Protein AF-0000000067177046 (afdb_homodimer)

Secondary structure (DSSP, 8-state):
----TT-EEEEE--SHHHHHHHHHHHHTT-EEEEE-SSSS-------EEE--HHHHHHHHHT-SS-GGGG-EEEEEEEEE-TTS-EEEEEEEEEEEEEHHHHHHHHHHHH-STTEETT--EEEEEE-SS-EEEEETTS-EEEESEEEE---TT-SSHHHH-TT---EEEEEEEEEEEEEGGGS-HHHHHHHTTEEEEEEETTEEEEEEEE--SS-SSGGG-EEEEEEEEE--TTHHHHHHTB-TTSPBPSSEE-TTTS-HHHHHHHHHHHHHHS-HHHHHHHHH-SS-EEEEEEEEE-S--EETTEEE-GGGTEE--GGGS-HHHHHHHHHHHHHHHHHTSSS-HHHHHHHHHHHHHHHHHHHHHHHHHHHHHHHTS----TT-GGGS--SSSTT-/----TT-EEEEE--SHHHHHHHHHHHHTT-EEEEE-SSSS-------EEE--HHHHHHHHHT-SS-GGGG-EEEEEEEEE-TTS-EEEEEEEEEEEEEHHHHHHHHHHHH-STTEETT--EEEEEE-SS-EEEEETTS-EEEESEEEE---TT-SSHHHH-TT---EEEEEEEEEEEEEGGGS-HHHHHHHTTEEEEEEETTEEEEEEEE--SS-SSGGG-EEEEEEEEE--TTHHHHHHTB-TTSPBPSSEE-TTTS-HHHHHHHHHHHHHHS-HHHHHHHHH-SS-EEEEEEEEE-S--EETTEEE-GGGTEE--GGGS-HHHHHHHHHHHHHHHHHTTTS-HHHHHHHHHHHHHHHHHHHHHHHHHHHHIIIII----TT-GGGS--SSSTT-

Sequence (792 aa):
MTDYSQARAVVVGGSIGGLTTALLLRDSGFHVDVFERTPTALDGRGSGIVLQPDTVRWFQERSSQDLGDLQTATRFVQYLDRSGDVVHREPATWTYTSWGTFYRALLADFGTEHYHYGEYACGFDQDEAEAVVRFVSGRTAAADLVVFADGITSAARERFDPDATLRYAGYIGWRGTVALSALSEPTRNTLRDAITYDVVPHSHITMYPIPGEDGLGESQRLMNYVWYRNVPAGPELTEMLIDKRGFGGSVSVHPGQVQDRYVDAIRADAAELFAPAVAETVVRTEQPYLQVLSDVRSTRMAMGRVALIGDAACASRPHAAAGTAKAAADAWTLAGALAASDGDIAAALRKWEPAQLQLSDSLLRRVVDMGDRSQFHNTWWPGDPDLRFGLYGPGHMTDYSQARAVVVGGSIGGLTTALLLRDSGFHVDVFERTPTALDGRGSGIVLQPDTVRWFQERSSQDLGDLQTATRFVQYLDRSGDVVHREPATWTYTSWGTFYRALLADFGTEHYHYGEYACGFDQDEAEAVVRFVSGRTAAADLVVFADGITSAARERFDPDATLRYAGYIGWRGTVALSALSEPTRNTLRDAITYDVVPHSHITMYPIPGEDGLGESQRLMNYVWYRNVPAGPELTEMLIDKRGFGGSVSVHPGQVQDRYVDAIRADAAELFAPAVAETVVRTEQPYLQVLSDVRSTRMAMGRVALIGDAACASRPHAAAGTAKAAADAWTLAGALAASDGDIAAALRKWEPAQLQLSDSLLRRVVDMGDRSQFHNTWWPGDPDLRFGLYGPGH

Nearest PDB structures (foldseek):
  8rqh-assembly1_A  TM=8.908E-01  e=2.199E-27  Streptomyces cyaneofuscatus
  8rqh-assembly2_B  TM=8.883E-01  e=6.568E-27  Streptomyces cyaneofuscatus
  3v3n-assembly3_C  TM=7.974E-01  e=2.157E-21  Bacteroides thetaiotaomicron
  3v3n-assembly1_A  TM=7.939E-01  e=4.209E-21  Bacteroides thetaiotaomicron
  3v3n-assembly4_D  TM=8.001E-01  e=1.810E-20  Bacteroides thetaiotaomicron

Organism: Mycolicibacterium smegmatis (strain ATCC 700084 / mc(2)155) (NCBI:txid246196)

InterPro domains:
  IPR002938 FAD-binding domain [PF01494] (8-163)
  IPR036188 FAD/NAD(P)-binding domain superfamily [G3DSA:3.50.50.60] (3-181)
  IPR036188 FAD/NAD(P)-binding domain superfamily [G3DSA:3.50.50.60] (270-391)
  IPR036188 FAD/NAD(P)-binding domain superfamily [SSF51905] (8-383)
  IPR053212 2,6-Dihydroxypyridine 3-monooxygenase [PTHR47469] (5-376)
  IPR054707 2,6-dihydroxypyridine 3-monooxygenase, substrate binding domain-like [PF22607] (168-295)

Radius of gyration: 29.75 Å; Cα contacts (8 Å, |Δi|>4): 1885; chains: 2; bounding box: 66×80×56 Å

pLDDT: mean 94.64, std 6.33, range [52.0, 98.94]

Foldseek 3Di:
DQACQVFEEEEEALFQLRLLLQLLVVVSNHNYAYEYQAQDPDDDLFAKFWDDCLSCVCVVPPDPDDVVFFKDKFQKAFEAEAQGDTPDMDGDITIMATRRSSSVRSCVSVDCPRYHGNWAFQDWDDDQAWIWTATPVRDIDITLAYEYPRAQPTNCLCVQAVVFDWAFLQKKKKKFKDQLQLADPVLNVSAARYFYKYADAQWIKTWYKYAAPVGNDSRRIIIIMIIMAGDGDDDVVQVQQQWQVRDGDDFWQGFPTGDVVVLVVVLVVLNVTHHPSRSRRSVRGPTIMMGGAIWGAGLWQADNRYGYFFSRHIDADCQQSCRSVRSSVLSVLLSVLCVVDNNRRRVSRVVSIPVSSVLRVVQRVLRSVLSCCRRPVVVDDPPPQQRYHDSVTRPD/DQACQVFEEEEEALFQLRLLLQLLVVVSNHNYAYEYQAQDPDDDPFAKFWDDCLSCVCVVPPDPDDVVFFKDKFQKAFEAEAQGDTPDMDGDITIMATRRSSSVRSCVSVDCPRYHGNWAFQDWDDDLAWIWTATPVRDIDITLAYEYPHAQPTNYLCVQAVVFDWAFLQKKKKKFKDQLQLADPVLNVSAARYFYKYADALWIKTWYKYAAPVGNDSRRIIIIMIIMAGDGDDDVVQVQQQFQVRDGDDFWQGWPTGDVVVLVVVLVVLNVGHHPSRSRRSVRGPTIMMGGFIWGAGLGQADNRYGYFFSRHIDADCQQSCRSVRSSVLSVLLSVLCVVDNNRRRVSRVVSIPVSSVLRVVQRVLRSVLSCCRRPVVVDDPPPQQRYHDSNTRPD

Solvent-accessible surface area (backbone atoms only — not comparable to full-atom values): 39583 Å² total; per-residue (Å²): 120,46,76,30,67,85,36,35,30,37,26,36,18,63,46,64,40,18,41,50,32,44,48,49,39,38,73,51,33,28,48,55,38,32,28,16,53,53,68,54,80,87,66,79,73,70,40,68,37,59,60,38,71,53,50,46,40,55,41,74,72,68,46,91,59,63,60,76,80,57,44,33,66,26,51,22,38,35,26,35,38,59,88,51,48,74,77,36,73,47,87,42,78,48,41,18,18,21,47,43,59,52,41,53,52,49,42,62,75,66,44,62,89,48,46,40,58,47,38,32,64,42,43,70,52,72,61,97,80,36,27,37,38,34,28,36,83,68,51,70,49,75,18,51,30,36,37,39,28,50,28,76,75,31,60,56,36,42,74,58,22,74,82,44,52,79,41,77,69,41,33,33,32,41,32,40,52,28,54,44,70,76,47,54,68,71,33,39,72,69,44,61,52,19,41,40,33,41,74,47,91,36,22,41,34,42,34,38,51,18,35,28,96,87,36,68,48,74,79,39,17,22,38,26,40,43,35,43,43,69,44,61,84,51,54,67,42,53,37,65,26,28,19,48,86,59,49,73,39,83,57,41,27,54,64,77,26,47,33,64,69,58,55,54,48,50,35,53,47,30,61,73,64,35,18,61,52,59,16,49,50,57,57,64,24,86,47,49,24,42,34,50,37,40,39,32,56,40,91,40,38,51,55,64,42,34,37,41,30,28,33,27,23,40,28,55,55,68,68,23,52,22,62,62,26,46,10,26,41,45,31,54,50,44,47,50,29,45,48,73,17,89,72,45,56,42,60,17,35,64,68,38,33,60,61,53,50,49,51,47,50,52,40,40,54,49,26,51,49,52,48,40,25,31,48,70,66,57,66,64,53,85,81,49,62,85,64,37,49,29,62,86,34,52,82,90,120,46,75,31,66,85,36,34,31,36,28,35,19,62,47,64,40,16,40,50,31,44,47,47,40,37,73,50,33,28,47,55,40,32,28,17,53,55,67,55,80,89,66,78,71,69,40,69,38,58,61,38,71,54,49,46,40,55,42,74,73,69,45,91,57,64,58,77,80,56,43,33,66,27,52,22,40,34,26,36,38,58,87,51,48,75,78,33,75,45,87,40,76,48,41,18,17,21,48,42,60,52,41,51,52,49,41,62,73,65,44,62,89,48,45,40,59,48,39,32,63,41,45,71,50,72,60,98,78,37,28,36,39,33,28,36,82,68,50,69,48,76,19,54,32,35,36,37,28,49,28,76,78,31,62,56,35,41,71,60,22,76,81,43,52,80,39,74,68,43,32,33,31,41,30,40,49,27,53,44,72,77,46,53,68,72,35,39,72,70,43,63,53,20,39,39,33,41,74,46,94,36,21,39,34,42,35,38,52,19,36,28,96,87,37,70,48,73,79,39,18,22,39,25,38,43,36,42,42,73,44,59,85,52,55,68,42,54,37,64,26,27,19,50,86,59,49,74,38,84,56,40,27,54,64,77,25,48,34,64,71,60,56,52,47,51,34,54,47,30,60,71,64,36,17,60,52,58,16,49,51,58,56,64,25,83,47,48,24,41,34,49,37,39,39,31,56,39,92,42,39,52,55,66,42,34,36,41,30,28,35,27,23,40,27,56,55,67,68,23,51,21,63,64,26,46,10,26,42,46,31,54,50,45,47,52,29,46,48,71,18,90,73,46,56,42,59,16,34,65,66,40,33,63,62,53,52,50,50,46,52,53,40,40,54,49,27,50,51,53,47,41,26,32,48,69,65,56,68,65,53,85,80,48,62,85,63,37,49,30,61,85,36,54,82,90

Structure (mmCIF, N/CA/C/O backbone):
data_AF-0000000067177046-model_v1
#
loop_
_entity.id
_entity.type
_entity.pdbx_description
1 polymer '2,6-dihydroxypyridine hydroxylase'
#
loop_
_atom_site.group_PDB
_atom_site.id
_atom_site.type_symbol
_atom_site.label_atom_id
_atom_site.label_alt_id
_atom_site.label_comp_id
_atom_site.label_asym_id
_atom_site.label_entity_id
_atom_site.label_seq_id
_atom_site.pdbx_PDB_ins_code
_atom_site.Cartn_x
_atom_site.Cartn_y
_atom_site.Cartn_z
_atom_site.occupancy
_atom_site.B_iso_or_equiv
_atom_site.auth_seq_id
_atom_site.auth_comp_id
_atom_site.auth_asym_id
_atom_site.auth_atom_id
_atom_site.pdbx_PDB_model_num
ATOM 1 N N . MET A 1 1 ? -31.141 30.391 15.617 1 52 1 MET A N 1
ATOM 2 C CA . MET A 1 1 ? -30.031 29.453 15.492 1 52 1 MET A CA 1
ATOM 3 C C . MET A 1 1 ? -30.547 28.016 15.398 1 52 1 MET A C 1
ATOM 5 O O . MET A 1 1 ? -31.359 27.594 16.203 1 52 1 MET A O 1
ATOM 9 N N . THR A 1 2 ? -30.422 27.469 14.148 1 61.88 2 THR A N 1
ATOM 10 C CA . THR A 1 2 ? -30.953 26.141 13.922 1 61.88 2 THR A CA 1
ATOM 11 C C . THR A 1 2 ? -30.5 25.172 15.016 1 61.88 2 THR A C 1
ATOM 13 O O . THR A 1 2 ? -29.328 25.188 15.406 1 61.88 2 THR A O 1
ATOM 16 N N . ASP A 1 3 ? -31.422 24.688 15.703 1 72.44 3 ASP A N 1
ATOM 17 C CA . ASP A 1 3 ? -31.172 23.75 16.812 1 72.44 3 ASP A CA 1
ATOM 18 C C . ASP A 1 3 ? -31 22.328 16.297 1 72.44 3 ASP A C 1
ATOM 20 O O . ASP A 1 3 ? -31.906 21.781 15.656 1 72.44 3 ASP A O 1
ATOM 24 N N . TYR A 1 4 ? -29.781 21.812 16.297 1 85.44 4 TYR A N 1
ATOM 25 C CA . TYR A 1 4 ? -29.484 20.453 15.867 1 85.44 4 TYR A CA 1
ATOM 26 C C . TYR A 1 4 ? -29.5 19.5 17.047 1 85.44 4 TYR A C 1
ATOM 28 O O . TYR A 1 4 ? -28.812 18.469 17.031 1 85.44 4 TYR A O 1
ATOM 36 N N . SER A 1 5 ? -30.234 19.797 18.062 1 85.12 5 SER A N 1
ATOM 37 C CA . SER A 1 5 ? -30.203 19.062 19.328 1 85.12 5 SER A CA 1
ATOM 38 C C . SER A 1 5 ? -30.672 17.625 19.156 1 85.12 5 SER A C 1
ATOM 40 O O . SER A 1 5 ? -30.344 16.75 19.969 1 85.12 5 SER A O 1
ATOM 42 N N . GLN A 1 6 ? -31.328 17.328 18.125 1 88.12 6 GLN A N 1
ATOM 43 C CA . GLN A 1 6 ? -31.797 15.961 17.906 1 88.12 6 GLN A CA 1
ATOM 44 C C . GLN A 1 6 ? -31.047 15.297 16.75 1 88.12 6 GLN A C 1
ATOM 46 O O . GLN A 1 6 ? -31.344 14.156 16.391 1 88.12 6 GLN A O 1
ATOM 51 N N . ALA A 1 7 ? -30.125 16.031 16.203 1 95.56 7 ALA A N 1
ATOM 52 C CA . ALA A 1 7 ? -29.406 15.508 15.047 1 95.56 7 ALA A CA 1
ATOM 53 C C . ALA A 1 7 ? -28.125 14.789 15.461 1 95.56 7 ALA A C 1
ATOM 55 O O . ALA A 1 7 ? -27.5 15.164 16.453 1 95.56 7 ALA A O 1
ATOM 56 N N . ARG A 1 8 ? -27.797 13.734 14.812 1 97.75 8 ARG A N 1
ATOM 57 C CA . ARG A 1 8 ? -26.578 12.953 15.039 1 97.75 8 ARG A CA 1
ATOM 58 C C . ARG A 1 8 ? -25.531 13.242 13.969 1 97.75 8 ARG A C 1
ATOM 60 O O . ARG A 1 8 ? -25.859 13.383 12.789 1 97.75 8 ARG A O 1
ATOM 67 N N . ALA A 1 9 ? -24.297 13.367 14.359 1 98.75 9 ALA A N 1
ATOM 68 C CA . ALA A 1 9 ? -23.172 13.516 13.43 1 98.75 9 ALA A CA 1
ATOM 69 C C . ALA A 1 9 ? -22.094 12.469 13.695 1 98.75 9 ALA A C 1
ATOM 71 O O . ALA A 1 9 ? -21.812 12.141 14.852 1 98.75 9 ALA A O 1
ATOM 72 N N . VAL A 1 10 ? -21.562 11.93 12.664 1 98.88 10 VAL A N 1
ATOM 73 C CA . VAL A 1 10 ? -20.422 11.039 12.719 1 98.88 10 VAL A CA 1
ATOM 74 C C . VAL A 1 10 ? -19.203 11.719 12.086 1 98.88 10 VAL A C 1
ATOM 76 O O . VAL A 1 10 ? -19.297 12.266 10.984 1 98.88 10 VAL A O 1
ATOM 79 N N . VAL A 1 11 ? -18.125 11.773 12.805 1 98.94 11 VAL A N 1
ATOM 80 C CA . VAL A 1 11 ? -16.859 12.258 12.281 1 98.94 11 VAL A CA 1
ATOM 81 C C . VAL A 1 11 ? -15.867 11.094 12.164 1 98.94 11 VAL A C 1
ATOM 83 O O . VAL A 1 11 ? -15.594 10.414 13.148 1 98.94 11 VAL A O 1
ATOM 86 N N . VAL A 1 12 ? -15.406 10.859 10.945 1 98.88 12 VAL A N 1
ATOM 87 C CA . VAL A 1 12 ? -14.422 9.812 10.695 1 98.88 12 VAL A CA 1
ATOM 88 C C . VAL A 1 12 ? -13.023 10.422 10.633 1 98.88 12 VAL A C 1
ATOM 90 O O . VAL A 1 12 ? -12.734 11.234 9.758 1 98.88 12 VAL A O 1
ATOM 93 N N . GLY A 1 13 ? -12.094 9.953 11.445 1 98.12 13 GLY A N 1
ATOM 94 C CA . GLY A 1 13 ? -10.797 10.57 11.68 1 98.12 13 GLY A CA 1
ATOM 95 C C . GLY A 1 13 ? -10.758 11.406 12.945 1 98.12 13 GLY A C 1
ATOM 96 O O . GLY A 1 13 ? -11.438 12.43 13.047 1 98.12 13 GLY A O 1
ATOM 97 N N . GLY A 1 14 ? -9.969 10.945 13.867 1 97.19 14 GLY A N 1
ATOM 98 C CA . GLY A 1 14 ? -9.984 11.578 15.18 1 97.19 14 GLY A CA 1
ATOM 99 C C . GLY A 1 14 ? -8.742 12.398 15.453 1 97.19 14 GLY A C 1
ATOM 100 O O . GLY A 1 14 ? -8.281 12.477 16.594 1 97.19 14 GLY A O 1
ATOM 101 N N . SER A 1 15 ? -8.164 12.938 14.383 1 95.44 15 SER A N 1
ATOM 102 C CA . SER A 1 15 ? -7.02 13.828 14.547 1 95.44 15 SER A CA 1
ATOM 103 C C . SER A 1 15 ? -7.469 15.289 14.641 1 95.44 15 SER A C 1
ATOM 105 O O . SER A 1 15 ? -8.617 15.57 14.992 1 95.44 15 SER A O 1
ATOM 107 N N . ILE A 1 16 ? -6.57 16.203 14.352 1 95 16 ILE A N 1
ATOM 108 C CA . ILE A 1 16 ? -6.762 17.625 14.633 1 95 16 ILE A CA 1
ATOM 109 C C . ILE A 1 16 ? -7.988 18.125 13.875 1 95 16 ILE A C 1
ATOM 111 O O . ILE A 1 16 ? -8.875 18.75 14.469 1 95 16 ILE A O 1
ATOM 115 N N . GLY A 1 17 ? -8.086 17.828 12.57 1 97.06 17 GLY A N 1
ATOM 116 C CA . GLY A 1 17 ? -9.234 18.266 11.781 1 97.06 17 GLY A CA 1
ATOM 117 C C . GLY A 1 17 ? -10.539 17.656 12.25 1 97.06 17 GLY A C 1
ATOM 118 O O . GLY A 1 17 ? -11.547 18.359 12.367 1 97.06 17 GLY A O 1
ATOM 119 N N . GLY A 1 18 ? -10.508 16.375 12.531 1 98.56 18 GLY A N 1
ATOM 120 C CA . GLY A 1 18 ? -11.695 15.672 12.984 1 98.56 18 GLY A CA 1
ATOM 121 C C . GLY A 1 18 ? -12.18 16.125 14.352 1 98.56 18 GLY A C 1
ATOM 122 O O . GLY A 1 18 ? -13.375 16.375 14.539 1 98.56 18 GLY A O 1
ATOM 123 N N . LEU A 1 19 ? -11.266 16.281 15.281 1 98.5 19 LEU A N 1
ATOM 124 C CA . LEU A 1 19 ? -11.641 16.703 16.625 1 98.5 19 LEU A CA 1
ATOM 125 C C . LEU A 1 19 ? -12.148 18.141 16.609 1 98.5 19 LEU A C 1
ATOM 127 O O . LEU A 1 19 ? -13.094 18.469 17.328 1 98.5 19 LEU A O 1
ATOM 131 N N . THR A 1 20 ? -11.5 19.016 15.812 1 98.69 20 THR A N 1
ATOM 132 C CA . THR A 1 20 ? -12 20.375 15.672 1 98.69 20 THR A CA 1
ATOM 133 C C . THR A 1 20 ? -13.43 20.375 15.148 1 98.69 20 THR A C 1
ATOM 135 O O . THR A 1 20 ? -14.305 21.047 15.688 1 98.69 20 THR A O 1
ATOM 138 N N . THR A 1 21 ? -13.672 19.562 14.148 1 98.81 21 THR A N 1
ATOM 139 C CA . THR A 1 21 ? -15.008 19.453 13.57 1 98.81 21 THR A CA 1
ATOM 140 C C . THR A 1 21 ? -16 18.922 14.602 1 98.81 21 THR A C 1
ATOM 142 O O . THR A 1 21 ? -17.094 19.484 14.758 1 98.81 21 THR A O 1
ATOM 145 N N . ALA A 1 22 ? -15.586 17.891 15.289 1 98.88 22 ALA A N 1
ATOM 146 C CA . ALA A 1 22 ? -16.453 17.266 16.281 1 98.88 22 ALA A CA 1
ATOM 147 C C . ALA A 1 22 ? -16.859 18.266 17.375 1 98.88 22 ALA A C 1
ATOM 149 O O . ALA A 1 22 ? -18.016 18.344 17.75 1 98.88 22 ALA A O 1
ATOM 150 N N . LEU A 1 23 ? -15.922 19.016 17.875 1 98.75 23 LEU A N 1
ATOM 151 C CA . LEU A 1 23 ? -16.156 20 18.922 1 98.75 23 LEU A CA 1
ATOM 152 C C . LEU A 1 23 ? -17.125 21.078 18.438 1 98.75 23 LEU A C 1
ATOM 154 O O . LEU A 1 23 ? -18.047 21.453 19.141 1 98.75 23 LEU A O 1
ATOM 158 N N . LEU A 1 24 ? -16.922 21.562 17.234 1 98.38 24 LEU A N 1
ATOM 159 C CA . LEU A 1 24 ? -17.766 22.609 16.672 1 98.38 24 LEU A CA 1
ATOM 160 C C . LEU A 1 24 ? -19.188 22.109 16.453 1 98.38 24 LEU A C 1
ATOM 162 O O . LEU A 1 24 ? -20.156 22.828 16.703 1 98.38 24 LEU A O 1
ATOM 166 N N . LEU A 1 25 ? -19.297 20.875 15.938 1 98.12 25 LEU A N 1
ATOM 167 C CA . LEU A 1 25 ? -20.609 20.281 15.734 1 98.12 25 LEU A CA 1
ATOM 168 C C . LEU A 1 25 ? -21.328 20.094 17.062 1 98.12 25 LEU A C 1
ATOM 170 O O . LEU A 1 25 ? -22.531 20.344 17.172 1 98.12 25 LEU A O 1
ATOM 174 N N . ARG A 1 26 ? -20.578 19.625 18.047 1 97.38 26 ARG A N 1
ATOM 175 C CA . ARG A 1 26 ? -21.172 19.484 19.375 1 97.38 26 ARG A CA 1
ATOM 176 C C . ARG A 1 26 ? -21.656 20.844 19.891 1 97.38 26 ARG A C 1
ATOM 178 O O . ARG A 1 26 ? -22.75 20.938 20.453 1 97.38 26 ARG A O 1
ATOM 185 N N . ASP A 1 27 ? -20.859 21.812 19.719 1 95.06 27 ASP A N 1
ATOM 186 C CA . ASP A 1 27 ? -21.234 23.172 20.094 1 95.06 27 ASP A CA 1
ATOM 187 C C . ASP A 1 27 ? -22.531 23.594 19.391 1 95.06 27 ASP A C 1
ATOM 189 O O . ASP A 1 27 ? -23.297 24.391 19.938 1 95.06 27 ASP A O 1
ATOM 193 N N . SER A 1 28 ? -22.766 23.141 18.188 1 93.31 28 SER A N 1
ATOM 194 C CA . SER A 1 28 ? -23.953 23.469 17.406 1 93.31 28 SER A CA 1
ATOM 195 C C . SER A 1 28 ? -25.156 22.656 17.875 1 93.31 28 SER A C 1
ATOM 197 O O . SER A 1 28 ? -26.266 22.844 17.359 1 93.31 28 SER A O 1
ATOM 199 N N . GLY A 1 29 ? -24.922 21.656 18.75 1 94.88 29 GLY A N 1
ATOM 200 C CA . GLY A 1 29 ? -26.016 20.922 19.344 1 94.88 29 GLY A CA 1
ATOM 201 C C . GLY A 1 29 ? -26.078 19.469 18.906 1 94.88 29 GLY A C 1
ATOM 202 O O . GLY A 1 29 ? -26.875 18.688 19.438 1 94.88 29 GLY A O 1
ATOM 203 N N . PHE A 1 30 ? -25.219 19.016 17.984 1 97.5 30 PHE A N 1
ATOM 204 C CA . PHE A 1 30 ? -25.234 17.656 17.469 1 97.5 30 PHE A CA 1
ATOM 205 C C . PHE A 1 30 ? -24.828 16.656 18.547 1 97.5 30 PHE A C 1
ATOM 207 O O . PHE A 1 30 ? -23.984 16.969 19.391 1 97.5 30 PHE A O 1
ATOM 214 N N . HIS A 1 31 ? -25.453 15.5 18.562 1 98.12 31 HIS A N 1
ATOM 215 C CA . HIS A 1 31 ? -24.828 14.336 19.172 1 98.12 31 HIS A CA 1
ATOM 216 C C . HIS A 1 31 ? -23.703 13.789 18.281 1 98.12 31 HIS A C 1
ATOM 218 O O . HIS A 1 31 ? -23.969 13.266 17.188 1 98.12 31 HIS A O 1
ATOM 224 N N . VAL A 1 32 ? -22.469 13.867 18.75 1 98.69 32 VAL A N 1
ATOM 225 C CA . VAL A 1 32 ? -21.344 13.617 17.844 1 98.69 32 VAL A CA 1
ATOM 226 C C . VAL A 1 32 ? -20.578 12.375 18.297 1 98.69 32 VAL A C 1
ATOM 228 O O . VAL A 1 32 ? -20.234 12.242 19.469 1 98.69 32 VAL A O 1
ATOM 231 N N . ASP A 1 33 ? -20.328 11.43 17.422 1 98.88 33 ASP A N 1
ATOM 232 C CA . ASP A 1 33 ? -19.391 10.328 17.594 1 98.88 33 ASP A CA 1
ATOM 233 C C . ASP A 1 33 ? -18.188 10.477 16.656 1 98.88 33 ASP A C 1
ATOM 235 O O . ASP A 1 33 ? -18.359 10.781 15.469 1 98.88 33 ASP A O 1
ATOM 239 N N . VAL A 1 34 ? -16.969 10.305 17.219 1 98.88 34 VAL A N 1
ATOM 240 C CA . VAL A 1 34 ? -15.742 10.312 16.438 1 98.88 34 VAL A CA 1
ATOM 241 C C . VAL A 1 34 ? -15.195 8.891 16.328 1 98.88 34 VAL A C 1
ATOM 243 O O . VAL A 1 34 ? -15.141 8.156 17.312 1 98.88 34 VAL A O 1
ATOM 246 N N . PHE A 1 35 ? -14.883 8.516 15.148 1 98.69 35 PHE A N 1
ATOM 247 C CA . PHE A 1 35 ? -14.281 7.207 14.922 1 98.69 35 PHE A CA 1
ATOM 248 C C . PHE A 1 35 ? -12.859 7.348 14.391 1 98.69 35 PHE A C 1
ATOM 250 O O . PHE A 1 35 ? -12.625 8.078 13.422 1 98.69 35 PHE A O 1
ATOM 257 N N . GLU A 1 36 ? -11.914 6.738 15.008 1 98 36 GLU A N 1
ATOM 258 C CA . GLU A 1 36 ? -10.5 6.75 14.656 1 98 36 GLU A CA 1
ATOM 259 C C . GLU A 1 36 ? -9.992 5.34 14.367 1 98 36 GLU A C 1
ATOM 261 O O . GLU A 1 36 ? -10.242 4.414 15.133 1 98 36 GLU A O 1
ATOM 266 N N . ARG A 1 37 ? -9.273 5.215 13.266 1 96.56 37 ARG A N 1
ATOM 267 C CA . ARG A 1 37 ? -8.828 3.896 12.828 1 96.56 37 ARG A CA 1
ATOM 268 C C . ARG A 1 37 ? -7.777 3.328 13.773 1 96.56 37 ARG A C 1
ATOM 270 O O . ARG A 1 37 ? -7.68 2.109 13.945 1 96.56 37 ARG A O 1
ATOM 277 N N . THR A 1 38 ? -6.965 4.137 14.383 1 93.81 38 THR A N 1
ATOM 278 C CA . THR A 1 38 ? -5.926 3.684 15.305 1 93.81 38 THR A CA 1
ATOM 279 C C . THR A 1 38 ? -6.535 3.234 16.625 1 93.81 38 THR A C 1
ATOM 281 O O . THR A 1 38 ? -7.359 3.939 17.203 1 93.81 38 THR A O 1
ATOM 284 N N . PRO A 1 39 ? -6.164 2.113 17.141 1 93 39 PRO A N 1
ATOM 285 C CA . PRO A 1 39 ? -6.84 1.54 18.297 1 93 39 PRO A CA 1
ATOM 286 C C . PRO A 1 39 ? -6.395 2.18 19.609 1 93 39 PRO A C 1
ATOM 288 O O . PRO A 1 39 ? -7.016 1.953 20.656 1 93 39 PRO A O 1
ATOM 291 N N . THR A 1 40 ? -5.344 2.941 19.547 1 88.44 40 THR A N 1
ATOM 292 C CA . THR A 1 40 ? -4.848 3.607 20.75 1 88.44 40 THR A CA 1
ATOM 293 C C . THR A 1 40 ? -4.738 5.113 20.531 1 88.44 40 THR A C 1
ATOM 295 O O . THR A 1 40 ? -4.887 5.59 19.406 1 88.44 40 THR A O 1
ATOM 298 N N . ALA A 1 41 ? -4.566 5.766 21.594 1 83.62 41 ALA A N 1
ATOM 299 C CA . ALA A 1 41 ? -4.398 7.215 21.469 1 83.62 41 ALA A CA 1
ATOM 300 C C . ALA A 1 41 ? -3.287 7.555 20.484 1 83.62 41 ALA A C 1
ATOM 302 O O . ALA A 1 41 ? -2.244 6.898 20.453 1 83.62 41 ALA A O 1
ATOM 303 N N . LEU A 1 42 ? -3.707 8.5 19.641 1 79.5 42 LEU A N 1
ATOM 304 C CA . LEU A 1 42 ? -2.723 8.922 18.656 1 79.5 42 LEU A CA 1
ATOM 305 C C . LEU A 1 42 ? -1.529 9.594 19.328 1 79.5 42 LEU A C 1
ATOM 307 O O . LEU A 1 42 ? -1.703 10.438 20.203 1 79.5 42 LEU A O 1
ATOM 311 N N . ASP A 1 43 ? -0.448 8.859 19.5 1 66.31 43 ASP A N 1
ATOM 312 C CA . ASP A 1 43 ? 0.739 9.398 20.172 1 66.31 43 ASP A CA 1
ATOM 313 C C . ASP A 1 43 ? 1.961 9.312 19.25 1 66.31 43 ASP A C 1
ATOM 315 O O . ASP A 1 43 ? 1.972 8.539 18.297 1 66.31 43 ASP A O 1
ATOM 319 N N . GLY A 1 44 ? 2.887 10.25 19.469 1 58.56 44 GLY A N 1
ATOM 320 C CA . GLY A 1 44 ? 4.246 9.984 19.031 1 58.56 44 GLY A CA 1
ATOM 321 C C . GLY A 1 44 ? 4.5 10.422 17.594 1 58.56 44 GLY A C 1
ATOM 322 O O . GLY A 1 44 ? 5.348 9.852 16.906 1 58.56 44 GLY A O 1
ATOM 323 N N . ARG A 1 45 ? 3.658 11.242 17.031 1 60.97 45 ARG A N 1
ATOM 324 C CA . ARG A 1 45 ? 4.02 11.602 15.672 1 60.97 45 ARG A CA 1
ATOM 325 C C . ARG A 1 45 ? 5.051 12.727 15.664 1 60.97 45 ARG A C 1
ATOM 327 O O . ARG A 1 45 ? 5.762 12.914 14.672 1 60.97 45 ARG A O 1
ATOM 334 N N . GLY A 1 46 ? 5.367 13.289 16.859 1 64.56 46 GLY A N 1
ATOM 335 C CA . GLY A 1 46 ? 6.426 14.211 17.25 1 64.56 46 GLY A CA 1
ATOM 336 C C . GLY A 1 46 ? 6.664 15.305 16.219 1 64.56 46 GLY A C 1
ATOM 337 O O . GLY A 1 46 ? 7.695 15.984 16.266 1 64.56 46 GLY A O 1
ATOM 338 N N . SER A 1 47 ? 5.742 15.57 15.297 1 83.81 47 SER A N 1
ATOM 339 C CA . SER A 1 47 ? 6 16.578 14.281 1 83.81 47 SER A CA 1
ATOM 340 C C . SER A 1 47 ? 5.508 17.953 14.727 1 83.81 47 SER A C 1
ATOM 342 O O . SER A 1 47 ? 4.582 18.047 15.539 1 83.81 47 SER A O 1
ATOM 344 N N . GLY A 1 48 ? 6.203 19 14.289 1 91.44 48 GLY A N 1
ATOM 345 C CA . GLY A 1 48 ? 5.84 20.375 14.625 1 91.44 48 GLY A CA 1
ATOM 346 C C . GLY A 1 48 ? 4.695 20.906 13.781 1 91.44 48 GLY A C 1
ATOM 347 O O . GLY A 1 48 ? 4.547 20.531 12.617 1 91.44 48 GLY A O 1
ATOM 348 N N . ILE A 1 49 ? 3.898 21.672 14.422 1 91.56 49 ILE A N 1
ATOM 349 C CA . ILE A 1 49 ? 2.793 22.359 13.781 1 91.56 49 ILE A CA 1
ATOM 350 C C . ILE A 1 49 ? 2.928 23.875 14.008 1 91.56 49 ILE A C 1
ATOM 352 O O . ILE A 1 49 ? 3.141 24.312 15.133 1 91.56 49 ILE A O 1
ATOM 356 N N . VAL A 1 50 ? 2.869 24.578 12.938 1 92.94 50 VAL A N 1
ATOM 357 C CA . VAL A 1 50 ? 2.771 26.031 13.078 1 92.94 50 VAL A CA 1
ATOM 358 C C . VAL A 1 50 ? 1.329 26.422 13.391 1 92.94 50 VAL A C 1
ATOM 360 O O . VAL A 1 50 ? 0.4 26 12.695 1 92.94 50 VAL A O 1
ATOM 363 N N . LEU A 1 51 ? 1.199 27.188 14.383 1 93.62 51 LEU A N 1
ATOM 364 C CA . LEU A 1 51 ? -0.139 27.547 14.836 1 93.62 51 LEU A CA 1
ATOM 365 C C . LEU A 1 51 ? -0.65 28.766 14.07 1 93.62 51 LEU A C 1
ATOM 367 O O . LEU A 1 51 ? -0.362 29.906 14.445 1 93.62 51 LEU A O 1
ATOM 371 N N . GLN A 1 52 ? -1.442 28.453 13.086 1 92.75 52 GLN A N 1
ATOM 372 C CA . GLN A 1 52 ? -2.119 29.5 12.32 1 92.75 52 GLN A CA 1
ATOM 373 C C . GLN A 1 52 ? -3.426 29.906 12.984 1 92.75 52 GLN A C 1
ATOM 375 O O . GLN A 1 52 ? -3.969 29.172 13.812 1 92.75 52 GLN A O 1
ATOM 380 N N . PRO A 1 53 ? -3.979 31.016 12.609 1 92.38 53 PRO A N 1
ATOM 381 C CA . PRO A 1 53 ? -5.156 31.562 13.297 1 92.38 53 PRO A CA 1
ATOM 382 C C . PRO A 1 53 ? -6.324 30.578 13.328 1 92.38 53 PRO A C 1
ATOM 384 O O . PRO A 1 53 ? -6.926 30.359 14.383 1 92.38 53 PRO A O 1
ATOM 387 N N . ASP A 1 54 ? -6.621 29.938 12.18 1 94.19 54 ASP A N 1
ATOM 388 C CA . ASP A 1 54 ? -7.738 28.984 12.148 1 94.19 54 ASP A CA 1
ATOM 389 C C . ASP A 1 54 ? -7.473 27.797 13.062 1 94.19 54 ASP A C 1
ATOM 391 O O . ASP A 1 54 ? -8.398 27.25 13.672 1 94.19 54 ASP A O 1
ATOM 395 N N . THR A 1 55 ? -6.242 27.391 13.148 1 94.31 55 THR A N 1
ATOM 396 C CA . THR A 1 55 ? -5.844 26.219 13.922 1 94.31 55 THR A CA 1
ATOM 397 C C . THR A 1 55 ? -6.082 26.453 15.406 1 94.31 55 THR A C 1
ATOM 399 O O . THR A 1 55 ? -6.59 25.562 16.109 1 94.31 55 THR A O 1
ATOM 402 N N . VAL A 1 56 ? -5.824 27.641 15.891 1 95.69 56 VAL A N 1
ATOM 403 C CA . VAL A 1 56 ? -5.848 27.875 17.328 1 95.69 56 VAL A CA 1
ATOM 404 C C . VAL A 1 56 ? -7.199 28.453 17.734 1 95.69 56 VAL A C 1
ATOM 406 O O . VAL A 1 56 ? -7.465 28.656 18.922 1 95.69 56 VAL A O 1
ATOM 409 N N . ARG A 1 57 ? -8.023 28.734 16.797 1 97 57 ARG A N 1
ATOM 410 C CA . ARG A 1 57 ? -9.25 29.5 17.031 1 97 57 ARG A CA 1
ATOM 411 C C . ARG A 1 57 ? -10.117 28.828 18.094 1 97 57 ARG A C 1
ATOM 413 O O . ARG A 1 57 ? -10.727 29.5 18.922 1 97 57 ARG A O 1
ATOM 420 N N . TRP A 1 58 ? -10.195 27.516 18.109 1 97.94 58 TRP A N 1
ATOM 421 C CA . TRP A 1 58 ? -10.977 26.797 19.109 1 97.94 58 TRP A CA 1
ATOM 422 C C . TRP A 1 58 ? -10.5 27.141 20.531 1 97.94 58 TRP A C 1
ATOM 424 O O . TRP A 1 58 ? -11.312 27.469 21.391 1 97.94 58 TRP A O 1
ATOM 434 N N . PHE A 1 59 ? -9.281 27.156 20.75 1 97.25 59 PHE A N 1
ATOM 435 C CA . PHE A 1 59 ? -8.711 27.406 22.062 1 97.25 59 PHE A CA 1
ATOM 436 C C . PHE A 1 59 ? -8.844 28.891 22.438 1 97.25 59 PHE A C 1
ATOM 438 O O . PHE A 1 59 ? -8.953 29.219 23.625 1 97.25 59 PHE A O 1
ATOM 445 N N . GLN A 1 60 ? -8.875 29.719 21.453 1 96.56 60 GLN A N 1
ATOM 446 C CA . GLN A 1 60 ? -9.008 31.141 21.688 1 96.56 60 GLN A CA 1
ATOM 447 C C . GLN A 1 60 ? -10.453 31.516 22.031 1 96.56 60 GLN A C 1
ATOM 449 O O . GLN A 1 60 ? -10.688 32.375 22.875 1 96.56 60 GLN A O 1
ATOM 454 N N . GLU A 1 61 ? -11.328 30.812 21.422 1 97.12 61 GLU A N 1
ATOM 455 C CA . GLU A 1 61 ? -12.703 31.297 21.469 1 97.12 61 GLU A CA 1
ATOM 456 C C . GLU A 1 61 ? -13.586 30.406 22.328 1 97.12 61 GLU A C 1
ATOM 458 O O . GLU A 1 61 ? -14.633 30.844 22.812 1 97.12 61 GLU A O 1
ATOM 463 N N . ARG A 1 62 ? -13.242 29.172 22.391 1 97 62 ARG A N 1
ATOM 464 C CA . ARG A 1 62 ? -14.227 28.25 22.938 1 97 62 ARG A CA 1
ATOM 465 C C . ARG A 1 62 ? -13.672 27.484 24.141 1 97 62 ARG A C 1
ATOM 467 O O . ARG A 1 62 ? -14.375 27.281 25.125 1 97 62 ARG A O 1
ATOM 474 N N . SER A 1 63 ? -12.422 27.094 24.141 1 97.75 63 SER A N 1
ATOM 475 C CA . SER A 1 63 ? -11.828 26.203 25.125 1 97.75 63 SER A CA 1
ATOM 476 C C . SER A 1 63 ? -11.539 26.922 26.422 1 97.75 63 SER A C 1
ATOM 478 O O . SER A 1 63 ? -11.234 28.109 26.422 1 97.75 63 SER A O 1
ATOM 480 N N . SER A 1 64 ? -11.602 26.172 27.5 1 96.69 64 SER A N 1
ATOM 481 C CA . SER A 1 64 ? -11.18 26.703 28.797 1 96.69 64 SER A CA 1
ATOM 482 C C . SER A 1 64 ? -9.688 26.516 29.016 1 96.69 64 SER A C 1
ATOM 484 O O . SER A 1 64 ? -9.125 27.047 29.969 1 96.69 64 SER A O 1
ATOM 486 N N . GLN A 1 65 ? -9.062 25.828 28.141 1 96.38 65 GLN A N 1
ATOM 487 C CA . GLN A 1 65 ? -7.625 25.625 28.25 1 96.38 65 GLN A CA 1
ATOM 488 C C . GLN A 1 65 ? -6.859 26.891 27.859 1 96.38 65 GLN A C 1
ATOM 490 O O . GLN A 1 65 ? -7.273 27.625 26.953 1 96.38 65 GLN A O 1
ATOM 495 N N . ASP A 1 66 ? -5.723 27.094 28.516 1 94.44 66 ASP A N 1
ATOM 496 C CA . ASP A 1 66 ? -4.855 28.219 28.188 1 94.44 66 ASP A CA 1
ATOM 497 C C . ASP A 1 66 ? -3.957 27.891 27 1 94.44 66 ASP A C 1
ATOM 499 O O . ASP A 1 66 ? -3.09 27.031 27.094 1 94.44 66 ASP A O 1
ATOM 503 N N . LEU A 1 67 ? -4.176 28.578 25.922 1 92.38 67 LEU A N 1
ATOM 504 C CA . LEU A 1 67 ? -3.393 28.375 24.703 1 92.38 67 LEU A CA 1
ATOM 505 C C . LEU A 1 67 ? -1.901 28.531 24.984 1 92.38 67 LEU A C 1
ATOM 507 O O . LEU A 1 67 ? -1.075 27.875 24.359 1 92.38 67 LEU A O 1
ATOM 511 N N . GLY A 1 68 ? -1.507 29.375 25.922 1 91.06 68 GLY A N 1
ATOM 512 C CA . GLY A 1 68 ? -0.118 29.578 26.297 1 91.06 68 GLY A CA 1
ATOM 513 C C . GLY A 1 68 ? 0.556 28.312 26.797 1 91.06 68 GLY A C 1
ATOM 514 O O . GLY A 1 68 ? 1.777 28.172 26.703 1 91.06 68 GLY A O 1
ATOM 515 N N . ASP A 1 69 ? -0.208 27.391 27.25 1 90.12 69 ASP A N 1
ATOM 516 C CA . ASP A 1 69 ? 0.307 26.125 27.781 1 90.12 69 ASP A CA 1
ATOM 517 C C . ASP A 1 69 ? 0.482 25.094 26.688 1 90.12 69 ASP A C 1
ATOM 519 O O . ASP A 1 69 ? 0.922 23.969 26.953 1 90.12 69 ASP A O 1
ATOM 523 N N . LEU A 1 70 ? 0.219 25.516 25.484 1 90.88 70 LEU A N 1
ATOM 524 C CA . LEU A 1 70 ? 0.224 24.531 24.391 1 90.88 70 LEU A CA 1
ATOM 525 C C . LEU A 1 70 ? 1.229 24.922 23.312 1 90.88 70 LEU A C 1
ATOM 527 O O . LEU A 1 70 ? 1.359 24.234 22.297 1 90.88 70 LEU A O 1
ATOM 531 N N . GLN A 1 71 ? 1.95 26 23.531 1 92.5 71 GLN A N 1
ATOM 532 C CA . GLN A 1 71 ? 2.713 26.5 22.391 1 92.5 71 GLN A CA 1
ATOM 533 C C . GLN A 1 71 ? 4.074 27.031 22.828 1 92.5 71 GLN A C 1
ATOM 535 O O . GLN A 1 71 ? 4.281 27.328 24 1 92.5 71 GLN A O 1
ATOM 540 N N . THR A 1 72 ? 5.012 27.062 21.969 1 91.44 72 THR A N 1
ATOM 541 C CA . THR A 1 72 ? 6.238 27.859 22 1 91.44 72 THR A CA 1
ATOM 542 C C . THR A 1 72 ? 6.188 28.969 20.953 1 91.44 72 THR A C 1
ATOM 544 O O . THR A 1 72 ? 5.27 29.016 20.125 1 91.44 72 THR A O 1
ATOM 547 N N . ALA A 1 73 ? 7.145 29.891 21.078 1 94.12 73 ALA A N 1
ATOM 548 C CA . ALA A 1 73 ? 7.18 31 20.141 1 94.12 73 ALA A CA 1
ATOM 549 C C . ALA A 1 73 ? 8.617 31.391 19.797 1 94.12 73 ALA A C 1
ATOM 551 O O . ALA A 1 73 ? 9.531 31.125 20.578 1 94.12 73 ALA A O 1
ATOM 552 N N . THR A 1 74 ? 8.789 31.922 18.688 1 95.38 74 THR A N 1
ATOM 553 C CA . THR A 1 74 ? 10.039 32.562 18.297 1 95.38 74 THR A CA 1
ATOM 554 C C . THR A 1 74 ? 9.773 33.969 17.797 1 95.38 74 THR A C 1
ATOM 556 O O . THR A 1 74 ? 8.648 34.312 17.422 1 95.38 74 THR A O 1
ATOM 559 N N . ARG A 1 75 ? 10.836 34.781 17.781 1 97 75 ARG A N 1
ATOM 560 C CA . ARG A 1 75 ? 10.672 36.188 17.5 1 97 75 ARG A CA 1
ATOM 561 C C . ARG A 1 75 ? 11.156 36.531 16.094 1 97 75 ARG A C 1
ATOM 563 O O . ARG A 1 75 ? 10.867 37.594 15.562 1 97 75 ARG A O 1
ATOM 570 N N . PHE A 1 76 ? 11.852 35.531 15.484 1 96.88 76 PHE A N 1
ATOM 571 C CA . PHE A 1 76 ? 12.484 35.906 14.227 1 96.88 76 PHE A CA 1
ATOM 572 C C . PHE A 1 76 ? 12.297 34.812 13.188 1 96.88 76 PHE A C 1
ATOM 574 O O . PHE A 1 76 ? 11.977 33.656 13.531 1 96.88 76 PHE A O 1
ATOM 581 N N . VAL A 1 77 ? 12.414 35.219 11.93 1 96 77 VAL A N 1
ATOM 582 C CA . VAL A 1 77 ? 12.727 34.344 10.812 1 96 77 VAL A CA 1
ATOM 583 C C . VAL A 1 77 ? 14.133 34.625 10.297 1 96 77 VAL A C 1
ATOM 585 O O . VAL A 1 77 ? 14.508 35.812 10.141 1 96 77 VAL A O 1
ATOM 588 N N . GLN A 1 78 ? 14.93 33.594 10.117 1 97.75 78 GLN A N 1
ATOM 589 C CA . GLN A 1 78 ? 16.297 33.844 9.656 1 97.75 78 GLN A CA 1
ATOM 590 C C . GLN A 1 78 ? 16.719 32.844 8.617 1 97.75 78 GLN A C 1
ATOM 592 O O . GLN A 1 78 ? 16.141 31.75 8.523 1 97.75 78 GLN A O 1
ATOM 597 N N . TYR A 1 79 ? 17.719 33.188 7.82 1 97.81 79 TYR A N 1
ATOM 598 C CA . TYR A 1 79 ? 18.375 32.344 6.82 1 97.81 79 TYR A CA 1
ATOM 599 C C . TYR A 1 79 ? 19.875 32.281 7.062 1 97.81 79 TYR A C 1
ATOM 601 O O . TYR A 1 79 ? 20.516 33.312 7.277 1 97.81 79 TYR A O 1
ATOM 609 N N . LEU A 1 80 ? 20.344 31.078 7.074 1 97.94 80 LEU A N 1
ATOM 610 C CA . LEU A 1 80 ? 21.766 30.875 7.25 1 97.94 80 LEU A CA 1
ATOM 611 C C . LEU A 1 80 ? 22.422 30.484 5.93 1 97.94 80 LEU A C 1
ATOM 613 O O . LEU A 1 80 ? 21.766 29.922 5.047 1 97.94 80 LEU A O 1
ATOM 617 N N . ASP A 1 81 ? 23.703 30.844 5.852 1 95.69 81 ASP A N 1
ATOM 618 C CA . ASP A 1 81 ? 24.5 30.297 4.758 1 95.69 81 ASP A CA 1
ATOM 619 C C . ASP A 1 81 ? 25.375 29.141 5.238 1 95.69 81 ASP A C 1
ATOM 621 O O . ASP A 1 81 ? 25.312 28.75 6.406 1 95.69 81 ASP A O 1
ATOM 625 N N . ARG A 1 82 ? 26.156 28.625 4.383 1 95.25 82 ARG A N 1
ATOM 626 C CA . ARG A 1 82 ? 26.938 27.422 4.641 1 95.25 82 ARG A CA 1
ATOM 627 C C . ARG A 1 82 ? 27.922 27.641 5.785 1 95.25 82 ARG A C 1
ATOM 629 O O . ARG A 1 82 ? 28.219 26.703 6.543 1 95.25 82 ARG A O 1
ATOM 636 N N . SER A 1 83 ? 28.422 28.828 5.91 1 95.56 83 SER A N 1
ATOM 637 C CA . SER A 1 83 ? 29.406 29.125 6.941 1 95.56 83 SER A CA 1
ATOM 638 C C . SER A 1 83 ? 28.75 29.312 8.305 1 95.56 83 SER A C 1
ATOM 640 O O . SER A 1 83 ? 29.422 29.328 9.328 1 95.56 83 SER A O 1
ATOM 642 N N .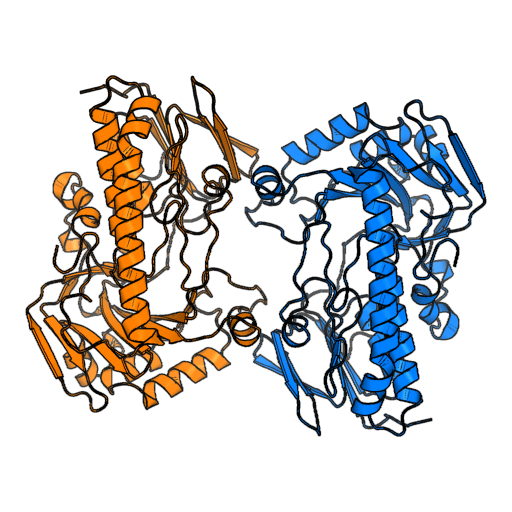 GLY A 1 84 ? 27.406 29.453 8.312 1 96.38 84 GLY A N 1
ATOM 643 C CA . GLY A 1 84 ? 26.688 29.656 9.562 1 96.38 84 GLY A CA 1
ATOM 644 C C . GLY A 1 84 ? 26.297 31.109 9.797 1 96.38 84 GLY A C 1
ATOM 645 O O . GLY A 1 84 ? 25.656 31.422 10.797 1 96.38 84 GLY A O 1
ATOM 646 N N . ASP A 1 85 ? 26.641 31.922 8.844 1 96.5 85 ASP A N 1
ATOM 647 C CA . ASP A 1 85 ? 26.281 33.344 8.977 1 96.5 85 ASP A CA 1
ATOM 648 C C . ASP A 1 85 ? 24.812 33.562 8.648 1 96.5 85 ASP A C 1
ATOM 650 O O . ASP A 1 85 ? 24.266 32.938 7.75 1 96.5 85 ASP A O 1
ATOM 654 N N . VAL A 1 86 ? 24.219 34.531 9.375 1 97.5 86 VAL A N 1
ATOM 655 C CA . VAL A 1 86 ? 22.859 34.938 9.078 1 97.5 86 VAL A CA 1
ATOM 656 C C . VAL A 1 86 ? 22.844 35.875 7.859 1 97.5 86 VAL A C 1
ATOM 658 O O . VAL A 1 86 ? 23.391 36.969 7.898 1 97.5 86 VAL A O 1
ATOM 661 N N . VAL A 1 87 ? 22.219 35.469 6.785 1 96.69 87 VAL A N 1
ATOM 662 C CA . VAL A 1 87 ? 22.234 36.25 5.555 1 96.69 87 VAL A CA 1
ATOM 663 C C . VAL A 1 87 ? 20.953 37.062 5.445 1 96.69 87 VAL A C 1
ATOM 665 O O . VAL A 1 87 ? 20.859 38 4.641 1 96.69 87 VAL A O 1
ATOM 668 N N . HIS A 1 88 ? 20 36.719 6.148 1 97.06 88 HIS A N 1
ATOM 669 C CA . HIS A 1 88 ? 18.734 37.438 6.285 1 97.06 88 HIS A CA 1
ATOM 670 C C . HIS A 1 88 ? 18.078 37.156 7.633 1 97.06 88 HIS A C 1
ATOM 672 O O . HIS A 1 88 ? 18.078 36.031 8.102 1 97.06 88 HIS A O 1
ATOM 678 N N . ARG A 1 89 ? 17.609 38.156 8.234 1 97.06 89 ARG A N 1
ATOM 679 C CA . ARG A 1 89 ? 16.875 38.062 9.492 1 97.06 89 ARG A CA 1
ATOM 680 C C . ARG A 1 89 ? 15.82 39.156 9.602 1 97.06 89 ARG A C 1
ATOM 682 O O . ARG A 1 89 ? 16.109 40.312 9.305 1 97.06 89 ARG A O 1
ATOM 689 N N . GLU A 1 90 ? 14.578 38.812 9.961 1 95 90 GLU A N 1
ATOM 690 C CA . GLU A 1 90 ? 13.508 39.781 10.164 1 95 90 GLU A CA 1
ATOM 691 C C . GLU A 1 90 ? 12.664 39.438 11.391 1 95 90 GLU A C 1
ATOM 693 O O . GLU A 1 90 ? 12.484 38.25 11.703 1 95 90 GLU A O 1
ATOM 698 N N . PRO A 1 91 ? 12.203 40.469 12.016 1 94.94 91 PRO A N 1
ATOM 699 C CA . PRO A 1 91 ? 11.281 40.188 13.117 1 94.94 91 PRO A CA 1
ATOM 700 C C . PRO A 1 91 ? 9.953 39.625 12.648 1 94.94 91 PRO A C 1
ATOM 702 O O . PRO A 1 91 ? 9.305 40.188 11.766 1 94.94 91 PRO A O 1
ATOM 705 N N . ALA A 1 92 ? 9.594 38.469 13.102 1 91.94 92 ALA A N 1
ATOM 706 C CA . ALA A 1 92 ? 8.32 37.812 12.844 1 91.94 92 ALA A CA 1
ATOM 707 C C . ALA A 1 92 ? 7.996 36.812 13.961 1 91.94 92 ALA A C 1
ATOM 709 O O . ALA A 1 92 ? 8.703 35.812 14.148 1 91.94 92 ALA A O 1
ATOM 710 N N . THR A 1 93 ? 6.914 37.094 14.617 1 92.44 93 THR A N 1
ATOM 711 C CA . THR A 1 93 ? 6.531 36.188 15.703 1 92.44 93 THR A CA 1
ATOM 712 C C . THR A 1 93 ? 5.699 35.031 15.172 1 92.44 93 THR A C 1
ATOM 714 O O . THR A 1 93 ? 4.691 35.25 14.484 1 92.44 93 THR A O 1
ATOM 717 N N . TRP A 1 94 ? 6.156 33.875 15.461 1 92.81 94 TRP A N 1
ATOM 718 C CA . TRP A 1 94 ? 5.441 32.625 15.133 1 92.81 94 TRP A CA 1
ATOM 719 C C . TRP A 1 94 ? 5.27 31.766 16.359 1 92.81 94 TRP A C 1
ATOM 721 O O . TRP A 1 94 ? 6.125 31.766 17.25 1 92.81 94 TRP A O 1
ATOM 731 N N . THR A 1 95 ? 4.168 31.094 16.422 1 94 95 THR A N 1
ATOM 732 C CA . THR A 1 95 ? 3.904 30.141 17.5 1 94 95 THR A CA 1
ATOM 733 C C . THR A 1 95 ? 3.787 28.734 16.938 1 94 95 THR A C 1
ATOM 735 O O . THR A 1 95 ? 3.35 28.531 15.812 1 94 95 THR A O 1
ATOM 738 N N . TYR A 1 96 ? 4.258 27.781 17.781 1 93.44 96 TYR A N 1
ATOM 739 C CA . TYR A 1 96 ? 4.352 26.375 17.375 1 93.44 96 TYR A CA 1
ATOM 740 C C . TYR A 1 96 ? 3.879 25.469 18.5 1 93.44 96 TYR A C 1
ATOM 742 O O . TYR A 1 96 ? 3.904 25.844 19.672 1 93.44 96 TYR A O 1
ATOM 750 N N . THR A 1 97 ? 3.457 24.359 18.109 1 92.75 97 THR A N 1
ATOM 751 C CA . THR A 1 97 ? 3.199 23.266 19.031 1 92.75 97 THR A CA 1
ATOM 752 C C . THR A 1 97 ? 3.623 21.938 18.438 1 92.75 97 THR A C 1
ATOM 754 O O . THR A 1 97 ? 4.168 21.891 17.328 1 92.75 97 THR A O 1
ATOM 757 N N . SER A 1 98 ? 3.537 20.922 19.234 1 91.38 98 SER A N 1
ATOM 758 C CA . SER A 1 98 ? 3.691 19.578 18.688 1 91.38 98 SER A CA 1
ATOM 759 C C . SER A 1 98 ? 2.336 18.938 18.391 1 91.38 98 SER A C 1
ATOM 761 O O . SER A 1 98 ? 1.347 19.234 19.062 1 91.38 98 SER A O 1
ATOM 763 N N . TRP A 1 99 ? 2.332 18.125 17.406 1 90.56 99 TRP A N 1
ATOM 764 C CA . TRP A 1 99 ? 1.104 17.438 17.031 1 90.56 99 TRP A CA 1
ATOM 765 C C . TRP A 1 99 ? 0.475 16.734 18.219 1 90.56 99 TRP A C 1
ATOM 767 O O . TRP A 1 99 ? -0.726 16.875 18.469 1 90.56 99 TRP A O 1
ATOM 777 N N . GLY A 1 100 ? 1.328 16.047 18.984 1 90 100 GLY A N 1
ATOM 778 C CA . GLY A 1 100 ? 0.836 15.312 20.141 1 90 100 GLY A CA 1
ATOM 779 C C . GLY A 1 100 ? 0.19 16.203 21.172 1 90 100 GLY A C 1
ATOM 780 O O . GLY A 1 100 ? -0.887 15.891 21.688 1 90 100 GLY A O 1
ATOM 781 N N . THR A 1 101 ? 0.823 17.297 21.453 1 90 101 THR A N 1
ATOM 782 C CA . THR A 1 101 ? 0.305 18.25 22.438 1 90 101 THR A CA 1
ATOM 783 C C . THR A 1 101 ? -1.035 18.828 21.969 1 90 101 THR A C 1
ATOM 785 O O . THR A 1 101 ? -1.988 18.891 22.75 1 90 101 THR A O 1
ATOM 788 N N . PHE A 1 102 ? -1.09 19.141 20.781 1 92.31 102 PHE A N 1
ATOM 789 C CA . PHE A 1 102 ? -2.295 19.75 20.25 1 92.31 102 PHE A CA 1
ATOM 790 C C . PHE A 1 102 ? -3.441 18.75 20.203 1 92.31 102 PHE A C 1
ATOM 792 O O . PHE A 1 102 ? -4.566 19.062 20.594 1 92.31 102 PHE A O 1
ATOM 799 N N . TYR A 1 103 ? -3.168 17.562 19.766 1 94 103 TYR A N 1
ATOM 800 C CA . TYR A 1 103 ? -4.141 16.469 19.703 1 94 103 TYR A CA 1
ATOM 801 C C . TYR A 1 103 ? -4.707 16.188 21.094 1 94 103 TYR A C 1
ATOM 803 O O . TYR A 1 103 ? -5.926 16.125 21.266 1 94 103 TYR A O 1
ATOM 811 N N . ARG A 1 104 ? -3.852 16.078 22.031 1 93.44 104 ARG A N 1
ATOM 812 C CA . ARG A 1 104 ? -4.281 15.75 23.391 1 93.44 104 ARG A CA 1
ATOM 813 C C . ARG A 1 104 ? -5.172 16.844 23.953 1 93.44 104 ARG A C 1
ATOM 815 O O . ARG A 1 104 ? -6.137 16.562 24.672 1 93.44 104 ARG A O 1
ATOM 822 N N . ALA A 1 105 ? -4.812 18.062 23.625 1 94.5 105 ALA A N 1
ATOM 823 C CA . ALA A 1 105 ? -5.609 19.188 24.109 1 94.5 105 ALA A CA 1
ATOM 824 C C . ALA A 1 105 ? -7.016 19.156 23.516 1 94.5 105 ALA A C 1
ATOM 826 O O . ALA A 1 105 ? -8 19.344 24.234 1 94.5 105 ALA A O 1
ATOM 827 N N . LEU A 1 106 ? -7.094 18.922 22.203 1 96.88 106 LEU A N 1
ATOM 828 C CA . LEU A 1 106 ? -8.398 18.828 21.562 1 96.88 106 LEU A CA 1
ATOM 829 C C . LEU A 1 106 ? -9.203 17.656 22.125 1 96.88 106 LEU A C 1
ATOM 831 O O . LEU A 1 106 ? -10.398 17.781 22.375 1 96.88 106 LEU A O 1
ATOM 835 N N . LEU A 1 107 ? -8.555 16.547 22.297 1 97.06 107 LEU A N 1
ATOM 836 C CA . LEU A 1 107 ? -9.211 15.352 22.812 1 97.06 107 LEU A CA 1
ATOM 837 C C . LEU A 1 107 ? -9.734 15.594 24.234 1 97.06 107 LEU A C 1
ATOM 839 O O . LEU A 1 107 ? -10.828 15.141 24.578 1 97.06 107 LEU A O 1
ATOM 843 N N . ALA A 1 108 ? -8.945 16.297 25 1 96.69 108 ALA A N 1
ATOM 844 C CA . ALA A 1 108 ? -9.367 16.609 26.375 1 96.69 108 ALA A CA 1
ATOM 845 C C . ALA A 1 108 ? -10.656 17.422 26.375 1 96.69 108 ALA A C 1
ATOM 847 O O . ALA A 1 108 ? -11.531 17.203 27.219 1 96.69 108 ALA A O 1
ATOM 848 N N . ASP A 1 109 ? -10.75 18.328 25.469 1 98.19 109 ASP A N 1
ATOM 849 C CA . ASP A 1 109 ? -11.969 19.125 25.359 1 98.19 109 ASP A CA 1
ATOM 850 C C . ASP A 1 109 ? -13.141 18.266 24.875 1 98.19 109 ASP A C 1
ATOM 852 O O . ASP A 1 109 ? -14.266 18.438 25.344 1 98.19 109 ASP A O 1
ATOM 856 N N . PHE A 1 110 ? -12.922 17.328 23.984 1 98.19 110 PHE A N 1
ATOM 857 C CA . PHE A 1 110 ? -13.984 16.516 23.422 1 98.19 110 PHE A CA 1
ATOM 858 C C . PHE A 1 110 ? -14.391 15.406 24.375 1 98.19 110 PHE A C 1
ATOM 860 O O . PHE A 1 110 ? -15.578 15.078 24.484 1 98.19 110 PHE A O 1
ATOM 867 N N . GLY A 1 111 ? -13.367 14.859 25.047 1 97.38 111 GLY A N 1
ATOM 868 C CA . GLY A 1 111 ? -13.594 13.711 25.891 1 97.38 111 GLY A CA 1
ATOM 869 C C . GLY A 1 111 ? -13.492 12.391 25.156 1 97.38 111 GLY A C 1
ATOM 870 O O . GLY A 1 111 ? -13.422 12.367 23.922 1 97.38 111 GLY A O 1
ATOM 871 N N . THR A 1 112 ? -13.477 11.281 25.844 1 96.62 112 THR A N 1
ATOM 872 C CA . THR A 1 112 ? -13.227 9.984 25.234 1 96.62 112 THR A CA 1
ATOM 873 C C . THR A 1 112 ? -14.508 9.156 25.172 1 96.62 112 THR A C 1
ATOM 875 O O . THR A 1 112 ? -14.539 8.117 24.516 1 96.62 112 THR A O 1
ATOM 878 N N . GLU A 1 113 ? -15.594 9.609 25.734 1 97.5 113 GLU A N 1
ATOM 879 C CA . GLU A 1 113 ? -16.828 8.844 25.797 1 97.5 113 GLU A CA 1
ATOM 880 C C . GLU A 1 113 ? -17.375 8.562 24.406 1 97.5 113 GLU A C 1
ATOM 882 O O . GLU A 1 113 ? -17.875 7.465 24.125 1 97.5 113 GLU A O 1
ATOM 887 N N . HIS A 1 114 ? -17.344 9.5 23.516 1 98.25 114 HIS A N 1
ATOM 888 C CA . HIS A 1 114 ? -17.891 9.375 22.156 1 98.25 114 HIS A CA 1
ATOM 889 C C . HIS A 1 114 ? -16.766 9.359 21.125 1 98.25 114 HIS A C 1
ATOM 891 O O . HIS A 1 114 ? -16.969 9.734 19.969 1 98.25 114 HIS A O 1
ATOM 897 N N . TYR A 1 115 ? -15.555 9.055 21.625 1 98.31 115 TYR A N 1
ATOM 898 C CA . TYR A 1 115 ? -14.383 8.828 20.781 1 98.31 115 TYR A CA 1
ATOM 899 C C . TYR A 1 115 ? -14.07 7.336 20.672 1 98.31 115 TYR A C 1
ATOM 901 O O . TYR A 1 115 ? -13.625 6.719 21.641 1 98.31 115 TYR A O 1
ATOM 909 N N . HIS A 1 116 ? -14.312 6.773 19.5 1 98.25 116 HIS A N 1
ATOM 910 C CA . HIS A 1 116 ? -14.195 5.332 19.312 1 98.25 116 HIS A CA 1
ATOM 911 C C . HIS A 1 116 ? -12.891 4.973 18.609 1 98.25 116 HIS A C 1
ATOM 913 O O . HIS A 1 116 ? -12.727 5.234 17.422 1 98.25 116 HIS A O 1
ATOM 919 N N . TYR A 1 117 ? -11.984 4.332 19.359 1 96.81 117 TYR A N 1
ATOM 920 C CA . TYR A 1 117 ? -10.695 3.891 18.859 1 96.81 117 TYR A CA 1
ATOM 921 C C . TYR A 1 117 ? -10.836 2.607 18.047 1 96.81 117 TYR A C 1
ATOM 923 O O . TYR A 1 117 ? -11.75 1.813 18.281 1 96.81 117 TYR A O 1
ATOM 931 N N . GLY A 1 118 ? -9.945 2.455 17.078 1 96.31 118 GLY A N 1
ATOM 932 C CA . GLY A 1 118 ? -9.789 1.176 16.406 1 96.31 118 GLY A CA 1
ATOM 933 C C . GLY A 1 118 ? -10.891 0.886 15.406 1 96.31 118 GLY A C 1
ATOM 934 O O . GLY A 1 118 ? -11.203 -0.276 15.141 1 96.31 118 GLY A O 1
ATOM 935 N N . GLU A 1 119 ? -11.586 1.93 14.938 1 97.12 119 GLU A N 1
ATOM 936 C CA . GLU A 1 119 ? -12.664 1.764 13.961 1 97.12 119 GLU A CA 1
ATOM 937 C C . GLU A 1 119 ? -12.273 2.344 12.609 1 97.12 119 GLU A C 1
ATOM 939 O O . GLU A 1 119 ? -12.289 3.562 12.422 1 97.12 119 GLU A O 1
ATOM 944 N N . TYR A 1 120 ? -11.953 1.456 11.695 1 97.38 120 TYR A N 1
ATOM 945 C CA . TYR A 1 120 ? -11.578 1.864 10.352 1 97.38 120 TYR A CA 1
ATOM 946 C C . TYR A 1 120 ? -12.805 1.962 9.445 1 97.38 120 TYR A C 1
ATOM 948 O O . TYR A 1 120 ? -13.414 0.945 9.102 1 97.38 120 TYR A O 1
ATOM 956 N N . ALA A 1 121 ? -13.164 3.178 9.086 1 98.19 121 ALA A N 1
ATOM 957 C CA . ALA A 1 121 ? -14.258 3.391 8.141 1 98.19 121 ALA A CA 1
ATOM 958 C C . ALA A 1 121 ? -13.844 2.973 6.727 1 98.19 121 ALA A C 1
ATOM 960 O O . ALA A 1 121 ? -12.797 3.395 6.23 1 98.19 121 ALA A O 1
ATOM 961 N N . CYS A 1 122 ? -14.672 2.156 6.082 1 97.31 122 CYS A N 1
ATOM 962 C CA . CYS A 1 122 ? -14.266 1.616 4.789 1 97.31 122 CYS A CA 1
ATOM 963 C C . CYS A 1 122 ? -15.219 2.051 3.686 1 97.31 122 CYS A C 1
ATOM 965 O O . CYS A 1 122 ? -14.922 1.88 2.502 1 97.31 122 CYS A O 1
ATOM 967 N N . GLY A 1 123 ? -16.391 2.629 4.059 1 96.81 123 GLY A N 1
ATOM 968 C CA . GLY A 1 123 ? -17.375 3.055 3.078 1 96.81 123 GLY A CA 1
ATOM 969 C C . GLY A 1 123 ? -18.594 3.715 3.701 1 96.81 123 GLY A C 1
ATOM 970 O O . GLY A 1 123 ? -18.703 3.793 4.926 1 96.81 123 GLY A O 1
ATOM 971 N N . PHE A 1 124 ? -19.438 4.246 2.82 1 98 124 PHE A N 1
ATOM 972 C CA . PHE A 1 124 ? -20.672 4.832 3.307 1 98 124 PHE A CA 1
ATOM 973 C C . PHE A 1 124 ? -21.766 4.758 2.242 1 98 124 PHE A C 1
ATOM 975 O O . PHE A 1 124 ? -21.469 4.598 1.056 1 98 124 PHE A O 1
ATOM 982 N N . ASP A 1 125 ? -22.953 4.719 2.707 1 97.38 125 ASP A N 1
ATOM 983 C CA . ASP A 1 125 ? -24.156 4.918 1.906 1 97.38 125 ASP A CA 1
ATOM 984 C C . ASP A 1 125 ? -25.016 6.051 2.475 1 97.38 125 ASP A C 1
ATOM 986 O O . ASP A 1 125 ? -24.797 6.496 3.602 1 97.38 125 ASP A O 1
ATOM 990 N N . GLN A 1 126 ? -25.891 6.621 1.591 1 97.94 126 GLN A N 1
ATOM 991 C CA . GLN A 1 126 ? -26.766 7.668 2.107 1 97.94 126 GLN A CA 1
ATOM 992 C C . GLN A 1 126 ? -28.062 7.754 1.3 1 97.94 126 GLN A C 1
ATOM 994 O O . GLN A 1 126 ? -28.109 7.332 0.142 1 97.94 126 GLN A O 1
ATOM 999 N N . ASP A 1 127 ? -29.078 8.125 1.939 1 97 127 ASP A N 1
ATOM 1000 C CA . ASP A 1 127 ? -30.312 8.547 1.3 1 97 127 ASP A CA 1
ATOM 1001 C C . ASP A 1 127 ? -30.75 9.93 1.791 1 97 127 ASP A C 1
ATOM 1003 O O . ASP A 1 127 ? -29.938 10.68 2.324 1 97 127 ASP A O 1
ATOM 1007 N N . GLU A 1 128 ? -31.969 10.312 1.562 1 95.06 128 GLU A N 1
ATOM 1008 C CA . GLU A 1 128 ? -32.438 11.648 1.909 1 95.06 128 GLU A CA 1
ATOM 1009 C C . GLU A 1 128 ? -32.531 11.82 3.422 1 95.06 128 GLU A C 1
ATOM 1011 O O . GLU A 1 128 ? -32.5 12.938 3.932 1 95.06 128 GLU A O 1
ATOM 1016 N N . ALA A 1 129 ? -32.625 10.68 4.148 1 94.75 129 ALA A N 1
ATOM 1017 C CA . ALA A 1 129 ? -32.938 10.742 5.574 1 94.75 129 ALA A CA 1
ATOM 1018 C C . ALA A 1 129 ? -31.672 10.602 6.418 1 94.75 129 ALA A C 1
ATOM 1020 O O . ALA A 1 129 ? -31.562 11.188 7.5 1 94.75 129 ALA A O 1
ATOM 1021 N N . GLU A 1 130 ? -30.688 9.805 5.926 1 97.38 130 GLU A N 1
ATOM 1022 C CA . GLU A 1 130 ? -29.531 9.539 6.766 1 97.38 130 GLU A CA 1
ATOM 1023 C C . GLU A 1 130 ? -28.359 9.047 5.934 1 97.38 130 GLU A C 1
ATOM 1025 O O . GLU A 1 130 ? -28.516 8.648 4.781 1 97.38 130 GLU A O 1
ATOM 1030 N N . ALA A 1 131 ? -27.172 9.211 6.473 1 98.56 131 ALA A N 1
ATOM 1031 C CA . ALA A 1 131 ? -25.938 8.594 5.973 1 98.56 131 ALA A CA 1
ATOM 1032 C C . ALA A 1 131 ? -25.453 7.504 6.926 1 98.56 131 ALA A C 1
ATOM 1034 O O . ALA A 1 131 ? -25.516 7.66 8.148 1 98.56 131 ALA A O 1
ATOM 1035 N N . VAL A 1 132 ? -25.031 6.402 6.379 1 98.75 132 VAL A N 1
ATOM 1036 C CA . VAL A 1 132 ? -24.562 5.27 7.172 1 98.75 132 VAL A CA 1
ATOM 1037 C C . VAL A 1 132 ? -23.109 4.949 6.816 1 98.75 132 VAL A C 1
ATOM 1039 O O . VAL A 1 132 ? -22.797 4.664 5.656 1 98.75 132 VAL A O 1
ATOM 1042 N N . VAL A 1 133 ? -22.188 5.031 7.809 1 98.75 133 VAL A N 1
ATOM 1043 C CA . VAL A 1 133 ? -20.781 4.68 7.637 1 98.75 133 VAL A CA 1
ATOM 1044 C C . VAL A 1 133 ? -20.562 3.207 7.977 1 98.75 133 VAL A C 1
ATOM 1046 O O . VAL A 1 133 ? -21.109 2.707 8.961 1 98.75 133 VAL A O 1
ATOM 1049 N N . ARG A 1 134 ? -19.828 2.508 7.148 1 98.44 134 ARG A N 1
ATOM 1050 C CA . ARG A 1 134 ? -19.453 1.119 7.395 1 98.44 134 ARG A CA 1
ATOM 1051 C C . ARG A 1 134 ? -18 1.02 7.863 1 98.44 134 ARG A C 1
ATOM 1053 O O . ARG A 1 134 ? -17.125 1.725 7.355 1 98.44 134 ARG A O 1
ATOM 1060 N N . PHE A 1 135 ? -17.797 0.182 8.812 1 98.19 135 PHE A N 1
ATOM 1061 C CA . PHE A 1 135 ? -16.469 -0.082 9.344 1 98.19 135 PHE A CA 1
ATOM 1062 C C . PHE A 1 135 ? -16.031 -1.512 9.031 1 98.19 135 PHE A C 1
ATOM 1064 O O . PHE A 1 135 ? -16.875 -2.4 8.891 1 98.19 135 PHE A O 1
ATOM 1071 N N . VAL A 1 136 ? -14.727 -1.777 8.93 1 96.31 136 VAL A N 1
ATOM 1072 C CA . VAL A 1 136 ? -14.211 -3.092 8.562 1 96.31 136 VAL A CA 1
ATOM 1073 C C . VAL A 1 136 ? -14.547 -4.102 9.656 1 96.31 136 VAL A C 1
ATOM 1075 O O . VAL A 1 136 ? -14.594 -5.309 9.406 1 96.31 136 VAL A O 1
ATOM 1078 N N . SER A 1 137 ? -14.852 -3.656 10.844 1 95.06 137 SER A N 1
ATOM 1079 C CA . SER A 1 137 ? -15.219 -4.516 11.961 1 95.06 137 SER A CA 1
ATOM 1080 C C . SER A 1 137 ? -16.609 -5.102 11.773 1 95.06 137 SER A C 1
ATOM 1082 O O . SER A 1 137 ? -17 -6.031 12.484 1 95.06 137 SER A O 1
ATOM 1084 N N . GLY A 1 138 ? -17.328 -4.508 10.883 1 96.5 138 GLY A N 1
ATOM 1085 C CA . GLY A 1 138 ? -18.719 -4.871 10.719 1 96.5 138 GLY A CA 1
ATOM 1086 C C . GLY A 1 138 ? -19.672 -3.883 11.359 1 96.5 138 GLY A C 1
ATOM 1087 O O . GLY A 1 138 ? -20.875 -3.906 11.086 1 96.5 138 GLY A O 1
ATOM 1088 N N . ARG A 1 139 ? -19.109 -2.996 12.125 1 96.94 139 ARG A N 1
ATOM 1089 C CA . ARG A 1 139 ? -19.906 -1.922 12.727 1 96.94 139 ARG A CA 1
ATOM 1090 C C . ARG A 1 139 ? -20.453 -0.979 11.656 1 96.94 139 ARG A C 1
ATOM 1092 O O . ARG A 1 139 ? -19.828 -0.79 10.609 1 96.94 139 ARG A O 1
ATOM 1099 N N . THR A 1 140 ? -21.641 -0.462 11.914 1 98.31 140 THR A N 1
ATOM 1100 C CA . THR A 1 140 ? -22.188 0.639 11.133 1 98.31 140 THR A CA 1
ATOM 1101 C C . THR A 1 140 ? -22.578 1.802 12.039 1 98.31 140 THR A C 1
ATOM 1103 O O . THR A 1 140 ? -22.828 1.609 13.227 1 98.31 140 THR A O 1
ATOM 1106 N N . ALA A 1 141 ? -22.484 2.963 11.586 1 98.69 141 ALA A N 1
ATOM 1107 C CA . ALA A 1 141 ? -22.922 4.16 12.289 1 98.69 141 ALA A CA 1
ATOM 1108 C C . ALA A 1 141 ? -23.781 5.043 11.391 1 98.69 141 ALA A C 1
ATOM 1110 O O . ALA A 1 141 ? -23.344 5.484 10.336 1 98.69 141 ALA A O 1
ATOM 1111 N N . ALA A 1 142 ? -25.062 5.27 11.781 1 98.44 142 ALA A N 1
ATOM 1112 C CA . ALA A 1 142 ? -25.984 6.125 11.055 1 98.44 142 ALA A CA 1
ATOM 1113 C C . ALA A 1 142 ? -26.016 7.531 11.641 1 98.44 142 ALA A C 1
ATOM 1115 O O . ALA A 1 142 ? -25.922 7.703 12.859 1 98.44 142 ALA A O 1
ATOM 1116 N N . ALA A 1 143 ? -26.125 8.531 10.812 1 98.62 143 ALA A N 1
ATOM 1117 C CA . ALA A 1 143 ? -26.172 9.914 11.289 1 98.62 143 ALA A CA 1
ATOM 1118 C C . ALA A 1 143 ? -26.875 10.82 10.281 1 98.62 143 ALA A C 1
ATOM 1120 O O . ALA A 1 143 ? -27.109 10.422 9.141 1 98.62 143 ALA A O 1
ATOM 1121 N N . ASP A 1 144 ? -27.297 11.969 10.75 1 98.31 144 ASP A N 1
ATOM 1122 C CA . ASP A 1 144 ? -27.844 13 9.891 1 98.31 144 ASP A CA 1
ATOM 1123 C C . ASP A 1 144 ? -26.766 13.672 9.055 1 98.31 144 ASP A C 1
ATOM 1125 O O . ASP A 1 144 ? -27.016 14.156 7.953 1 98.31 144 ASP A O 1
ATOM 1129 N N . LEU A 1 145 ? -25.547 13.703 9.57 1 98.62 145 LEU A N 1
ATOM 1130 C CA . LEU A 1 145 ? -24.359 14.281 8.945 1 98.62 145 LEU A CA 1
ATOM 1131 C C . LEU A 1 145 ? -23.141 13.406 9.18 1 98.62 145 LEU A C 1
ATOM 1133 O O . LEU A 1 145 ? -22.875 12.984 10.305 1 98.62 145 LEU A O 1
ATOM 1137 N N . VAL A 1 146 ? -22.453 13.086 8.125 1 98.94 146 VAL A N 1
ATOM 1138 C CA . VAL A 1 146 ? -21.172 12.398 8.227 1 98.94 146 VAL A CA 1
ATOM 1139 C C . VAL A 1 146 ? -20.062 13.297 7.684 1 98.94 146 VAL A C 1
ATOM 1141 O O . VAL A 1 146 ? -20.188 13.883 6.609 1 98.94 146 VAL A O 1
ATOM 1144 N N . VAL A 1 147 ? -19 13.469 8.445 1 98.94 147 VAL A N 1
ATOM 1145 C CA . VAL A 1 147 ? -17.828 14.234 8.008 1 98.94 147 VAL A CA 1
ATOM 1146 C C . VAL A 1 147 ? -16.609 13.328 7.977 1 98.94 147 VAL A C 1
ATOM 1148 O O . VAL A 1 147 ? -16.203 12.789 9.008 1 98.94 147 VAL A O 1
ATOM 1151 N N . PHE A 1 148 ? -16.062 13.164 6.828 1 98.88 148 PHE A N 1
ATOM 1152 C CA . PHE A 1 148 ? -14.812 12.438 6.695 1 98.88 148 PHE A CA 1
ATOM 1153 C C . PHE A 1 148 ? -13.625 13.383 6.84 1 98.88 148 PHE A C 1
ATOM 1155 O O . PHE A 1 148 ? -13.414 14.258 5.992 1 98.88 148 PHE A O 1
ATOM 1162 N N . ALA A 1 149 ? -12.859 13.203 7.844 1 98.62 149 ALA A N 1
ATOM 1163 C CA . ALA A 1 149 ? -11.609 13.883 8.156 1 98.62 149 ALA A CA 1
ATOM 1164 C C . ALA A 1 149 ? -10.477 12.883 8.352 1 98.62 149 ALA A C 1
ATOM 1166 O O . ALA A 1 149 ? -9.664 13.031 9.266 1 98.62 149 ALA A O 1
ATOM 1167 N N . ASP A 1 150 ? -10.422 11.891 7.504 1 97.69 150 ASP A N 1
ATOM 1168 C CA . ASP A 1 150 ? -9.594 10.711 7.758 1 97.69 150 ASP A CA 1
ATOM 1169 C C . ASP A 1 150 ? -8.25 10.828 7.035 1 97.69 150 ASP A C 1
ATOM 1171 O O . ASP A 1 150 ? -7.555 9.828 6.852 1 97.69 150 ASP A O 1
ATOM 1175 N N . GLY A 1 151 ? -7.926 11.992 6.59 1 96.25 151 GLY A N 1
ATOM 1176 C CA . GLY A 1 151 ? -6.555 12.273 6.203 1 96.25 151 GLY A CA 1
ATOM 1177 C C . GLY A 1 151 ? -6.258 11.938 4.754 1 96.25 151 GLY A C 1
ATOM 1178 O O . GLY A 1 151 ? -7.18 11.711 3.967 1 96.25 151 GLY A O 1
ATOM 1179 N N . ILE A 1 152 ? -4.965 11.953 4.379 1 95.94 152 ILE A N 1
ATOM 1180 C CA . ILE A 1 152 ? -4.461 11.945 3.012 1 95.94 152 ILE A CA 1
ATOM 1181 C C . ILE A 1 152 ? -4.777 10.609 2.354 1 95.94 152 ILE A C 1
ATOM 1183 O O . ILE A 1 152 ? -4.832 10.508 1.125 1 95.94 152 ILE A O 1
ATOM 1187 N N . THR A 1 153 ? -5.012 9.531 3.105 1 94.12 153 THR A N 1
ATOM 1188 C CA . THR A 1 153 ? -5.355 8.219 2.566 1 94.12 153 THR A CA 1
ATOM 1189 C C . THR A 1 153 ? -6.836 7.922 2.779 1 94.12 153 THR A C 1
ATOM 1191 O O . THR A 1 153 ? -7.211 6.777 3.051 1 94.12 153 THR A O 1
ATOM 1194 N N . SER A 1 154 ? -7.586 8.891 2.719 1 96.62 154 SER A N 1
ATOM 1195 C CA . SER A 1 154 ? -9.016 8.812 2.996 1 96.62 154 SER A CA 1
ATOM 1196 C C . SER A 1 154 ? -9.672 7.68 2.213 1 96.62 154 SER A C 1
ATOM 1198 O O . SER A 1 154 ? -9.484 7.566 0.999 1 96.62 154 SER A O 1
ATOM 1200 N N . ALA A 1 155 ? -10.438 6.887 2.904 1 91.38 155 ALA A N 1
ATOM 1201 C CA . ALA A 1 155 ? -11.195 5.793 2.303 1 91.38 155 ALA A CA 1
ATOM 1202 C C . ALA A 1 155 ? -12.414 6.32 1.545 1 91.38 155 ALA A C 1
ATOM 1204 O O . ALA A 1 155 ? -13.008 5.605 0.732 1 91.38 155 ALA A O 1
ATOM 1205 N N . ALA A 1 156 ? -12.82 7.555 1.808 1 96.56 156 ALA A N 1
ATOM 1206 C CA . ALA A 1 156 ? -14.062 8.094 1.257 1 96.56 156 ALA A CA 1
ATOM 1207 C C . ALA A 1 156 ? -13.797 8.914 -0.001 1 96.56 156 ALA A C 1
ATOM 1209 O O . ALA A 1 156 ? -14.703 9.141 -0.809 1 96.56 156 ALA A O 1
ATOM 1210 N N . ARG A 1 157 ? -12.586 9.414 -0.131 1 97.81 157 ARG A N 1
ATOM 1211 C CA . ARG A 1 157 ? -12.273 10.391 -1.175 1 97.81 157 ARG A CA 1
ATOM 1212 C C . ARG A 1 157 ? -12.672 9.859 -2.549 1 97.81 157 ARG A C 1
ATOM 1214 O O . ARG A 1 157 ? -13.227 10.602 -3.367 1 97.81 157 ARG A O 1
ATOM 1221 N N . GLU A 1 158 ? -12.398 8.578 -2.789 1 96.88 158 GLU A N 1
ATOM 1222 C CA . GLU A 1 158 ? -12.656 7.988 -4.098 1 96.88 158 GLU A CA 1
ATOM 1223 C C . GLU A 1 158 ? -14.141 8.055 -4.449 1 96.88 158 GLU A C 1
ATOM 1225 O O . GLU A 1 158 ? -14.5 8.156 -5.621 1 96.88 158 GLU A O 1
ATOM 1230 N N . ARG A 1 159 ? -15.023 7.996 -3.463 1 97.06 159 ARG A N 1
ATOM 1231 C CA . ARG A 1 159 ? -16.453 8.094 -3.707 1 97.06 159 ARG A CA 1
ATOM 1232 C C . ARG A 1 159 ? -16.844 9.516 -4.098 1 97.06 159 ARG A C 1
ATOM 1234 O O . ARG A 1 159 ? -17.797 9.711 -4.871 1 97.06 159 ARG A O 1
ATOM 1241 N N . PHE A 1 160 ? -16.141 10.484 -3.557 1 97.94 160 PHE A N 1
ATOM 1242 C CA . PHE A 1 160 ? -16.391 11.875 -3.9 1 97.94 160 PHE A CA 1
ATOM 1243 C C . PHE A 1 160 ? -15.859 12.195 -5.293 1 97.94 160 PHE A C 1
ATOM 1245 O O . PHE A 1 160 ? -16.516 12.883 -6.074 1 97.94 160 PHE A O 1
ATOM 1252 N N . ASP A 1 161 ? -14.672 11.75 -5.52 1 97.69 161 ASP A N 1
ATOM 1253 C CA . ASP A 1 161 ? -13.938 12.062 -6.738 1 97.69 161 ASP A CA 1
ATOM 1254 C C . ASP A 1 161 ? -12.984 10.922 -7.109 1 97.69 161 ASP A C 1
ATOM 1256 O O . ASP A 1 161 ? -11.836 10.891 -6.656 1 97.69 161 ASP A O 1
ATOM 1260 N N . PRO A 1 162 ? -13.406 9.977 -7.984 1 94.38 162 PRO A N 1
ATOM 1261 C CA . PRO A 1 162 ? -12.578 8.82 -8.352 1 94.38 162 PRO A CA 1
ATOM 1262 C C . PRO A 1 162 ? -11.258 9.219 -9.008 1 94.38 162 PRO A C 1
ATOM 1264 O O . PRO A 1 162 ? -10.32 8.422 -9.047 1 94.38 162 PRO A O 1
ATOM 1267 N N . ASP A 1 163 ? -11.156 10.414 -9.5 1 94.75 163 ASP A N 1
ATOM 1268 C CA . ASP A 1 163 ? -9.961 10.852 -10.219 1 94.75 163 ASP A CA 1
ATOM 1269 C C . ASP A 1 163 ? -8.977 11.523 -9.273 1 94.75 163 ASP A C 1
ATOM 1271 O O . ASP A 1 163 ? -7.844 11.828 -9.656 1 94.75 163 ASP A O 1
ATOM 1275 N N . ALA A 1 164 ? -9.406 11.766 -8.031 1 96.06 164 ALA A N 1
ATOM 1276 C CA . ALA A 1 164 ? -8.531 12.406 -7.059 1 96.06 164 ALA A CA 1
ATOM 1277 C C . ALA A 1 164 ? -7.555 11.406 -6.453 1 96.06 164 ALA A C 1
ATOM 1279 O O . ALA A 1 164 ? -7.832 10.82 -5.402 1 96.06 164 ALA A O 1
ATOM 1280 N N . THR A 1 165 ? -6.434 11.242 -7.098 1 94.12 165 THR A N 1
ATOM 1281 C CA . THR A 1 165 ? -5.41 10.312 -6.641 1 94.12 165 THR A CA 1
ATOM 1282 C C . THR A 1 165 ? -4.137 11.062 -6.246 1 94.12 165 THR A C 1
ATOM 1284 O O . THR A 1 165 ? -3.908 12.188 -6.695 1 94.12 165 THR A O 1
ATOM 1287 N N . LEU A 1 166 ? -3.357 10.453 -5.398 1 95.75 166 LEU A N 1
ATOM 1288 C CA . LEU A 1 166 ? -2.09 11.047 -4.988 1 95.75 166 LEU A CA 1
ATOM 1289 C C . LEU A 1 166 ? -1.144 11.18 -6.176 1 95.75 166 LEU A C 1
ATOM 1291 O O . LEU A 1 166 ? -0.976 10.242 -6.953 1 95.75 166 LEU A O 1
ATOM 1295 N N . ARG A 1 167 ? -0.604 12.344 -6.367 1 95.69 167 ARG A N 1
ATOM 1296 C CA . ARG A 1 167 ? 0.422 12.609 -7.371 1 95.69 167 ARG A CA 1
ATOM 1297 C C . ARG A 1 167 ? 1.745 12.984 -6.715 1 95.69 167 ARG A C 1
ATOM 1299 O O . ARG A 1 167 ? 1.832 14 -6.02 1 95.69 167 ARG A O 1
ATOM 1306 N N . TYR A 1 168 ? 2.771 12.156 -6.914 1 97.5 168 TYR A N 1
ATOM 1307 C CA . TYR A 1 168 ? 4.09 12.398 -6.336 1 97.5 168 TYR A CA 1
ATOM 1308 C C . TYR A 1 168 ? 4.684 13.703 -6.848 1 97.5 168 TYR A C 1
ATOM 1310 O O . TYR A 1 168 ? 4.691 13.953 -8.055 1 97.5 168 TYR A O 1
ATOM 1318 N N . ALA A 1 169 ? 5.258 14.461 -6 1 97.75 169 ALA A N 1
ATOM 1319 C CA . ALA A 1 169 ? 5.707 15.812 -6.344 1 97.75 169 ALA A CA 1
ATOM 1320 C C . ALA A 1 169 ? 7.133 15.797 -6.883 1 97.75 169 ALA A C 1
ATOM 1322 O O . ALA A 1 169 ? 7.605 16.797 -7.43 1 97.75 169 ALA A O 1
ATOM 1323 N N . GLY A 1 170 ? 7.867 14.68 -6.719 1 97.94 170 GLY A N 1
ATOM 1324 C CA . GLY A 1 170 ? 9.234 14.594 -7.199 1 97.94 170 GLY A CA 1
ATOM 1325 C C . GLY A 1 170 ? 10.266 14.719 -6.09 1 97.94 170 GLY A C 1
ATOM 1326 O O . GLY A 1 170 ? 11.469 14.664 -6.344 1 97.94 170 GLY A O 1
ATOM 1327 N N . TYR A 1 171 ? 9.758 14.891 -4.855 1 98.25 171 TYR A N 1
ATOM 1328 C CA . TYR A 1 171 ? 10.703 15.016 -3.748 1 98.25 171 TYR A CA 1
ATOM 1329 C C . TYR A 1 171 ? 10.078 14.531 -2.443 1 98.25 171 TYR A C 1
ATOM 1331 O O . TYR A 1 171 ? 8.867 14.305 -2.369 1 98.25 171 TYR A O 1
ATOM 1339 N N . ILE A 1 172 ? 10.953 14.258 -1.45 1 98.38 172 ILE A N 1
ATOM 1340 C CA . ILE A 1 172 ? 10.562 13.789 -0.124 1 98.38 172 ILE A CA 1
ATOM 1341 C C . ILE A 1 172 ? 10.969 14.82 0.928 1 98.38 172 ILE A C 1
ATOM 1343 O O . ILE A 1 172 ? 11.719 15.758 0.633 1 98.38 172 ILE A O 1
ATOM 1347 N N . GLY A 1 173 ? 10.406 14.719 2.08 1 97.94 173 GLY A N 1
ATOM 1348 C CA . GLY A 1 173 ? 10.812 15.484 3.25 1 97.94 173 GLY A CA 1
ATOM 1349 C C . GLY A 1 173 ? 11.398 14.625 4.352 1 97.94 173 GLY A C 1
ATOM 1350 O O . GLY A 1 173 ? 10.711 13.758 4.898 1 97.94 173 GLY A O 1
ATOM 1351 N N . TRP A 1 174 ? 12.695 14.82 4.609 1 98.25 174 TRP A N 1
ATOM 1352 C CA . TRP A 1 174 ? 13.273 14.258 5.828 1 98.25 174 TRP A CA 1
ATOM 1353 C C . TRP A 1 174 ? 12.82 15.047 7.055 1 98.25 174 TRP A C 1
ATOM 1355 O O . TRP A 1 174 ? 12.891 16.281 7.078 1 98.25 174 TRP A O 1
ATOM 1365 N N . ARG A 1 175 ? 12.359 14.32 8.031 1 97.38 175 ARG A N 1
ATOM 1366 C CA . ARG A 1 175 ? 11.859 14.961 9.242 1 97.38 175 ARG A CA 1
ATOM 1367 C C . ARG A 1 175 ? 12.516 14.383 10.492 1 97.38 175 ARG A C 1
ATOM 1369 O O . ARG A 1 175 ? 12.977 13.242 10.477 1 97.38 175 ARG A O 1
ATOM 1376 N N . GLY A 1 176 ? 12.531 15.172 11.492 1 96.12 176 GLY A N 1
ATOM 1377 C CA . GLY A 1 176 ? 13.062 14.742 12.781 1 96.12 176 GLY A CA 1
ATOM 1378 C C . GLY A 1 176 ? 12.93 15.789 13.867 1 96.12 176 GLY A C 1
ATOM 1379 O O . GLY A 1 176 ? 12.562 16.938 13.586 1 96.12 176 GLY A O 1
ATOM 1380 N N . THR A 1 177 ? 13.125 15.328 15.047 1 95.12 177 THR A N 1
ATOM 1381 C CA . THR A 1 177 ? 13.211 16.203 16.219 1 95.12 177 THR A CA 1
ATOM 1382 C C . THR A 1 177 ? 14.422 15.844 17.062 1 95.12 177 THR A C 1
ATOM 1384 O O . THR A 1 177 ? 14.844 14.68 17.109 1 95.12 177 THR A O 1
ATOM 1387 N N . VAL A 1 178 ? 14.938 16.875 17.656 1 94.75 178 VAL A N 1
ATOM 1388 C CA . VAL A 1 178 ? 16.062 16.719 18.578 1 94.75 178 VAL A CA 1
ATOM 1389 C C . VAL A 1 178 ? 15.836 17.578 19.812 1 94.75 178 VAL A C 1
ATOM 1391 O O . VAL A 1 178 ? 15.367 18.719 19.719 1 94.75 178 VAL A O 1
ATOM 1394 N N . ALA A 1 179 ? 16.156 16.969 20.953 1 94.25 179 ALA A N 1
ATOM 1395 C CA . ALA A 1 179 ? 16.109 17.797 22.172 1 94.25 179 ALA A CA 1
ATOM 1396 C C . ALA A 1 179 ? 17.047 18.984 22.062 1 94.25 179 ALA A C 1
ATOM 1398 O O . ALA A 1 179 ? 18.234 18.828 21.719 1 94.25 179 ALA A O 1
ATOM 1399 N N . LEU A 1 180 ? 16.5 20.156 22.375 1 93.62 180 LEU A N 1
ATOM 1400 C CA . LEU A 1 180 ? 17.344 21.344 22.344 1 93.62 180 LEU A CA 1
ATOM 1401 C C . LEU A 1 180 ? 18.547 21.172 23.266 1 93.62 180 LEU A C 1
ATOM 1403 O O . LEU A 1 180 ? 19.656 21.641 22.938 1 93.62 180 LEU A O 1
ATOM 1407 N N . SER A 1 181 ? 18.344 20.469 24.344 1 93 181 SER A N 1
ATOM 1408 C CA . SER A 1 181 ? 19.391 20.281 25.344 1 93 181 SER A CA 1
ATOM 1409 C C . SER A 1 181 ? 20.5 19.375 24.812 1 93 181 SER A C 1
ATOM 1411 O O . SER A 1 181 ? 21.594 19.328 25.375 1 93 181 SER A O 1
ATOM 1413 N N . ALA A 1 182 ? 20.219 18.641 23.812 1 95.19 182 ALA A N 1
ATOM 1414 C CA . ALA A 1 182 ? 21.188 17.734 23.234 1 95.19 182 ALA A CA 1
ATOM 1415 C C . ALA A 1 182 ? 22.094 18.438 22.234 1 95.19 182 ALA A C 1
ATOM 1417 O O . ALA A 1 182 ? 23.109 17.891 21.797 1 95.19 182 ALA A O 1
ATOM 1418 N N . LEU A 1 183 ? 21.797 19.656 21.891 1 97.12 183 LEU A N 1
ATOM 1419 C CA . LEU A 1 183 ? 22.594 20.438 20.938 1 97.12 183 LEU A CA 1
ATOM 1420 C C . LEU A 1 183 ? 23.656 21.25 21.656 1 97.12 183 LEU A C 1
ATOM 1422 O O . LEU A 1 183 ? 23.516 21.578 22.844 1 97.12 183 LEU A O 1
ATOM 1426 N N . SER A 1 184 ? 24.75 21.578 20.969 1 97.81 184 SER A N 1
ATOM 1427 C CA . SER A 1 184 ? 25.812 22.406 21.531 1 97.81 184 SER A CA 1
ATOM 1428 C C . SER A 1 184 ? 25.312 23.812 21.844 1 97.81 184 SER A C 1
ATOM 1430 O O . SER A 1 184 ? 24.297 24.25 21.297 1 97.81 184 SER A O 1
ATOM 1432 N N . GLU A 1 185 ? 25.969 24.5 22.719 1 96.94 185 GLU A N 1
ATOM 1433 C CA . GLU A 1 185 ? 25.562 25.844 23.125 1 96.94 185 GLU A CA 1
ATOM 1434 C C . GLU A 1 185 ? 25.547 26.781 21.922 1 96.94 185 GLU A C 1
ATOM 1436 O O . GLU A 1 185 ? 24.578 27.516 21.734 1 96.94 185 GLU A O 1
ATOM 1441 N N . PRO A 1 186 ? 26.562 26.75 21.047 1 97 186 PRO A N 1
ATOM 1442 C CA . PRO A 1 186 ? 26.484 27.625 19.875 1 97 186 PRO A CA 1
ATOM 1443 C C . PRO A 1 186 ? 25.281 27.312 18.984 1 97 186 PRO A C 1
ATOM 1445 O O . PRO A 1 186 ? 24.641 28.234 18.469 1 97 186 PRO A O 1
ATOM 1448 N N . THR A 1 187 ? 24.969 26.062 18.828 1 97.56 187 THR A N 1
ATOM 1449 C CA . THR A 1 187 ? 23.812 25.656 18.016 1 97.56 187 THR A CA 1
ATOM 1450 C C . THR A 1 187 ? 22.516 26.125 18.656 1 97.56 187 THR A C 1
ATOM 1452 O O . THR A 1 187 ? 21.656 26.703 17.969 1 97.56 187 THR A O 1
ATOM 1455 N N . ARG A 1 188 ? 22.375 25.969 19.938 1 96.75 188 ARG A N 1
ATOM 1456 C CA . ARG A 1 188 ? 21.172 26.422 20.641 1 96.75 188 ARG A CA 1
ATOM 1457 C C . ARG A 1 188 ? 21 27.938 20.484 1 96.75 188 ARG A C 1
ATOM 1459 O O . ARG A 1 188 ? 19.891 28.406 20.203 1 96.75 188 ARG A O 1
ATOM 1466 N N . ASN A 1 189 ? 22.062 28.625 20.641 1 95.88 189 ASN A N 1
ATOM 1467 C CA . ASN A 1 189 ? 22 30.078 20.547 1 95.88 189 ASN A CA 1
ATOM 1468 C C . ASN A 1 189 ? 21.594 30.547 19.156 1 95.88 189 ASN A C 1
ATOM 1470 O O . ASN A 1 189 ? 20.906 31.562 19 1 95.88 189 ASN A O 1
ATOM 1474 N N . THR A 1 190 ? 21.969 29.781 18.203 1 97.19 190 THR A N 1
ATOM 1475 C CA . THR A 1 190 ? 21.672 30.125 16.828 1 97.19 190 THR A CA 1
ATOM 1476 C C . THR A 1 190 ? 20.203 29.844 16.5 1 97.19 190 THR A C 1
ATOM 1478 O O . THR A 1 190 ? 19.562 30.609 15.781 1 97.19 190 THR A O 1
ATOM 1481 N N . LEU A 1 191 ? 19.656 28.781 17.094 1 96.69 191 LEU A N 1
ATOM 1482 C CA . LEU A 1 191 ? 18.422 28.234 16.531 1 96.69 191 LEU A CA 1
ATOM 1483 C C . LEU A 1 191 ? 17.25 28.484 17.453 1 96.69 191 LEU A C 1
ATOM 1485 O O . LEU A 1 191 ? 16.094 28.391 17.031 1 96.69 191 LEU A O 1
ATOM 1489 N N . ARG A 1 192 ? 17.391 28.812 18.703 1 94.19 192 ARG A N 1
ATOM 1490 C CA . ARG A 1 192 ? 16.359 28.688 19.719 1 94.19 192 ARG A CA 1
ATOM 1491 C C . ARG A 1 192 ? 15.273 29.75 19.547 1 94.19 192 ARG A C 1
ATOM 1493 O O . ARG A 1 192 ? 14.141 29.547 19.984 1 94.19 192 ARG A O 1
ATOM 1500 N N . ASP A 1 193 ? 15.531 30.922 18.906 1 96.38 193 ASP A N 1
ATOM 1501 C CA . ASP A 1 193 ? 14.547 32 18.891 1 96.38 193 ASP A CA 1
ATOM 1502 C C . ASP A 1 193 ? 14.211 32.438 17.469 1 96.38 193 ASP A C 1
ATOM 1504 O O . ASP A 1 193 ? 14.078 33.625 17.188 1 96.38 193 ASP A O 1
ATOM 1508 N N . ALA A 1 194 ? 14.141 31.484 16.531 1 96.94 194 ALA A N 1
ATOM 1509 C CA . ALA A 1 194 ? 13.812 31.797 15.141 1 96.94 194 ALA A CA 1
ATOM 1510 C C . ALA A 1 194 ? 13.305 30.562 14.398 1 96.94 194 ALA A C 1
ATOM 1512 O O . ALA A 1 194 ? 13.672 29.438 14.734 1 96.94 194 ALA A O 1
ATOM 1513 N N . ILE A 1 195 ? 12.43 30.812 13.469 1 96.25 195 ILE A N 1
ATOM 1514 C CA . ILE A 1 195 ? 12.367 29.891 12.344 1 96.25 195 ILE A CA 1
ATOM 1515 C C . ILE A 1 195 ? 13.625 30.047 11.492 1 96.25 195 ILE A C 1
ATOM 1517 O O . ILE A 1 195 ? 13.953 31.141 11.047 1 96.25 195 ILE A O 1
ATOM 1521 N N . THR A 1 196 ? 14.328 28.984 11.312 1 97.75 196 THR A N 1
ATOM 1522 C CA . THR A 1 196 ? 15.602 29.062 10.602 1 97.75 196 THR A CA 1
ATOM 1523 C C . THR A 1 196 ? 15.531 28.266 9.297 1 97.75 196 THR A C 1
ATOM 1525 O O . THR A 1 196 ? 15.07 27.125 9.289 1 97.75 196 THR A O 1
ATOM 1528 N N . TYR A 1 197 ? 15.977 28.906 8.234 1 97.38 197 TYR A N 1
ATOM 1529 C CA . TYR A 1 197 ? 16.125 28.266 6.93 1 97.38 197 TYR A CA 1
ATOM 1530 C C . TYR A 1 197 ? 17.594 28.172 6.531 1 97.38 197 TYR A C 1
ATOM 1532 O O . TYR A 1 197 ? 18.391 29.078 6.836 1 97.38 197 TYR A O 1
ATOM 1540 N N . ASP A 1 198 ? 17.969 27.125 5.984 1 96.88 198 ASP A N 1
ATOM 1541 C CA . ASP A 1 198 ? 19.172 26.969 5.191 1 96.88 198 ASP A CA 1
ATOM 1542 C C . ASP A 1 198 ? 18.859 26.484 3.777 1 96.88 198 ASP A C 1
ATOM 1544 O O . ASP A 1 198 ? 18.344 25.391 3.594 1 96.88 198 ASP A O 1
ATOM 1548 N N . VAL A 1 199 ? 19.109 27.391 2.762 1 95.19 199 VAL A N 1
ATOM 1549 C CA . VAL A 1 199 ? 18.734 27.156 1.371 1 95.19 199 VAL A CA 1
ATOM 1550 C C . VAL A 1 199 ? 19.984 26.75 0.567 1 95.19 199 VAL A C 1
ATOM 1552 O O . VAL A 1 199 ? 20.984 27.453 0.591 1 95.19 199 VAL A O 1
ATOM 1555 N N . VAL A 1 200 ? 19.953 25.641 -0.053 1 95.31 200 VAL A N 1
ATOM 1556 C CA . VAL A 1 200 ? 21 25.156 -0.93 1 95.31 200 VAL A CA 1
ATOM 1557 C C . VAL A 1 200 ? 20.422 24.812 -2.305 1 95.31 200 VAL A C 1
ATOM 1559 O O . VAL A 1 200 ? 19.203 24.797 -2.484 1 95.31 200 VAL A O 1
ATOM 1562 N N . PRO A 1 201 ? 21.281 24.656 -3.334 1 95.12 201 PRO A N 1
ATOM 1563 C CA . PRO A 1 201 ? 20.734 24.344 -4.66 1 95.12 201 PRO A CA 1
ATOM 1564 C C . PRO A 1 201 ? 19.812 23.125 -4.652 1 95.12 201 PRO A C 1
ATOM 1566 O O . PRO A 1 201 ? 20.219 22.047 -4.23 1 95.12 201 PRO A O 1
ATOM 1569 N N . HIS A 1 202 ? 18.531 23.297 -5.074 1 96.88 202 HIS A N 1
ATOM 1570 C CA . HIS A 1 202 ? 17.5 22.281 -5.266 1 96.88 202 HIS A CA 1
ATOM 1571 C C . HIS A 1 202 ? 17.094 21.656 -3.938 1 96.88 202 HIS A C 1
ATOM 1573 O O . HIS A 1 202 ? 16.781 20.453 -3.877 1 96.88 202 HIS A O 1
ATOM 1579 N N . SER A 1 203 ? 17.219 22.484 -2.924 1 96.69 203 SER A N 1
ATOM 1580 C CA . SER A 1 203 ? 16.844 21.953 -1.613 1 96.69 203 SER A CA 1
ATOM 1581 C C . SER A 1 203 ? 16.797 23.078 -0.571 1 96.69 203 SER A C 1
ATOM 1583 O O . SER A 1 203 ? 17.344 24.156 -0.779 1 96.69 203 SER A O 1
ATOM 1585 N N . HIS A 1 204 ? 16.125 22.812 0.516 1 96.44 204 HIS A N 1
ATOM 1586 C CA . HIS A 1 204 ? 16.203 23.641 1.714 1 96.44 204 HIS A CA 1
ATOM 1587 C C . HIS A 1 204 ? 15.766 22.859 2.951 1 96.44 204 HIS A C 1
ATOM 1589 O O . HIS A 1 204 ? 15.133 21.812 2.836 1 96.44 204 HIS A O 1
ATOM 1595 N N . ILE A 1 205 ? 16.172 23.328 4.055 1 97.5 205 ILE A N 1
ATOM 1596 C CA . ILE A 1 205 ? 15.742 22.812 5.348 1 97.5 205 ILE A CA 1
ATOM 1597 C C . ILE A 1 205 ? 15.172 23.953 6.191 1 97.5 205 ILE A C 1
ATOM 1599 O O . ILE A 1 205 ? 15.656 25.078 6.125 1 97.5 205 ILE A O 1
ATOM 1603 N N . THR A 1 206 ? 14.055 23.672 6.859 1 96.88 206 THR A N 1
ATOM 1604 C CA . THR A 1 206 ? 13.445 24.594 7.809 1 96.88 206 THR A CA 1
ATOM 1605 C C . THR A 1 206 ? 13.352 23.953 9.195 1 96.88 206 THR A C 1
ATOM 1607 O O . THR A 1 206 ? 13.086 22.75 9.312 1 96.88 206 THR A O 1
ATOM 1610 N N . MET A 1 207 ? 13.586 24.719 10.219 1 97 207 MET A N 1
ATOM 1611 C CA . MET A 1 207 ? 13.531 24.188 11.578 1 97 207 MET A CA 1
ATOM 1612 C C . MET A 1 207 ? 12.977 25.234 12.547 1 97 207 MET A C 1
ATOM 1614 O O . MET A 1 207 ? 13.141 26.438 12.336 1 97 207 MET A O 1
ATOM 1618 N N . TYR A 1 208 ? 12.336 24.844 13.547 1 96.12 208 TYR A N 1
ATOM 1619 C CA . TYR A 1 208 ? 11.797 25.688 14.609 1 96.12 208 TYR A CA 1
ATOM 1620 C C . TYR A 1 208 ? 11.539 24.875 15.875 1 96.12 208 TYR A C 1
ATOM 1622 O O . TYR A 1 208 ? 11.281 23.672 15.805 1 96.12 208 TYR A O 1
ATOM 1630 N N . PRO A 1 209 ? 11.625 25.5 17.016 1 94.75 209 PRO A N 1
ATOM 1631 C CA . PRO A 1 209 ? 11.438 24.797 18.281 1 94.75 209 PRO A CA 1
ATOM 1632 C C . PRO A 1 209 ? 9.969 24.516 18.594 1 94.75 209 PRO A C 1
ATOM 1634 O O . PRO A 1 209 ? 9.102 25.344 18.297 1 94.75 209 PRO A O 1
ATOM 1637 N N . ILE A 1 210 ? 9.695 23.312 19.125 1 93.94 210 ILE A N 1
ATOM 1638 C CA . ILE A 1 210 ? 8.352 22.922 19.531 1 93.94 210 ILE A CA 1
ATOM 1639 C C . ILE A 1 210 ? 8.383 22.375 20.953 1 93.94 210 ILE A C 1
ATOM 1641 O O . ILE A 1 210 ? 9.453 22.062 21.484 1 93.94 210 ILE A O 1
ATOM 1645 N N . PRO A 1 211 ? 7.215 22.297 21.531 1 90.75 211 PRO A N 1
ATOM 1646 C CA . PRO A 1 211 ? 7.176 21.672 22.859 1 90.75 211 PRO A CA 1
ATOM 1647 C C . PRO A 1 211 ? 7.609 20.203 22.828 1 90.75 211 PRO A C 1
ATOM 1649 O O . PRO A 1 211 ? 7.422 19.531 21.812 1 90.75 211 PRO A O 1
ATOM 1652 N N . GLY A 1 212 ? 8.195 19.812 23.922 1 86.44 212 GLY A N 1
ATOM 1653 C CA . GLY A 1 212 ? 8.414 18.391 24.078 1 86.44 212 GLY A CA 1
ATOM 1654 C C . GLY A 1 212 ? 7.164 17.641 24.5 1 86.44 212 GLY A C 1
ATOM 1655 O O . GLY A 1 212 ? 6.105 18.25 24.688 1 86.44 212 GLY A O 1
ATOM 1656 N N . GLU A 1 213 ? 7.242 16.359 24.531 1 77.75 213 GLU A N 1
ATOM 1657 C CA . GLU A 1 213 ? 6.098 15.531 24.906 1 77.75 213 GLU A CA 1
ATOM 1658 C C . GLU A 1 213 ? 5.766 15.688 26.391 1 77.75 213 GLU A C 1
ATOM 1660 O O . GLU A 1 213 ? 4.609 15.539 26.781 1 77.75 213 GLU A O 1
ATOM 1665 N N . ASP A 1 214 ? 6.781 16.094 27.094 1 76.19 214 ASP A N 1
ATOM 1666 C CA . ASP A 1 214 ? 6.594 16.109 28.547 1 76.19 214 ASP A CA 1
ATOM 1667 C C . ASP A 1 214 ? 6.395 17.531 29.047 1 76.19 214 ASP A C 1
ATOM 1669 O O . ASP A 1 214 ? 6.199 17.75 30.25 1 76.19 214 ASP A O 1
ATOM 1673 N N . GLY A 1 215 ? 6.523 18.531 28.234 1 76.88 215 GLY A N 1
ATOM 1674 C CA . GLY A 1 215 ? 6.305 19.875 28.734 1 76.88 215 GLY A CA 1
ATOM 1675 C C . GLY A 1 215 ? 6.801 20.953 27.781 1 76.88 215 GLY A C 1
ATOM 1676 O O . GLY A 1 215 ? 7.328 20.641 26.703 1 76.88 215 GLY A O 1
ATOM 1677 N N . LEU A 1 216 ? 6.586 22.25 28.203 1 77.19 216 LEU A N 1
ATOM 1678 C CA . LEU A 1 216 ? 6.863 23.422 27.391 1 77.19 216 LEU A CA 1
ATOM 1679 C C . LEU A 1 216 ? 8.188 24.062 27.781 1 77.19 216 LEU A C 1
ATOM 1681 O O . LEU A 1 216 ? 8.68 24.953 27.094 1 77.19 216 LEU A O 1
ATOM 1685 N N . GLY A 1 217 ? 8.734 23.578 28.891 1 80.94 217 GLY A N 1
ATOM 1686 C CA . GLY A 1 217 ? 9.953 24.219 29.375 1 80.94 217 GLY A CA 1
ATOM 1687 C C . GLY A 1 217 ? 11.102 24.125 28.391 1 80.94 217 GLY A C 1
ATOM 1688 O O . GLY A 1 217 ? 11.141 23.219 27.562 1 80.94 217 GLY A O 1
ATOM 1689 N N . GLU A 1 218 ? 11.969 25.094 28.469 1 78.88 218 GLU A N 1
ATOM 1690 C CA . GLU A 1 218 ? 13.094 25.172 27.547 1 78.88 218 GLU A CA 1
ATOM 1691 C C . GLU A 1 218 ? 13.859 23.844 27.5 1 78.88 218 GLU A C 1
ATOM 1693 O O . GLU A 1 218 ? 14.305 23.422 26.438 1 78.88 218 GLU A O 1
ATOM 1698 N N . SER A 1 219 ? 14.008 23.266 28.688 1 83 219 SER A N 1
ATOM 1699 C CA . SER A 1 219 ? 14.781 22.047 28.766 1 83 219 SER A CA 1
ATOM 1700 C C . SER A 1 219 ? 14.062 20.891 28.078 1 83 219 SER A C 1
ATOM 1702 O O . SER A 1 219 ? 14.672 19.859 27.781 1 83 219 SER A O 1
ATOM 1704 N N . GLN A 1 220 ? 12.852 21.047 27.797 1 89.06 220 GLN A N 1
ATOM 1705 C CA . GLN A 1 220 ? 12.062 19.953 27.234 1 89.06 220 GLN A CA 1
ATOM 1706 C C . GLN A 1 220 ? 11.75 20.203 25.766 1 89.06 220 GLN A C 1
ATOM 1708 O O . GLN A 1 220 ? 11.203 19.344 25.078 1 89.06 220 GLN A O 1
ATOM 1713 N N . ARG A 1 221 ? 12.133 21.328 25.312 1 91.62 221 ARG A N 1
ATOM 1714 C CA . ARG A 1 221 ? 11.797 21.703 23.938 1 91.62 221 ARG A CA 1
ATOM 1715 C C . ARG A 1 221 ? 12.555 20.859 22.938 1 91.62 221 ARG A C 1
ATOM 1717 O O . ARG A 1 221 ? 13.656 20.391 23.219 1 91.62 221 ARG A O 1
ATOM 1724 N N . LEU A 1 222 ? 11.914 20.656 21.859 1 94.38 222 LEU A N 1
ATOM 1725 C CA . LEU A 1 222 ? 12.508 19.938 20.734 1 94.38 222 LEU A CA 1
ATOM 1726 C C . LEU A 1 222 ? 12.75 20.875 19.562 1 94.38 222 LEU A C 1
ATOM 1728 O O . LEU A 1 222 ? 12.016 21.844 19.375 1 94.38 222 LEU A O 1
ATOM 1732 N N . MET A 1 223 ? 13.852 20.641 18.875 1 95.81 223 MET A N 1
ATOM 1733 C CA . MET A 1 223 ? 14.039 21.266 17.578 1 95.81 223 MET A CA 1
ATOM 1734 C C . MET A 1 223 ? 13.484 20.375 16.469 1 95.81 223 MET A C 1
ATOM 1736 O O . MET A 1 223 ? 13.984 19.281 16.234 1 95.81 223 MET A O 1
ATOM 1740 N N . ASN A 1 224 ? 12.414 20.859 15.844 1 96.38 224 ASN A N 1
ATOM 1741 C CA . ASN A 1 224 ? 11.773 20.188 14.719 1 96.38 224 ASN A CA 1
ATOM 1742 C C . ASN A 1 224 ? 12.344 20.672 13.383 1 96.38 224 ASN A C 1
ATOM 1744 O O . ASN A 1 224 ? 12.695 21.828 13.234 1 96.38 224 ASN A O 1
ATOM 1748 N N . TYR A 1 225 ? 12.438 19.719 12.438 1 97.44 225 TYR A N 1
ATOM 1749 C CA . TYR A 1 225 ? 12.859 20.203 11.125 1 97.44 225 TYR A CA 1
ATOM 1750 C C . TYR A 1 225 ? 12.203 19.391 10.016 1 97.44 225 TYR A C 1
ATOM 1752 O O . TYR A 1 225 ? 11.719 18.281 10.25 1 97.44 225 TYR A O 1
ATOM 1760 N N . VAL A 1 226 ? 12.141 19.953 8.859 1 97.62 226 VAL A N 1
ATOM 1761 C CA . VAL A 1 226 ? 11.844 19.297 7.586 1 97.62 226 VAL A CA 1
ATOM 1762 C C . VAL A 1 226 ? 12.914 19.656 6.559 1 97.62 226 VAL A C 1
ATOM 1764 O O . VAL A 1 226 ? 13.211 20.844 6.355 1 97.62 226 VAL A O 1
ATOM 1767 N N . TRP A 1 227 ? 13.57 18.719 6.004 1 98.56 227 TRP A N 1
ATOM 1768 C CA . TRP A 1 227 ? 14.562 18.859 4.941 1 98.56 227 TRP A CA 1
ATOM 1769 C C . TRP A 1 227 ? 14.047 18.25 3.639 1 98.56 227 TRP A C 1
ATOM 1771 O O . TRP A 1 227 ? 13.875 17.047 3.539 1 98.56 227 TRP A O 1
ATOM 1781 N N . TYR A 1 228 ? 13.812 19.094 2.619 1 98.44 228 TYR A N 1
ATOM 1782 C CA . TYR A 1 228 ? 13.273 18.641 1.345 1 98.44 228 TYR A CA 1
ATOM 1783 C C . TYR A 1 228 ? 14.383 18.203 0.398 1 98.44 228 TYR A C 1
ATOM 1785 O O . TYR A 1 228 ? 15.359 18.922 0.207 1 98.44 228 TYR A O 1
ATOM 1793 N N . ARG A 1 229 ? 14.219 17.031 -0.171 1 98.31 229 ARG A N 1
ATOM 1794 C CA . ARG A 1 229 ? 15.219 16.484 -1.077 1 98.31 229 ARG A CA 1
ATOM 1795 C C . ARG A 1 229 ? 14.562 15.859 -2.307 1 98.31 229 ARG A C 1
ATOM 1797 O O . ARG A 1 229 ? 13.617 15.07 -2.186 1 98.31 229 ARG A O 1
ATOM 1804 N N . ASN A 1 230 ? 15.055 16.266 -3.504 1 98.31 230 ASN A N 1
ATOM 1805 C CA . ASN A 1 230 ? 14.547 15.711 -4.758 1 98.31 230 ASN A CA 1
ATOM 1806 C C . ASN A 1 230 ? 14.938 14.25 -4.93 1 98.31 230 ASN A C 1
ATOM 1808 O O . ASN A 1 230 ? 16.109 13.898 -4.82 1 98.31 230 ASN A O 1
ATOM 1812 N N . VAL A 1 231 ? 14 13.391 -5.094 1 98.12 231 VAL A N 1
ATOM 1813 C CA . VAL A 1 231 ? 14.156 11.992 -5.473 1 98.12 231 VAL A CA 1
ATOM 1814 C C . VAL A 1 231 ? 13.188 11.648 -6.605 1 98.12 231 VAL A C 1
ATOM 1816 O O . VAL A 1 231 ? 11.977 11.539 -6.383 1 98.12 231 VAL A O 1
ATOM 1819 N N . PRO A 1 232 ? 13.703 11.539 -7.84 1 96.94 232 PRO A N 1
ATOM 1820 C CA . PRO A 1 232 ? 12.797 11.219 -8.945 1 96.94 232 PRO A CA 1
ATOM 1821 C C . PRO A 1 232 ? 12.023 9.922 -8.719 1 96.94 232 PRO A C 1
ATOM 1823 O O . PRO A 1 232 ? 12.531 9 -8.07 1 96.94 232 PRO A O 1
ATOM 1826 N N . ALA A 1 233 ? 10.766 9.898 -9.242 1 96.25 233 ALA A N 1
ATOM 1827 C CA . ALA A 1 233 ? 10.023 8.641 -9.234 1 96.25 233 ALA A CA 1
ATOM 1828 C C . ALA A 1 233 ? 10.812 7.531 -9.93 1 96.25 233 ALA A C 1
ATOM 1830 O O . ALA A 1 233 ? 11.508 7.781 -10.914 1 96.25 233 ALA A O 1
ATOM 1831 N N . GLY A 1 234 ? 10.688 6.305 -9.43 1 95.06 234 GLY A N 1
ATOM 1832 C CA . GLY A 1 234 ? 11.414 5.184 -10.008 1 95.06 234 GLY A CA 1
ATOM 1833 C C . GLY A 1 234 ? 11.992 4.25 -8.953 1 95.06 234 GLY A C 1
ATOM 1834 O O . GLY A 1 234 ? 11.609 4.312 -7.785 1 95.06 234 GLY A O 1
ATOM 1835 N N . PRO A 1 235 ? 12.883 3.367 -9.352 1 94.38 235 PRO A N 1
ATOM 1836 C CA . PRO A 1 235 ? 13.375 2.293 -8.484 1 94.38 235 PRO A CA 1
ATOM 1837 C C . PRO A 1 235 ? 14.086 2.816 -7.238 1 94.38 235 PRO A C 1
ATOM 1839 O O . PRO A 1 235 ? 14.008 2.207 -6.168 1 94.38 235 PRO A O 1
ATOM 1842 N N . GLU A 1 236 ? 14.805 3.914 -7.395 1 95.25 236 GLU A N 1
ATOM 1843 C CA . GLU A 1 236 ? 15.523 4.453 -6.246 1 95.25 236 GLU A CA 1
ATOM 1844 C C . GLU A 1 236 ? 14.562 4.918 -5.16 1 95.25 236 GLU A C 1
ATOM 1846 O O . GLU A 1 236 ? 14.773 4.648 -3.977 1 95.25 236 GLU A O 1
ATOM 1851 N N . LEU A 1 237 ? 13.562 5.648 -5.582 1 97.06 237 LEU A N 1
ATOM 1852 C CA . LEU A 1 237 ? 12.547 6.07 -4.625 1 97.06 237 LEU A CA 1
ATOM 1853 C C . LEU A 1 237 ? 11.844 4.867 -4.012 1 97.06 237 LEU A C 1
ATOM 1855 O O . LEU A 1 237 ? 11.625 4.816 -2.799 1 97.06 237 LEU A O 1
ATOM 1859 N N . THR A 1 238 ? 11.477 3.92 -4.871 1 96.31 238 THR A N 1
ATOM 1860 C CA . THR A 1 238 ? 10.789 2.723 -4.402 1 96.31 238 THR A CA 1
ATOM 1861 C C . THR A 1 238 ? 11.609 2.014 -3.328 1 96.31 238 THR A C 1
ATOM 1863 O O . THR A 1 238 ? 11.078 1.645 -2.277 1 96.31 238 THR A O 1
ATOM 1866 N N . GLU A 1 239 ? 12.883 1.835 -3.568 1 96.94 239 GLU A N 1
ATOM 1867 C CA . GLU A 1 239 ? 13.766 1.188 -2.605 1 96.94 239 GLU A CA 1
ATOM 1868 C C . GLU A 1 239 ? 13.844 1.98 -1.304 1 96.94 239 GLU A C 1
ATOM 1870 O O . GLU A 1 239 ? 13.781 1.405 -0.215 1 96.94 239 GLU A O 1
ATOM 1875 N N . MET A 1 240 ? 13.906 3.266 -1.442 1 97.38 240 MET A N 1
ATOM 1876 C CA . MET A 1 240 ? 14.031 4.164 -0.299 1 97.38 240 MET A CA 1
ATOM 1877 C C . MET A 1 240 ? 12.805 4.086 0.596 1 97.38 240 MET A C 1
ATOM 1879 O O . MET A 1 240 ? 12.898 4.27 1.811 1 97.38 240 MET A O 1
ATOM 1883 N N . LEU A 1 241 ? 11.695 3.768 0.017 1 97.81 241 LEU A N 1
ATOM 1884 C CA . LEU A 1 241 ? 10.43 3.828 0.737 1 97.81 241 LEU A CA 1
ATOM 1885 C C . LEU A 1 241 ? 10.07 2.469 1.331 1 97.81 241 LEU A C 1
ATOM 1887 O O . LEU A 1 241 ? 9.055 2.33 2.01 1 97.81 241 LEU A O 1
ATOM 1891 N N . ILE A 1 242 ? 10.867 1.461 1.136 1 97.5 242 ILE A N 1
ATOM 1892 C CA . ILE A 1 242 ? 10.688 0.18 1.81 1 97.5 242 ILE A CA 1
ATOM 1893 C C . ILE A 1 242 ? 11.258 0.254 3.223 1 97.5 242 ILE A C 1
ATOM 1895 O O . ILE A 1 242 ? 12.445 0.536 3.406 1 97.5 242 ILE A O 1
ATOM 1899 N N . ASP A 1 243 ? 10.43 0.039 4.207 1 97.25 243 ASP A N 1
ATOM 1900 C CA . ASP A 1 243 ? 10.898 0.163 5.582 1 97.25 243 ASP A CA 1
ATOM 1901 C C . ASP A 1 243 ? 11.672 -1.085 6.012 1 97.25 243 ASP A C 1
ATOM 1903 O O . ASP A 1 243 ? 11.82 -2.029 5.234 1 97.25 243 ASP A O 1
ATOM 1907 N N . LYS A 1 244 ? 12.188 -1.101 7.211 1 96.62 244 LYS A N 1
ATOM 1908 C CA . LYS A 1 244 ? 13.07 -2.154 7.699 1 96.62 244 LYS A CA 1
ATOM 1909 C C . LYS A 1 244 ? 12.312 -3.461 7.898 1 96.62 244 LYS A C 1
ATOM 1911 O O . LYS A 1 244 ? 12.922 -4.508 8.141 1 96.62 244 LYS A O 1
ATOM 1916 N N . ARG A 1 245 ? 11.039 -3.486 7.754 1 94.12 245 ARG A N 1
ATOM 1917 C CA . ARG A 1 245 ? 10.211 -4.684 7.859 1 94.12 245 ARG A CA 1
ATOM 1918 C C . ARG A 1 245 ? 9.844 -5.219 6.477 1 94.12 245 ARG A C 1
ATOM 1920 O O . ARG A 1 245 ? 9.203 -6.266 6.363 1 94.12 245 ARG A O 1
ATOM 1927 N N . GLY A 1 246 ? 10.148 -4.41 5.41 1 94.88 246 GLY A N 1
ATOM 1928 C CA . GLY A 1 246 ? 9.875 -4.836 4.047 1 94.88 246 GLY A CA 1
ATOM 1929 C C . GLY A 1 246 ? 8.57 -4.285 3.496 1 94.88 246 GLY A C 1
ATOM 1930 O O . GLY A 1 246 ? 8.086 -4.742 2.461 1 94.88 246 GLY A O 1
ATOM 1931 N N . PHE A 1 247 ? 8.016 -3.35 4.176 1 92.19 247 PHE A N 1
ATOM 1932 C CA . PHE A 1 247 ? 6.766 -2.752 3.721 1 92.19 247 PHE A CA 1
ATOM 1933 C C . PHE A 1 247 ? 7.027 -1.457 2.963 1 92.19 247 PHE A C 1
ATOM 1935 O O . PHE A 1 247 ? 7.801 -0.609 3.418 1 92.19 247 PHE A O 1
ATOM 1942 N N . GLY A 1 248 ? 6.449 -1.34 1.815 1 91.44 248 GLY A N 1
ATOM 1943 C CA . GLY A 1 248 ? 6.543 -0.11 1.045 1 91.44 248 GLY A CA 1
ATOM 1944 C C . GLY A 1 248 ? 5.688 1.011 1.605 1 91.44 248 GLY A C 1
ATOM 1945 O O . GLY A 1 248 ? 4.488 0.833 1.826 1 91.44 248 GLY A O 1
ATOM 1946 N N . GLY A 1 249 ? 6.277 2.141 1.876 1 90.25 249 GLY A N 1
ATOM 1947 C CA . GLY A 1 249 ? 5.527 3.299 2.336 1 90.25 249 GLY A CA 1
ATOM 1948 C C . GLY A 1 249 ? 5.07 4.203 1.205 1 90.25 249 GLY A C 1
ATOM 1949 O O . GLY A 1 249 ? 5.844 4.504 0.293 1 90.25 249 GLY A O 1
ATOM 1950 N N . SER A 1 250 ? 3.805 4.562 1.187 1 87.5 250 SER A N 1
ATOM 1951 C CA . SER A 1 250 ? 3.283 5.445 0.15 1 87.5 250 SER A CA 1
ATOM 1952 C C . SER A 1 250 ? 3.213 6.891 0.638 1 87.5 250 SER A C 1
ATOM 1954 O O . SER A 1 250 ? 3.279 7.824 -0.163 1 87.5 250 SER A O 1
ATOM 1956 N N . VAL A 1 251 ? 3.107 7.07 1.952 1 93.62 251 VAL A N 1
ATOM 1957 C CA . VAL A 1 251 ? 2.924 8.422 2.482 1 93.62 251 VAL A CA 1
ATOM 1958 C C . VAL A 1 251 ? 4.121 8.805 3.348 1 93.62 251 VAL A C 1
ATOM 1960 O O . VAL A 1 251 ? 4.465 9.977 3.457 1 93.62 251 VAL A O 1
ATOM 1963 N N . SER A 1 252 ? 4.723 7.766 3.945 1 95.06 252 SER A N 1
ATOM 1964 C CA . SER A 1 252 ? 5.859 8.008 4.824 1 95.06 252 SER A CA 1
ATOM 1965 C C . SER A 1 252 ? 6.586 6.711 5.16 1 95.06 252 SER A C 1
ATOM 1967 O O . SER A 1 252 ? 6.094 5.621 4.855 1 95.06 252 SER A O 1
ATOM 1969 N N . VAL A 1 253 ? 7.777 6.809 5.582 1 97.19 253 VAL A N 1
ATOM 1970 C CA . VAL A 1 253 ? 8.492 5.773 6.328 1 97.19 253 VAL A CA 1
ATOM 1971 C C . VAL A 1 253 ? 8.727 6.238 7.762 1 97.19 253 VAL A C 1
ATOM 1973 O O . VAL A 1 253 ? 9.422 7.23 7.992 1 97.19 253 VAL A O 1
ATOM 1976 N N . HIS A 1 254 ? 8.273 5.574 8.758 1 94.75 254 HIS A N 1
ATOM 1977 C CA . HIS A 1 254 ? 8.172 6.023 10.141 1 94.75 254 HIS A CA 1
ATOM 1978 C C . HIS A 1 254 ? 9.531 6.027 10.82 1 94.75 254 HIS A C 1
ATOM 1980 O O . HIS A 1 254 ? 10.461 5.355 10.367 1 94.75 254 HIS A O 1
ATOM 1986 N N . PRO A 1 255 ? 9.602 6.785 11.938 1 94.88 255 PRO A N 1
ATOM 1987 C CA . PRO A 1 255 ? 10.852 6.777 12.711 1 94.88 255 PRO A CA 1
ATOM 1988 C C . PRO A 1 255 ? 11.281 5.367 13.117 1 94.88 255 PRO A C 1
ATOM 1990 O O . PRO A 1 255 ? 10.453 4.566 13.555 1 94.88 255 PRO A O 1
ATOM 1993 N N . GLY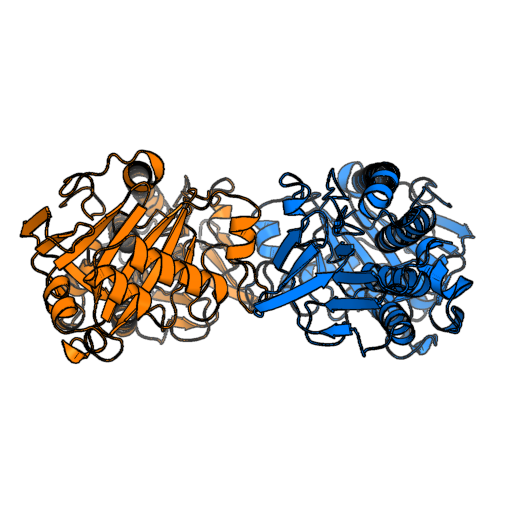 A 1 256 ? 12.492 5.168 12.969 1 96.12 256 GLY A N 1
ATOM 1994 C CA . GLY A 1 256 ? 13.031 3.871 13.344 1 96.12 256 GLY A CA 1
ATOM 1995 C C . GLY A 1 256 ? 12.906 2.828 12.25 1 96.12 256 GLY A C 1
ATOM 1996 O O . GLY A 1 256 ? 13.461 1.732 12.359 1 96.12 256 GLY A O 1
ATOM 1997 N N . GLN A 1 257 ? 12.211 3.186 11.141 1 96.94 257 GLN A N 1
ATOM 1998 C CA . GLN A 1 257 ? 11.93 2.191 10.117 1 96.94 257 GLN A CA 1
ATOM 1999 C C . GLN A 1 257 ? 12.641 2.535 8.805 1 96.94 257 GLN A C 1
ATOM 2001 O O . GLN A 1 257 ? 12.633 1.744 7.863 1 96.94 257 GLN A O 1
ATOM 2006 N N . VAL A 1 258 ? 13.258 3.664 8.711 1 98 258 VAL A N 1
ATOM 2007 C CA . VAL A 1 258 ? 14.047 4.02 7.539 1 98 258 VAL A CA 1
ATOM 2008 C C . VAL A 1 258 ? 15.312 3.166 7.488 1 98 258 VAL A C 1
ATOM 2010 O O . VAL A 1 258 ? 15.969 2.959 8.516 1 98 258 VAL A O 1
ATOM 2013 N N . GLN A 1 259 ? 15.656 2.639 6.324 1 98.12 259 GLN A N 1
ATOM 2014 C CA . GLN A 1 259 ? 16.875 1.852 6.18 1 98.12 259 GLN A CA 1
ATOM 2015 C C . GLN A 1 259 ? 18.094 2.639 6.641 1 98.12 259 GLN A C 1
ATOM 2017 O O . GLN A 1 259 ? 18.25 3.811 6.293 1 98.12 259 GLN A O 1
ATOM 2022 N N . ASP A 1 260 ? 19.062 2.029 7.391 1 97.81 260 ASP A N 1
ATOM 2023 C CA . ASP A 1 260 ? 20.188 2.697 8.047 1 97.81 260 ASP A CA 1
ATOM 2024 C C . ASP A 1 260 ? 21.094 3.385 7.023 1 97.81 260 ASP A C 1
ATOM 2026 O O . ASP A 1 260 ? 21.641 4.457 7.293 1 97.81 260 ASP A O 1
ATOM 2030 N N . ARG A 1 261 ? 21.219 2.82 5.891 1 97 261 ARG A N 1
ATOM 2031 C CA . ARG A 1 261 ? 22.125 3.395 4.898 1 97 261 ARG A CA 1
ATOM 2032 C C . ARG A 1 261 ? 21.641 4.77 4.449 1 97 261 ARG A C 1
ATOM 2034 O O . ARG A 1 261 ? 22.453 5.645 4.133 1 97 261 ARG A O 1
ATOM 2041 N N . TYR A 1 262 ? 20.281 4.953 4.34 1 98.19 262 TYR A N 1
ATOM 2042 C CA . TYR A 1 262 ? 19.75 6.258 3.963 1 98.19 262 TYR A CA 1
ATOM 2043 C C . TYR A 1 262 ? 19.906 7.262 5.102 1 98.19 262 TYR A C 1
ATOM 2045 O O . TYR A 1 262 ? 20.172 8.445 4.863 1 98.19 262 TYR A O 1
ATOM 2053 N N . VAL A 1 263 ? 19.719 6.781 6.332 1 98.38 263 VAL A N 1
ATOM 2054 C CA . VAL A 1 263 ? 19.938 7.637 7.5 1 98.38 263 VAL A CA 1
ATOM 2055 C C . VAL A 1 263 ? 21.391 8.102 7.539 1 98.38 263 VAL A C 1
ATOM 2057 O O . VAL A 1 263 ? 21.656 9.289 7.75 1 98.38 263 VAL A O 1
ATOM 2060 N N . ASP A 1 264 ? 22.328 7.168 7.289 1 98.12 264 ASP A N 1
ATOM 2061 C CA . ASP A 1 264 ? 23.75 7.516 7.254 1 98.12 264 ASP A CA 1
ATOM 2062 C C . ASP A 1 264 ? 24.031 8.531 6.148 1 98.12 264 ASP A C 1
ATOM 2064 O O . ASP A 1 264 ? 24.797 9.484 6.355 1 98.12 264 ASP A O 1
ATOM 2068 N N . ALA A 1 265 ? 23.438 8.328 5.062 1 98.12 265 ALA A N 1
ATOM 2069 C CA . ALA A 1 265 ? 23.656 9.195 3.912 1 98.12 265 ALA A CA 1
ATOM 2070 C C . ALA A 1 265 ? 23.188 10.625 4.199 1 98.12 265 ALA A C 1
ATOM 2072 O O . ALA A 1 265 ? 23.875 11.586 3.857 1 98.12 265 ALA A O 1
ATOM 2073 N N . ILE A 1 266 ? 22.016 10.805 4.816 1 98.19 266 ILE A N 1
ATOM 2074 C CA . ILE A 1 266 ? 21.5 12.156 5.016 1 98.19 266 ILE A CA 1
ATOM 2075 C C . ILE A 1 266 ? 22.328 12.867 6.09 1 98.19 266 ILE A C 1
ATOM 2077 O O . ILE A 1 266 ? 22.5 14.086 6.043 1 98.19 266 ILE A O 1
ATOM 2081 N N . ARG A 1 267 ? 22.812 12.109 7.07 1 98.56 267 ARG A N 1
ATOM 2082 C CA . ARG A 1 267 ? 23.703 12.711 8.055 1 98.56 267 ARG A CA 1
ATOM 2083 C C . ARG A 1 267 ? 24.969 13.242 7.398 1 98.56 267 ARG A C 1
ATOM 2085 O O . ARG A 1 267 ? 25.391 14.367 7.676 1 98.56 267 ARG A O 1
ATOM 2092 N N . ALA A 1 268 ? 25.547 12.453 6.535 1 98.62 268 ALA A N 1
ATOM 2093 C CA . ALA A 1 268 ? 26.734 12.883 5.801 1 98.62 268 ALA A CA 1
ATOM 2094 C C . ALA A 1 268 ? 26.422 14.086 4.914 1 98.62 268 ALA A C 1
ATOM 2096 O O . ALA A 1 268 ? 27.188 15.055 4.883 1 98.62 268 ALA A O 1
ATOM 2097 N N . ASP A 1 269 ? 25.312 14.031 4.215 1 98.5 269 ASP A N 1
ATOM 2098 C CA . ASP A 1 269 ? 24.891 15.117 3.33 1 98.5 269 ASP A CA 1
ATOM 2099 C C . ASP A 1 269 ? 24.688 16.406 4.113 1 98.5 269 ASP A C 1
ATOM 2101 O O . ASP A 1 269 ? 25.047 17.5 3.646 1 98.5 269 ASP A O 1
ATOM 2105 N N . ALA A 1 270 ? 24.062 16.266 5.285 1 98.56 270 ALA A N 1
ATOM 2106 C CA . ALA A 1 270 ? 23.812 17.453 6.102 1 98.56 270 ALA A CA 1
ATOM 2107 C C . ALA A 1 270 ? 25.109 18.156 6.484 1 98.56 270 ALA A C 1
ATOM 2109 O O . ALA A 1 270 ? 25.203 19.375 6.414 1 98.56 270 ALA A O 1
ATOM 2110 N N . ALA A 1 271 ? 26.094 17.375 6.859 1 97.75 271 ALA A N 1
ATOM 2111 C CA . ALA A 1 271 ? 27.406 17.906 7.238 1 97.75 271 ALA A CA 1
ATOM 2112 C C . ALA A 1 271 ? 28.047 18.641 6.07 1 97.75 271 ALA A C 1
ATOM 2114 O O . ALA A 1 271 ? 28.766 19.625 6.27 1 97.75 271 ALA A O 1
ATOM 2115 N N . GLU A 1 272 ? 27.781 18.188 4.918 1 97.62 272 GLU A N 1
ATOM 2116 C CA . GLU A 1 272 ? 28.406 18.734 3.719 1 97.62 272 GLU A CA 1
ATOM 2117 C C . GLU A 1 272 ? 27.656 19.969 3.221 1 97.62 272 GLU A C 1
ATOM 2119 O O . GLU A 1 272 ? 28.266 20.922 2.732 1 97.62 272 GLU A O 1
ATOM 2124 N N . LEU A 1 273 ? 26.375 20 3.381 1 97.62 273 LEU A N 1
ATOM 2125 C CA . LEU A 1 273 ? 25.547 20.938 2.641 1 97.62 273 LEU A CA 1
ATOM 2126 C C . LEU A 1 273 ? 25.172 22.141 3.512 1 97.62 273 LEU A C 1
ATOM 2128 O O . LEU A 1 273 ? 24.922 23.234 2.996 1 97.62 273 LEU A O 1
ATOM 2132 N N . PHE A 1 274 ? 25.125 21.938 4.867 1 98.38 274 PHE A N 1
ATOM 2133 C CA . PHE A 1 274 ? 24.406 22.938 5.66 1 98.38 274 PHE A CA 1
ATOM 2134 C C . PHE A 1 274 ? 25.359 23.625 6.629 1 98.38 274 PHE A C 1
ATOM 2136 O O . PHE A 1 274 ? 26.484 23.188 6.832 1 98.38 274 PHE A O 1
ATOM 2143 N N . ALA A 1 275 ? 24.828 24.812 7.172 1 98.25 275 ALA A N 1
ATOM 2144 C CA . ALA A 1 275 ? 25.5 25.5 8.281 1 98.25 275 ALA A CA 1
ATOM 2145 C C . ALA A 1 275 ? 25.719 24.547 9.453 1 98.25 275 ALA A C 1
ATOM 2147 O O . ALA A 1 275 ? 24.938 23.625 9.672 1 98.25 275 ALA A O 1
ATOM 2148 N N . PRO A 1 276 ? 26.766 24.828 10.25 1 98.38 276 PRO A N 1
ATOM 2149 C CA . PRO A 1 276 ? 27.141 23.906 11.32 1 98.38 276 PRO A CA 1
ATOM 2150 C C . PRO A 1 276 ? 25.984 23.625 12.281 1 98.38 276 PRO A C 1
ATOM 2152 O O . PRO A 1 276 ? 25.766 22.484 12.68 1 98.38 276 PRO A O 1
ATOM 2155 N N . ALA A 1 277 ? 25.203 24.641 12.641 1 98.5 277 ALA A N 1
ATOM 2156 C CA . ALA A 1 277 ? 24.109 24.469 13.586 1 98.5 277 ALA A CA 1
ATOM 2157 C C . ALA A 1 277 ? 23.016 23.562 13 1 98.5 277 ALA A C 1
ATOM 2159 O O . ALA A 1 277 ? 22.469 22.719 13.703 1 98.5 277 ALA A O 1
ATOM 2160 N N . VAL A 1 278 ? 22.734 23.766 11.695 1 98.69 278 VAL A N 1
ATOM 2161 C CA . VAL A 1 278 ? 21.734 22.969 10.992 1 98.69 278 VAL A CA 1
ATOM 2162 C C . VAL A 1 278 ? 22.219 21.531 10.844 1 98.69 278 VAL A C 1
ATOM 2164 O O . VAL A 1 278 ? 21.469 20.594 11.148 1 98.69 278 VAL A O 1
ATOM 2167 N N . ALA A 1 279 ? 23.438 21.391 10.461 1 98.75 279 ALA A N 1
ATOM 2168 C CA . ALA A 1 279 ? 24.031 20.062 10.289 1 98.75 279 ALA A CA 1
ATOM 2169 C C . ALA A 1 279 ? 24.031 19.281 11.602 1 98.75 279 ALA A C 1
ATOM 2171 O O . ALA A 1 279 ? 23.672 18.109 11.625 1 98.75 279 ALA A O 1
ATOM 2172 N N . GLU A 1 280 ? 24.406 19.984 12.664 1 98.75 280 GLU A N 1
ATOM 2173 C CA . GLU A 1 280 ? 24.438 19.328 13.977 1 98.75 280 GLU A CA 1
ATOM 2174 C C . GLU A 1 280 ? 23.062 18.781 14.352 1 98.75 280 GLU A C 1
ATOM 2176 O O . GLU A 1 280 ? 22.953 17.672 14.875 1 98.75 280 GLU A O 1
ATOM 2181 N N . THR A 1 281 ? 22.031 19.547 14.078 1 98.44 281 THR A N 1
ATOM 2182 C CA . THR A 1 281 ? 20.672 19.141 14.414 1 98.44 281 THR A CA 1
ATOM 2183 C C . THR A 1 281 ? 20.297 17.859 13.664 1 98.44 281 THR A C 1
ATOM 2185 O O . THR A 1 281 ? 19.781 16.922 14.266 1 98.44 281 THR A O 1
ATOM 2188 N N . VAL A 1 282 ? 20.578 17.75 12.367 1 98.62 282 VAL A N 1
ATOM 2189 C CA . VAL A 1 282 ? 20.266 16.578 11.562 1 98.62 282 VAL A CA 1
ATOM 2190 C C . VAL A 1 282 ? 21.078 15.383 12.047 1 98.62 282 VAL A C 1
ATOM 2192 O O . VAL A 1 282 ? 20.547 14.289 12.25 1 98.62 282 VAL A O 1
ATOM 2195 N N . VAL A 1 283 ? 22.375 15.594 12.312 1 98.62 283 VAL A N 1
ATOM 2196 C CA . VAL A 1 283 ? 23.297 14.523 12.688 1 98.62 283 VAL A CA 1
ATOM 2197 C C . VAL A 1 283 ? 22.906 13.961 14.047 1 98.62 283 VAL A C 1
ATOM 2199 O O . VAL A 1 283 ? 23.016 12.758 14.281 1 98.62 283 VAL A O 1
ATOM 2202 N N . ARG A 1 284 ? 22.359 14.812 14.93 1 97.94 284 ARG A N 1
ATOM 2203 C CA . ARG A 1 284 ? 22.016 14.398 16.297 1 97.94 284 ARG A CA 1
ATOM 2204 C C . ARG A 1 284 ? 20.641 13.773 16.344 1 97.94 284 ARG A C 1
ATOM 2206 O O . ARG A 1 284 ? 20.219 13.273 17.391 1 97.94 284 ARG A O 1
ATOM 2213 N N . THR A 1 285 ? 19.891 13.844 15.289 1 97.06 285 THR A N 1
ATOM 2214 C CA . THR A 1 285 ? 18.578 13.227 15.266 1 97.06 285 THR A CA 1
ATOM 2215 C C . THR A 1 285 ? 18.688 11.703 15.305 1 97.06 285 THR A C 1
ATOM 2217 O O . THR A 1 285 ? 19.25 11.094 14.391 1 97.06 285 THR A O 1
ATOM 2220 N N . GLU A 1 286 ? 18.094 11.086 16.266 1 96.19 286 GLU A N 1
ATOM 2221 C CA . GLU A 1 286 ? 18.25 9.648 16.469 1 96.19 286 GLU A CA 1
ATOM 2222 C C . GLU A 1 286 ? 17.5 8.852 15.398 1 96.19 286 GLU A C 1
ATOM 2224 O O . GLU A 1 286 ? 18.047 7.914 14.812 1 96.19 286 GLU A O 1
ATOM 2229 N N . GLN A 1 287 ? 16.266 9.25 15.086 1 96.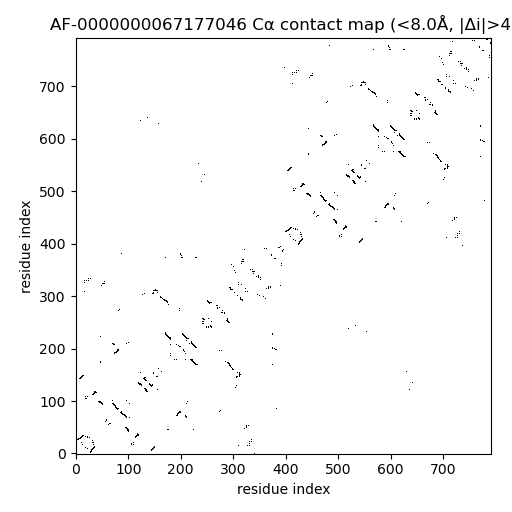06 287 GLN A N 1
ATOM 2230 C CA . GLN A 1 287 ? 15.414 8.484 14.172 1 96.06 287 GLN A CA 1
ATOM 2231 C C . GLN A 1 287 ? 14.742 9.406 13.156 1 96.06 287 GLN A C 1
ATOM 2233 O O . GLN A 1 287 ? 13.516 9.562 13.18 1 96.06 287 GLN A O 1
ATOM 2238 N N . PRO A 1 288 ? 15.562 9.984 12.234 1 97.25 288 PRO A N 1
ATOM 2239 C CA . PRO A 1 288 ? 14.914 10.727 11.156 1 97.25 288 PRO A CA 1
ATOM 2240 C C . PRO A 1 288 ? 13.977 9.867 10.32 1 97.25 288 PRO A C 1
ATOM 2242 O O . PRO A 1 288 ? 14.164 8.648 10.227 1 97.25 288 PRO A O 1
ATOM 2245 N N . TYR A 1 289 ? 12.945 10.453 9.781 1 96.44 289 TYR A N 1
ATOM 2246 C CA . TYR A 1 289 ? 11.969 9.703 8.992 1 96.44 289 TYR A CA 1
ATOM 2247 C C . TYR A 1 289 ? 11.594 10.453 7.727 1 96.44 289 TYR A C 1
ATOM 2249 O O . TYR A 1 289 ? 12.047 11.578 7.504 1 96.44 289 TYR A O 1
ATOM 2257 N N . LEU A 1 290 ? 10.875 9.695 6.82 1 97 290 LEU A N 1
ATOM 2258 C CA . LEU A 1 290 ? 10.586 10.203 5.48 1 97 290 LEU A CA 1
ATOM 2259 C C . LEU A 1 290 ? 9.094 10.477 5.312 1 97 290 LEU A C 1
ATOM 2261 O O . LEU A 1 290 ? 8.258 9.68 5.742 1 97 290 LEU A O 1
ATOM 2265 N N . GLN A 1 291 ? 8.844 11.609 4.785 1 96.69 291 GLN A N 1
ATOM 2266 C CA . GLN A 1 291 ? 7.52 11.93 4.254 1 96.69 291 GLN A CA 1
ATOM 2267 C C . GLN A 1 291 ? 7.555 12.047 2.73 1 96.69 291 GLN A C 1
ATOM 2269 O O . GLN A 1 291 ? 8.422 12.719 2.174 1 96.69 291 GLN A O 1
ATOM 2274 N N . VAL A 1 292 ? 6.641 11.305 2.074 1 97.56 292 VAL A N 1
ATOM 2275 C CA . VAL A 1 292 ? 6.504 11.414 0.626 1 97.56 292 VAL A CA 1
ATOM 2276 C C . VAL A 1 292 ? 5.625 12.617 0.277 1 97.56 292 VAL A C 1
ATOM 2278 O O . VAL A 1 292 ? 4.496 12.727 0.759 1 97.56 292 VAL A O 1
ATOM 2281 N N . LEU A 1 293 ? 6.188 13.516 -0.485 1 97.69 293 LEU A N 1
ATOM 2282 C CA . LEU A 1 293 ? 5.387 14.688 -0.834 1 97.69 293 LEU A CA 1
ATOM 2283 C C . LEU A 1 293 ? 4.523 14.406 -2.062 1 97.69 293 LEU A C 1
ATOM 2285 O O . LEU A 1 293 ? 5.047 14.172 -3.152 1 97.69 293 LEU A O 1
ATOM 2289 N N . SER A 1 294 ? 3.256 14.375 -1.82 1 96.81 294 SER A N 1
ATOM 2290 C CA . SER A 1 294 ? 2.254 14.125 -2.852 1 96.81 294 SER A CA 1
ATOM 2291 C C . SER A 1 294 ? 1.143 15.172 -2.809 1 96.81 294 SER A C 1
ATOM 2293 O O . SER A 1 294 ? 0.82 15.695 -1.741 1 96.81 294 SER A O 1
ATOM 2295 N N . ASP A 1 295 ? 0.622 15.438 -3.949 1 96.38 295 ASP A N 1
ATOM 2296 C CA . ASP A 1 295 ? -0.537 16.312 -4.09 1 96.38 295 ASP A CA 1
ATOM 2297 C C . ASP A 1 295 ? -1.807 15.508 -4.355 1 96.38 295 ASP A C 1
ATOM 2299 O O . ASP A 1 295 ? -1.771 14.5 -5.062 1 96.38 295 ASP A O 1
ATOM 2303 N N . VAL A 1 296 ? -2.82 15.898 -3.74 1 97.19 296 VAL A N 1
ATOM 2304 C CA . VAL A 1 296 ? -4.141 15.383 -4.094 1 97.19 296 VAL A CA 1
ATOM 2305 C C . VAL A 1 296 ? -5.199 16.453 -3.82 1 97.19 296 VAL A C 1
ATOM 2307 O O . VAL A 1 296 ? -5.113 17.172 -2.828 1 97.19 296 VAL A O 1
ATOM 2310 N N . ARG A 1 297 ? -6.16 16.562 -4.648 1 97.81 297 ARG A N 1
ATOM 2311 C CA . ARG A 1 297 ? -7.285 17.469 -4.469 1 97.81 297 ARG A CA 1
ATOM 2312 C C . ARG A 1 297 ? -8.555 16.906 -5.078 1 97.81 297 ARG A C 1
ATOM 2314 O O . ARG A 1 297 ? -8.602 16.609 -6.277 1 97.81 297 ARG A O 1
ATOM 2321 N N . SER A 1 298 ? -9.516 16.719 -4.289 1 98.19 298 SER A N 1
ATOM 2322 C CA . SER A 1 298 ? -10.836 16.312 -4.758 1 98.19 298 SER A CA 1
ATOM 2323 C C . SER A 1 298 ? -11.586 17.484 -5.375 1 98.19 298 SER A C 1
ATOM 2325 O O . SER A 1 298 ? -11.539 18.609 -4.855 1 98.19 298 SER A O 1
ATOM 2327 N N . THR A 1 299 ? -12.344 17.281 -6.406 1 97.94 299 THR A N 1
ATOM 2328 C CA . THR A 1 299 ? -13.164 18.312 -7.027 1 97.94 299 THR A CA 1
ATOM 2329 C C . THR A 1 299 ? -14.531 18.406 -6.344 1 97.94 299 THR A C 1
ATOM 2331 O O . THR A 1 299 ? -15.352 19.25 -6.707 1 97.94 299 THR A O 1
ATOM 2334 N N . ARG A 1 300 ? -14.789 17.578 -5.414 1 98.38 300 ARG A N 1
ATOM 2335 C CA . ARG A 1 300 ? -16.016 17.562 -4.617 1 98.38 300 ARG A CA 1
ATOM 2336 C C . ARG A 1 300 ? -15.703 17.375 -3.137 1 98.38 300 ARG A C 1
ATOM 2338 O O . ARG A 1 300 ? -14.844 16.562 -2.777 1 98.38 300 ARG A O 1
ATOM 2345 N N . MET A 1 301 ? -16.391 18.062 -2.25 1 98.81 301 MET A N 1
ATOM 2346 C CA . MET A 1 301 ? -16.203 17.953 -0.807 1 98.81 301 MET A CA 1
ATOM 2347 C C . MET A 1 301 ? -17.531 17.703 -0.1 1 98.81 301 MET A C 1
ATOM 2349 O O . MET A 1 301 ? -17.562 17.438 1.105 1 98.81 301 MET A O 1
ATOM 2353 N N . ALA A 1 302 ? -18.578 17.828 -0.845 1 98.75 302 ALA A N 1
ATOM 2354 C CA . ALA A 1 302 ? -19.906 17.594 -0.303 1 98.75 302 ALA A CA 1
ATOM 2355 C C . ALA A 1 302 ? -20.703 16.641 -1.185 1 98.75 302 ALA A C 1
ATOM 2357 O O . ALA A 1 302 ? -20.641 16.719 -2.414 1 98.75 302 ALA A O 1
ATOM 2358 N N . MET A 1 303 ? -21.344 15.711 -0.62 1 98 303 MET A N 1
ATOM 2359 C CA . MET A 1 303 ? -22.234 14.758 -1.273 1 98 303 MET A CA 1
ATOM 2360 C C . MET A 1 303 ? -23.438 14.438 -0.383 1 98 303 MET A C 1
ATOM 2362 O O . MET A 1 303 ? -23.344 13.578 0.498 1 98 303 MET A O 1
ATOM 2366 N N . GLY A 1 304 ? -24.656 15.055 -0.693 1 97.94 304 GLY A N 1
ATOM 2367 C CA . GLY A 1 304 ? -25.797 14.852 0.18 1 97.94 304 GLY A CA 1
ATOM 2368 C C . GLY A 1 304 ? -25.531 15.273 1.613 1 97.94 304 GLY A C 1
ATOM 2369 O O . GLY A 1 304 ? -25.344 16.453 1.892 1 97.94 304 GLY A O 1
ATOM 2370 N N . ARG A 1 305 ? -25.5 14.266 2.486 1 98.19 305 ARG A N 1
ATOM 2371 C CA . ARG A 1 305 ? -25.344 14.5 3.92 1 98.19 305 ARG A CA 1
ATOM 2372 C C . ARG A 1 305 ? -23.922 14.188 4.375 1 98.19 305 ARG A C 1
ATOM 2374 O O . ARG A 1 305 ? -23.656 14.102 5.574 1 98.19 305 ARG A O 1
ATOM 2381 N N . VAL A 1 306 ? -22.969 14.062 3.432 1 98.81 306 VAL A N 1
ATOM 2382 C CA . VAL A 1 306 ? -21.609 13.648 3.73 1 98.81 306 VAL A CA 1
ATOM 2383 C C . VAL A 1 306 ? -20.625 14.727 3.264 1 98.81 306 VAL A C 1
ATOM 2385 O O . VAL A 1 306 ? -20.734 15.227 2.145 1 98.81 306 VAL A O 1
ATOM 2388 N N . ALA A 1 307 ? -19.688 15.078 4.113 1 98.88 307 ALA A N 1
ATOM 2389 C CA . ALA A 1 307 ? -18.672 16.078 3.811 1 98.88 307 ALA A CA 1
ATOM 2390 C C . ALA A 1 307 ? -17.266 15.477 3.887 1 98.88 307 ALA A C 1
ATOM 2392 O O . ALA A 1 307 ? -17.031 14.531 4.645 1 98.88 307 ALA A O 1
ATOM 2393 N N . LEU A 1 308 ? -16.391 15.93 3.104 1 98.81 308 LEU A N 1
ATOM 2394 C CA . LEU A 1 308 ? -14.969 15.602 3.072 1 98.81 308 LEU A CA 1
ATOM 2395 C C . LEU A 1 308 ? -14.117 16.828 3.396 1 98.81 308 LEU A C 1
ATOM 2397 O O . LEU A 1 308 ? -14.25 17.859 2.75 1 98.81 308 LEU A O 1
ATOM 2401 N N . ILE A 1 309 ? -13.18 16.703 4.414 1 98.56 309 ILE A N 1
ATOM 2402 C CA . ILE A 1 309 ? -12.484 17.922 4.805 1 98.56 309 ILE A CA 1
ATOM 2403 C C . ILE A 1 309 ? -11 17.625 5.008 1 98.56 309 ILE A C 1
ATOM 2405 O O . ILE A 1 309 ? -10.594 16.469 5.059 1 98.56 309 ILE A O 1
ATOM 2409 N N . GLY A 1 310 ? -10.188 18.688 5.145 1 97.88 310 GLY A N 1
ATOM 2410 C CA . GLY A 1 310 ? -8.773 18.578 5.438 1 97.88 310 GLY A CA 1
ATOM 2411 C C . GLY A 1 310 ? -7.996 17.844 4.367 1 97.88 310 GLY A C 1
ATOM 2412 O O . GLY A 1 310 ? -8.258 18 3.174 1 97.88 310 GLY A O 1
ATOM 2413 N N . ASP A 1 311 ? -7.039 17.062 4.832 1 97.06 311 ASP A N 1
ATOM 2414 C CA . ASP A 1 311 ? -6.168 16.328 3.92 1 97.06 311 ASP A CA 1
ATOM 2415 C C . ASP A 1 311 ? -6.945 15.266 3.156 1 97.06 311 ASP A C 1
ATOM 2417 O O . ASP A 1 311 ? -6.508 14.805 2.1 1 97.06 311 ASP A O 1
ATOM 2421 N N . ALA A 1 312 ? -8.109 14.852 3.689 1 98 312 ALA A N 1
ATOM 2422 C CA . ALA A 1 312 ? -8.969 13.922 2.953 1 98 312 ALA A CA 1
ATOM 2423 C C . ALA A 1 312 ? -9.461 14.555 1.652 1 98 312 ALA A C 1
ATOM 2425 O O . ALA A 1 312 ? -9.617 13.859 0.643 1 98 312 ALA A O 1
ATOM 2426 N N . ALA A 1 313 ? -9.688 15.836 1.673 1 98.38 313 ALA A N 1
ATOM 2427 C CA . ALA A 1 313 ? -10.188 16.562 0.505 1 98.38 313 ALA A CA 1
ATOM 2428 C C . ALA A 1 313 ? -9.031 17.094 -0.346 1 98.38 313 ALA A C 1
ATOM 2430 O O . ALA A 1 313 ? -9.07 17 -1.575 1 98.38 313 ALA A O 1
ATOM 2431 N N . CYS A 1 314 ? -8.086 17.625 0.304 1 97.44 314 CYS A N 1
ATOM 2432 C CA . CYS A 1 314 ? -6.945 18.234 -0.373 1 97.44 314 CYS A CA 1
ATOM 2433 C C . CYS A 1 314 ? -5.699 18.188 0.506 1 97.44 314 CYS A C 1
ATOM 2435 O O . CYS A 1 314 ? -5.641 18.859 1.544 1 97.44 314 CYS A O 1
ATOM 2437 N N . ALA A 1 315 ? -4.789 17.328 0.133 1 94.06 315 ALA A N 1
ATOM 2438 C CA . ALA A 1 315 ? -3.492 17.312 0.801 1 94.06 315 ALA A CA 1
ATOM 2439 C C . ALA A 1 315 ? -2.457 18.109 0.011 1 94.06 315 ALA A C 1
ATOM 2441 O O . ALA A 1 315 ? -2.283 17.891 -1.19 1 94.06 315 ALA A O 1
ATOM 2442 N N . SER A 1 316 ? -1.861 19.109 0.731 1 85.38 316 SER A N 1
ATOM 2443 C CA . SER A 1 316 ? -0.876 19.969 0.083 1 85.38 316 SER A CA 1
ATOM 2444 C C . SER A 1 316 ? 0.49 19.844 0.75 1 85.38 316 SER A C 1
ATOM 2446 O O . SER A 1 316 ? 0.586 19.422 1.905 1 85.38 316 SER A O 1
ATOM 2448 N N . ARG A 1 317 ? 1.469 20.188 -0.003 1 92.38 317 ARG A N 1
ATOM 2449 C CA . ARG A 1 317 ? 2.844 20.203 0.484 1 92.38 317 ARG A CA 1
ATOM 2450 C C . ARG A 1 317 ? 2.996 21.141 1.673 1 92.38 317 ARG A C 1
ATOM 2452 O O . ARG A 1 317 ? 2.32 22.172 1.745 1 92.38 317 ARG A O 1
ATOM 2459 N N . PRO A 1 318 ? 3.838 20.766 2.529 1 93.56 318 PRO A N 1
ATOM 2460 C CA . PRO A 1 318 ? 3.854 21.469 3.814 1 93.56 318 PRO A CA 1
ATOM 2461 C C . PRO A 1 318 ? 4.617 22.797 3.754 1 93.56 318 PRO A C 1
ATOM 2463 O O . PRO A 1 318 ? 4.902 23.391 4.793 1 93.56 318 PRO A O 1
ATOM 2466 N N . HIS A 1 319 ? 4.828 23.344 2.652 1 94.81 319 HIS A N 1
ATOM 2467 C CA . HIS A 1 319 ? 5.656 24.531 2.48 1 94.81 319 HIS A CA 1
ATOM 2468 C C . HIS A 1 319 ? 5.023 25.75 3.145 1 94.81 319 HIS A C 1
ATOM 2470 O O . HIS A 1 319 ? 5.73 26.656 3.607 1 94.81 319 HIS A O 1
ATOM 2476 N N . ALA A 1 320 ? 3.744 25.781 3.246 1 92.69 320 ALA A N 1
ATOM 2477 C CA . ALA A 1 320 ? 3.051 26.938 3.814 1 92.69 320 ALA A CA 1
ATOM 2478 C C . ALA A 1 320 ? 2.645 26.672 5.262 1 92.69 320 ALA A C 1
ATOM 2480 O O . ALA A 1 320 ? 1.956 27.484 5.879 1 92.69 320 ALA A O 1
ATOM 2481 N N . ALA A 1 321 ? 2.975 25.5 5.777 1 92.69 321 ALA A N 1
ATOM 2482 C CA . ALA A 1 321 ? 2.561 25.094 7.117 1 92.69 321 ALA A CA 1
ATOM 2483 C C . ALA A 1 321 ? 1.061 25.312 7.312 1 92.69 321 ALA A C 1
ATOM 2485 O O . ALA A 1 321 ? 0.63 25.859 8.328 1 92.69 321 ALA A O 1
ATOM 2486 N N . ALA A 1 322 ? 0.288 24.812 6.375 1 92.69 322 ALA A N 1
ATOM 2487 C CA . ALA A 1 322 ? -1.109 25.25 6.348 1 92.69 322 ALA A CA 1
ATOM 2488 C C . ALA A 1 322 ? -2.051 24.047 6.387 1 92.69 322 ALA A C 1
ATOM 2490 O O . ALA A 1 322 ? -3.271 24.203 6.316 1 92.69 322 ALA A O 1
ATOM 2491 N N . GLY A 1 323 ? -1.573 22.828 6.484 1 93 323 GLY A N 1
ATOM 2492 C CA . GLY A 1 323 ? -2.432 21.656 6.453 1 93 323 GLY A CA 1
ATOM 2493 C C . GLY A 1 323 ? -3.463 21.641 7.566 1 93 323 GLY A C 1
ATOM 2494 O O . GLY A 1 323 ? -4.66 21.5 7.309 1 93 323 GLY A O 1
ATOM 2495 N N . THR A 1 324 ? -2.961 21.859 8.766 1 93.88 324 THR A N 1
ATOM 2496 C CA . THR A 1 324 ? -3.857 21.844 9.914 1 93.88 324 THR A CA 1
ATOM 2497 C C . THR A 1 324 ? -4.785 23.062 9.875 1 93.88 324 THR A C 1
ATOM 2499 O O . THR A 1 324 ? -5.945 22.969 10.289 1 93.88 324 THR A O 1
ATOM 2502 N N . ALA A 1 325 ? -4.254 24.141 9.383 1 95.25 325 ALA A N 1
ATOM 2503 C CA . ALA A 1 325 ? -5.066 25.344 9.266 1 95.25 325 ALA A CA 1
ATOM 2504 C C . ALA A 1 325 ? -6.203 25.141 8.266 1 95.25 325 ALA A C 1
ATOM 2506 O O . ALA A 1 325 ? -7.336 25.562 8.516 1 95.25 325 ALA A O 1
ATOM 2507 N N . LYS A 1 326 ? -5.91 24.562 7.207 1 96.62 326 LYS A N 1
ATOM 2508 C CA . LYS A 1 326 ? -6.926 24.281 6.203 1 96.62 326 LYS A CA 1
ATOM 2509 C C . LYS A 1 326 ? -8.016 23.359 6.766 1 96.62 326 LYS A C 1
ATOM 2511 O O . LYS A 1 326 ? -9.203 23.594 6.547 1 96.62 326 LYS A O 1
ATOM 2516 N N . ALA A 1 327 ? -7.633 22.328 7.453 1 97.06 327 ALA A N 1
ATOM 2517 C CA . ALA A 1 327 ? -8.586 21.422 8.078 1 97.06 327 ALA A CA 1
ATOM 2518 C C . ALA A 1 327 ? -9.484 22.156 9.062 1 97.06 327 ALA A C 1
ATOM 2520 O O . ALA A 1 327 ? -10.703 21.953 9.078 1 97.06 327 ALA A O 1
ATOM 2521 N N . ALA A 1 328 ? -8.875 23 9.852 1 97.56 328 ALA A N 1
ATOM 2522 C CA . ALA A 1 328 ? -9.633 23.797 10.812 1 97.56 328 ALA A CA 1
ATOM 2523 C C . ALA A 1 328 ? -10.586 24.766 10.109 1 97.56 328 ALA A C 1
ATOM 2525 O O . ALA A 1 328 ? -11.742 24.906 10.5 1 97.56 328 ALA A O 1
ATOM 2526 N N . ALA A 1 329 ? -10.062 25.391 9.102 1 97.81 329 ALA A N 1
ATOM 2527 C CA . ALA A 1 329 ? -10.898 26.312 8.336 1 97.81 329 ALA A CA 1
ATOM 2528 C C . ALA A 1 329 ? -12.109 25.594 7.75 1 97.81 329 ALA A C 1
ATOM 2530 O O . ALA A 1 329 ? -13.227 26.125 7.785 1 97.81 329 ALA A O 1
ATOM 2531 N N . ASP A 1 330 ? -11.891 24.438 7.188 1 98.5 330 ASP A N 1
ATOM 2532 C CA . ASP A 1 330 ? -13 23.625 6.684 1 98.5 330 ASP A CA 1
ATOM 2533 C C . ASP A 1 330 ? -14.039 23.375 7.773 1 98.5 330 ASP A C 1
ATOM 2535 O O . ASP A 1 330 ? -15.242 23.5 7.527 1 98.5 330 ASP A O 1
ATOM 2539 N N . ALA A 1 331 ? -13.594 23.047 8.938 1 98.62 331 ALA A N 1
ATOM 2540 C CA . ALA A 1 331 ? -14.477 22.75 10.055 1 98.62 331 ALA A CA 1
ATOM 2541 C C . ALA A 1 331 ? -15.273 23.969 10.469 1 98.62 331 ALA A C 1
ATOM 2543 O O . ALA A 1 331 ? -16.5 23.906 10.641 1 98.62 331 ALA A O 1
ATOM 2544 N N . TRP A 1 332 ? -14.617 25.109 10.641 1 98.44 332 TRP A N 1
ATOM 2545 C CA . TRP A 1 332 ? -15.266 26.328 11.086 1 98.44 332 TRP A CA 1
ATOM 2546 C C . TRP A 1 332 ? -16.312 26.797 10.07 1 98.44 332 TRP A C 1
ATOM 2548 O O . TRP A 1 332 ? -17.438 27.156 10.445 1 98.44 332 TRP A O 1
ATOM 2558 N N . THR A 1 333 ? -15.891 26.781 8.805 1 98.56 333 THR A N 1
ATOM 2559 C CA . THR A 1 333 ? -16.812 27.25 7.777 1 98.56 333 THR A CA 1
ATOM 2560 C C . THR A 1 333 ? -17.984 26.281 7.625 1 98.56 333 THR A C 1
ATOM 2562 O O . THR A 1 333 ? -19.109 26.688 7.324 1 98.56 333 THR A O 1
ATOM 2565 N N . LEU A 1 334 ? -17.766 24.984 7.812 1 98.44 334 LEU A N 1
ATOM 2566 C CA . LEU A 1 334 ? -18.844 24 7.797 1 98.44 334 LEU A CA 1
ATOM 2567 C C . LEU A 1 334 ? -19.859 24.281 8.906 1 98.44 334 LEU A C 1
ATOM 2569 O O . LEU A 1 334 ? -21.062 24.312 8.656 1 98.44 334 LEU A O 1
ATOM 2573 N N . ALA A 1 335 ? -19.375 24.484 10.109 1 97.31 335 ALA A N 1
ATOM 2574 C CA . ALA A 1 335 ? -20.234 24.828 11.234 1 97.31 335 ALA A CA 1
ATOM 2575 C C . ALA A 1 335 ? -21.062 26.078 10.938 1 97.31 335 ALA A C 1
ATOM 2577 O O . ALA A 1 335 ? -22.25 26.141 11.242 1 97.31 335 ALA A O 1
ATOM 2578 N N . GLY A 1 336 ? -20.422 27.062 10.359 1 97.12 336 GLY A N 1
ATOM 2579 C CA . GLY A 1 336 ? -21.109 28.281 9.984 1 97.12 336 GLY A CA 1
ATOM 2580 C C . GLY A 1 336 ? -22.234 28.047 8.977 1 97.12 336 GLY A C 1
ATOM 2581 O O . GLY A 1 336 ? -23.328 28.594 9.125 1 97.12 336 GLY A O 1
ATOM 2582 N N . ALA A 1 337 ? -21.906 27.266 7.984 1 97.69 337 ALA A N 1
ATOM 2583 C CA . ALA A 1 337 ? -22.891 26.953 6.961 1 97.69 337 ALA A CA 1
ATOM 2584 C C . ALA A 1 337 ? -24.094 26.219 7.562 1 97.69 337 ALA A C 1
ATOM 2586 O O . ALA A 1 337 ? -25.234 26.469 7.191 1 97.69 337 ALA A O 1
ATOM 2587 N N . LEU A 1 338 ? -23.844 25.266 8.43 1 97.19 338 LEU A N 1
ATOM 2588 C CA . LEU A 1 338 ? -24.906 24.531 9.102 1 97.19 338 LEU A CA 1
ATOM 2589 C C . LEU A 1 338 ? -25.781 25.453 9.945 1 97.19 338 LEU A C 1
ATOM 2591 O O . LEU A 1 338 ? -27 25.344 9.945 1 97.19 338 LEU A O 1
ATOM 2595 N N . ALA A 1 339 ? -25.141 26.375 10.633 1 94.5 339 ALA A N 1
ATOM 2596 C CA . ALA A 1 339 ? -25.859 27.312 11.469 1 94.5 339 ALA A CA 1
ATOM 2597 C C . ALA A 1 339 ? -26.75 28.219 10.633 1 94.5 339 ALA A C 1
ATOM 2599 O O . ALA A 1 339 ? -27.812 28.656 11.094 1 94.5 339 ALA A O 1
ATOM 2600 N N . ALA A 1 340 ? -26.297 28.438 9.461 1 93.56 340 ALA A N 1
ATOM 2601 C CA . ALA A 1 340 ? -27.016 29.359 8.586 1 93.56 340 ALA A CA 1
ATOM 2602 C C . ALA A 1 340 ? -28.141 28.641 7.84 1 93.56 340 ALA A C 1
ATOM 2604 O O . ALA A 1 340 ? -28.922 29.281 7.125 1 93.56 340 ALA A O 1
ATOM 2605 N N . SER A 1 341 ? -28.109 27.391 8.102 1 89.25 341 SER A N 1
ATOM 2606 C CA . SER A 1 341 ? -29.109 26.609 7.383 1 89.25 341 SER A CA 1
ATOM 2607 C C . SER A 1 341 ? -30.266 26.203 8.297 1 89.25 341 SER A C 1
ATOM 2609 O O . SER A 1 341 ? -30.109 26.141 9.516 1 89.25 341 SER A O 1
ATOM 2611 N N . ASP A 1 342 ? -31.578 26.375 7.93 1 87 342 ASP A N 1
ATOM 2612 C CA . ASP A 1 342 ? -32.781 26.047 8.703 1 87 342 ASP A CA 1
ATOM 2613 C C . ASP A 1 342 ? -32.969 24.531 8.805 1 87 342 ASP A C 1
ATOM 2615 O O . ASP A 1 342 ? -34.031 24.016 8.492 1 87 342 ASP A O 1
ATOM 2619 N N . GLY A 1 343 ? -31.797 23.797 9.195 1 89.69 343 GLY A N 1
ATOM 2620 C CA . GLY A 1 343 ? -31.922 22.375 9.445 1 89.69 343 GLY A CA 1
ATOM 2621 C C . GLY A 1 343 ? -31.734 21.531 8.203 1 89.69 343 GLY A C 1
ATOM 2622 O O . GLY A 1 343 ? -31.672 20.297 8.289 1 89.69 343 GLY A O 1
ATOM 2623 N N . ASP A 1 344 ? -31.656 22.078 7.094 1 93.88 344 ASP A N 1
ATOM 2624 C CA . ASP A 1 344 ? -31.422 21.375 5.844 1 93.88 344 ASP A CA 1
ATOM 2625 C C . ASP A 1 344 ? -29.922 21.141 5.629 1 93.88 344 ASP A C 1
ATOM 2627 O O . ASP A 1 344 ? -29.25 21.938 4.969 1 93.88 344 ASP A O 1
ATOM 2631 N N . ILE A 1 345 ? -29.453 20.016 6.055 1 96.81 345 ILE A N 1
ATOM 2632 C CA . ILE A 1 345 ? -28.047 19.672 6.074 1 96.81 345 ILE A CA 1
ATOM 2633 C C . ILE A 1 345 ? -27.5 19.609 4.645 1 96.81 345 ILE A C 1
ATOM 2635 O O . ILE A 1 345 ? -26.438 20.172 4.348 1 96.81 345 ILE A O 1
ATOM 2639 N N . ALA A 1 346 ? -28.219 18.969 3.74 1 97.06 346 ALA A N 1
ATOM 2640 C CA . ALA A 1 346 ? -27.781 18.844 2.352 1 97.06 346 ALA A CA 1
ATOM 2641 C C . ALA A 1 346 ? -27.609 20.219 1.709 1 97.06 346 ALA A C 1
ATOM 2643 O O . ALA A 1 346 ? -26.641 20.469 0.986 1 97.06 346 ALA A O 1
ATOM 2644 N N . ALA A 1 347 ? -28.516 21.094 1.979 1 96.5 347 ALA A N 1
ATOM 2645 C CA . ALA A 1 347 ? -28.438 22.453 1.443 1 96.5 347 ALA A CA 1
ATOM 2646 C C . ALA A 1 347 ? -27.25 23.219 2.027 1 96.5 347 ALA A C 1
ATOM 2648 O O . ALA A 1 347 ? -26.562 23.969 1.318 1 96.5 347 ALA A O 1
ATOM 2649 N N . ALA A 1 348 ? -27.047 23.047 3.32 1 97.5 348 ALA A N 1
ATOM 2650 C CA . ALA A 1 348 ? -25.906 23.688 3.975 1 97.5 348 ALA A CA 1
ATOM 2651 C C . ALA A 1 348 ? -24.594 23.25 3.328 1 97.5 348 ALA A C 1
ATOM 2653 O O . ALA A 1 348 ? -23.719 24.078 3.057 1 97.5 348 ALA A O 1
ATOM 2654 N N . LEU A 1 349 ? -24.469 21.984 3.043 1 98.5 349 LEU A N 1
ATOM 2655 C CA . LEU A 1 349 ? -23.25 21.438 2.459 1 98.5 349 LEU A CA 1
ATOM 2656 C C . LEU A 1 349 ? -23.047 21.969 1.041 1 98.5 349 LEU A C 1
ATOM 2658 O O . LEU A 1 349 ? -21.922 22.297 0.65 1 98.5 349 LEU A O 1
ATOM 2662 N N . ARG A 1 350 ? -24.078 22.047 0.308 1 97.94 350 ARG A N 1
ATOM 2663 C CA . ARG A 1 350 ? -24.016 22.562 -1.053 1 97.94 350 ARG A CA 1
ATOM 2664 C C . ARG A 1 350 ? -23.531 24.016 -1.058 1 97.94 350 ARG A C 1
ATOM 2666 O O . ARG A 1 350 ? -22.75 24.406 -1.935 1 97.94 350 ARG A O 1
ATOM 2673 N N . LYS A 1 351 ? -23.984 24.75 -0.129 1 97.81 351 LYS A N 1
ATOM 2674 C CA . LYS A 1 351 ? -23.594 26.156 -0.028 1 97.81 351 LYS A CA 1
ATOM 2675 C C . LYS A 1 351 ? -22.156 26.297 0.474 1 97.81 351 LYS A C 1
ATOM 2677 O O . LYS A 1 351 ? -21.438 27.219 0.085 1 97.81 351 LYS A O 1
ATOM 2682 N N . TRP A 1 352 ? -21.75 25.453 1.312 1 98.56 352 TRP A N 1
ATOM 2683 C CA . TRP A 1 352 ? -20.438 25.422 1.973 1 98.56 352 TRP A CA 1
ATOM 2684 C C . TRP A 1 352 ? -19.328 25.094 0.982 1 98.56 352 TRP A C 1
ATOM 2686 O O . TRP A 1 352 ? -18.266 25.703 0.996 1 98.56 352 TRP A O 1
ATOM 2696 N N . GLU A 1 353 ? -19.516 24.234 0.082 1 98.69 353 GLU A N 1
ATOM 2697 C CA . GLU A 1 353 ? -18.516 23.5 -0.699 1 98.69 353 GLU A CA 1
ATOM 2698 C C . GLU A 1 353 ? -17.734 24.453 -1.604 1 98.69 353 GLU A C 1
ATOM 2700 O O . GLU A 1 353 ? -16.5 24.422 -1.622 1 98.69 353 GLU A O 1
ATOM 2705 N N . PRO A 1 354 ? -18.344 25.359 -2.363 1 98.56 354 PRO A N 1
ATOM 2706 C CA . PRO A 1 354 ? -17.609 26.094 -3.402 1 98.56 354 PRO A CA 1
ATOM 2707 C C . PRO A 1 354 ? -16.453 26.906 -2.844 1 98.56 354 PRO A C 1
ATOM 2709 O O . PRO A 1 354 ? -15.352 26.906 -3.414 1 98.56 354 PRO A O 1
ATOM 2712 N N . ALA A 1 355 ? -16.625 27.547 -1.763 1 98.31 355 ALA A N 1
ATOM 2713 C CA . ALA A 1 355 ? -15.578 28.375 -1.183 1 98.31 355 ALA A CA 1
ATOM 2714 C C . ALA A 1 355 ? -14.406 27.516 -0.715 1 98.31 355 ALA A C 1
ATOM 2716 O O . ALA A 1 355 ? -13.242 27.922 -0.828 1 98.31 355 ALA A O 1
ATOM 2717 N N . GLN A 1 356 ? -14.75 26.406 -0.182 1 98.12 356 GLN A N 1
ATOM 2718 C CA . GLN A 1 356 ? -13.711 25.516 0.313 1 98.12 356 GLN A CA 1
ATOM 2719 C C . GLN A 1 356 ? -12.922 24.891 -0.84 1 98.12 356 GLN A C 1
ATOM 2721 O O . GLN A 1 356 ? -11.719 24.672 -0.727 1 98.12 356 GLN A O 1
ATOM 2726 N N . LEU A 1 357 ? -13.617 24.562 -1.932 1 98.38 357 LEU A N 1
ATOM 2727 C CA . LEU A 1 357 ? -12.922 24.078 -3.117 1 98.38 357 LEU A CA 1
ATOM 2728 C C . LEU A 1 357 ? -11.961 25.141 -3.654 1 98.38 357 LEU A C 1
ATOM 2730 O O . LEU A 1 357 ? -10.844 24.828 -4.066 1 98.38 357 LEU A O 1
ATOM 2734 N N . GLN A 1 358 ? -12.391 26.359 -3.623 1 97.88 358 GLN A N 1
ATOM 2735 C CA . GLN A 1 358 ? -11.539 27.453 -4.074 1 97.88 358 GLN A CA 1
ATOM 2736 C C . GLN A 1 358 ? -10.328 27.625 -3.156 1 97.88 358 GLN A C 1
ATOM 2738 O O . GLN A 1 358 ? -9.211 27.844 -3.623 1 97.88 358 GLN A O 1
ATOM 2743 N N . LEU A 1 359 ? -10.57 27.562 -1.904 1 96.81 359 LEU A N 1
ATOM 2744 C CA . LEU A 1 359 ? -9.484 27.672 -0.937 1 96.81 359 LEU A CA 1
ATOM 2745 C C . LEU A 1 359 ? -8.453 26.562 -1.158 1 96.81 359 LEU A C 1
ATOM 2747 O O . LEU A 1 359 ? -7.246 26.828 -1.148 1 96.81 359 LEU A O 1
ATOM 2751 N N . SER A 1 360 ? -8.945 25.359 -1.376 1 95.88 360 SER A N 1
ATOM 2752 C CA . SER A 1 360 ? -8.055 24.234 -1.628 1 95.88 360 SER A CA 1
ATOM 2753 C C . SER A 1 360 ? -7.23 24.438 -2.891 1 95.88 360 SER A C 1
ATOM 2755 O O . SER A 1 360 ? -6.035 24.141 -2.914 1 95.88 360 SER A O 1
ATOM 2757 N N . ASP A 1 361 ? -7.852 24.906 -3.885 1 96.56 361 ASP A N 1
ATOM 2758 C CA . ASP A 1 361 ? -7.176 25.156 -5.156 1 96.56 361 ASP A CA 1
ATOM 2759 C C . ASP A 1 361 ? -6.082 26.203 -4.996 1 96.56 361 ASP A C 1
ATOM 2761 O O . ASP A 1 361 ? -4.953 26.016 -5.449 1 96.56 361 ASP A O 1
ATOM 2765 N N . SER A 1 362 ? -6.438 27.297 -4.344 1 95.94 362 SER A N 1
ATOM 2766 C CA . SER A 1 362 ? -5.5 28.391 -4.129 1 95.94 362 SER A CA 1
ATOM 2767 C C . SER A 1 362 ? -4.297 27.938 -3.309 1 95.94 362 SER A C 1
ATOM 2769 O O . SER A 1 362 ? -3.152 28.25 -3.654 1 95.94 362 SER A O 1
ATOM 2771 N N . LEU A 1 363 ? -4.555 27.25 -2.268 1 95.56 363 LEU A N 1
ATOM 2772 C CA . LEU A 1 363 ? -3.479 26.766 -1.411 1 95.56 363 LEU A CA 1
ATOM 2773 C C . LEU A 1 363 ? -2.564 25.812 -2.174 1 95.56 363 LEU A C 1
ATOM 2775 O O . LEU A 1 363 ? -1.34 25.938 -2.113 1 95.56 363 LEU A O 1
ATOM 2779 N N . LEU A 1 364 ? -3.178 24.875 -2.867 1 96.31 364 LEU A N 1
ATOM 2780 C CA . LEU A 1 364 ? -2.396 23.875 -3.59 1 96.31 364 LEU A CA 1
ATOM 2781 C C . LEU A 1 364 ? -1.502 24.531 -4.633 1 96.31 364 LEU A C 1
ATOM 2783 O O . LEU A 1 364 ? -0.311 24.234 -4.719 1 96.31 364 LEU A O 1
ATOM 2787 N N . ARG A 1 365 ? -2.021 25.469 -5.402 1 95.81 365 ARG A N 1
ATOM 2788 C CA . ARG A 1 365 ? -1.23 26.188 -6.398 1 95.81 365 ARG A CA 1
ATOM 2789 C C . ARG A 1 365 ? -0.056 26.922 -5.746 1 95.81 365 ARG A C 1
ATOM 2791 O O . ARG A 1 365 ? 1.06 26.891 -6.27 1 95.81 365 ARG A O 1
ATOM 2798 N N . ARG A 1 366 ? -0.33 27.5 -4.66 1 95.56 366 ARG A N 1
ATOM 2799 C CA . ARG A 1 366 ? 0.7 28.266 -3.971 1 95.56 366 ARG A CA 1
ATOM 2800 C C . ARG A 1 366 ? 1.819 27.359 -3.469 1 95.56 366 ARG A C 1
ATOM 2802 O O . ARG A 1 366 ? 3 27.641 -3.684 1 95.56 366 ARG A O 1
ATOM 2809 N N . VAL A 1 367 ? 1.465 26.328 -2.848 1 96.12 367 VAL A N 1
ATOM 2810 C CA . VAL A 1 367 ? 2.486 25.469 -2.242 1 96.12 367 VAL A CA 1
ATOM 2811 C C . VAL A 1 367 ? 3.25 24.719 -3.332 1 96.12 367 VAL A C 1
ATOM 2813 O O . VAL A 1 367 ? 4.438 24.422 -3.174 1 96.12 367 VAL A O 1
ATOM 2816 N N . VAL A 1 368 ? 2.607 24.375 -4.438 1 96.75 368 VAL A N 1
ATOM 2817 C CA . VAL A 1 368 ? 3.312 23.797 -5.582 1 96.75 368 VAL A CA 1
ATOM 2818 C C . VAL A 1 368 ? 4.355 24.797 -6.094 1 96.75 368 VAL A C 1
ATOM 2820 O O . VAL A 1 368 ? 5.508 24.422 -6.34 1 96.75 368 VAL A O 1
ATOM 2823 N N . ASP A 1 369 ? 3.945 26.031 -6.203 1 95.81 369 ASP A N 1
ATOM 2824 C CA . ASP A 1 369 ? 4.863 27.062 -6.648 1 95.81 369 ASP A CA 1
ATOM 2825 C C . ASP A 1 369 ? 6.043 27.203 -5.688 1 95.81 369 ASP A C 1
ATOM 2827 O O . ASP A 1 369 ? 7.195 27.297 -6.113 1 95.81 369 ASP A O 1
ATOM 2831 N N . MET A 1 370 ? 5.777 27.281 -4.414 1 95 370 MET A N 1
ATOM 2832 C CA . MET A 1 370 ? 6.828 27.359 -3.402 1 95 370 MET A CA 1
ATOM 2833 C C . MET A 1 370 ? 7.812 26.203 -3.551 1 95 370 MET A C 1
ATOM 2835 O O . MET A 1 370 ? 9.023 26.406 -3.564 1 95 370 MET A O 1
ATOM 2839 N N . GLY A 1 371 ? 7.25 24.969 -3.662 1 96.38 371 GLY A N 1
ATOM 2840 C CA . GLY A 1 371 ? 8.094 23.797 -3.83 1 96.38 371 GLY A CA 1
ATOM 2841 C C . GLY A 1 371 ? 8.93 23.844 -5.094 1 96.38 371 GLY A C 1
ATOM 2842 O O . GLY A 1 371 ? 10.117 23.5 -5.07 1 96.38 371 GLY A O 1
ATOM 2843 N N . ASP A 1 372 ? 8.344 24.281 -6.176 1 96.44 372 ASP A N 1
ATOM 2844 C CA . ASP A 1 372 ? 9.047 24.344 -7.453 1 96.44 372 ASP A CA 1
ATOM 2845 C C . ASP A 1 372 ? 10.219 25.328 -7.391 1 96.44 372 ASP A C 1
ATOM 2847 O O . ASP A 1 372 ? 11.289 25.047 -7.93 1 96.44 372 ASP A O 1
ATOM 2851 N N . ARG A 1 373 ? 10.031 26.375 -6.762 1 95.62 373 ARG A N 1
ATOM 2852 C CA . ARG A 1 373 ? 11.055 27.406 -6.664 1 95.62 373 ARG A CA 1
ATOM 2853 C C . ARG A 1 373 ? 12.258 26.922 -5.863 1 95.62 373 ARG A C 1
ATOM 2855 O O . ARG A 1 373 ? 13.398 27.266 -6.164 1 95.62 373 ARG A O 1
ATOM 2862 N N . SER A 1 374 ? 12.023 26.234 -4.832 1 93.81 374 SER A N 1
ATOM 2863 C CA . SER A 1 374 ? 13.094 25.734 -3.977 1 93.81 374 SER A CA 1
ATOM 2864 C C . SER A 1 374 ? 13.719 24.469 -4.547 1 93.81 374 SER A C 1
ATOM 2866 O O . SER A 1 374 ? 14.945 24.344 -4.609 1 93.81 374 SER A O 1
ATOM 2868 N N . GLN A 1 375 ? 12.93 23.516 -5.039 1 96.56 375 GLN A N 1
ATOM 2869 C CA . GLN A 1 375 ? 13.367 22.156 -5.352 1 96.56 375 GLN A CA 1
ATOM 2870 C C . GLN A 1 375 ? 13.852 22.047 -6.797 1 96.56 375 GLN A C 1
ATOM 2872 O O . GLN A 1 375 ? 14.703 21.219 -7.113 1 96.56 375 GLN A O 1
ATOM 2877 N N . PHE A 1 376 ? 13.336 22.906 -7.68 1 97.25 376 PHE A N 1
ATOM 2878 C CA . PHE A 1 376 ? 13.609 22.625 -9.086 1 97.25 376 PHE A CA 1
ATOM 2879 C C . PHE A 1 376 ? 14.18 23.859 -9.773 1 97.25 376 PHE A C 1
ATOM 2881 O O . PHE A 1 376 ? 15.141 23.75 -10.547 1 97.25 376 PHE A O 1
ATOM 2888 N N . HIS A 1 377 ? 13.633 25.062 -9.484 1 96.88 377 HIS A N 1
ATOM 2889 C CA . HIS A 1 377 ? 13.992 26.25 -10.266 1 96.88 377 HIS A CA 1
ATOM 2890 C C . HIS A 1 377 ? 15.117 27.031 -9.602 1 96.88 377 HIS A C 1
ATOM 2892 O O . HIS A 1 377 ? 15.742 27.875 -10.234 1 96.88 377 HIS A O 1
ATOM 2898 N N . ASN A 1 378 ? 15.359 26.781 -8.312 1 95.19 378 ASN A N 1
ATOM 2899 C CA . ASN A 1 378 ? 16.391 27.469 -7.547 1 95.19 378 ASN A CA 1
ATOM 2900 C C . ASN A 1 378 ? 16.188 28.984 -7.578 1 95.19 378 ASN A C 1
ATOM 2902 O O . ASN A 1 378 ? 17.125 29.734 -7.812 1 95.19 378 ASN A O 1
ATOM 2906 N N . THR A 1 379 ? 14.953 29.391 -7.441 1 94.12 379 THR A N 1
ATOM 2907 C CA . THR A 1 379 ? 14.648 30.812 -7.445 1 94.12 379 THR A CA 1
ATOM 2908 C C . THR A 1 379 ? 14.188 31.281 -6.066 1 94.12 379 THR A C 1
ATOM 2910 O O . THR A 1 379 ? 13.672 32.375 -5.914 1 94.12 379 THR A O 1
ATOM 2913 N N . TRP A 1 380 ? 14.32 30.375 -5.156 1 90.81 380 TRP A N 1
ATOM 2914 C CA . TRP A 1 380 ? 14.039 30.719 -3.768 1 90.81 380 TRP A CA 1
ATOM 2915 C C . TRP A 1 380 ? 15.094 31.672 -3.223 1 90.81 380 TRP A C 1
ATOM 2917 O O . TRP A 1 380 ? 16.281 31.344 -3.17 1 90.81 380 TRP A O 1
ATOM 2927 N N . TRP A 1 381 ? 14.703 32.844 -2.838 1 89.12 381 TRP A N 1
ATOM 2928 C CA . TRP A 1 381 ? 15.672 33.781 -2.287 1 89.12 381 TRP A CA 1
ATOM 2929 C C . TRP A 1 381 ? 15.336 34.125 -0.84 1 89.12 381 TRP A C 1
ATOM 2931 O O . TRP A 1 381 ? 14.164 34.25 -0.479 1 89.12 381 TRP A O 1
ATOM 2941 N N . PRO A 1 382 ? 16.391 34.188 0.022 1 89.56 382 PRO A N 1
ATOM 2942 C CA . PRO A 1 382 ? 16.188 34.5 1.443 1 89.56 382 PRO A CA 1
ATOM 2943 C C . PRO A 1 382 ? 15.375 35.75 1.678 1 89.56 382 PRO A C 1
ATOM 2945 O O . PRO A 1 382 ? 15.719 36.812 1.144 1 89.56 382 PRO A O 1
ATOM 2948 N N . GLY A 1 383 ? 14.281 35.594 2.451 1 88.38 383 GLY A N 1
ATOM 2949 C CA . GLY A 1 383 ? 13.477 36.75 2.824 1 88.38 383 GLY A CA 1
ATOM 2950 C C . GLY A 1 383 ? 12.328 37 1.862 1 88.38 383 GLY A C 1
ATOM 2951 O O . GLY A 1 383 ? 11.57 37.938 2.043 1 88.38 383 GLY A O 1
ATOM 2952 N N . ASP A 1 384 ? 12.188 36.188 0.882 1 89.38 384 ASP A N 1
ATOM 2953 C CA . ASP A 1 384 ? 11.078 36.344 -0.057 1 89.38 384 ASP A CA 1
ATOM 2954 C C . ASP A 1 384 ? 9.734 36.281 0.665 1 89.38 384 ASP A C 1
ATOM 2956 O O . ASP A 1 384 ? 9.375 35.281 1.253 1 89.38 384 ASP A O 1
ATOM 2960 N N . PRO A 1 385 ? 8.953 37.312 0.629 1 87 385 PRO A N 1
ATOM 2961 C CA . PRO A 1 385 ? 7.695 37.375 1.374 1 87 385 PRO A CA 1
ATOM 2962 C C . PRO A 1 385 ? 6.672 36.375 0.859 1 87 385 PRO A C 1
ATOM 2964 O O . PRO A 1 385 ? 5.793 35.938 1.61 1 87 385 PRO A O 1
ATOM 2967 N N . ASP A 1 386 ? 6.777 35.969 -0.4 1 87.19 386 ASP A N 1
ATOM 2968 C CA . ASP A 1 386 ? 5.824 35.062 -1.006 1 87.19 386 ASP A CA 1
ATOM 2969 C C . ASP A 1 386 ? 6.023 33.625 -0.475 1 87.19 386 ASP A C 1
ATOM 2971 O O . ASP A 1 386 ? 5.176 32.75 -0.686 1 87.19 386 ASP A O 1
ATOM 2975 N N . LEU A 1 387 ? 7.059 33.438 0.222 1 86.75 387 LEU A N 1
ATOM 2976 C CA . LEU A 1 387 ? 7.402 32.094 0.664 1 86.75 387 LEU A CA 1
ATOM 2977 C C . LEU A 1 387 ? 7.168 31.938 2.162 1 86.75 387 LEU A C 1
ATOM 2979 O O . LEU A 1 387 ? 7.645 30.984 2.771 1 86.75 387 LEU A O 1
ATOM 2983 N N . ARG A 1 388 ? 6.375 32.812 2.717 1 85.44 388 ARG A N 1
ATOM 2984 C CA . ARG A 1 388 ? 6.043 32.75 4.137 1 85.44 388 ARG A CA 1
ATOM 2985 C C . ARG A 1 388 ? 4.887 31.797 4.387 1 85.44 388 ARG A C 1
ATOM 2987 O O . ARG A 1 388 ? 4.082 31.547 3.492 1 85.44 388 ARG A O 1
ATOM 2994 N N . PHE A 1 389 ? 4.844 31.312 5.613 1 88.25 389 PHE A N 1
ATOM 2995 C CA . PHE A 1 389 ? 3.762 30.438 6.043 1 88.25 389 PHE A CA 1
ATOM 2996 C C . PHE A 1 389 ? 2.418 31.156 5.957 1 88.25 389 PHE A C 1
ATOM 2998 O O . PHE A 1 389 ? 2.361 32.375 5.93 1 88.25 389 PHE A O 1
ATOM 3005 N N . GLY A 1 390 ? 1.335 30.344 5.844 1 89.75 390 GLY A N 1
ATOM 3006 C CA . GLY A 1 390 ? -0.01 30.891 5.926 1 89.75 390 GLY A CA 1
ATOM 3007 C C . GLY A 1 390 ? -0.993 30.203 5 1 89.75 390 GLY A C 1
ATOM 3008 O O . GLY A 1 390 ? -0.675 29.938 3.842 1 89.75 390 GLY A O 1
ATOM 3009 N N . LEU A 1 391 ? -2.15 30.047 5.453 1 90.56 391 LEU A N 1
ATOM 3010 C CA . LEU A 1 391 ? -3.213 29.422 4.68 1 90.56 391 LEU A CA 1
ATOM 3011 C C . LEU A 1 391 ? -3.703 30.344 3.57 1 90.56 391 LEU A C 1
ATOM 3013 O O . LEU A 1 391 ? -3.875 29.906 2.428 1 90.56 391 LEU A O 1
ATOM 3017 N N . TYR A 1 392 ? -3.912 31.594 3.779 1 88.06 392 TYR A N 1
ATOM 3018 C CA . TYR A 1 392 ? -4.559 32.531 2.863 1 88.06 392 TYR A CA 1
ATOM 3019 C C . TYR A 1 392 ? -3.523 33.375 2.133 1 88.06 392 TYR A C 1
ATOM 3021 O O . TYR A 1 392 ? -3.875 34.344 1.461 1 88.06 392 TYR A O 1
ATOM 3029 N N . GLY A 1 393 ? -2.326 33.094 2.275 1 80.94 393 GLY A N 1
ATOM 3030 C CA . GLY A 1 393 ? -1.217 33.844 1.713 1 80.94 393 GLY A CA 1
ATOM 3031 C C . GLY A 1 393 ? -0.16 34.219 2.738 1 80.94 393 GLY A C 1
ATOM 3032 O O . GLY A 1 393 ? -0.314 33.938 3.926 1 80.94 393 GLY A O 1
ATOM 3033 N N . PRO A 1 394 ? 0.866 34.906 2.104 1 73.31 394 PRO A N 1
ATOM 3034 C CA . PRO A 1 394 ? 1.97 35.25 3.014 1 73.31 394 PRO A CA 1
ATOM 3035 C C . PRO A 1 394 ? 1.576 36.25 4.09 1 73.31 394 PRO A C 1
ATOM 3037 O O . PRO A 1 394 ? 1.094 37.344 3.775 1 73.31 394 PRO A O 1
ATOM 3040 N N . GLY A 1 395 ? 1.775 36 5.281 1 64 395 GLY A N 1
ATOM 3041 C CA . GLY A 1 395 ? 1.631 36.938 6.391 1 64 395 GLY A CA 1
ATOM 3042 C C . GLY A 1 395 ? 0.187 37.156 6.797 1 64 395 GLY A C 1
ATOM 3043 O O . GLY A 1 395 ? -0.106 38.031 7.598 1 64 395 GLY A O 1
ATOM 3044 N N . HIS A 1 396 ? -0.748 36.406 6.184 1 69.31 396 HIS A N 1
ATOM 3045 C CA . HIS A 1 396 ? -2.141 36.531 6.594 1 69.31 396 HIS A CA 1
ATOM 3046 C C . HIS A 1 396 ? -2.51 35.5 7.648 1 69.31 396 HIS A C 1
ATOM 3048 O O . HIS A 1 396 ? -1.941 34.406 7.676 1 69.31 396 HIS A O 1
ATOM 3054 N N . MET B 1 1 ? 30.781 -29.453 -20.141 1 52.16 1 MET B N 1
ATOM 3055 C CA . MET B 1 1 ? 29.766 -28.828 -19.312 1 52.16 1 MET B CA 1
ATOM 3056 C C . MET B 1 1 ? 30.375 -27.766 -18.406 1 52.16 1 MET B C 1
ATOM 3058 O O . MET B 1 1 ? 31.391 -28.016 -17.75 1 52.16 1 MET B O 1
ATOM 3062 N N . THR B 1 2 ? 30.062 -26.484 -18.781 1 61.66 2 THR B N 1
ATOM 3063 C CA . THR B 1 2 ? 30.672 -25.391 -18.047 1 61.66 2 THR B CA 1
ATOM 3064 C C . THR B 1 2 ? 30.547 -25.625 -16.531 1 61.66 2 THR B C 1
ATOM 3066 O O . THR B 1 2 ? 29.484 -26.031 -16.047 1 61.66 2 THR B O 1
ATOM 3069 N N . ASP B 1 3 ? 31.641 -25.75 -15.93 1 72.19 3 ASP B N 1
ATOM 3070 C CA . ASP B 1 3 ? 31.719 -26 -14.492 1 72.19 3 ASP B CA 1
ATOM 3071 C C . ASP B 1 3 ? 31.578 -24.703 -13.703 1 72.19 3 ASP B C 1
ATOM 3073 O O . ASP B 1 3 ? 32.344 -23.766 -13.891 1 72.19 3 ASP B O 1
ATOM 3077 N N . TYR B 1 4 ? 30.438 -24.484 -13.062 1 85.38 4 TYR B N 1
ATOM 3078 C CA . TYR B 1 4 ? 30.188 -23.297 -12.242 1 85.38 4 TYR B CA 1
ATOM 3079 C C . TYR B 1 4 ? 30.547 -23.562 -10.789 1 85.38 4 TYR B C 1
ATOM 3081 O O . TYR B 1 4 ? 29.984 -22.953 -9.883 1 85.38 4 TYR B O 1
ATOM 3089 N N . SER B 1 5 ? 31.453 -24.453 -10.531 1 84.75 5 SER B N 1
ATOM 3090 C CA . SER B 1 5 ? 31.75 -24.922 -9.188 1 84.75 5 SER B CA 1
ATOM 3091 C C . SER B 1 5 ? 32.312 -23.812 -8.312 1 84.75 5 SER B C 1
ATOM 3093 O O . SER B 1 5 ? 32.25 -23.875 -7.086 1 84.75 5 SER B O 1
ATOM 3095 N N . GLN B 1 6 ? 32.75 -22.766 -8.875 1 87.75 6 GLN B N 1
ATOM 3096 C CA . GLN B 1 6 ? 33.312 -21.672 -8.078 1 87.75 6 GLN B CA 1
ATOM 3097 C C . GLN B 1 6 ? 32.375 -20.438 -8.141 1 87.75 6 GLN B C 1
ATOM 3099 O O . GLN B 1 6 ? 32.719 -19.391 -7.578 1 87.75 6 GLN B O 1
ATOM 3104 N N . ALA B 1 7 ? 31.312 -20.609 -8.844 1 95.5 7 ALA B N 1
ATOM 3105 C CA . ALA B 1 7 ? 30.422 -19.469 -9.031 1 95.5 7 ALA B CA 1
ATOM 3106 C C . ALA B 1 7 ? 29.344 -19.438 -7.953 1 95.5 7 ALA B C 1
ATOM 3108 O O . ALA B 1 7 ? 28.891 -20.484 -7.48 1 95.5 7 ALA B O 1
ATOM 3109 N N . ARG B 1 8 ? 29 -18.297 -7.488 1 97.69 8 ARG B N 1
ATOM 3110 C CA . ARG B 1 8 ? 27.938 -18.078 -6.504 1 97.69 8 ARG B CA 1
ATOM 3111 C C . ARG B 1 8 ? 26.672 -17.562 -7.164 1 97.69 8 ARG B C 1
ATOM 3113 O O . ARG B 1 8 ? 26.719 -16.734 -8.078 1 97.69 8 ARG B O 1
ATOM 3120 N N . ALA B 1 9 ? 25.531 -18.047 -6.746 1 98.75 9 ALA B N 1
ATOM 3121 C CA . ALA B 1 9 ? 24.234 -17.562 -7.195 1 98.75 9 ALA B CA 1
ATOM 3122 C C . ALA B 1 9 ? 23.344 -17.188 -6.012 1 98.75 9 ALA B C 1
ATOM 3124 O O . ALA B 1 9 ? 23.344 -17.859 -4.984 1 98.75 9 ALA B O 1
ATOM 3125 N N . VAL B 1 10 ? 22.672 -16.109 -6.137 1 98.88 10 VAL B N 1
ATOM 3126 C CA . VAL B 1 10 ? 21.656 -15.68 -5.184 1 98.88 10 VAL B CA 1
ATOM 3127 C C . VAL B 1 10 ? 20.266 -15.766 -5.832 1 98.88 10 VAL B C 1
ATOM 3129 O O . VAL B 1 10 ? 20.062 -15.289 -6.949 1 98.88 10 VAL B O 1
ATOM 3132 N N . VAL B 1 11 ? 19.375 -16.453 -5.195 1 98.94 11 VAL B N 1
ATOM 3133 C CA . VAL B 1 11 ? 17.969 -16.5 -5.613 1 98.94 11 VAL B CA 1
ATOM 3134 C C . VAL B 1 11 ? 17.109 -15.758 -4.598 1 98.94 11 VAL B C 1
ATOM 3136 O O . VAL B 1 11 ? 17.125 -16.078 -3.408 1 98.94 11 VAL B O 1
ATOM 3139 N N . VAL B 1 12 ? 16.422 -14.734 -5.086 1 98.88 12 VAL B N 1
ATOM 3140 C CA . VAL B 1 12 ? 15.516 -13.961 -4.238 1 98.88 12 VAL B CA 1
ATOM 3141 C C . VAL B 1 12 ? 14.086 -14.445 -4.434 1 98.88 12 VAL B C 1
ATOM 3143 O O . VAL B 1 12 ? 13.531 -14.352 -5.535 1 98.88 12 VAL B O 1
ATOM 3146 N N . GLY B 1 13 ? 13.398 -14.844 -3.377 1 98.12 13 GLY B N 1
ATOM 3147 C CA . GLY B 1 13 ? 12.133 -15.547 -3.412 1 98.12 13 GLY B CA 1
ATOM 3148 C C . GLY B 1 13 ? 12.273 -17.047 -3.238 1 98.12 13 GLY B C 1
ATOM 3149 O O . GLY B 1 13 ? 12.859 -17.734 -4.086 1 98.12 13 GLY B O 1
ATOM 3150 N N . GLY B 1 14 ? 11.75 -17.516 -2.154 1 97.19 14 GLY B N 1
ATOM 3151 C CA . GLY B 1 14 ? 11.984 -18.922 -1.813 1 97.19 14 GLY B CA 1
ATOM 3152 C C . GLY B 1 14 ? 10.75 -19.781 -1.993 1 97.19 14 GLY B C 1
ATOM 3153 O O . GLY B 1 14 ? 10.547 -20.75 -1.25 1 97.19 14 GLY B O 1
ATOM 3154 N N . SER B 1 15 ? 9.898 -19.375 -2.945 1 95.44 15 SER B N 1
ATOM 3155 C CA . SER B 1 15 ? 8.742 -20.203 -3.27 1 95.44 15 SER B CA 1
ATOM 3156 C C . SER B 1 15 ? 9.047 -21.172 -4.395 1 95.44 15 SER B C 1
ATOM 3158 O O . SER B 1 15 ? 10.211 -21.516 -4.625 1 95.44 15 SER B O 1
ATOM 3160 N N . ILE B 1 16 ? 8.031 -21.656 -5.066 1 94.94 16 ILE B N 1
ATOM 3161 C CA . ILE B 1 16 ? 8.133 -22.766 -6 1 94.94 16 ILE B CA 1
ATOM 3162 C C . ILE B 1 16 ? 9.109 -22.406 -7.121 1 94.94 16 ILE B C 1
ATOM 3164 O O . ILE B 1 16 ? 10.039 -23.172 -7.41 1 94.94 16 ILE B O 1
ATOM 3168 N N . GLY B 1 17 ? 8.953 -21.234 -7.738 1 97.06 17 GLY B N 1
ATOM 3169 C CA . GLY B 1 17 ? 9.852 -20.812 -8.805 1 97.06 17 GLY B CA 1
ATOM 3170 C C . GLY B 1 17 ? 11.281 -20.625 -8.336 1 97.06 17 GLY B C 1
ATOM 3171 O O . GLY B 1 17 ? 12.219 -21.078 -9.008 1 97.06 17 GLY B O 1
ATOM 3172 N N . GLY B 1 18 ? 11.445 -20.016 -7.188 1 98.56 18 GLY B N 1
ATOM 3173 C CA . GLY B 1 18 ? 12.773 -19.766 -6.633 1 98.56 18 GLY B CA 1
ATOM 3174 C C . GLY B 1 18 ? 13.492 -21.047 -6.23 1 98.56 18 GLY B C 1
ATOM 3175 O O . GLY B 1 18 ? 14.664 -21.234 -6.555 1 98.56 18 GLY B O 1
ATOM 3176 N N . LEU B 1 19 ? 12.773 -21.938 -5.562 1 98.44 19 LEU B N 1
ATOM 3177 C CA . LEU B 1 19 ? 13.391 -23.188 -5.125 1 98.44 19 LEU B CA 1
ATOM 3178 C C . LEU B 1 19 ? 13.742 -24.062 -6.324 1 98.44 19 LEU B C 1
ATOM 3180 O O . LEU B 1 19 ? 14.781 -24.719 -6.332 1 98.44 19 LEU B O 1
ATOM 3184 N N . THR B 1 20 ? 12.852 -24.094 -7.332 1 98.69 20 THR B N 1
ATOM 3185 C CA . THR B 1 20 ? 13.172 -24.828 -8.547 1 98.69 20 THR B CA 1
ATOM 3186 C C . THR B 1 20 ? 14.445 -24.297 -9.188 1 98.69 20 THR B C 1
ATOM 3188 O O . THR B 1 20 ? 15.344 -25.062 -9.547 1 98.69 20 THR B O 1
ATOM 3191 N N . THR B 1 21 ? 14.547 -22.984 -9.258 1 98.81 21 THR B N 1
ATOM 3192 C CA . THR B 1 21 ? 15.727 -22.344 -9.812 1 98.81 21 THR B CA 1
ATOM 3193 C C . THR B 1 21 ? 16.969 -22.688 -8.992 1 98.81 21 THR B C 1
ATOM 3195 O O . THR B 1 21 ? 18 -23.047 -9.547 1 98.81 21 THR B O 1
ATOM 3198 N N . ALA B 1 22 ? 16.812 -22.562 -7.691 1 98.88 22 ALA B N 1
ATOM 3199 C CA . ALA B 1 22 ? 17.938 -22.812 -6.793 1 98.88 22 ALA B CA 1
ATOM 3200 C C . ALA B 1 22 ? 18.453 -24.25 -6.945 1 98.88 22 ALA B C 1
ATOM 3202 O O . ALA B 1 22 ? 19.672 -24.469 -7.016 1 98.88 22 ALA B O 1
ATOM 3203 N N . LEU B 1 23 ? 17.578 -25.203 -6.992 1 98.75 23 LEU B N 1
ATOM 3204 C CA . LEU B 1 23 ? 17.938 -26.609 -7.133 1 98.75 23 LEU B CA 1
ATOM 3205 C C . LEU B 1 23 ? 18.656 -26.859 -8.453 1 98.75 23 LEU B C 1
ATOM 3207 O O . LEU B 1 23 ? 19.688 -27.547 -8.492 1 98.75 23 LEU B O 1
ATOM 3211 N N . LEU B 1 24 ? 18.172 -26.281 -9.523 1 98.31 24 LEU B N 1
ATOM 3212 C CA . LEU B 1 24 ? 18.766 -26.469 -10.844 1 98.31 24 LEU B CA 1
ATOM 3213 C C . LEU B 1 24 ? 20.141 -25.828 -10.906 1 98.31 24 LEU B C 1
ATOM 3215 O O . LEU B 1 24 ? 21.062 -26.391 -11.508 1 98.31 24 LEU B O 1
ATOM 3219 N N . LEU B 1 25 ? 20.25 -24.641 -10.328 1 98.12 25 LEU B N 1
ATOM 3220 C CA . LEU B 1 25 ? 21.547 -23.969 -10.297 1 98.12 25 LEU B CA 1
ATOM 3221 C C . LEU B 1 25 ? 22.547 -24.766 -9.469 1 98.12 25 LEU B C 1
ATOM 3223 O O . LEU B 1 25 ? 23.719 -24.906 -9.859 1 98.12 25 LEU B O 1
ATOM 3227 N N . ARG B 1 26 ? 22.094 -25.266 -8.344 1 97.25 26 ARG B N 1
ATOM 3228 C CA . ARG B 1 26 ? 22.969 -26.125 -7.547 1 97.25 26 ARG B CA 1
ATOM 3229 C C . ARG B 1 26 ? 23.406 -27.344 -8.344 1 97.25 26 ARG B C 1
ATOM 3231 O O . ARG B 1 26 ? 24.578 -27.719 -8.289 1 97.25 26 ARG B O 1
ATOM 3238 N N . ASP B 1 27 ? 22.484 -27.922 -9.008 1 94.94 27 ASP B N 1
ATOM 3239 C CA . ASP B 1 27 ? 22.797 -29.062 -9.875 1 94.94 27 ASP B CA 1
ATOM 3240 C C . ASP B 1 27 ? 23.859 -28.688 -10.906 1 94.94 27 ASP B C 1
ATOM 3242 O O . ASP B 1 27 ? 24.641 -29.547 -11.328 1 94.94 27 ASP B O 1
ATOM 3246 N N . SER B 1 28 ? 23.875 -27.469 -11.359 1 93.12 28 SER B N 1
ATOM 3247 C CA . SER B 1 28 ? 24.828 -26.984 -12.352 1 93.12 28 SER B CA 1
ATOM 3248 C C . SER B 1 28 ? 26.188 -26.672 -11.719 1 93.12 28 SER B C 1
ATOM 3250 O O . SER B 1 28 ? 27.141 -26.312 -12.406 1 93.12 28 SER B O 1
ATOM 3252 N N . GLY B 1 29 ? 26.25 -26.703 -10.359 1 94.75 29 GLY B N 1
ATOM 3253 C CA . GLY B 1 29 ? 27.516 -26.562 -9.672 1 94.75 29 GLY B CA 1
ATOM 3254 C C . GLY B 1 29 ? 27.625 -25.281 -8.875 1 94.75 29 GLY B C 1
ATOM 3255 O O . GLY B 1 29 ? 28.594 -25.078 -8.133 1 94.75 29 GLY B O 1
ATOM 3256 N N . PHE B 1 30 ? 26.641 -24.375 -8.93 1 97.44 30 PHE B N 1
ATOM 3257 C CA . PHE B 1 30 ? 26.688 -23.094 -8.227 1 97.44 30 PHE B CA 1
ATOM 3258 C C . PHE B 1 30 ? 26.609 -23.297 -6.719 1 97.44 30 PHE B C 1
ATOM 3260 O O . PHE B 1 30 ? 25.938 -24.219 -6.246 1 97.44 30 PHE B O 1
ATOM 3267 N N . HIS B 1 31 ? 27.344 -22.484 -5.98 1 98.06 31 HIS B N 1
ATOM 3268 C CA . HIS B 1 31 ? 26.969 -22.25 -4.59 1 98.06 31 HIS B CA 1
ATOM 3269 C C . HIS B 1 31 ? 25.75 -21.328 -4.492 1 98.06 31 HIS B C 1
ATOM 3271 O O . HIS B 1 31 ? 25.844 -20.141 -4.824 1 98.06 31 HIS B O 1
ATOM 3277 N N . VAL B 1 32 ? 24.641 -21.859 -3.992 1 98.69 32 VAL B N 1
ATOM 3278 C CA . VAL B 1 32 ? 23.391 -21.141 -4.129 1 98.69 32 VAL B CA 1
ATOM 3279 C C . VAL B 1 32 ? 22.875 -20.734 -2.748 1 98.69 32 VAL B C 1
ATOM 3281 O O . VAL B 1 32 ? 22.797 -21.562 -1.84 1 98.69 32 VAL B O 1
ATOM 3284 N N . ASP B 1 33 ? 22.516 -19.484 -2.525 1 98.81 33 ASP B N 1
ATOM 3285 C CA . ASP B 1 33 ? 21.75 -18.984 -1.386 1 98.81 33 ASP B CA 1
ATOM 3286 C C . ASP B 1 33 ? 20.375 -18.5 -1.823 1 98.81 33 ASP B C 1
ATOM 3288 O O . ASP B 1 33 ? 20.25 -17.781 -2.82 1 98.81 33 ASP B O 1
ATOM 3292 N N . VAL B 1 34 ? 19.344 -18.922 -1.089 1 98.88 34 VAL B N 1
ATOM 3293 C CA . VAL B 1 34 ? 17.969 -18.469 -1.312 1 98.88 34 VAL B CA 1
ATOM 3294 C C . VAL B 1 34 ? 17.562 -17.516 -0.199 1 98.88 34 VAL B C 1
ATOM 3296 O O . VAL B 1 34 ? 17.781 -17.781 0.981 1 98.88 34 VAL B O 1
ATOM 3299 N N . PHE B 1 35 ? 17.047 -16.406 -0.579 1 98.69 35 PHE B N 1
ATOM 3300 C CA . PHE B 1 35 ? 16.547 -15.453 0.396 1 98.69 35 PHE B CA 1
ATOM 3301 C C . PHE B 1 35 ? 15.031 -15.281 0.264 1 98.69 35 PHE B C 1
ATOM 3303 O O . PHE B 1 35 ? 14.523 -15.055 -0.835 1 98.69 35 PHE B O 1
ATOM 3310 N N . GLU B 1 36 ? 14.312 -15.438 1.314 1 98.06 36 GLU B N 1
ATOM 3311 C CA . GLU B 1 36 ? 12.859 -15.32 1.392 1 98.06 36 GLU B CA 1
ATOM 3312 C C . GLU B 1 36 ? 12.445 -14.234 2.379 1 98.06 36 GLU B C 1
ATOM 3314 O O . GLU B 1 36 ? 12.953 -14.172 3.5 1 98.06 36 GLU B O 1
ATOM 3319 N N . ARG B 1 37 ? 11.516 -13.398 1.943 1 96.56 37 ARG B N 1
ATOM 3320 C CA . ARG B 1 37 ? 11.125 -12.25 2.756 1 96.56 37 ARG B CA 1
ATOM 3321 C C . ARG B 1 37 ? 10.359 -12.695 3.998 1 96.56 37 ARG B C 1
ATOM 3323 O O . ARG B 1 37 ? 10.43 -12.039 5.043 1 96.56 37 ARG B O 1
ATOM 3330 N N . THR B 1 38 ? 9.633 -13.758 3.941 1 93.88 38 THR B N 1
ATOM 3331 C CA . THR B 1 38 ? 8.859 -14.25 5.078 1 93.88 38 THR B CA 1
ATOM 3332 C C . THR B 1 38 ? 9.781 -14.898 6.113 1 93.88 38 THR B C 1
ATOM 3334 O O . THR B 1 38 ? 10.633 -15.719 5.77 1 93.88 38 THR B O 1
ATOM 3337 N N . PRO B 1 39 ? 9.641 -14.586 7.348 1 93.12 39 PRO B N 1
ATOM 3338 C CA . PRO B 1 39 ? 10.609 -15.023 8.359 1 93.12 39 PRO B CA 1
ATOM 3339 C C . PRO B 1 39 ? 10.391 -16.484 8.789 1 93.12 39 PRO B C 1
ATOM 3341 O O . PRO B 1 39 ? 11.242 -17.062 9.469 1 93.12 39 PRO B O 1
ATOM 3344 N N . THR B 1 40 ? 9.273 -17.031 8.406 1 88.56 40 THR B N 1
ATOM 3345 C CA . THR B 1 40 ? 8.984 -18.422 8.758 1 88.56 40 THR B CA 1
ATOM 3346 C C . THR B 1 40 ? 8.672 -19.234 7.508 1 88.56 40 THR B C 1
ATOM 3348 O O . THR B 1 40 ? 8.516 -18.688 6.418 1 88.56 40 THR B O 1
ATOM 3351 N N . ALA B 1 41 ? 8.664 -20.484 7.707 1 83.62 41 ALA B N 1
ATOM 3352 C CA . ALA B 1 41 ? 8.328 -21.344 6.578 1 83.62 41 ALA B CA 1
ATOM 3353 C C . ALA B 1 41 ? 7.004 -20.922 5.941 1 83.62 41 ALA B C 1
ATOM 3355 O O . ALA B 1 41 ? 6.051 -20.578 6.641 1 83.62 41 ALA B O 1
ATOM 3356 N N . LEU B 1 42 ? 7.121 -20.891 4.621 1 79.44 42 LEU B N 1
ATOM 3357 C CA . LEU B 1 42 ? 5.918 -20.5 3.889 1 79.44 42 LEU B CA 1
ATOM 3358 C C . LEU B 1 42 ? 4.82 -21.547 4.059 1 79.44 42 LEU B C 1
ATOM 3360 O O . LEU B 1 42 ? 5.078 -22.75 3.924 1 79.44 42 LEU B O 1
ATOM 3364 N N . ASP B 1 43 ? 3.896 -21.312 4.969 1 66.06 43 ASP B N 1
ATOM 3365 C CA . ASP B 1 43 ? 2.824 -22.266 5.238 1 66.06 43 ASP B CA 1
ATOM 3366 C C . ASP B 1 43 ? 1.459 -21.656 4.918 1 66.06 43 ASP B C 1
ATOM 3368 O O . ASP B 1 43 ? 1.316 -20.438 4.852 1 66.06 43 ASP B O 1
ATOM 3372 N N . GLY B 1 44 ? 0.522 -22.562 4.582 1 58.25 44 GLY B N 1
ATOM 3373 C CA . GLY B 1 44 ? -0.877 -22.203 4.773 1 58.25 44 GLY B CA 1
ATOM 3374 C C . GLY B 1 44 ? -1.469 -21.453 3.598 1 58.25 44 GLY B C 1
ATOM 3375 O O . GLY B 1 44 ? -2.406 -20.672 3.766 1 58.25 44 GLY B O 1
ATOM 3376 N N . ARG B 1 45 ? -0.824 -21.5 2.457 1 61.34 45 ARG B N 1
ATOM 3377 C CA . ARG B 1 45 ? -1.507 -20.75 1.416 1 61.34 45 ARG B CA 1
ATOM 3378 C C . ARG B 1 45 ? -2.633 -21.562 0.79 1 61.34 45 ARG B C 1
ATOM 3380 O O . ARG B 1 45 ? -3.535 -21 0.161 1 61.34 45 ARG B O 1
ATOM 3387 N N . GLY B 1 46 ? -2.748 -22.859 1.204 1 64.62 46 GLY B N 1
ATOM 3388 C CA . GLY B 1 46 ? -3.797 -23.844 0.98 1 64.62 46 GLY B CA 1
ATOM 3389 C C . GLY B 1 46 ? -4.363 -23.797 -0.427 1 64.62 46 GLY B C 1
ATOM 3390 O O . GLY B 1 46 ? -5.449 -24.312 -0.68 1 64.62 46 GLY B O 1
ATOM 3391 N N . SER B 1 47 ? -3.68 -23.188 -1.381 1 84 47 SER B N 1
ATOM 3392 C CA . SER B 1 47 ? -4.242 -23.094 -2.725 1 84 47 SER B CA 1
ATOM 3393 C C . SER B 1 47 ? -3.803 -24.281 -3.584 1 84 47 SER B C 1
ATOM 3395 O O . SER B 1 47 ? -2.732 -24.859 -3.361 1 84 47 SER B O 1
ATOM 3397 N N . GLY B 1 48 ? -4.68 -24.703 -4.5 1 91.75 48 GLY B N 1
ATOM 3398 C CA . GLY B 1 48 ? -4.395 -25.812 -5.398 1 91.75 48 GLY B CA 1
ATOM 3399 C C . GLY B 1 48 ? -3.516 -25.422 -6.57 1 91.75 48 GLY B C 1
ATOM 3400 O O . GLY B 1 48 ? -3.592 -24.281 -7.055 1 91.75 48 GLY B O 1
ATOM 3401 N N . ILE B 1 49 ? -2.684 -26.312 -6.918 1 91.81 49 ILE B N 1
ATOM 3402 C CA . ILE B 1 49 ? -1.819 -26.172 -8.086 1 91.81 49 ILE B CA 1
ATOM 3403 C C . ILE B 1 49 ? -2.045 -27.344 -9.039 1 91.81 49 ILE B C 1
ATOM 3405 O O . ILE B 1 49 ? -2.039 -28.5 -8.625 1 91.81 49 ILE B O 1
ATOM 3409 N N . VAL B 1 50 ? -2.297 -27 -10.25 1 93 50 VAL B N 1
ATOM 3410 C CA . VAL B 1 50 ? -2.311 -28.031 -11.273 1 93 50 VAL B CA 1
ATOM 3411 C C . VAL B 1 50 ? -0.879 -28.391 -11.68 1 93 50 VAL B C 1
ATOM 3413 O O . VAL B 1 50 ? -0.082 -27.5 -11.992 1 93 50 VAL B O 1
ATOM 3416 N N . LEU B 1 51 ? -0.611 -29.609 -11.656 1 93.69 51 LEU B N 1
ATOM 3417 C CA . LEU B 1 51 ? 0.75 -30.062 -11.938 1 93.69 51 LEU B CA 1
ATOM 3418 C C . LEU B 1 51 ? 0.967 -30.234 -13.438 1 93.69 51 LEU B C 1
ATOM 3420 O O . LEU B 1 51 ? 0.668 -31.281 -14 1 93.69 51 LEU B O 1
ATOM 3424 N N . GLN B 1 52 ? 1.541 -29.188 -13.992 1 92.88 52 GLN B N 1
ATOM 3425 C CA . GLN B 1 52 ? 1.938 -29.219 -15.398 1 92.88 52 GLN B CA 1
ATOM 3426 C C . GLN B 1 52 ? 3.305 -29.875 -15.57 1 92.88 52 GLN B C 1
ATOM 3428 O O . GLN B 1 52 ? 4.078 -29.969 -14.617 1 92.88 52 GLN B O 1
ATOM 3433 N N . PRO B 1 53 ? 3.652 -30.266 -16.75 1 92.44 53 PRO B N 1
ATOM 3434 C CA . PRO B 1 53 ? 4.887 -31.016 -16.984 1 92.44 53 PRO B CA 1
ATOM 3435 C C . PRO B 1 53 ? 6.129 -30.281 -16.469 1 92.44 53 PRO B C 1
ATOM 3437 O O . PRO B 1 53 ? 6.965 -30.875 -15.789 1 92.44 53 PRO B O 1
ATOM 3440 N N . ASP B 1 54 ? 6.242 -28.984 -16.766 1 94.19 54 ASP B N 1
ATOM 3441 C CA . ASP B 1 54 ? 7.414 -28.234 -16.328 1 94.19 54 ASP B CA 1
ATOM 3442 C C . ASP B 1 54 ? 7.473 -28.156 -14.797 1 94.19 54 ASP B C 1
ATOM 3444 O O . ASP B 1 54 ? 8.555 -28.172 -14.211 1 94.19 54 ASP B O 1
ATOM 3448 N N . THR B 1 55 ? 6.336 -28.094 -14.18 1 94.38 55 THR B N 1
ATOM 3449 C CA . THR B 1 55 ? 6.234 -27.938 -12.734 1 94.38 55 THR B CA 1
ATOM 3450 C C . THR B 1 55 ? 6.762 -29.188 -12.023 1 94.38 55 THR B C 1
ATOM 3452 O O . THR B 1 55 ? 7.496 -29.078 -11.039 1 94.38 55 THR B O 1
ATOM 3455 N N . VAL B 1 56 ? 6.496 -30.344 -12.555 1 95.69 56 VAL B N 1
ATOM 3456 C CA . VAL B 1 56 ? 6.805 -31.578 -11.836 1 95.69 56 VAL B CA 1
ATOM 3457 C C . VAL B 1 56 ? 8.148 -32.125 -12.312 1 95.69 56 VAL B C 1
ATOM 3459 O O . VAL B 1 56 ? 8.641 -33.125 -11.781 1 95.69 56 VAL B O 1
ATOM 3462 N N . ARG B 1 57 ? 8.719 -31.531 -13.289 1 97 57 ARG B N 1
ATOM 3463 C CA . ARG B 1 57 ? 9.891 -32.062 -13.977 1 97 57 ARG B CA 1
ATOM 3464 C C . ARG B 1 57 ? 11.023 -32.344 -13 1 97 57 ARG B C 1
ATOM 3466 O O . ARG B 1 57 ? 11.727 -33.344 -13.117 1 97 57 ARG B O 1
ATOM 3473 N N . TRP B 1 58 ? 11.234 -31.516 -12.016 1 97.94 58 TRP B N 1
ATOM 3474 C CA . TRP B 1 58 ? 12.273 -31.719 -11.016 1 97.94 58 TRP B CA 1
ATOM 3475 C C . TRP B 1 58 ? 12.078 -33.031 -10.289 1 97.94 58 TRP B C 1
ATOM 3477 O O . TRP B 1 58 ? 13.023 -33.812 -10.156 1 97.94 58 TRP B O 1
ATOM 3487 N N . PHE B 1 59 ? 10.938 -33.344 -9.906 1 97.25 59 PHE B N 1
ATOM 3488 C CA . PHE B 1 59 ? 10.648 -34.562 -9.148 1 97.25 59 PHE B CA 1
ATOM 3489 C C . PHE B 1 59 ? 10.711 -35.781 -10.055 1 97.25 59 PHE B C 1
ATOM 3491 O O . PHE B 1 59 ? 11.031 -36.875 -9.594 1 97.25 59 PHE B O 1
ATOM 3498 N N . GLN B 1 60 ? 10.438 -35.594 -11.289 1 96.62 60 GLN B N 1
ATOM 3499 C CA . GLN B 1 60 ? 10.484 -36.688 -12.258 1 96.62 60 GLN B CA 1
ATOM 3500 C C . GLN B 1 60 ? 11.922 -37.031 -12.625 1 96.62 60 GLN B C 1
ATOM 3502 O O . GLN B 1 60 ? 12.25 -38.219 -12.797 1 96.62 60 GLN B O 1
ATOM 3507 N N . GLU B 1 61 ? 12.719 -36.031 -12.664 1 97.12 61 GLU B N 1
ATOM 3508 C CA . GLU B 1 61 ? 14.016 -36.25 -13.305 1 97.12 61 GLU B CA 1
ATOM 3509 C C . GLU B 1 61 ? 15.148 -36.219 -12.281 1 97.12 61 GLU B C 1
ATOM 3511 O O . GLU B 1 61 ? 16.219 -36.781 -12.523 1 97.12 61 GLU B O 1
ATOM 3516 N N . ARG B 1 62 ? 14.945 -35.5 -11.242 1 97 62 ARG B N 1
ATOM 3517 C CA . ARG B 1 62 ? 16.109 -35.188 -10.414 1 97 62 ARG B CA 1
ATOM 3518 C C . ARG B 1 62 ? 15.898 -35.656 -8.977 1 97 62 ARG B C 1
ATOM 3520 O O . ARG B 1 62 ? 16.812 -36.219 -8.359 1 97 62 ARG B O 1
ATOM 3527 N N . SER B 1 63 ? 14.719 -35.531 -8.422 1 97.75 63 SER B N 1
ATOM 3528 C CA . SER B 1 63 ? 14.445 -35.75 -7 1 97.75 63 SER B CA 1
ATOM 3529 C C . SER B 1 63 ? 14.375 -37.25 -6.668 1 97.75 63 SER B C 1
ATOM 3531 O O . SER B 1 63 ? 13.961 -38.031 -7.5 1 97.75 63 SER B O 1
ATOM 3533 N N . SER B 1 64 ? 14.742 -37.531 -5.445 1 96.69 64 SER B N 1
ATOM 3534 C CA . SER B 1 64 ? 14.562 -38.906 -4.961 1 96.69 64 SER B CA 1
ATOM 3535 C C . SER B 1 64 ? 13.172 -39.094 -4.355 1 96.69 64 SER B C 1
ATOM 3537 O O . SER B 1 64 ? 12.789 -40.219 -4.027 1 96.69 64 SER B O 1
ATOM 3539 N N . GLN B 1 65 ? 12.445 -38.062 -4.25 1 96.44 65 GLN B N 1
ATOM 3540 C CA . GLN B 1 65 ? 11.086 -38.156 -3.721 1 96.44 65 GLN B CA 1
ATOM 3541 C C . GLN B 1 65 ? 10.141 -38.75 -4.746 1 96.44 65 GLN B C 1
ATOM 3543 O O . GLN B 1 65 ? 10.273 -38.531 -5.945 1 96.44 65 GLN B O 1
ATOM 3548 N N . ASP B 1 66 ? 9.148 -39.5 -4.246 1 94.56 66 ASP B N 1
ATOM 3549 C CA . ASP B 1 66 ? 8.125 -40.062 -5.109 1 94.56 66 ASP B CA 1
ATOM 3550 C C . ASP B 1 66 ? 7.031 -39.062 -5.418 1 94.56 66 ASP B C 1
ATOM 3552 O O . ASP B 1 66 ? 6.297 -38.625 -4.523 1 94.56 66 ASP B O 1
ATOM 3556 N N . LEU B 1 67 ? 6.945 -38.656 -6.645 1 92.5 67 LEU B N 1
ATOM 3557 C CA . LEU B 1 67 ? 5.949 -37.688 -7.086 1 92.5 67 LEU B CA 1
ATOM 3558 C C . LEU B 1 67 ? 4.543 -38.156 -6.703 1 92.5 67 LEU B C 1
ATOM 3560 O O . LEU B 1 67 ? 3.674 -37.312 -6.418 1 92.5 67 LEU B O 1
ATOM 3564 N N . GLY B 1 68 ? 4.273 -39.438 -6.676 1 91.19 68 GLY B N 1
ATOM 3565 C CA . GLY B 1 68 ? 2.984 -40 -6.293 1 91.19 68 GLY B CA 1
ATOM 3566 C C . GLY B 1 68 ? 2.562 -39.594 -4.887 1 91.19 68 GLY B C 1
ATOM 3567 O O . GLY B 1 68 ? 1.369 -39.562 -4.582 1 91.19 68 GLY B O 1
ATOM 3568 N N . ASP B 1 69 ? 3.494 -39.281 -4.074 1 90.31 69 ASP B N 1
ATOM 3569 C CA . ASP B 1 69 ? 3.234 -38.906 -2.684 1 90.31 69 ASP B CA 1
ATOM 3570 C C . ASP B 1 69 ? 2.938 -37.406 -2.549 1 90.31 69 ASP B C 1
ATOM 3572 O O . ASP B 1 69 ? 2.684 -36.938 -1.447 1 90.31 69 ASP B O 1
ATOM 3576 N N . LEU B 1 70 ? 2.895 -36.75 -3.662 1 91 70 LEU B N 1
ATOM 3577 C CA . LEU B 1 70 ? 2.754 -35.312 -3.609 1 91 70 LEU B CA 1
ATOM 3578 C C . LEU B 1 70 ? 1.51 -34.844 -4.363 1 91 70 LEU B C 1
ATOM 3580 O O . LEU B 1 70 ? 1.238 -33.656 -4.457 1 91 70 LEU B O 1
ATOM 3584 N N . GLN B 1 71 ? 0.741 -35.781 -4.883 1 92.69 71 GLN B N 1
ATOM 3585 C CA . GLN B 1 71 ? -0.295 -35.344 -5.805 1 92.69 71 GLN B CA 1
ATOM 3586 C C . GLN B 1 71 ? -1.576 -36.156 -5.633 1 92.69 71 GLN B C 1
ATOM 3588 O O . GLN B 1 71 ? -1.552 -37.25 -5.07 1 92.69 71 GLN B O 1
ATOM 3593 N N . THR B 1 72 ? -2.676 -35.625 -5.992 1 91.5 72 THR B N 1
ATOM 3594 C CA . THR B 1 72 ? -3.936 -36.281 -6.305 1 91.5 72 THR B CA 1
ATOM 3595 C C . THR B 1 72 ? -4.223 -36.219 -7.801 1 91.5 72 THR B C 1
ATOM 3597 O O . THR B 1 72 ? -3.521 -35.531 -8.547 1 91.5 72 THR B O 1
ATOM 3600 N N . ALA B 1 73 ? -5.211 -37 -8.203 1 94.19 73 ALA B N 1
ATOM 3601 C CA . ALA B 1 73 ? -5.562 -37.031 -9.625 1 94.19 73 ALA B CA 1
ATOM 3602 C C . ALA B 1 73 ? -7.066 -37.188 -9.812 1 94.19 73 ALA B C 1
ATOM 3604 O O . ALA B 1 73 ? -7.766 -37.688 -8.93 1 94.19 73 ALA B O 1
ATOM 3605 N N . THR B 1 74 ? -7.523 -36.719 -10.867 1 95.25 74 THR B N 1
ATOM 3606 C CA . THR B 1 74 ? -8.883 -36.969 -11.328 1 95.25 74 THR B CA 1
ATOM 3607 C C . THR B 1 74 ? -8.883 -37.5 -12.758 1 95.25 74 THR B C 1
ATOM 3609 O O . THR B 1 74 ? -7.902 -37.344 -13.484 1 95.25 74 THR B O 1
ATOM 3612 N N . ARG B 1 75 ? -10 -38.094 -13.133 1 96.94 75 ARG B N 1
ATOM 3613 C CA . ARG B 1 75 ? -10.047 -38.781 -14.414 1 96.94 75 ARG B CA 1
ATOM 3614 C C . ARG B 1 75 ? -10.859 -38 -15.438 1 96.94 75 ARG B C 1
ATOM 3616 O O . ARG B 1 75 ? -10.805 -38.281 -16.625 1 96.94 75 ARG B O 1
ATOM 3623 N N . PHE B 1 76 ? -11.562 -36.969 -14.922 1 96.69 76 PHE B N 1
ATOM 3624 C CA . PHE B 1 76 ? -12.492 -36.312 -15.844 1 96.69 76 PHE B CA 1
ATOM 3625 C C . PHE B 1 76 ? -12.414 -34.781 -15.711 1 96.69 76 PHE B C 1
ATOM 3627 O O . PHE B 1 76 ? -11.906 -34.281 -14.719 1 96.69 76 PHE B O 1
ATOM 3634 N N . VAL B 1 77 ? -12.852 -34.125 -16.766 1 95.81 77 VAL B N 1
ATOM 3635 C CA . VAL B 1 77 ? -13.32 -32.75 -16.75 1 95.81 77 VAL B CA 1
ATOM 3636 C C . VAL B 1 77 ? -14.82 -32.719 -16.984 1 95.81 77 VAL B C 1
ATOM 3638 O O . VAL B 1 77 ? -15.336 -33.375 -17.875 1 95.81 77 VAL B O 1
ATOM 3641 N N . GLN B 1 78 ? -15.516 -31.984 -16.141 1 97.56 78 GLN B N 1
ATOM 3642 C CA . GLN B 1 78 ? -16.969 -31.938 -16.328 1 97.56 78 GLN B CA 1
ATOM 3643 C C . GLN B 1 78 ? -17.516 -30.531 -16.125 1 97.56 78 GLN B C 1
ATOM 3645 O O . GLN B 1 78 ? -16.859 -29.688 -15.492 1 97.56 78 GLN B O 1
ATOM 3650 N N . TYR B 1 79 ? -18.688 -30.281 -16.672 1 97.56 79 TYR B N 1
ATOM 3651 C CA . TYR B 1 79 ? -19.453 -29.031 -16.531 1 97.56 79 TYR B CA 1
ATOM 3652 C C . TYR B 1 79 ? -20.859 -29.312 -16 1 97.56 79 TYR B C 1
ATOM 3654 O O . TYR B 1 79 ? -21.547 -30.219 -16.5 1 97.56 79 TYR B O 1
ATOM 3662 N N . LEU B 1 80 ? -21.172 -28.578 -14.984 1 97.75 80 LEU B N 1
ATOM 3663 C CA . LEU B 1 80 ? -22.516 -28.719 -14.406 1 97.75 80 LEU B CA 1
ATOM 3664 C C . LEU B 1 80 ? -23.391 -27.531 -14.789 1 97.75 80 LEU B C 1
ATOM 3666 O O . LEU B 1 80 ? -22.891 -26.438 -15.055 1 97.75 80 LEU B O 1
ATOM 3670 N N . ASP B 1 81 ? -24.688 -27.844 -14.852 1 95.5 81 ASP B N 1
ATOM 3671 C CA . ASP B 1 81 ? -25.641 -26.734 -14.945 1 95.5 81 ASP B CA 1
ATOM 3672 C C . ASP B 1 81 ? -26.266 -26.438 -13.586 1 95.5 81 ASP B C 1
ATOM 3674 O O . ASP B 1 81 ? -25.906 -27.047 -12.578 1 95.5 81 ASP B O 1
ATOM 3678 N N . ARG B 1 82 ? -27.156 -25.531 -13.547 1 95.06 82 ARG B N 1
ATOM 3679 C CA . ARG B 1 82 ? -27.734 -25.016 -12.312 1 95.06 82 ARG B CA 1
ATOM 3680 C C . ARG B 1 82 ? -28.469 -26.109 -11.539 1 95.06 82 ARG B C 1
ATOM 3682 O O . ARG B 1 82 ? -28.484 -26.109 -10.312 1 95.06 82 ARG B O 1
ATOM 3689 N N . SER B 1 83 ? -29.031 -27.031 -12.25 1 95.38 83 SER B N 1
ATOM 3690 C CA . SER B 1 83 ? -29.797 -28.109 -11.617 1 95.38 83 SER B CA 1
ATOM 3691 C C . SER B 1 83 ? -28.891 -29.188 -11.055 1 95.38 83 SER B C 1
ATOM 3693 O O . SER B 1 83 ? -29.328 -30.031 -10.273 1 95.38 83 SER B O 1
ATOM 3695 N N . GLY B 1 84 ? -27.609 -29.141 -11.453 1 96.25 84 GLY B N 1
ATOM 3696 C CA . GLY B 1 84 ? -26.656 -30.141 -10.977 1 96.25 84 GLY B CA 1
ATOM 3697 C C . GLY B 1 84 ? -26.375 -31.234 -11.992 1 96.25 84 GLY B C 1
ATOM 3698 O O . GLY B 1 84 ? -25.562 -32.125 -11.75 1 96.25 84 GLY B O 1
ATOM 3699 N N . ASP B 1 85 ? -26.984 -31.094 -13.133 1 96.38 85 ASP B N 1
ATOM 3700 C CA . ASP B 1 85 ? -26.766 -32.094 -14.188 1 96.38 85 ASP B CA 1
ATOM 3701 C C . ASP B 1 85 ? -25.422 -31.844 -14.891 1 96.38 85 ASP B C 1
ATOM 3703 O O . ASP B 1 85 ? -25.031 -30.703 -15.102 1 96.38 85 ASP B O 1
ATOM 3707 N N . VAL B 1 86 ? -24.797 -32.938 -15.273 1 97.38 86 VAL B N 1
ATOM 3708 C CA . VAL B 1 86 ? -23.578 -32.875 -16.078 1 97.38 86 VAL B CA 1
ATOM 3709 C C . VAL B 1 86 ? -23.938 -32.562 -17.531 1 97.38 86 VAL B C 1
ATOM 3711 O O . VAL B 1 86 ? -24.562 -33.375 -18.203 1 97.38 86 VAL B O 1
ATOM 3714 N N . VAL B 1 87 ? -23.516 -31.438 -18.047 1 96.62 87 VAL B N 1
ATOM 3715 C CA . VAL B 1 87 ? -23.875 -31.031 -19.406 1 96.62 87 VAL B CA 1
ATOM 3716 C C . VAL B 1 87 ? -22.734 -31.359 -20.359 1 96.62 87 VAL B C 1
ATOM 3718 O O . VAL B 1 87 ? -22.922 -31.359 -21.578 1 96.62 87 VAL B O 1
ATOM 3721 N N . HIS B 1 88 ? -21.609 -31.547 -19.859 1 96.88 88 HIS B N 1
ATOM 3722 C CA . HIS B 1 88 ? -20.453 -32 -20.594 1 96.88 88 HIS B CA 1
ATOM 3723 C C . HIS B 1 88 ? -19.484 -32.781 -19.703 1 96.88 88 HIS B C 1
ATOM 3725 O O . HIS B 1 88 ? -19.25 -32.375 -18.562 1 96.88 88 HIS B O 1
ATOM 3731 N N . ARG B 1 89 ? -19 -33.812 -20.156 1 96.88 89 ARG B N 1
ATOM 3732 C CA . ARG B 1 89 ? -18 -34.625 -19.453 1 96.88 89 ARG B CA 1
ATOM 3733 C C . ARG B 1 89 ? -17.062 -35.312 -20.438 1 96.88 89 ARG B C 1
ATOM 3735 O O . ARG B 1 89 ? -17.516 -35.875 -21.438 1 96.88 89 ARG B O 1
ATOM 3742 N N . GLU B 1 90 ? -15.734 -35.25 -20.234 1 94.81 90 GLU B N 1
ATOM 3743 C CA . GLU B 1 90 ? -14.75 -35.906 -21.062 1 94.81 90 GLU B CA 1
ATOM 3744 C C . GLU B 1 90 ? -13.633 -36.531 -20.21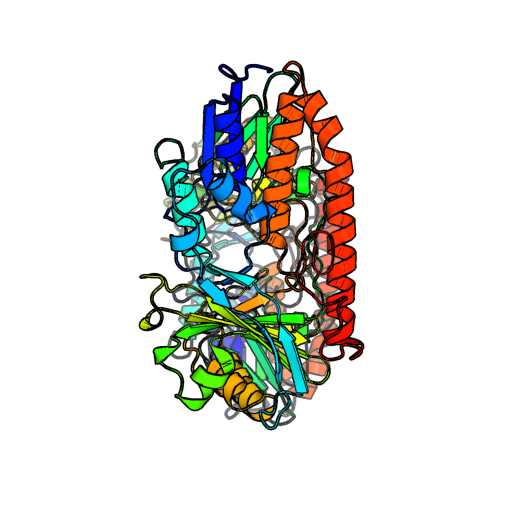9 1 94.81 90 GLU B C 1
ATOM 3746 O O . GLU B 1 90 ? -13.266 -35.969 -19.172 1 94.81 90 GLU B O 1
ATOM 3751 N N . PRO B 1 91 ? -13.156 -37.625 -20.719 1 94.75 91 PRO B N 1
ATOM 3752 C CA . PRO B 1 91 ? -12 -38.188 -20.016 1 94.75 91 PRO B CA 1
ATOM 3753 C C . PRO B 1 91 ? -10.75 -37.312 -20.156 1 94.75 91 PRO B C 1
ATOM 3755 O O . PRO B 1 91 ? -10.367 -36.969 -21.281 1 94.75 91 PRO B O 1
ATOM 3758 N N . ALA B 1 92 ? -10.18 -36.906 -19.094 1 91.75 92 ALA B N 1
ATOM 3759 C CA . ALA B 1 92 ? -8.938 -36.125 -19.031 1 91.75 92 ALA B CA 1
ATOM 3760 C C . ALA B 1 92 ? -8.281 -36.281 -17.656 1 91.75 92 ALA B C 1
ATOM 3762 O O . ALA B 1 92 ? -8.836 -35.875 -16.641 1 91.75 92 ALA B O 1
ATOM 3763 N N . THR B 1 93 ? -7.109 -36.844 -17.703 1 92.31 93 THR B N 1
ATOM 3764 C CA . THR B 1 93 ? -6.41 -37.031 -16.438 1 92.31 93 THR B CA 1
ATOM 3765 C C . THR B 1 93 ? -5.605 -35.781 -16.078 1 92.31 93 THR B C 1
ATOM 3767 O O . THR B 1 93 ? -4.805 -35.312 -16.875 1 92.31 93 THR B O 1
ATOM 3770 N N . TRP B 1 94 ? -5.867 -35.312 -14.922 1 92.75 94 TRP B N 1
ATOM 3771 C CA . TRP B 1 94 ? -5.125 -34.188 -14.359 1 92.75 94 TRP B CA 1
ATOM 3772 C C . TRP B 1 94 ? -4.602 -34.5 -12.969 1 92.75 94 TRP B C 1
ATOM 3774 O O . TRP B 1 94 ? -5.234 -35.25 -12.227 1 92.75 94 TRP B O 1
ATOM 3784 N N . THR B 1 95 ? -3.453 -34 -12.672 1 94.06 95 THR B N 1
ATOM 3785 C CA . THR B 1 95 ? -2.865 -34.156 -11.344 1 94.06 95 THR B CA 1
ATOM 3786 C C . THR B 1 95 ? -2.729 -32.812 -10.648 1 94.06 95 THR B C 1
ATOM 3788 O O . THR B 1 95 ? -2.527 -31.781 -11.312 1 94.06 95 THR B O 1
ATOM 3791 N N . TYR B 1 96 ? -2.906 -32.875 -9.32 1 93.62 96 TYR B N 1
ATOM 3792 C CA . TYR B 1 96 ? -2.939 -31.656 -8.492 1 93.62 96 TYR B CA 1
ATOM 3793 C C . TYR B 1 96 ? -2.145 -31.844 -7.211 1 93.62 96 TYR B C 1
ATOM 3795 O O . TYR B 1 96 ? -1.956 -32.969 -6.754 1 93.62 96 TYR B O 1
ATOM 3803 N N . THR B 1 97 ? -1.716 -30.797 -6.727 1 92.81 97 THR B N 1
ATOM 3804 C CA . THR B 1 97 ? -1.156 -30.75 -5.379 1 92.81 97 THR B CA 1
ATOM 3805 C C . THR B 1 97 ? -1.57 -29.469 -4.66 1 92.81 97 THR B C 1
ATOM 3807 O O . THR B 1 97 ? -2.326 -28.656 -5.203 1 92.81 97 THR B O 1
ATOM 3810 N N . SER B 1 98 ? -1.218 -29.391 -3.414 1 91.62 98 SER B N 1
ATOM 3811 C CA . SER B 1 98 ? -1.35 -28.125 -2.709 1 91.62 98 SER B CA 1
ATOM 3812 C C . SER B 1 98 ? -0.034 -27.359 -2.711 1 91.62 98 SER B C 1
ATOM 3814 O O . SER B 1 98 ? 1.043 -27.953 -2.717 1 91.62 98 SER B O 1
ATOM 3816 N N . TRP B 1 99 ? -0.153 -26.078 -2.717 1 90.69 99 TRP B N 1
ATOM 3817 C CA . TRP B 1 99 ? 1.026 -25.219 -2.705 1 90.69 99 TRP B CA 1
ATOM 3818 C C . TRP B 1 99 ? 1.967 -25.609 -1.566 1 90.69 99 TRP B C 1
ATOM 3820 O O . TRP B 1 99 ? 3.172 -25.766 -1.774 1 90.69 99 TRP B O 1
ATOM 3830 N N . GLY B 1 100 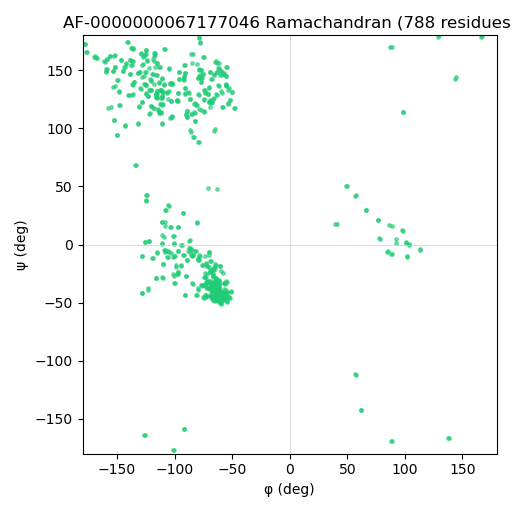? 1.37 -25.812 -0.391 1 90.12 100 GLY B N 1
ATOM 3831 C CA . GLY B 1 100 ? 2.172 -26.141 0.774 1 90.12 100 GLY B CA 1
ATOM 3832 C C . GLY B 1 100 ? 2.932 -27.453 0.615 1 90.12 100 GLY B C 1
ATOM 3833 O O . GLY B 1 100 ? 4.117 -27.531 0.94 1 90.12 100 GLY B O 1
ATOM 3834 N N . THR B 1 101 ? 2.262 -28.438 0.1 1 90.19 101 THR B N 1
ATOM 3835 C CA . THR B 1 101 ? 2.879 -29.734 -0.114 1 90.19 101 THR B CA 1
ATOM 3836 C C . THR B 1 101 ? 4.027 -29.641 -1.112 1 90.19 101 THR B C 1
ATOM 3838 O O . THR B 1 101 ? 5.113 -30.172 -0.874 1 90.19 101 THR B O 1
ATOM 3841 N N . PHE B 1 102 ? 3.787 -28.938 -2.098 1 92.44 102 PHE B N 1
ATOM 3842 C CA . PHE B 1 102 ? 4.785 -28.812 -3.156 1 92.44 102 PHE B CA 1
ATOM 3843 C C . PHE B 1 102 ? 5.988 -28.016 -2.674 1 92.44 102 PHE B C 1
ATOM 3845 O O . PHE B 1 102 ? 7.133 -28.406 -2.904 1 92.44 102 PHE B O 1
ATOM 3852 N N . TYR B 1 103 ? 5.746 -26.938 -2 1 94.06 103 TYR B N 1
ATOM 3853 C CA . TYR B 1 103 ? 6.781 -26.094 -1.425 1 94.06 103 TYR B CA 1
ATOM 3854 C C . TYR B 1 103 ? 7.66 -26.891 -0.462 1 94.06 103 TYR B C 1
ATOM 3856 O O . TYR B 1 103 ? 8.891 -26.859 -0.572 1 94.06 103 TYR B O 1
ATOM 3864 N N . ARG B 1 104 ? 7.047 -27.609 0.386 1 93.5 104 ARG B N 1
ATOM 3865 C CA . ARG B 1 104 ? 7.785 -28.375 1.383 1 93.5 104 ARG B CA 1
ATOM 3866 C C . ARG B 1 104 ? 8.664 -29.422 0.72 1 93.5 104 ARG B C 1
ATOM 3868 O O . ARG B 1 104 ? 9.781 -29.688 1.172 1 93.5 104 ARG B O 1
ATOM 3875 N N . ALA B 1 105 ? 8.125 -30 -0.31 1 94.56 105 ALA B N 1
ATOM 3876 C CA . ALA B 1 105 ? 8.891 -31.031 -1.019 1 94.56 105 ALA B CA 1
ATOM 3877 C C . ALA B 1 105 ? 10.125 -30.422 -1.677 1 94.56 105 ALA B C 1
ATOM 3879 O O . ALA B 1 105 ? 11.227 -30.984 -1.577 1 94.56 105 ALA B O 1
ATOM 3880 N N . LEU B 1 106 ? 9.953 -29.281 -2.338 1 96.88 106 LEU B N 1
ATOM 3881 C CA . LEU B 1 106 ? 11.094 -28.609 -2.953 1 96.88 106 LEU B CA 1
ATOM 3882 C C . LEU B 1 106 ? 12.102 -28.188 -1.897 1 96.88 106 LEU B C 1
ATOM 3884 O O . LEU B 1 106 ? 13.312 -28.328 -2.092 1 96.88 106 LEU B O 1
ATOM 3888 N N . LEU B 1 107 ? 11.625 -27.641 -0.808 1 97.06 107 LEU B N 1
ATOM 3889 C CA . LEU B 1 107 ? 12.5 -27.188 0.27 1 97.06 107 LEU B CA 1
ATOM 3890 C C . LEU B 1 107 ? 13.289 -28.359 0.855 1 97.06 107 LEU B C 1
ATOM 3892 O O . LEU B 1 107 ? 14.469 -28.219 1.175 1 97.06 107 LEU B O 1
ATOM 3896 N N . ALA B 1 108 ? 12.617 -29.469 0.989 1 96.69 108 ALA B N 1
ATOM 3897 C CA . ALA B 1 108 ? 13.289 -30.656 1.511 1 96.69 108 ALA B CA 1
ATOM 3898 C C . ALA B 1 108 ? 14.461 -31.062 0.625 1 96.69 108 ALA B C 1
ATOM 3900 O O . ALA B 1 108 ? 15.516 -31.484 1.125 1 96.69 108 ALA B O 1
ATOM 3901 N N . ASP B 1 109 ? 14.258 -30.984 -0.63 1 98.19 109 ASP B N 1
ATOM 3902 C CA . ASP B 1 109 ? 15.336 -31.297 -1.558 1 98.19 109 ASP B CA 1
ATOM 3903 C C . ASP B 1 109 ? 16.453 -30.266 -1.476 1 98.19 109 ASP B C 1
ATOM 3905 O O . ASP B 1 109 ? 17.641 -30.609 -1.563 1 98.19 109 ASP B O 1
ATOM 3909 N N . PHE B 1 110 ? 16.156 -29 -1.28 1 98.12 110 PHE B N 1
ATOM 3910 C CA . PHE B 1 110 ? 17.141 -27.938 -1.255 1 98.12 110 PHE B CA 1
ATOM 3911 C C . PHE B 1 110 ? 17.859 -27.891 0.09 1 98.12 110 PHE B C 1
ATOM 3913 O O . PHE B 1 110 ? 19.062 -27.656 0.149 1 98.12 110 PHE B O 1
ATOM 3920 N N . GLY B 1 111 ? 17.062 -28.125 1.13 1 97.38 111 GLY B N 1
ATOM 3921 C CA . GLY B 1 111 ? 17.578 -28 2.48 1 97.38 111 GLY B CA 1
ATOM 3922 C C . GLY B 1 111 ? 17.453 -26.594 3.037 1 97.38 111 GLY B C 1
ATOM 3923 O O . GLY B 1 111 ? 17.125 -25.656 2.305 1 97.38 111 GLY B O 1
ATOM 3924 N N . THR B 1 112 ? 17.703 -26.391 4.301 1 96.69 112 THR B N 1
ATOM 3925 C CA . THR B 1 112 ? 17.453 -25.109 4.949 1 96.69 112 THR B CA 1
ATOM 3926 C C . THR B 1 112 ? 18.75 -24.391 5.258 1 96.69 112 THR B C 1
ATOM 3928 O O . THR B 1 112 ? 18.75 -23.219 5.629 1 96.69 112 THR B O 1
ATOM 3931 N N . GLU B 1 113 ? 19.891 -25.016 5.043 1 97.56 113 GLU B N 1
ATOM 3932 C CA . GLU B 1 113 ? 21.188 -24.438 5.395 1 97.56 113 GLU B CA 1
ATOM 3933 C C . GLU B 1 113 ? 21.453 -23.141 4.621 1 97.56 113 GLU B C 1
ATOM 3935 O O . GLU B 1 113 ? 21.984 -22.188 5.168 1 97.56 113 GLU B O 1
ATOM 3940 N N . HIS B 1 114 ? 21.125 -23.094 3.359 1 98.25 114 HIS B N 1
ATOM 3941 C CA . HIS B 1 114 ? 21.359 -21.938 2.5 1 98.25 114 HIS B CA 1
ATOM 3942 C C . HIS B 1 114 ? 20.062 -21.266 2.105 1 98.25 114 HIS B C 1
ATOM 3944 O O . HIS B 1 114 ? 19.984 -20.609 1.06 1 98.25 114 HIS B O 1
ATOM 3950 N N . TYR B 1 115 ? 19.016 -21.562 2.9 1 98.31 115 TYR B N 1
ATOM 3951 C CA . TYR B 1 115 ? 17.734 -20.891 2.805 1 98.31 115 TYR B CA 1
ATOM 3952 C C . TYR B 1 115 ? 17.562 -19.875 3.924 1 98.31 115 TYR B C 1
ATOM 3954 O O . TYR B 1 115 ? 17.391 -20.234 5.09 1 98.31 115 TYR B O 1
ATOM 3962 N N . HIS B 1 116 ? 17.594 -18.609 3.57 1 98.25 116 HIS B N 1
ATOM 3963 C CA . HIS B 1 116 ? 17.594 -17.531 4.555 1 98.25 116 HIS B CA 1
ATOM 3964 C C . HIS B 1 116 ? 16.203 -16.891 4.668 1 98.25 116 HIS B C 1
ATOM 3966 O O . HIS B 1 116 ? 15.766 -16.188 3.762 1 98.25 116 HIS B O 1
ATOM 3972 N N . TYR B 1 117 ? 15.562 -17.141 5.82 1 96.88 117 TYR B N 1
ATOM 3973 C CA . TYR B 1 117 ? 14.242 -16.594 6.105 1 96.88 117 TYR B CA 1
ATOM 3974 C C . TYR B 1 117 ? 14.336 -15.125 6.535 1 96.88 117 TYR B C 1
ATOM 3976 O O . TYR B 1 117 ? 15.352 -14.703 7.086 1 96.88 117 TYR B O 1
ATOM 3984 N N . GLY B 1 118 ? 13.281 -14.383 6.238 1 96.38 118 GLY B N 1
ATOM 3985 C CA . GLY B 1 118 ? 13.109 -13.062 6.812 1 96.38 118 GLY B CA 1
ATOM 3986 C C . GLY B 1 118 ? 13.992 -12.008 6.168 1 96.38 118 GLY B C 1
ATOM 3987 O O . GLY B 1 118 ? 14.352 -11.016 6.809 1 96.38 118 GLY B O 1
ATOM 3988 N N . GLU B 1 119 ? 14.461 -12.273 4.945 1 97.12 119 GLU B N 1
ATOM 3989 C CA . GLU B 1 119 ? 15.312 -11.328 4.23 1 97.12 119 GLU B CA 1
ATOM 3990 C C . GLU B 1 119 ? 14.586 -10.734 3.031 1 97.12 119 GLU B C 1
ATOM 3992 O O . GLU B 1 119 ? 14.43 -11.391 2.002 1 97.12 119 GLU B O 1
ATOM 3997 N N . TYR B 1 120 ? 14.164 -9.5 3.201 1 97.38 120 TYR B N 1
ATOM 3998 C CA . TYR B 1 120 ? 13.469 -8.797 2.131 1 97.38 120 TYR B CA 1
ATOM 3999 C C . TYR B 1 120 ? 14.453 -8.062 1.229 1 97.38 120 TYR B C 1
ATOM 4001 O O . TYR B 1 120 ? 15.07 -7.078 1.643 1 97.38 120 TYR B O 1
ATOM 4009 N N . ALA B 1 121 ? 14.609 -8.555 0.012 1 98.19 121 ALA B N 1
ATOM 4010 C CA . ALA B 1 121 ? 15.445 -7.875 -0.977 1 98.19 121 ALA B CA 1
ATOM 4011 C C . ALA B 1 121 ? 14.781 -6.586 -1.458 1 98.19 121 ALA B C 1
ATOM 4013 O O . ALA B 1 121 ? 13.617 -6.594 -1.864 1 98.19 121 ALA B O 1
ATOM 4014 N N . CYS B 1 122 ? 15.531 -5.48 -1.435 1 97.25 122 CYS B N 1
ATOM 4015 C CA . CYS B 1 122 ? 14.898 -4.199 -1.747 1 97.25 122 CYS B CA 1
ATOM 4016 C C . CYS B 1 122 ? 15.555 -3.559 -2.967 1 97.25 122 CYS B C 1
ATOM 4018 O O . CYS B 1 122 ? 15.023 -2.594 -3.521 1 97.25 122 CYS B O 1
ATOM 4020 N N . GLY B 1 123 ? 16.719 -4.098 -3.41 1 96.75 123 GLY B N 1
ATOM 4021 C CA . GLY B 1 123 ? 17.422 -3.537 -4.551 1 96.75 123 GLY B CA 1
ATOM 4022 C C . GLY B 1 123 ? 18.672 -4.316 -4.918 1 96.75 123 GLY B C 1
ATOM 4023 O O . GLY B 1 123 ? 19.031 -5.277 -4.234 1 96.75 123 GLY B O 1
ATOM 4024 N N . PHE B 1 124 ? 19.25 -3.92 -6.059 1 98 124 PHE B N 1
ATOM 4025 C CA . PHE B 1 124 ? 20.5 -4.543 -6.461 1 98 124 PHE B CA 1
ATOM 4026 C C . PHE B 1 124 ? 21.344 -3.588 -7.305 1 98 124 PHE B C 1
ATOM 4028 O O . PHE B 1 124 ? 20.812 -2.625 -7.867 1 98 124 PHE B O 1
ATOM 4035 N N . ASP B 1 125 ? 22.594 -3.791 -7.238 1 97.38 125 ASP B N 1
ATOM 4036 C CA . ASP B 1 125 ? 23.578 -3.201 -8.148 1 97.38 125 ASP B CA 1
ATOM 4037 C C . ASP B 1 125 ? 24.422 -4.281 -8.82 1 97.38 125 ASP B C 1
ATOM 4039 O O . ASP B 1 125 ? 24.406 -5.441 -8.398 1 97.38 125 ASP B O 1
ATOM 4043 N N . GLN B 1 126 ? 25.031 -3.896 -10.008 1 97.94 126 GLN B N 1
ATOM 4044 C CA . GLN B 1 126 ? 25.891 -4.883 -10.656 1 97.94 126 GLN B CA 1
ATOM 4045 C C . GLN B 1 126 ? 26.969 -4.203 -11.508 1 97.94 126 GLN B C 1
ATOM 4047 O O . GLN B 1 126 ? 26.797 -3.055 -11.922 1 97.94 126 GLN B O 1
ATOM 4052 N N . ASP B 1 127 ? 28.047 -4.828 -11.602 1 97.06 127 ASP B N 1
ATOM 4053 C CA . ASP B 1 127 ? 29.078 -4.5 -12.586 1 97.06 127 ASP B CA 1
ATOM 4054 C C . ASP B 1 127 ? 29.453 -5.727 -13.414 1 97.06 127 ASP B C 1
ATOM 4056 O O . ASP B 1 127 ? 28.688 -6.699 -13.477 1 97.06 127 ASP B O 1
ATOM 4060 N N . GLU B 1 128 ? 30.547 -5.691 -14.102 1 95.12 128 GLU B N 1
ATOM 4061 C CA . GLU B 1 128 ? 30.922 -6.781 -14.992 1 95.12 128 GLU B CA 1
ATOM 4062 C C . GLU B 1 128 ? 31.344 -8.016 -14.203 1 95.12 128 GLU B C 1
ATOM 4064 O O . GLU B 1 128 ? 31.281 -9.141 -14.711 1 95.12 128 GLU B O 1
ATOM 4069 N N . ALA B 1 129 ? 31.688 -7.816 -12.906 1 94.81 129 ALA B N 1
ATOM 4070 C CA . ALA B 1 129 ? 32.281 -8.898 -12.133 1 94.81 129 ALA B CA 1
ATOM 4071 C C . ALA B 1 129 ? 31.25 -9.562 -11.219 1 94.81 129 ALA B C 1
ATOM 4073 O O . ALA B 1 129 ? 31.344 -10.758 -10.953 1 94.81 129 ALA B O 1
ATOM 4074 N N . GLU B 1 130 ? 30.297 -8.766 -10.727 1 97.38 130 GLU B N 1
ATOM 4075 C CA . GLU B 1 130 ? 29.375 -9.328 -9.75 1 97.38 130 GLU B CA 1
ATOM 4076 C C . GLU B 1 130 ? 28.109 -8.5 -9.641 1 97.38 130 GLU B C 1
ATOM 4078 O O . GLU B 1 130 ? 28.062 -7.355 -10.102 1 97.38 130 GLU B O 1
ATOM 4083 N N . ALA B 1 131 ? 27.047 -9.133 -9.164 1 98.56 131 ALA B N 1
ATOM 4084 C CA . ALA B 1 131 ? 25.812 -8.469 -8.75 1 98.56 131 ALA B CA 1
ATOM 4085 C C . ALA B 1 131 ? 25.656 -8.523 -7.234 1 98.56 131 ALA B C 1
ATOM 4087 O O . ALA B 1 131 ? 25.969 -9.539 -6.605 1 98.56 131 ALA B O 1
ATOM 4088 N N . VAL B 1 132 ? 25.234 -7.438 -6.656 1 98.69 132 VAL B N 1
ATOM 4089 C CA . VAL B 1 132 ? 25.062 -7.34 -5.211 1 98.69 132 VAL B CA 1
ATOM 4090 C C . VAL B 1 132 ? 23.609 -7.004 -4.883 1 98.69 132 VAL B C 1
ATOM 4092 O O . VAL B 1 132 ? 23.094 -5.977 -5.316 1 98.69 132 VAL B O 1
ATOM 4095 N N . VAL B 1 133 ? 22.922 -7.902 -4.125 1 98.75 133 VAL B N 1
ATOM 4096 C CA . VAL B 1 133 ? 21.547 -7.684 -3.668 1 98.75 133 VAL B CA 1
ATOM 4097 C C . VAL B 1 133 ? 21.562 -6.996 -2.305 1 98.75 133 VAL B C 1
ATOM 4099 O O . VAL B 1 133 ? 22.359 -7.359 -1.429 1 98.75 133 VAL B O 1
ATOM 4102 N N . ARG B 1 134 ? 20.75 -5.984 -2.129 1 98.44 134 ARG B N 1
ATOM 4103 C CA . ARG B 1 134 ? 20.562 -5.301 -0.852 1 98.44 134 ARG B CA 1
ATOM 4104 C C . ARG B 1 134 ? 19.266 -5.73 -0.172 1 98.44 134 ARG B C 1
ATOM 4106 O O . ARG B 1 134 ? 18.25 -5.891 -0.832 1 98.44 134 ARG B O 1
ATOM 4113 N N . PHE B 1 135 ? 19.359 -5.926 1.097 1 98.19 135 PHE B N 1
ATOM 4114 C CA . PHE B 1 135 ? 18.203 -6.281 1.912 1 98.19 135 PHE B CA 1
ATOM 4115 C C . PHE B 1 135 ? 17.859 -5.156 2.883 1 98.19 135 PHE B C 1
ATOM 4117 O O . PHE B 1 135 ? 18.734 -4.387 3.281 1 98.19 135 PHE B O 1
ATOM 4124 N N . VAL B 1 136 ? 16.594 -5.039 3.291 1 96.31 136 VAL B N 1
ATOM 4125 C CA . VAL B 1 136 ? 16.141 -3.955 4.16 1 96.31 136 VAL B CA 1
ATOM 4126 C C . VAL B 1 136 ? 16.812 -4.078 5.527 1 96.31 136 VAL B C 1
ATOM 4128 O O . VAL B 1 136 ? 16.922 -3.096 6.262 1 96.31 136 VAL B O 1
ATOM 4131 N N . SER B 1 137 ? 17.312 -5.223 5.871 1 95.12 137 SER B N 1
ATOM 4132 C CA . SER B 1 137 ? 18 -5.461 7.137 1 95.12 137 SER B CA 1
ATOM 4133 C C . SER B 1 137 ? 19.375 -4.797 7.152 1 95.12 137 SER B C 1
ATOM 4135 O O . SER B 1 137 ? 20 -4.676 8.211 1 95.12 137 SER B O 1
ATOM 4137 N N . GLY B 1 138 ? 19.812 -4.461 6 1 96.5 138 GLY B N 1
ATOM 4138 C CA . GLY B 1 138 ? 21.172 -3.959 5.859 1 96.5 138 GLY B CA 1
ATOM 4139 C C . GLY B 1 138 ? 22.141 -4.992 5.316 1 96.5 138 GLY B C 1
ATOM 4140 O O . GLY B 1 138 ? 23.25 -4.652 4.898 1 96.5 138 GLY B O 1
ATOM 4141 N N . ARG B 1 139 ? 21.672 -6.203 5.254 1 96.94 139 ARG B N 1
ATOM 4142 C CA . ARG B 1 139 ? 22.453 -7.277 4.656 1 96.94 139 ARG B CA 1
ATOM 4143 C C . ARG B 1 139 ? 22.656 -7.043 3.164 1 96.94 139 ARG B C 1
ATOM 4145 O O . ARG B 1 139 ? 21.797 -6.445 2.502 1 96.94 139 ARG B O 1
ATOM 4152 N N . THR B 1 140 ? 23.812 -7.453 2.688 1 98.31 140 THR B N 1
ATOM 4153 C CA . THR B 1 140 ? 24.062 -7.531 1.252 1 98.31 140 THR B CA 1
ATOM 4154 C C . THR B 1 140 ? 24.531 -8.93 0.86 1 98.31 140 THR B C 1
ATOM 4156 O O . THR B 1 140 ? 25.047 -9.672 1.694 1 98.31 140 THR B O 1
ATOM 4159 N N . ALA B 1 141 ? 24.219 -9.352 -0.273 1 98.69 141 ALA B N 1
ATOM 4160 C CA . ALA B 1 141 ? 24.688 -10.625 -0.826 1 98.69 141 ALA B CA 1
ATOM 4161 C C . ALA B 1 141 ? 25.234 -10.438 -2.234 1 98.69 141 ALA B C 1
ATOM 4163 O O . ALA B 1 141 ? 24.531 -9.969 -3.133 1 98.69 141 ALA B O 1
ATOM 4164 N N . ALA B 1 142 ? 26.531 -10.758 -2.428 1 98.5 142 ALA B N 1
ATOM 4165 C CA . ALA B 1 142 ? 27.188 -10.68 -3.729 1 98.5 142 ALA B CA 1
ATOM 4166 C C . ALA B 1 142 ? 27.203 -12.039 -4.426 1 98.5 142 ALA B C 1
ATOM 4168 O O . ALA B 1 142 ? 27.359 -13.07 -3.771 1 98.5 142 ALA B O 1
ATOM 4169 N N . ALA B 1 143 ? 27.031 -12.055 -5.727 1 98.69 143 ALA B N 1
ATOM 4170 C CA . ALA B 1 143 ? 27.047 -13.305 -6.477 1 98.69 143 ALA B CA 1
ATOM 4171 C C . ALA B 1 143 ? 27.422 -13.07 -7.934 1 98.69 143 ALA B C 1
ATOM 4173 O O . ALA B 1 143 ? 27.438 -11.93 -8.398 1 98.69 143 ALA B O 1
ATOM 4174 N N . ASP B 1 144 ? 27.812 -14.141 -8.594 1 98.25 144 ASP B N 1
ATOM 4175 C CA . ASP B 1 144 ? 28.062 -14.109 -10.031 1 98.25 144 ASP B CA 1
ATOM 4176 C C . ASP B 1 144 ? 26.766 -14.039 -10.812 1 98.25 144 ASP B C 1
ATOM 4178 O O . ASP B 1 144 ? 26.719 -13.5 -11.93 1 98.25 144 ASP B O 1
ATOM 4182 N N . LEU B 1 145 ? 25.688 -14.555 -10.258 1 98.62 145 LEU B N 1
ATOM 4183 C CA . LEU B 1 145 ? 24.359 -14.57 -10.828 1 98.62 145 LEU B CA 1
ATOM 4184 C C . LEU B 1 145 ? 23.297 -14.297 -9.766 1 98.62 145 LEU B C 1
ATOM 4186 O O . LEU B 1 145 ? 23.328 -14.891 -8.688 1 98.62 145 LEU B O 1
ATOM 4190 N N . VAL B 1 146 ? 22.438 -13.375 -10.031 1 98.94 146 VAL B N 1
ATOM 4191 C CA . VAL B 1 146 ? 21.281 -13.125 -9.172 1 98.94 146 VAL B CA 1
ATOM 4192 C C . VAL B 1 146 ? 20 -13.414 -9.945 1 98.94 146 VAL B C 1
ATOM 4194 O O . VAL B 1 146 ? 19.844 -12.977 -11.086 1 98.94 146 VAL B O 1
ATOM 4197 N N . VAL B 1 147 ? 19.109 -14.195 -9.375 1 98.94 147 VAL B N 1
ATOM 4198 C CA . VAL B 1 147 ? 17.812 -14.484 -9.969 1 98.94 147 VAL B CA 1
ATOM 4199 C C . VAL B 1 147 ? 16.703 -13.992 -9.047 1 98.94 147 VAL B C 1
ATOM 4201 O O . VAL B 1 147 ? 16.578 -14.453 -7.91 1 98.94 147 VAL B O 1
ATOM 4204 N N . PHE B 1 148 ? 15.953 -13.078 -9.523 1 98.88 148 PHE B N 1
ATOM 4205 C CA . PHE B 1 148 ? 14.773 -12.633 -8.789 1 98.88 148 PHE B CA 1
ATOM 4206 C C . PHE B 1 148 ? 13.555 -13.469 -9.156 1 98.88 148 PHE B C 1
ATOM 4208 O O . PHE B 1 148 ? 13.086 -13.422 -10.297 1 98.88 148 PHE B O 1
ATOM 4215 N N . ALA B 1 149 ? 13.055 -14.18 -8.234 1 98.62 149 ALA B N 1
ATOM 4216 C CA . ALA B 1 149 ? 11.836 -14.977 -8.281 1 98.62 149 ALA B CA 1
ATOM 4217 C C . ALA B 1 149 ? 10.875 -14.578 -7.164 1 98.62 149 ALA B C 1
ATOM 4219 O O . ALA B 1 149 ? 10.258 -15.438 -6.527 1 98.62 149 ALA B O 1
ATOM 4220 N N . ASP B 1 150 ? 10.734 -13.305 -6.934 1 97.62 150 ASP B N 1
ATOM 4221 C CA . ASP B 1 150 ? 10.102 -12.812 -5.719 1 97.62 150 ASP B CA 1
ATOM 4222 C C . ASP B 1 150 ? 8.633 -12.477 -5.965 1 97.62 150 ASP B C 1
ATOM 4224 O O . ASP B 1 150 ? 8.016 -11.742 -5.188 1 97.62 150 ASP B O 1
ATOM 4228 N N . GLY B 1 151 ? 8.102 -12.945 -7.043 1 96.25 151 GLY B N 1
ATOM 4229 C CA . GLY B 1 151 ? 6.656 -12.977 -7.199 1 96.25 151 GLY B CA 1
ATOM 4230 C C . GLY B 1 151 ? 6.09 -11.703 -7.789 1 96.25 151 GLY B C 1
ATOM 4231 O O . GLY B 1 151 ? 6.836 -10.867 -8.305 1 96.25 151 GLY B O 1
ATOM 4232 N N . ILE B 1 152 ? 4.746 -11.562 -7.762 1 95.94 152 ILE B N 1
ATOM 4233 C CA . ILE B 1 152 ? 3.961 -10.578 -8.5 1 95.94 152 ILE B CA 1
ATOM 4234 C C . ILE B 1 152 ? 4.258 -9.18 -7.969 1 95.94 152 ILE B C 1
ATOM 4236 O O . ILE B 1 152 ? 4.055 -8.188 -8.672 1 95.94 152 ILE B O 1
ATOM 4240 N N . THR B 1 153 ? 4.746 -9.023 -6.738 1 94.12 153 THR B N 1
ATOM 4241 C CA . THR B 1 153 ? 5.09 -7.734 -6.16 1 94.12 153 THR B CA 1
ATOM 4242 C C . THR B 1 153 ? 6.602 -7.543 -6.121 1 94.12 153 THR B C 1
ATOM 4244 O O . THR B 1 153 ? 7.137 -6.965 -5.172 1 94.12 153 THR B O 1
ATOM 4247 N N . SER B 1 154 ? 7.227 -8.062 -7.059 1 96.62 154 SER B N 1
ATOM 4248 C CA . SER B 1 154 ? 8.688 -8.062 -7.133 1 96.62 154 SER B CA 1
ATOM 4249 C C . SER B 1 154 ? 9.25 -6.668 -6.91 1 96.62 154 SER B C 1
ATOM 4251 O O . SER B 1 154 ? 8.812 -5.703 -7.535 1 96.62 154 SER B O 1
ATOM 4253 N N . ALA B 1 155 ? 10.227 -6.59 -6.047 1 91.31 155 ALA B N 1
ATOM 4254 C CA . ALA B 1 155 ? 10.938 -5.344 -5.766 1 91.31 155 ALA B CA 1
ATOM 4255 C C . ALA B 1 155 ? 11.914 -5 -6.891 1 91.31 155 ALA B C 1
ATOM 4257 O O . ALA B 1 155 ? 12.375 -3.861 -6.992 1 91.31 155 ALA B O 1
ATOM 4258 N N . ALA B 1 156 ? 12.25 -5.965 -7.73 1 96.5 156 ALA B N 1
ATOM 4259 C CA . ALA B 1 156 ? 13.289 -5.781 -8.734 1 96.5 156 ALA B CA 1
ATOM 4260 C C . ALA B 1 156 ? 12.688 -5.406 -10.086 1 96.5 156 ALA B C 1
ATOM 4262 O O . ALA B 1 156 ? 13.375 -4.852 -10.945 1 96.5 156 ALA B O 1
ATOM 4263 N N . ARG B 1 157 ? 11.43 -5.762 -10.289 1 97.81 157 ARG B N 1
ATOM 4264 C CA . ARG B 1 157 ? 10.82 -5.648 -11.609 1 97.81 157 ARG B CA 1
ATOM 4265 C C . ARG B 1 157 ? 10.961 -4.23 -12.164 1 97.81 157 ARG B C 1
ATOM 4267 O O . ARG B 1 157 ? 11.258 -4.047 -13.344 1 97.81 157 ARG B O 1
ATOM 4274 N N . GLU B 1 158 ? 10.766 -3.248 -11.289 1 96.88 158 GLU B N 1
ATOM 4275 C CA . GLU B 1 158 ? 10.789 -1.854 -11.711 1 96.88 158 GLU B CA 1
ATOM 4276 C C . GLU B 1 158 ? 12.148 -1.481 -12.297 1 96.88 158 GLU B C 1
ATOM 4278 O O . GLU B 1 158 ? 12.242 -0.629 -13.188 1 96.88 158 GLU B O 1
ATOM 4283 N N . ARG B 1 159 ? 13.227 -2.104 -11.836 1 97.06 159 ARG B N 1
ATOM 4284 C CA . ARG B 1 159 ? 14.562 -1.838 -12.359 1 97.06 159 ARG B CA 1
ATOM 4285 C C . ARG B 1 159 ? 14.727 -2.43 -13.758 1 97.06 159 ARG B C 1
ATOM 4287 O O . ARG B 1 159 ? 15.461 -1.89 -14.578 1 97.06 159 ARG B O 1
ATOM 4294 N N . PHE B 1 160 ? 14.055 -3.525 -14 1 97.94 160 PHE B N 1
ATOM 4295 C CA . PHE B 1 160 ? 14.094 -4.148 -15.32 1 97.94 160 PHE B CA 1
ATOM 4296 C C . PHE B 1 160 ? 13.242 -3.367 -16.312 1 97.94 160 PHE B C 1
ATOM 4298 O O . PHE B 1 160 ? 13.648 -3.152 -17.453 1 97.94 160 PHE B O 1
ATOM 4305 N N . ASP B 1 161 ? 12.086 -3.025 -15.867 1 97.69 161 ASP B N 1
ATOM 4306 C CA . ASP B 1 161 ? 11.07 -2.387 -16.703 1 97.69 161 ASP B CA 1
ATOM 4307 C C . ASP B 1 161 ? 10.18 -1.465 -15.875 1 97.69 161 ASP B C 1
ATOM 4309 O O . ASP B 1 161 ? 9.164 -1.904 -15.328 1 97.69 161 ASP B O 1
ATOM 4313 N N . PRO B 1 162 ? 10.492 -0.155 -15.797 1 94.38 162 PRO B N 1
ATOM 4314 C CA . PRO B 1 162 ? 9.719 0.786 -14.977 1 94.38 162 PRO B CA 1
ATOM 4315 C C . PRO B 1 162 ? 8.258 0.886 -15.406 1 94.38 162 PRO B C 1
ATOM 4317 O O . PRO B 1 162 ? 7.414 1.343 -14.633 1 94.38 162 PRO B O 1
ATOM 4320 N N . ASP B 1 163 ? 7.938 0.474 -16.594 1 94.81 163 ASP B N 1
ATOM 4321 C CA . ASP B 1 163 ? 6.578 0.604 -17.109 1 94.81 163 ASP B CA 1
ATOM 4322 C C . ASP B 1 163 ? 5.758 -0.65 -16.812 1 94.81 163 ASP B C 1
ATOM 4324 O O . ASP B 1 163 ? 4.547 -0.67 -17.047 1 94.81 163 ASP B O 1
ATOM 4328 N N . ALA B 1 164 ? 6.426 -1.695 -16.328 1 96.19 164 ALA B N 1
ATOM 4329 C CA . ALA B 1 164 ? 5.719 -2.936 -16.016 1 96.19 164 ALA B CA 1
ATOM 4330 C C . ALA B 1 164 ? 4.996 -2.832 -14.672 1 96.19 164 ALA B C 1
ATOM 4332 O O . ALA B 1 164 ? 5.543 -3.217 -13.633 1 96.19 164 ALA B O 1
ATOM 4333 N N . THR B 1 165 ? 3.785 -2.352 -14.719 1 94.25 165 THR B N 1
ATOM 4334 C CA . THR B 1 165 ? 2.975 -2.188 -13.523 1 94.25 165 THR B CA 1
ATOM 4335 C C . THR B 1 165 ? 1.75 -3.098 -13.562 1 94.25 165 THR B C 1
ATOM 4337 O O . THR B 1 165 ? 1.323 -3.52 -14.641 1 94.25 165 THR B O 1
ATOM 4340 N N . LEU B 1 166 ? 1.226 -3.402 -12.406 1 95.81 166 LEU B N 1
ATOM 4341 C CA . LEU B 1 166 ? 0.023 -4.227 -12.328 1 95.81 166 LEU B CA 1
ATOM 4342 C C . LEU B 1 166 ? -1.162 -3.518 -12.977 1 95.81 166 LEU B C 1
ATOM 4344 O O . LEU B 1 166 ? -1.402 -2.336 -12.719 1 95.81 166 LEU B O 1
ATOM 4348 N N . ARG B 1 167 ? -1.845 -4.191 -13.859 1 95.81 167 ARG B N 1
ATOM 4349 C CA . ARG B 1 167 ? -3.082 -3.719 -14.469 1 95.81 167 ARG B CA 1
ATOM 4350 C C . ARG B 1 167 ? -4.266 -4.586 -14.055 1 95.81 167 ARG B C 1
ATOM 4352 O O . ARG B 1 167 ? -4.305 -5.781 -14.367 1 95.81 167 ARG B O 1
ATOM 4359 N N . TYR B 1 168 ? -5.215 -3.992 -13.336 1 97.5 168 TYR B N 1
ATOM 4360 C CA . TYR B 1 168 ? -6.395 -4.711 -12.867 1 97.5 168 TYR B CA 1
ATOM 4361 C C . TYR B 1 168 ? -7.219 -5.23 -14.039 1 97.5 168 TYR B C 1
ATOM 4363 O O . TYR B 1 168 ? -7.508 -4.488 -14.977 1 97.5 168 TYR B O 1
ATOM 4371 N N . ALA B 1 169 ? -7.68 -6.422 -13.953 1 97.81 169 ALA B N 1
ATOM 4372 C CA . ALA B 1 169 ? -8.328 -7.086 -15.086 1 97.81 169 ALA B CA 1
ATOM 4373 C C . ALA B 1 169 ? -9.828 -6.805 -15.102 1 97.81 169 ALA B C 1
ATOM 4375 O O . ALA B 1 169 ? -10.508 -7.09 -16.094 1 97.81 169 ALA B O 1
ATOM 4376 N N . GLY B 1 170 ? -10.391 -6.27 -14 1 98 170 GLY B N 1
ATOM 4377 C CA . GLY B 1 170 ? -11.812 -5.988 -13.938 1 98 170 GLY B CA 1
ATOM 4378 C C . GLY B 1 170 ? -12.586 -7.004 -13.125 1 98 170 GLY B C 1
ATOM 4379 O O . GLY B 1 170 ? -13.805 -6.895 -12.977 1 98 170 GLY B O 1
ATOM 4380 N N . TYR B 1 171 ? -11.852 -7.996 -12.586 1 98.25 171 TYR B N 1
ATOM 4381 C CA . TYR B 1 171 ? -12.539 -9.008 -11.789 1 98.25 171 TYR B CA 1
ATOM 4382 C C . TYR B 1 171 ? -11.609 -9.602 -10.742 1 98.25 171 TYR B C 1
ATOM 4384 O O . TYR B 1 171 ? -10.391 -9.398 -10.797 1 98.25 171 TYR B O 1
ATOM 4392 N N . ILE B 1 172 ? -12.211 -10.266 -9.742 1 98.31 172 ILE B N 1
ATOM 4393 C CA . ILE B 1 172 ? -11.508 -10.906 -8.641 1 98.31 172 ILE B CA 1
ATOM 4394 C C . ILE B 1 172 ? -11.781 -12.414 -8.664 1 98.31 172 ILE B C 1
ATOM 4396 O O . ILE B 1 172 ? -12.664 -12.875 -9.383 1 98.31 172 ILE B O 1
ATOM 4400 N N . GLY B 1 173 ? -10.969 -13.148 -7.992 1 97.94 173 GLY B N 1
ATOM 4401 C CA . GLY B 1 173 ? -11.188 -14.57 -7.75 1 97.94 173 GLY B CA 1
ATOM 4402 C C . GLY B 1 173 ? -11.43 -14.891 -6.289 1 97.94 173 GLY B C 1
ATOM 4403 O O . GLY B 1 173 ? -10.555 -14.672 -5.445 1 97.94 173 GLY B O 1
ATOM 4404 N N . TRP B 1 174 ? -12.656 -15.344 -5.988 1 98.19 174 TRP B N 1
ATOM 4405 C CA . TRP B 1 174 ? -12.898 -15.953 -4.684 1 98.19 174 TRP B CA 1
ATOM 4406 C C . TRP B 1 174 ? -12.266 -17.344 -4.605 1 98.19 174 TRP B C 1
ATOM 4408 O O . TRP B 1 174 ? -12.453 -18.172 -5.5 1 98.19 174 TRP B O 1
ATOM 4418 N N . ARG B 1 175 ? -11.547 -17.562 -3.543 1 97.38 175 ARG B N 1
ATOM 4419 C CA . ARG B 1 175 ? -10.859 -18.828 -3.387 1 97.38 175 ARG B CA 1
ATOM 4420 C C . ARG B 1 175 ? -11.164 -19.453 -2.027 1 97.38 175 ARG B C 1
ATOM 4422 O O . ARG B 1 175 ? -11.5 -18.75 -1.076 1 97.38 175 ARG B O 1
ATOM 4429 N N . GLY B 1 176 ? -11.055 -20.734 -1.99 1 96.19 176 GLY B N 1
ATOM 4430 C CA . GLY B 1 176 ? -11.242 -21.469 -0.75 1 96.19 176 GLY B CA 1
ATOM 4431 C C . GLY B 1 176 ? -10.992 -22.953 -0.89 1 96.19 176 GLY B C 1
ATOM 4432 O O . GLY B 1 176 ? -10.812 -23.453 -2.002 1 96.19 176 GLY B O 1
ATOM 4433 N N . THR B 1 177 ? -10.875 -23.547 0.234 1 95.19 177 THR B N 1
ATOM 4434 C CA . THR B 1 177 ? -10.789 -25 0.328 1 95.19 177 THR B CA 1
ATOM 4435 C C . THR B 1 177 ? -11.75 -25.531 1.391 1 95.19 177 THR B C 1
ATOM 4437 O O . THR B 1 177 ? -12.047 -24.844 2.369 1 95.19 177 THR B O 1
ATOM 4440 N N . VAL B 1 178 ? -12.227 -26.703 1.098 1 94.81 178 VAL B N 1
ATOM 4441 C CA . VAL B 1 178 ? -13.109 -27.406 2.029 1 94.81 178 VAL B CA 1
ATOM 4442 C C . VAL B 1 178 ? -12.695 -28.875 2.119 1 94.81 178 VAL B C 1
ATOM 4444 O O . VAL B 1 178 ? -12.375 -29.5 1.104 1 94.81 178 VAL B O 1
ATOM 4447 N N . ALA B 1 179 ? -12.703 -29.359 3.35 1 94.31 179 ALA B N 1
ATOM 4448 C CA . ALA B 1 179 ? -12.469 -30.797 3.479 1 94.31 179 ALA B CA 1
ATOM 4449 C C . ALA B 1 179 ? -13.531 -31.594 2.723 1 94.31 179 ALA B C 1
ATOM 4451 O O . ALA B 1 179 ? -14.734 -31.359 2.887 1 94.31 179 ALA B O 1
ATOM 4452 N N . LEU B 1 180 ? -13.055 -32.562 1.93 1 93.56 180 LEU B N 1
ATOM 4453 C CA . LEU B 1 180 ? -14 -33.406 1.204 1 93.56 180 LEU B CA 1
ATOM 4454 C C . LEU B 1 180 ? -14.953 -34.094 2.166 1 93.56 180 LEU B C 1
ATOM 4456 O O . LEU B 1 180 ? -16.141 -34.25 1.863 1 93.56 180 LEU B O 1
ATOM 4460 N N . SER B 1 181 ? -14.453 -34.406 3.328 1 92.94 181 SER B N 1
ATOM 4461 C CA . SER B 1 181 ? -15.227 -35.156 4.328 1 92.94 181 SER B CA 1
ATOM 4462 C C . SER B 1 181 ? -16.328 -34.25 4.914 1 92.94 181 SER B C 1
ATOM 4464 O O . SER B 1 181 ? -17.266 -34.781 5.535 1 92.94 181 SER B O 1
ATOM 4466 N N . ALA B 1 182 ? -16.188 -33 4.77 1 95.12 182 ALA B N 1
ATOM 4467 C CA . ALA B 1 182 ? -17.172 -32.062 5.312 1 95.12 182 ALA B CA 1
ATOM 4468 C C . ALA B 1 182 ? -18.344 -31.891 4.348 1 95.12 182 ALA B C 1
ATOM 4470 O O . ALA B 1 182 ? -19.359 -31.281 4.703 1 95.12 182 ALA B O 1
ATOM 4471 N N . LEU B 1 183 ? -18.266 -32.406 3.148 1 97.06 183 LEU B N 1
ATOM 4472 C CA . LEU B 1 183 ? -19.297 -32.281 2.141 1 97.06 183 LEU B CA 1
ATOM 4473 C C . LEU B 1 183 ? -20.281 -33.438 2.213 1 97.06 183 LEU B C 1
ATOM 4475 O O . LEU B 1 183 ? -19.906 -34.531 2.684 1 97.06 183 LEU B O 1
ATOM 4479 N N . SER B 1 184 ? -21.516 -33.25 1.767 1 97.75 184 SER B N 1
ATOM 4480 C CA . SER B 1 184 ? -22.5 -34.312 1.73 1 97.75 184 SER B CA 1
ATOM 4481 C C . SER B 1 184 ? -22.094 -35.406 0.764 1 97.75 184 SER B C 1
ATOM 4483 O O . SER B 1 184 ? -21.266 -35.188 -0.128 1 97.75 184 SER B O 1
ATOM 4485 N N . GLU B 1 185 ? -22.609 -36.594 0.942 1 96.88 185 GLU B N 1
ATOM 4486 C CA . GLU B 1 185 ? -22.281 -37.719 0.094 1 96.88 185 GLU B CA 1
ATOM 4487 C C . GLU B 1 185 ? -22.609 -37.438 -1.369 1 96.88 185 GLU B C 1
ATOM 4489 O O . GLU B 1 185 ? -21.781 -37.688 -2.252 1 96.88 185 GLU B O 1
ATOM 4494 N N . PRO B 1 186 ? -23.766 -36.844 -1.665 1 96.94 186 PRO B N 1
ATOM 4495 C CA . PRO B 1 186 ? -24.047 -36.531 -3.068 1 96.94 186 PRO B CA 1
ATOM 4496 C C . PRO B 1 186 ? -23.031 -35.562 -3.654 1 96.94 186 PRO B C 1
ATOM 4498 O O . PRO B 1 186 ? -22.609 -35.719 -4.805 1 96.94 186 PRO B O 1
ATOM 4501 N N . THR B 1 187 ? -22.641 -34.594 -2.881 1 97.5 187 THR B N 1
ATOM 4502 C CA . THR B 1 187 ? -21.656 -33.594 -3.326 1 97.5 187 THR B CA 1
ATOM 4503 C C . THR B 1 187 ? -20.297 -34.25 -3.568 1 97.5 187 THR B C 1
ATOM 4505 O O . THR B 1 187 ? -19.672 -34.031 -4.609 1 97.5 187 THR B O 1
ATOM 4508 N N . ARG B 1 188 ? -19.875 -35.094 -2.684 1 96.69 188 ARG B N 1
ATOM 4509 C CA . ARG B 1 188 ? -18.609 -35.812 -2.844 1 96.69 188 ARG B CA 1
ATOM 4510 C C . ARG B 1 188 ? -18.609 -36.656 -4.109 1 96.69 188 ARG B C 1
ATOM 4512 O O . ARG B 1 188 ? -17.641 -36.656 -4.875 1 96.69 188 ARG B O 1
ATOM 4519 N N . ASN B 1 189 ? -19.672 -37.344 -4.305 1 95.81 189 ASN B N 1
ATOM 4520 C CA . ASN B 1 189 ? -19.781 -38.219 -5.465 1 95.81 189 ASN B CA 1
ATOM 4521 C C . ASN B 1 189 ? -19.734 -37.438 -6.77 1 95.81 189 ASN B C 1
ATOM 4523 O O . ASN B 1 189 ? -19.203 -37.906 -7.773 1 95.81 189 ASN B O 1
ATOM 4527 N N . THR B 1 190 ? -20.234 -36.25 -6.703 1 97.12 190 THR B N 1
ATOM 4528 C CA . THR B 1 190 ? -20.266 -35.406 -7.895 1 97.12 190 THR B CA 1
ATOM 4529 C C . THR B 1 190 ? -18.891 -34.844 -8.203 1 97.12 190 THR B C 1
ATOM 4531 O O . THR B 1 190 ? -18.5 -34.75 -9.367 1 97.12 190 THR B O 1
ATOM 4534 N N . LEU B 1 191 ? -18.141 -34.531 -7.16 1 96.62 191 LEU B N 1
ATOM 4535 C CA . LEU B 1 191 ? -17.016 -33.625 -7.363 1 96.62 191 LEU B CA 1
ATOM 4536 C C . LEU B 1 191 ? -15.68 -34.375 -7.23 1 96.62 191 LEU B C 1
ATOM 4538 O O . LEU B 1 191 ? -14.641 -33.875 -7.676 1 96.62 191 LEU B O 1
ATOM 4542 N N . ARG B 1 192 ? -15.586 -35.531 -6.672 1 94.12 192 ARG B N 1
ATOM 4543 C CA . ARG B 1 192 ? -14.352 -36.125 -6.16 1 94.12 192 ARG B CA 1
ATOM 4544 C C . ARG B 1 192 ? -13.438 -36.562 -7.297 1 94.12 192 ARG B C 1
ATOM 4546 O O . ARG B 1 192 ? -12.219 -36.656 -7.125 1 94.12 192 ARG B O 1
ATOM 4553 N N . ASP B 1 193 ? -13.945 -36.875 -8.531 1 96.31 193 ASP B N 1
ATOM 4554 C CA . ASP B 1 193 ? -13.094 -37.469 -9.555 1 96.31 193 ASP B CA 1
ATOM 4555 C C . ASP B 1 193 ? -13.117 -36.656 -10.844 1 96.31 193 ASP B C 1
ATOM 4557 O O . ASP B 1 193 ? -13.164 -37.219 -11.938 1 96.31 193 ASP B O 1
ATOM 4561 N N . ALA B 1 194 ? -13.156 -35.312 -10.734 1 96.81 194 ALA B N 1
ATOM 4562 C CA . ALA B 1 194 ? -13.164 -34.469 -11.914 1 96.81 194 ALA B CA 1
ATOM 4563 C C . ALA B 1 194 ? -12.703 -33.062 -11.562 1 96.81 194 ALA B C 1
ATOM 4565 O O . ALA B 1 194 ? -12.867 -32.594 -10.43 1 96.81 194 ALA B O 1
ATOM 4566 N N . ILE B 1 195 ? -12.086 -32.438 -12.516 1 96.19 195 ILE B N 1
ATOM 4567 C CA . ILE B 1 195 ? -12.18 -30.969 -12.539 1 96.19 195 ILE B CA 1
ATOM 4568 C C . ILE B 1 195 ? -13.602 -30.547 -12.914 1 96.19 195 ILE B C 1
ATOM 4570 O O . ILE B 1 195 ? -14.125 -30.969 -13.953 1 96.19 195 ILE B O 1
ATOM 4574 N N . THR B 1 196 ? -14.211 -29.797 -12.086 1 97.56 196 THR B N 1
ATOM 4575 C CA . THR B 1 196 ? -15.602 -29.438 -12.312 1 97.56 196 THR B CA 1
ATOM 4576 C C . THR B 1 196 ? -15.742 -27.938 -12.547 1 97.56 196 THR B C 1
ATOM 4578 O O . THR B 1 196 ? -15.18 -27.125 -11.797 1 97.56 196 THR B O 1
ATOM 4581 N N . TYR B 1 197 ? -16.469 -27.609 -13.594 1 97.06 197 TYR B N 1
ATOM 4582 C CA . TYR B 1 197 ? -16.844 -26.219 -13.891 1 97.06 197 TYR B CA 1
ATOM 4583 C C . TYR B 1 197 ? -18.344 -26 -13.75 1 97.06 197 TYR B C 1
ATOM 4585 O O . TYR B 1 197 ? -19.125 -26.891 -14.062 1 97.06 197 TYR B O 1
ATOM 4593 N N . ASP B 1 198 ? -18.703 -24.953 -13.211 1 96.5 198 ASP B N 1
ATOM 4594 C CA . ASP B 1 198 ? -20.031 -24.375 -13.328 1 96.5 198 ASP B CA 1
ATOM 4595 C C . ASP B 1 198 ? -19.984 -22.969 -13.922 1 96.5 198 ASP B C 1
ATOM 4597 O O . ASP B 1 198 ? -19.406 -22.062 -13.32 1 96.5 198 ASP B O 1
ATOM 4601 N N . VAL B 1 199 ? -20.547 -22.828 -15.172 1 94.56 199 VAL B N 1
ATOM 4602 C CA . VAL B 1 199 ? -20.469 -21.578 -15.938 1 94.56 199 VAL B CA 1
ATOM 4603 C C . VAL B 1 199 ? -21.797 -20.844 -15.875 1 94.56 199 VAL B C 1
ATOM 4605 O O . VAL B 1 199 ? -22.859 -21.422 -16.156 1 94.56 199 VAL B O 1
ATOM 4608 N N . VAL B 1 200 ? -21.797 -19.641 -15.438 1 94.81 200 VAL B N 1
ATOM 4609 C CA . VAL B 1 200 ? -22.953 -18.766 -15.398 1 94.81 200 VAL B CA 1
ATOM 4610 C C . VAL B 1 200 ? -22.656 -17.469 -16.125 1 94.81 200 VAL B C 1
ATOM 4612 O O . VAL B 1 200 ? -21.5 -17.188 -16.484 1 94.81 200 VAL B O 1
ATOM 4615 N N . PRO B 1 201 ? -23.672 -16.672 -16.484 1 94.75 201 PRO B N 1
ATOM 4616 C CA . PRO B 1 201 ? -23.391 -15.422 -17.203 1 94.75 201 PRO B CA 1
ATOM 4617 C C . PRO B 1 201 ? -22.375 -14.539 -16.484 1 94.75 201 PRO B C 1
ATOM 4619 O O . PRO B 1 201 ? -22.578 -14.195 -15.312 1 94.75 201 PRO B O 1
ATOM 4622 N N . HIS B 1 202 ? -21.25 -14.211 -17.141 1 96.62 202 HIS B N 1
ATOM 4623 C CA . HIS B 1 202 ? -20.188 -13.297 -16.719 1 96.62 202 HIS B CA 1
ATOM 4624 C C . HIS B 1 202 ? -19.453 -13.836 -15.5 1 96.62 202 HIS B C 1
ATOM 4626 O O . HIS B 1 202 ? -19.016 -13.07 -14.641 1 96.62 202 HIS B O 1
ATOM 4632 N N . SER B 1 203 ? -19.453 -15.156 -15.453 1 96.31 203 SER B N 1
ATOM 4633 C CA . SER B 1 203 ? -18.75 -15.758 -14.32 1 96.31 203 SER B CA 1
ATOM 4634 C C . SER B 1 203 ? -18.594 -17.266 -14.508 1 96.31 203 SER B C 1
ATOM 4636 O O . SER B 1 203 ? -19.281 -17.875 -15.328 1 96.31 203 SER B O 1
ATOM 4638 N N . HIS B 1 204 ? -17.688 -17.844 -13.773 1 96.06 204 HIS B N 1
ATOM 4639 C CA . HIS B 1 204 ? -17.594 -19.281 -13.625 1 96.06 204 HIS B CA 1
ATOM 4640 C C . HIS B 1 204 ? -16.828 -19.672 -12.367 1 96.06 204 HIS B C 1
ATOM 4642 O O . HIS B 1 204 ? -16.125 -18.828 -11.781 1 96.06 204 HIS B O 1
ATOM 4648 N N . ILE B 1 205 ? -17.031 -20.844 -11.945 1 97.19 205 ILE B N 1
ATOM 4649 C CA . ILE B 1 205 ? -16.266 -21.438 -10.852 1 97.19 205 ILE B CA 1
ATOM 4650 C C . ILE B 1 205 ? -15.648 -22.75 -11.305 1 97.19 205 ILE B C 1
ATOM 4652 O O . ILE B 1 205 ? -16.25 -23.484 -12.094 1 97.19 205 ILE B O 1
ATOM 4656 N N . THR B 1 206 ? -14.391 -22.953 -10.938 1 96.69 206 THR B N 1
ATOM 4657 C CA . THR B 1 206 ? -13.68 -24.203 -11.164 1 96.69 206 THR B CA 1
ATOM 4658 C C . THR B 1 206 ? -13.219 -24.812 -9.844 1 96.69 206 THR B C 1
ATOM 4660 O O . THR B 1 206 ? -12.805 -24.094 -8.938 1 96.69 206 THR B O 1
ATOM 4663 N N . MET B 1 207 ? -13.305 -26.109 -9.734 1 96.94 207 MET B N 1
ATOM 4664 C CA . MET B 1 207 ? -12.898 -26.766 -8.5 1 96.94 207 MET B CA 1
ATOM 4665 C C . MET B 1 207 ? -12.266 -28.125 -8.789 1 96.94 207 MET B C 1
ATOM 4667 O O . MET B 1 207 ? -12.586 -28.766 -9.789 1 96.94 207 MET B O 1
ATOM 4671 N N . TYR B 1 208 ? -11.375 -28.562 -8.008 1 96.12 208 TYR B N 1
ATOM 4672 C CA . TYR B 1 208 ? -10.711 -29.859 -8.094 1 96.12 208 TYR B CA 1
ATOM 4673 C C . TYR B 1 208 ? -10.102 -30.25 -6.754 1 96.12 208 TYR B C 1
ATOM 4675 O O . TYR B 1 208 ? -9.75 -29.391 -5.949 1 96.12 208 TYR B O 1
ATOM 4683 N N . PRO B 1 209 ? -10 -31.531 -6.492 1 94.81 209 PRO B N 1
ATOM 4684 C CA . PRO B 1 209 ? -9.477 -32 -5.211 1 94.81 209 PRO B CA 1
ATOM 4685 C C . PRO B 1 209 ? -7.957 -31.906 -5.121 1 94.81 209 PRO B C 1
ATOM 4687 O O . PRO B 1 209 ? -7.262 -32.125 -6.113 1 94.81 209 PRO B O 1
ATOM 4690 N N . ILE B 1 210 ? -7.453 -31.5 -3.957 1 94.06 210 ILE B N 1
ATOM 4691 C CA . ILE B 1 210 ? -6.02 -31.406 -3.695 1 94.06 210 ILE B CA 1
ATOM 4692 C C . ILE B 1 210 ? -5.688 -32.125 -2.387 1 94.06 210 ILE B C 1
ATOM 4694 O O . ILE B 1 210 ? -6.582 -32.406 -1.594 1 94.06 210 ILE B O 1
ATOM 4698 N N . PRO B 1 211 ? -4.418 -32.375 -2.225 1 90.88 211 PRO B N 1
ATOM 4699 C CA . PRO B 1 211 ? -4.031 -32.969 -0.934 1 90.88 211 PRO B CA 1
ATOM 4700 C C . PRO B 1 211 ? -4.316 -32.031 0.239 1 90.88 211 PRO B C 1
ATOM 4702 O O . PRO B 1 211 ? -4.289 -30.797 0.08 1 90.88 211 PRO B O 1
ATOM 4705 N N . GLY B 1 212 ? -4.613 -32.656 1.338 1 86.62 212 GLY B N 1
ATOM 4706 C CA . GLY B 1 212 ? -4.656 -31.859 2.562 1 86.62 212 GLY B CA 1
ATOM 4707 C C . GLY B 1 212 ? -3.281 -31.547 3.123 1 86.62 212 GLY B C 1
ATOM 4708 O O . GLY B 1 212 ? -2.27 -31.984 2.568 1 86.62 212 GLY B O 1
ATOM 4709 N N . GLU B 1 213 ? -3.232 -30.75 4.129 1 77.81 213 GLU B N 1
ATOM 4710 C CA . GLU B 1 213 ? -1.962 -30.391 4.746 1 77.81 213 GLU B CA 1
ATOM 4711 C C . GLU B 1 213 ? -1.333 -31.562 5.473 1 77.81 213 GLU B C 1
ATOM 4713 O O . GLU B 1 213 ? -0.109 -31.656 5.586 1 77.81 213 GLU B O 1
ATOM 4718 N N . ASP B 1 214 ? -2.211 -32.469 5.824 1 76.12 214 ASP B N 1
ATOM 4719 C CA . ASP B 1 214 ? -1.719 -33.531 6.672 1 76.12 214 ASP B CA 1
ATOM 4720 C C . ASP B 1 214 ? -1.555 -34.844 5.875 1 76.12 214 ASP B C 1
ATOM 4722 O O . ASP B 1 214 ? -1.131 -35.875 6.422 1 76.12 214 ASP B O 1
ATOM 4726 N N . GLY B 1 215 ? -1.953 -34.906 4.648 1 77.12 215 GLY B N 1
ATOM 4727 C CA . GLY B 1 215 ? -1.769 -36.125 3.896 1 77.12 215 GLY B CA 1
ATOM 4728 C C . GLY B 1 215 ? -2.555 -36.156 2.6 1 77.12 215 GLY B C 1
ATOM 4729 O O . GLY B 1 215 ? -3.254 -35.188 2.27 1 77.12 215 GLY B O 1
ATOM 4730 N N . LEU B 1 216 ? -2.393 -37.312 1.854 1 77.19 216 LEU B N 1
ATOM 4731 C CA . LEU B 1 216 ? -2.945 -37.469 0.515 1 77.19 216 LEU B CA 1
ATOM 4732 C C . LEU B 1 216 ? -4.207 -38.344 0.553 1 77.19 216 LEU B C 1
ATOM 4734 O O . LEU B 1 216 ? -4.918 -38.438 -0.447 1 77.19 216 LEU B O 1
ATOM 4738 N N . GLY B 1 217 ? -4.461 -38.906 1.722 1 81.06 217 GLY B N 1
ATOM 4739 C CA . GLY B 1 217 ? -5.602 -39.812 1.803 1 81.06 217 GLY B CA 1
ATOM 4740 C C . GLY B 1 217 ? -6.922 -39.125 1.507 1 81.06 217 GLY B C 1
ATOM 4741 O O . GLY B 1 217 ? -7.051 -37.906 1.673 1 81.06 217 GLY B O 1
ATOM 4742 N N . GLU B 1 218 ? -7.84 -39.906 1.003 1 79 218 GLU B N 1
ATOM 4743 C CA . GLU B 1 218 ? -9.141 -39.375 0.611 1 79 218 GLU B CA 1
ATOM 4744 C C . GLU B 1 218 ? -9.766 -38.562 1.741 1 79 218 GLU B C 1
ATOM 4746 O O . GLU B 1 218 ? -10.375 -37.5 1.498 1 79 218 GLU B O 1
ATOM 4751 N N . SER B 1 219 ? -9.602 -39.062 2.947 1 83.06 219 SER B N 1
ATOM 4752 C CA . SER B 1 219 ? -10.211 -38.406 4.098 1 83.06 219 SER B CA 1
ATOM 4753 C C . SER B 1 219 ? -9.539 -37.062 4.391 1 83.06 219 SER B C 1
ATOM 4755 O O . SER B 1 219 ? -10.086 -36.25 5.113 1 83.06 219 SER B O 1
ATOM 4757 N N . GLN B 1 220 ? -8.445 -36.844 3.82 1 89.12 220 GLN B N 1
ATOM 4758 C CA . GLN B 1 220 ? -7.684 -35.625 4.121 1 89.12 220 GLN B CA 1
ATOM 4759 C C . GLN B 1 220 ? -7.719 -34.656 2.951 1 89.12 220 GLN B C 1
ATOM 4761 O O . GLN B 1 220 ? -7.238 -33.531 3.066 1 89.12 220 GLN B O 1
ATOM 4766 N N . ARG B 1 221 ? -8.305 -35.094 1.91 1 91.75 221 ARG B N 1
ATOM 4767 C CA . ARG B 1 221 ? -8.305 -34.281 0.702 1 91.75 221 ARG B CA 1
ATOM 4768 C C . ARG B 1 221 ? -9.172 -33.031 0.883 1 91.75 221 ARG B C 1
ATOM 4770 O O . ARG B 1 221 ? -10.141 -33.031 1.646 1 91.75 221 ARG B O 1
ATOM 4777 N N . LEU B 1 222 ? -8.766 -32.031 0.235 1 94.44 222 LEU B N 1
ATOM 4778 C CA . LEU B 1 222 ? -9.508 -30.781 0.199 1 94.44 222 LEU B CA 1
ATOM 4779 C C . LEU B 1 222 ? -10.094 -30.531 -1.188 1 94.44 222 LEU B C 1
ATOM 4781 O O . LEU B 1 222 ? -9.516 -30.953 -2.193 1 94.44 222 LEU B O 1
ATOM 4785 N N . MET B 1 223 ? -11.273 -29.984 -1.195 1 95.81 223 MET B N 1
ATOM 4786 C CA . MET B 1 223 ? -11.805 -29.422 -2.438 1 95.81 223 MET B CA 1
ATOM 4787 C C . MET B 1 223 ? -11.422 -27.953 -2.59 1 95.81 223 MET B C 1
ATOM 4789 O O . MET B 1 223 ? -11.836 -27.109 -1.793 1 95.81 223 MET B O 1
ATOM 4793 N N . ASN B 1 224 ? -10.562 -27.703 -3.572 1 96.44 224 ASN B N 1
ATOM 4794 C CA . ASN B 1 224 ? -10.117 -26.344 -3.904 1 96.44 224 ASN B CA 1
ATOM 4795 C C . ASN B 1 224 ? -11 -25.719 -4.973 1 96.44 224 ASN B C 1
ATOM 4797 O O . ASN B 1 224 ? -11.5 -26.406 -5.863 1 96.44 224 ASN B O 1
ATOM 4801 N N . TYR B 1 225 ? -11.203 -24.391 -4.836 1 97.44 225 TYR B N 1
ATOM 4802 C CA . TYR B 1 225 ? -11.945 -23.766 -5.926 1 97.44 225 TYR B CA 1
ATOM 4803 C C . TYR B 1 225 ? -11.469 -22.344 -6.156 1 97.44 225 TYR B C 1
ATOM 4805 O O . TYR B 1 225 ? -10.836 -21.734 -5.285 1 97.44 225 TYR B O 1
ATOM 4813 N N . VAL B 1 226 ? -11.711 -21.828 -7.309 1 97.62 226 VAL B N 1
ATOM 4814 C CA . VAL B 1 226 ? -11.641 -20.422 -7.676 1 97.62 226 VAL B CA 1
ATOM 4815 C C . VAL B 1 226 ? -12.938 -20 -8.359 1 97.62 226 VAL B C 1
ATOM 4817 O O . VAL B 1 226 ? -13.383 -20.641 -9.312 1 97.62 226 VAL B O 1
ATOM 4820 N N . TRP B 1 227 ? -13.602 -19.031 -7.859 1 98.56 227 TRP B N 1
ATOM 4821 C CA . TRP B 1 227 ? -14.805 -18.422 -8.414 1 98.56 227 TRP B CA 1
ATOM 4822 C C . TRP B 1 227 ? -14.523 -17 -8.883 1 98.56 227 TRP B C 1
ATOM 4824 O O . TRP B 1 227 ? -14.258 -16.109 -8.07 1 98.56 227 TRP B O 1
ATOM 4834 N N . TYR B 1 228 ? -14.602 -16.766 -10.195 1 98.31 228 TYR B N 1
ATOM 4835 C CA . TYR B 1 228 ? -14.297 -15.453 -10.766 1 98.31 228 TYR B CA 1
ATOM 4836 C C . TYR B 1 228 ? -15.539 -14.57 -10.797 1 98.31 228 TYR B C 1
ATOM 4838 O O . TYR B 1 228 ? -16.609 -15 -11.25 1 98.31 228 TYR B O 1
ATOM 4846 N N . ARG B 1 229 ? -15.383 -13.359 -10.312 1 98.25 229 ARG B N 1
ATOM 4847 C CA . ARG B 1 229 ? -16.5 -12.414 -10.25 1 98.25 229 ARG B CA 1
ATOM 4848 C C . ARG B 1 229 ? -16.062 -11.023 -10.703 1 98.25 229 ARG B C 1
ATOM 4850 O O . ARG B 1 229 ? -15.039 -10.508 -10.234 1 98.25 229 ARG B O 1
ATOM 4857 N N . ASN B 1 230 ? -16.844 -10.438 -11.641 1 98.31 230 ASN B N 1
ATOM 4858 C CA . ASN B 1 230 ? -16.562 -9.094 -12.125 1 98.31 230 ASN B CA 1
ATOM 4859 C C . ASN B 1 230 ? -16.828 -8.047 -11.055 1 98.31 230 ASN B C 1
ATOM 4861 O O . ASN B 1 230 ? -17.922 -8.008 -10.469 1 98.31 230 ASN B O 1
ATOM 4865 N N . VAL B 1 231 ? -15.867 -7.262 -10.711 1 98.12 231 VAL B N 1
ATOM 4866 C CA . VAL B 1 231 ? -15.953 -6.078 -9.867 1 98.12 231 VAL B CA 1
ATOM 4867 C C . VAL B 1 231 ? -15.219 -4.91 -10.531 1 98.12 231 VAL B C 1
ATOM 4869 O O . VAL B 1 231 ? -13.992 -4.887 -10.562 1 98.12 231 VAL B O 1
ATOM 4872 N N . PRO B 1 232 ? -15.977 -3.961 -11.094 1 96.94 232 PRO B N 1
ATOM 4873 C CA . PRO B 1 232 ? -15.297 -2.832 -11.734 1 96.94 232 PRO B CA 1
ATOM 4874 C C . PRO B 1 232 ? -14.367 -2.08 -10.781 1 96.94 232 PRO B C 1
ATOM 4876 O O . PRO B 1 232 ? -14.641 -2.014 -9.578 1 96.94 232 PRO B O 1
ATOM 4879 N N . ALA B 1 233 ? -13.258 -1.542 -11.367 1 96.31 233 ALA B N 1
ATOM 4880 C CA . ALA B 1 233 ? -12.414 -0.653 -10.578 1 96.31 233 ALA B CA 1
ATOM 4881 C C . ALA B 1 233 ? -13.227 0.51 -10.008 1 96.31 233 ALA B C 1
ATOM 4883 O O . ALA B 1 233 ? -14.133 1.019 -10.664 1 96.31 233 ALA B O 1
ATOM 4884 N N . GLY B 1 234 ? -12.883 0.956 -8.812 1 95.06 234 GLY B N 1
ATOM 4885 C CA . GLY B 1 234 ? -13.602 2.043 -8.172 1 95.06 234 GLY B CA 1
ATOM 4886 C C . GLY B 1 234 ? -13.852 1.808 -6.695 1 95.06 234 GLY B C 1
ATOM 4887 O O . GLY B 1 234 ? -13.234 0.924 -6.09 1 95.06 234 GLY B O 1
ATOM 4888 N N . PRO B 1 235 ? -14.711 2.58 -6.082 1 94.38 235 PRO B N 1
ATOM 4889 C CA . PRO B 1 235 ? -14.898 2.582 -4.629 1 94.38 235 PRO B CA 1
ATOM 4890 C C . PRO B 1 235 ? -15.375 1.234 -4.09 1 94.38 235 PRO B C 1
ATOM 4892 O O . PRO B 1 235 ? -15 0.842 -2.982 1 94.38 235 PRO B O 1
ATOM 4895 N N . GLU B 1 236 ? -16.203 0.562 -4.855 1 95.31 236 GLU B N 1
ATOM 4896 C CA . GLU B 1 236 ? -16.703 -0.726 -4.387 1 95.31 236 GLU B CA 1
ATOM 4897 C C . GLU B 1 236 ? -15.586 -1.748 -4.262 1 95.31 236 GLU B C 1
ATOM 4899 O O . GLU B 1 236 ? -15.508 -2.48 -3.273 1 95.31 236 GLU B O 1
ATOM 4904 N N . LEU B 1 237 ? -14.773 -1.808 -5.285 1 97.12 237 LEU B N 1
ATOM 4905 C CA . LEU B 1 237 ? -13.617 -2.699 -5.223 1 97.12 237 LEU B CA 1
ATOM 4906 C C . LEU B 1 237 ? -12.688 -2.299 -4.086 1 97.12 237 LEU B C 1
ATOM 4908 O O . LEU B 1 237 ? -12.211 -3.156 -3.336 1 97.12 237 LEU B O 1
ATOM 4912 N N . THR B 1 238 ? -12.422 -0.991 -3.992 1 96.38 238 THR B N 1
ATOM 4913 C CA . THR B 1 238 ? -11.539 -0.487 -2.949 1 96.38 238 THR B CA 1
ATOM 4914 C C . THR B 1 238 ? -12.031 -0.912 -1.569 1 96.38 238 THR B C 1
ATOM 4916 O O . THR B 1 238 ? -11.25 -1.405 -0.75 1 96.38 238 THR B O 1
ATOM 4919 N N . GLU B 1 239 ? -13.297 -0.757 -1.312 1 97 239 GLU B N 1
ATOM 4920 C CA . GLU B 1 239 ? -13.891 -1.145 -0.033 1 97 239 GLU B CA 1
ATOM 4921 C C . GLU B 1 239 ? -13.758 -2.646 0.201 1 97 239 GLU B C 1
ATOM 4923 O O . GLU B 1 239 ? -13.406 -3.082 1.299 1 97 239 GLU B O 1
ATOM 4928 N N . MET B 1 240 ? -13.984 -3.381 -0.835 1 97.38 240 MET B N 1
ATOM 4929 C CA . MET B 1 240 ? -13.953 -4.84 -0.768 1 97.38 240 MET B CA 1
ATOM 4930 C C . MET B 1 240 ? -12.555 -5.336 -0.413 1 97.38 240 MET B C 1
ATOM 4932 O O . MET B 1 240 ? -12.406 -6.379 0.228 1 97.38 240 MET B O 1
ATOM 4936 N N . LEU B 1 241 ? -11.57 -4.59 -0.781 1 97.81 241 LEU B N 1
ATOM 4937 C CA . LEU B 1 241 ? -10.188 -5.043 -0.649 1 97.81 241 LEU B CA 1
ATOM 4938 C C . LEU B 1 241 ? -9.578 -4.562 0.666 1 97.81 241 LEU B C 1
ATOM 4940 O O . LEU B 1 241 ? -8.43 -4.883 0.977 1 97.81 241 LEU B O 1
ATOM 4944 N N . ILE B 1 242 ? -10.297 -3.836 1.477 1 97.5 242 ILE B N 1
ATOM 4945 C CA . ILE B 1 242 ? -9.844 -3.484 2.816 1 97.5 242 ILE B CA 1
ATOM 4946 C C . ILE B 1 242 ? -10.102 -4.648 3.771 1 97.5 242 ILE B C 1
ATOM 4948 O O . ILE B 1 242 ? -11.242 -5.082 3.934 1 97.5 242 ILE B O 1
ATOM 4952 N N . ASP B 1 243 ? -9.062 -5.168 4.363 1 97.25 243 ASP B N 1
ATOM 4953 C CA . ASP B 1 243 ? -9.234 -6.328 5.234 1 97.25 243 ASP B CA 1
ATOM 4954 C C . ASP B 1 243 ? -9.766 -5.91 6.605 1 97.25 243 ASP B C 1
ATOM 4956 O O . ASP B 1 243 ? -9.992 -4.727 6.855 1 97.25 243 ASP B O 1
ATOM 4960 N N . LYS B 1 244 ? -10 -6.844 7.48 1 96.62 244 LYS B N 1
ATOM 4961 C CA . LYS B 1 244 ? -10.656 -6.609 8.766 1 96.62 244 LYS B CA 1
ATOM 4962 C C . LYS B 1 244 ? -9.75 -5.824 9.703 1 96.62 244 LYS B C 1
ATOM 4964 O O . LYS B 1 244 ? -10.18 -5.391 10.773 1 96.62 244 LYS B O 1
ATOM 4969 N N . ARG B 1 245 ? -8.531 -5.562 9.359 1 94.12 245 ARG B N 1
ATOM 4970 C CA . ARG B 1 245 ? -7.59 -4.773 10.141 1 94.12 245 ARG B CA 1
ATOM 4971 C C . ARG B 1 245 ? -7.477 -3.354 9.594 1 94.12 245 ARG B C 1
ATOM 4973 O O . ARG B 1 245 ? -6.781 -2.516 10.172 1 94.12 245 ARG B O 1
ATOM 4980 N N . GLY B 1 246 ? -8.07 -3.125 8.383 1 94.94 246 GLY B N 1
ATOM 4981 C CA . GLY B 1 246 ? -8.055 -1.798 7.793 1 94.94 246 GLY B CA 1
ATOM 4982 C C . GLY B 1 246 ? -6.969 -1.622 6.75 1 94.94 246 GLY B C 1
ATOM 4983 O O . GLY B 1 246 ? -6.684 -0.501 6.328 1 94.94 246 GLY B O 1
ATOM 4984 N N . PHE B 1 247 ? -6.375 -2.691 6.359 1 92.19 247 PHE B N 1
ATOM 4985 C CA . PHE B 1 247 ? -5.316 -2.621 5.359 1 92.19 247 PHE B CA 1
ATOM 4986 C C . PHE B 1 247 ? -5.867 -2.922 3.971 1 92.19 247 PHE B C 1
ATOM 4988 O O . PHE B 1 247 ? -6.609 -3.887 3.787 1 92.19 247 PHE B O 1
ATOM 4995 N N . GLY B 1 248 ? -5.559 -2.09 3.035 1 91.56 248 GLY B N 1
ATOM 4996 C CA . GLY B 1 248 ? -5.941 -2.318 1.651 1 91.56 248 GLY B CA 1
ATOM 4997 C C . GLY B 1 248 ? -5.109 -3.389 0.971 1 91.56 248 GLY B C 1
ATOM 4998 O O . GLY B 1 248 ? -3.879 -3.316 0.966 1 91.56 248 GLY B O 1
ATOM 4999 N N . GLY B 1 249 ? -5.742 -4.395 0.431 1 90.31 249 GLY B N 1
ATOM 5000 C CA . GLY B 1 249 ? -5.039 -5.426 -0.313 1 90.31 249 GLY B CA 1
ATOM 5001 C C . GLY B 1 249 ? -4.93 -5.121 -1.796 1 90.31 249 GLY B C 1
ATOM 5002 O O . GLY B 1 249 ? -5.91 -4.719 -2.428 1 90.31 249 GLY B O 1
ATOM 5003 N N . SER B 1 250 ? -3.734 -5.203 -2.352 1 87.5 250 SER B N 1
ATOM 5004 C CA . SER B 1 250 ? -3.537 -4.949 -3.775 1 87.5 250 SER B CA 1
ATOM 5005 C C . SER B 1 250 ? -3.51 -6.25 -4.57 1 87.5 250 SER B C 1
ATOM 5007 O O . SER B 1 250 ? -3.846 -6.266 -5.758 1 87.5 250 SER B O 1
ATOM 5009 N N . VAL B 1 251 ? -3.135 -7.344 -3.908 1 93.69 251 VAL B N 1
ATOM 5010 C CA . VAL B 1 251 ? -2.979 -8.602 -4.629 1 93.69 251 VAL B CA 1
ATOM 5011 C C . VAL B 1 251 ? -3.992 -9.625 -4.113 1 93.69 251 VAL B C 1
ATOM 5013 O O . VAL B 1 251 ? -4.418 -10.508 -4.855 1 93.69 251 VAL B O 1
ATOM 5016 N N . SER B 1 252 ? -4.344 -9.453 -2.84 1 95.06 252 SER B N 1
ATOM 5017 C CA . SER B 1 252 ? -5.285 -10.383 -2.227 1 95.06 252 SER B CA 1
ATOM 5018 C C . SER B 1 252 ? -5.785 -9.859 -0.884 1 95.06 252 SER B C 1
ATOM 5020 O O . SER B 1 252 ? -5.258 -8.875 -0.362 1 95.06 252 SER B O 1
ATOM 5022 N N . VAL B 1 253 ? -6.855 -10.367 -0.44 1 97.19 253 VAL B N 1
ATOM 5023 C CA . VAL B 1 253 ? -7.281 -10.312 0.956 1 97.19 253 VAL B CA 1
ATOM 5024 C C . VAL B 1 253 ? -7.246 -11.719 1.557 1 97.19 253 VAL B C 1
ATOM 5026 O O . VAL B 1 253 ? -7.973 -12.609 1.11 1 97.19 253 VAL B O 1
ATOM 5029 N N . HIS B 1 254 ? -6.52 -11.984 2.572 1 94.75 254 HIS B N 1
ATOM 5030 C CA . HIS B 1 254 ? -6.164 -13.305 3.08 1 94.75 254 HIS B CA 1
ATOM 5031 C C . HIS B 1 254 ? -7.344 -13.953 3.795 1 94.75 254 HIS B C 1
ATOM 5033 O O . HIS B 1 254 ? -8.273 -13.266 4.215 1 94.75 254 HIS B O 1
ATOM 5039 N N . PRO B 1 255 ? -7.254 -15.289 3.947 1 94.81 255 PRO B N 1
ATOM 5040 C CA . PRO B 1 255 ? -8.297 -15.984 4.707 1 94.81 255 PRO B CA 1
ATOM 5041 C C . PRO B 1 255 ? -8.484 -15.414 6.109 1 94.81 255 PRO B C 1
ATOM 5043 O O . PRO B 1 255 ? -7.508 -15.133 6.801 1 94.81 255 PRO B O 1
ATOM 5046 N N . GLY B 1 256 ? -9.68 -15.289 6.426 1 96.06 256 GLY B N 1
ATOM 5047 C CA . GLY B 1 256 ? -9.992 -14.781 7.75 1 96.06 256 GLY B CA 1
ATOM 5048 C C . GLY B 1 256 ? -10 -13.266 7.82 1 96.06 256 GLY B C 1
ATOM 5049 O O . GLY B 1 256 ? -10.406 -12.688 8.828 1 96.06 256 GLY B O 1
ATOM 5050 N N . GLN B 1 257 ? -9.609 -12.594 6.711 1 97 257 GLN B N 1
ATOM 5051 C CA . GLN B 1 257 ? -9.453 -11.148 6.75 1 97 257 GLN B CA 1
ATOM 5052 C C . GLN B 1 257 ? -10.461 -10.461 5.832 1 97 257 GLN B C 1
ATOM 5054 O O . GLN B 1 257 ? -10.578 -9.234 5.828 1 97 257 GLN B O 1
ATOM 5059 N N . VAL B 1 258 ? -11.188 -11.195 5.062 1 98 258 VAL B N 1
ATOM 5060 C CA . VAL B 1 258 ? -12.25 -10.625 4.234 1 98 258 VAL B CA 1
ATOM 5061 C C . VAL B 1 258 ? -13.406 -10.156 5.117 1 98 258 VAL B C 1
ATOM 5063 O O . VAL B 1 258 ? -13.797 -10.852 6.055 1 98 258 VAL B O 1
ATOM 5066 N N . GLN B 1 259 ? -13.93 -8.969 4.859 1 98.12 259 GLN B N 1
ATOM 5067 C CA . GLN B 1 259 ? -15.07 -8.461 5.621 1 98.12 259 GLN B CA 1
ATOM 5068 C C . GLN B 1 259 ? -16.234 -9.445 5.582 1 98.12 259 GLN B C 1
ATOM 5070 O O . GLN B 1 259 ? -16.594 -9.961 4.52 1 98.12 259 GLN B O 1
ATOM 5075 N N . ASP B 1 260 ? -16.953 -9.711 6.723 1 97.81 260 ASP B N 1
ATOM 5076 C CA . ASP B 1 260 ? -17.969 -10.75 6.875 1 97.81 260 ASP B CA 1
ATOM 5077 C C . ASP B 1 260 ? -19.141 -10.523 5.922 1 97.81 260 ASP B C 1
ATOM 5079 O O . ASP 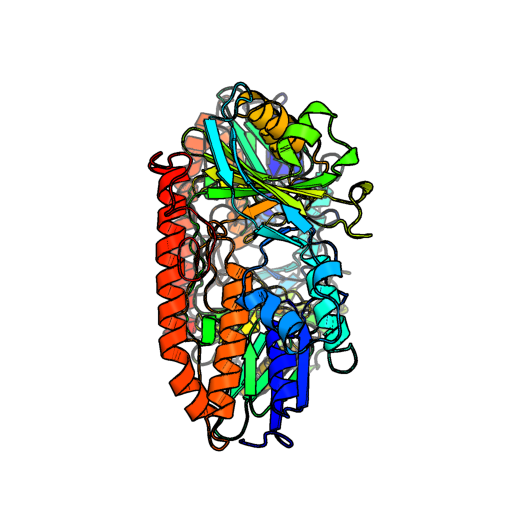B 1 260 ? -19.719 -11.477 5.402 1 97.81 260 ASP B O 1
ATOM 5083 N N . ARG B 1 261 ? -19.453 -9.32 5.664 1 97.06 261 ARG B N 1
ATOM 5084 C CA . ARG B 1 261 ? -20.609 -9.039 4.812 1 97.06 261 ARG B CA 1
ATOM 5085 C C . ARG B 1 261 ? -20.375 -9.555 3.395 1 97.06 261 ARG B C 1
ATOM 5087 O O . ARG B 1 261 ? -21.312 -9.977 2.719 1 97.06 261 ARG B O 1
ATOM 5094 N N . TYR B 1 262 ? -19.094 -9.453 2.887 1 98.19 262 TYR B N 1
ATOM 5095 C CA . TYR B 1 262 ? -18.797 -9.977 1.556 1 98.19 262 TYR B CA 1
ATOM 5096 C C . TYR B 1 262 ? -18.797 -11.5 1.55 1 98.19 262 TYR B C 1
ATOM 5098 O O . TYR B 1 262 ? -19.219 -12.117 0.571 1 98.19 262 TYR B O 1
ATOM 5106 N N . VAL B 1 263 ? -18.297 -12.094 2.645 1 98.38 263 VAL B N 1
ATOM 5107 C CA . VAL B 1 263 ? -18.344 -13.547 2.777 1 98.38 263 VAL B CA 1
ATOM 5108 C C . VAL B 1 263 ? -19.797 -14.031 2.766 1 98.38 263 VAL B C 1
ATOM 5110 O O . VAL B 1 263 ? -20.125 -14.984 2.066 1 98.38 263 VAL B O 1
ATOM 5113 N N . ASP B 1 264 ? -20.672 -13.32 3.516 1 98.12 264 ASP B N 1
ATOM 5114 C CA . ASP B 1 264 ? -22.094 -13.664 3.541 1 98.12 264 ASP B CA 1
ATOM 5115 C C . ASP B 1 264 ? -22.719 -13.523 2.152 1 98.12 264 ASP B C 1
ATOM 5117 O O . ASP B 1 264 ? -23.5 -14.375 1.73 1 98.12 264 ASP B O 1
ATOM 5121 N N . ALA B 1 265 ? -22.344 -12.523 1.491 1 98.12 265 ALA B N 1
ATOM 5122 C CA . ALA B 1 265 ? -22.906 -12.25 0.17 1 98.12 265 ALA B CA 1
ATOM 5123 C C . ALA B 1 265 ? -22.531 -13.352 -0.819 1 98.12 265 ALA B C 1
ATOM 5125 O O . ALA B 1 265 ? -23.359 -13.797 -1.608 1 98.12 265 ALA B O 1
ATOM 5126 N N . ILE B 1 266 ? -21.266 -13.812 -0.825 1 98.19 266 ILE B N 1
ATOM 5127 C CA . ILE B 1 266 ? -20.859 -14.789 -1.827 1 98.19 266 ILE B CA 1
ATOM 5128 C C . ILE B 1 266 ? -21.484 -16.141 -1.512 1 98.19 266 ILE B C 1
ATOM 5130 O O . ILE B 1 266 ? -21.781 -16.922 -2.42 1 98.19 266 ILE B O 1
ATOM 5134 N N . ARG B 1 267 ? -21.672 -16.422 -0.226 1 98.56 267 ARG B N 1
ATOM 5135 C CA . ARG B 1 267 ? -22.391 -17.656 0.131 1 98.56 267 ARG B CA 1
ATOM 5136 C C . ARG B 1 267 ? -23.812 -17.641 -0.406 1 98.56 267 ARG B C 1
ATOM 5138 O O . ARG B 1 267 ? -24.281 -18.625 -0.989 1 98.56 267 ARG B O 1
ATOM 5145 N N . ALA B 1 268 ? -24.484 -16.531 -0.223 1 98.56 268 ALA B N 1
ATOM 5146 C CA . ALA B 1 268 ? -25.844 -16.391 -0.75 1 98.56 268 ALA B CA 1
ATOM 5147 C C . ALA B 1 268 ? -25.859 -16.469 -2.273 1 98.56 268 ALA B C 1
ATOM 5149 O O . ALA B 1 268 ? -26.688 -17.156 -2.859 1 98.56 268 ALA B O 1
ATOM 5150 N N . ASP B 1 269 ? -24.922 -15.805 -2.908 1 98.5 269 ASP B N 1
ATOM 5151 C CA . ASP B 1 269 ? -24.812 -15.805 -4.363 1 98.5 269 ASP B CA 1
ATOM 5152 C C . ASP B 1 269 ? -24.562 -17.219 -4.895 1 98.5 269 ASP B C 1
ATOM 5154 O O . ASP B 1 269 ? -25.109 -17.609 -5.922 1 98.5 269 ASP B O 1
ATOM 5158 N N . ALA B 1 270 ? -23.703 -17.938 -4.191 1 98.56 270 ALA B N 1
ATOM 5159 C CA . ALA B 1 270 ? -23.391 -19.297 -4.625 1 98.56 270 ALA B CA 1
ATOM 5160 C C . ALA B 1 270 ? -24.641 -20.172 -4.629 1 98.56 270 ALA B C 1
ATOM 5162 O O . ALA B 1 270 ? -24.875 -20.938 -5.574 1 98.56 270 ALA B O 1
ATOM 5163 N N . ALA B 1 271 ? -25.438 -20.047 -3.596 1 97.75 271 ALA B N 1
ATOM 5164 C CA . ALA B 1 271 ? -26.672 -20.812 -3.48 1 97.75 271 ALA B CA 1
ATOM 5165 C C . ALA B 1 271 ? -27.641 -20.469 -4.617 1 97.75 271 ALA B C 1
ATOM 5167 O O . ALA B 1 271 ? -28.375 -21.344 -5.082 1 97.75 271 ALA B O 1
ATOM 5168 N N . GLU B 1 272 ? -27.578 -19.281 -5.047 1 97.56 272 GLU B N 1
ATOM 5169 C CA . GLU B 1 272 ? -28.5 -18.812 -6.074 1 97.56 272 GLU B CA 1
ATOM 5170 C C . GLU B 1 272 ? -28 -19.156 -7.473 1 97.56 272 GLU B C 1
ATOM 5172 O O . GLU B 1 272 ? -28.797 -19.469 -8.359 1 97.56 272 GLU B O 1
ATOM 5177 N N . LEU B 1 273 ? -26.719 -19.172 -7.684 1 97.56 273 LEU B N 1
ATOM 5178 C CA . LEU B 1 273 ? -26.172 -19.156 -9.039 1 97.56 273 LEU B CA 1
ATOM 5179 C C . LEU B 1 273 ? -25.734 -20.547 -9.469 1 97.56 273 LEU B C 1
ATOM 5181 O O . LEU B 1 273 ? -25.719 -20.859 -10.664 1 97.56 273 LEU B O 1
ATOM 5185 N N . PHE B 1 274 ? -25.391 -21.438 -8.469 1 98.31 274 PHE B N 1
ATOM 5186 C CA . PHE B 1 274 ? -24.625 -22.609 -8.875 1 98.31 274 PHE B CA 1
ATOM 5187 C C . PHE B 1 274 ? -25.406 -23.891 -8.586 1 98.31 274 PHE B C 1
ATOM 5189 O O . PHE B 1 274 ? -26.422 -23.859 -7.875 1 98.31 274 PHE B O 1
ATOM 5196 N N . ALA B 1 275 ? -24.891 -25.016 -9.242 1 98.19 275 ALA B N 1
ATOM 5197 C CA . ALA B 1 275 ? -25.375 -26.359 -8.914 1 98.19 275 ALA B CA 1
ATOM 5198 C C . ALA B 1 275 ? -25.234 -26.641 -7.418 1 98.19 275 ALA B C 1
ATOM 5200 O O . ALA B 1 275 ? -24.328 -26.125 -6.762 1 98.19 275 ALA B O 1
ATOM 5201 N N . PRO B 1 276 ? -26.109 -27.516 -6.91 1 98.38 276 PRO B N 1
ATOM 5202 C CA . PRO B 1 276 ? -26.141 -27.766 -5.465 1 98.38 276 PRO B CA 1
ATOM 5203 C C . PRO B 1 276 ? -24.781 -28.188 -4.914 1 98.38 276 PRO B C 1
ATOM 5205 O O . PRO B 1 276 ? -24.359 -27.719 -3.854 1 98.38 276 PRO B O 1
ATOM 5208 N N . ALA B 1 277 ? -24.062 -29.047 -5.621 1 98.44 277 ALA B N 1
ATOM 5209 C CA . ALA B 1 277 ? -22.766 -29.531 -5.145 1 98.44 277 ALA B CA 1
ATOM 5210 C C . ALA B 1 277 ? -21.75 -28.391 -5.066 1 98.44 277 ALA B C 1
ATOM 5212 O O . ALA B 1 277 ? -20.969 -28.312 -4.117 1 98.44 277 ALA B O 1
ATOM 5213 N N . VAL B 1 278 ? -21.781 -27.516 -6.09 1 98.69 278 VAL B N 1
ATOM 5214 C CA . VAL B 1 278 ? -20.875 -26.375 -6.156 1 98.69 278 VAL B CA 1
ATOM 5215 C C . VAL B 1 278 ? -21.219 -25.359 -5.062 1 98.69 278 VAL B C 1
ATOM 5217 O O . VAL B 1 278 ? -20.344 -24.906 -4.328 1 98.69 278 VAL B O 1
ATOM 5220 N N . ALA B 1 279 ? -22.484 -25.109 -4.922 1 98.75 279 ALA B N 1
ATOM 5221 C CA . ALA B 1 279 ? -22.969 -24.172 -3.908 1 98.75 279 ALA B CA 1
ATOM 5222 C C . ALA B 1 279 ? -22.594 -24.641 -2.506 1 98.75 279 ALA B C 1
ATOM 5224 O O . ALA B 1 279 ? -22.125 -23.844 -1.684 1 98.75 279 ALA B O 1
ATOM 5225 N N . GLU B 1 280 ? -22.797 -25.938 -2.277 1 98.75 280 GLU B N 1
ATOM 5226 C CA . GLU B 1 280 ? -22.484 -26.484 -0.966 1 98.75 280 GLU B CA 1
ATOM 5227 C C . GLU B 1 280 ? -21.016 -26.266 -0.618 1 98.75 280 GLU B C 1
ATOM 5229 O O . GLU B 1 280 ? -20.672 -25.938 0.521 1 98.75 280 GLU B O 1
ATOM 5234 N N . THR B 1 281 ? -20.156 -26.469 -1.591 1 98.38 281 THR B N 1
ATOM 5235 C CA . THR B 1 281 ? -18.719 -26.312 -1.376 1 98.38 281 THR B CA 1
ATOM 5236 C C . THR B 1 281 ? -18.391 -24.891 -0.964 1 98.38 281 THR B C 1
ATOM 5238 O O . THR B 1 281 ? -17.656 -24.672 0.005 1 98.38 281 THR B O 1
ATOM 5241 N N . VAL B 1 282 ? -18.938 -23.875 -1.626 1 98.62 282 VAL B N 1
ATOM 5242 C CA . VAL B 1 282 ? -18.688 -22.469 -1.317 1 98.62 282 VAL B CA 1
ATOM 5243 C C . VAL B 1 282 ? -19.25 -22.125 0.058 1 98.62 282 VAL B C 1
ATOM 5245 O O . VAL B 1 282 ? -18.578 -21.516 0.885 1 98.62 282 VAL B O 1
ATOM 5248 N N . VAL B 1 283 ? -20.453 -22.609 0.352 1 98.62 283 VAL B N 1
ATOM 5249 C CA . VAL B 1 283 ? -21.172 -22.281 1.586 1 98.62 283 VAL B CA 1
ATOM 5250 C C . VAL B 1 283 ? -20.438 -22.891 2.777 1 98.62 283 VAL B C 1
ATOM 5252 O O . VAL B 1 283 ? -20.375 -22.281 3.852 1 98.62 283 VAL B O 1
ATOM 5255 N N . ARG B 1 284 ? -19.812 -24.047 2.572 1 97.94 284 ARG B N 1
ATOM 5256 C CA . ARG B 1 284 ? -19.141 -24.766 3.658 1 97.94 284 ARG B CA 1
ATOM 5257 C C . ARG B 1 284 ? -17.719 -24.25 3.859 1 97.94 284 ARG B C 1
ATOM 5259 O O . ARG B 1 284 ? -17.031 -24.672 4.797 1 97.94 284 ARG B O 1
ATOM 5266 N N . THR B 1 285 ? -17.234 -23.438 2.988 1 97.06 285 THR B N 1
ATOM 5267 C CA . THR B 1 285 ? -15.891 -22.891 3.143 1 97.06 285 THR B CA 1
ATOM 5268 C C . THR B 1 285 ? -15.836 -21.938 4.332 1 97.06 285 THR B C 1
ATOM 5270 O O . THR B 1 285 ? -16.531 -20.906 4.348 1 97.06 285 THR B O 1
ATOM 5273 N N . GLU B 1 286 ? -14.992 -22.188 5.266 1 96.19 286 GLU B N 1
ATOM 5274 C CA . GLU B 1 286 ? -14.945 -21.422 6.504 1 96.19 286 GLU B CA 1
ATOM 5275 C C . GLU B 1 286 ? -14.367 -20.016 6.27 1 96.19 286 GLU B C 1
ATOM 5277 O O . GLU B 1 286 ? -14.93 -19.031 6.73 1 96.19 286 GLU B O 1
ATOM 5282 N N . GLN B 1 287 ? -13.281 -19.938 5.512 1 96 287 GLN B N 1
ATOM 5283 C CA . GLN B 1 287 ? -12.57 -18.672 5.328 1 96 287 GLN B CA 1
ATOM 5284 C C . GLN B 1 287 ? -12.234 -18.438 3.859 1 96 287 GLN B C 1
ATOM 5286 O O . GLN B 1 287 ? -11.062 -18.438 3.48 1 96 287 GLN B O 1
ATOM 5291 N N . PRO B 1 288 ? -13.289 -18.203 3.025 1 97.25 288 PRO B N 1
ATOM 5292 C CA . PRO B 1 288 ? -12.977 -17.812 1.648 1 97.25 288 PRO B CA 1
ATOM 5293 C C . PRO B 1 288 ? -12.156 -16.531 1.573 1 97.25 288 PRO B C 1
ATOM 5295 O O . PRO B 1 288 ? -12.242 -15.68 2.469 1 97.25 288 PRO B O 1
ATOM 5298 N N . TYR B 1 289 ? -11.328 -16.406 0.572 1 96.44 289 TYR B N 1
ATOM 5299 C CA . TYR B 1 289 ? -10.484 -15.227 0.437 1 96.44 289 TYR B CA 1
ATOM 5300 C C . TYR B 1 289 ? -10.469 -14.727 -1.003 1 96.44 289 TYR B C 1
ATOM 5302 O O . TYR B 1 289 ? -11.078 -15.336 -1.884 1 96.44 289 TYR B O 1
ATOM 5310 N N . LEU B 1 290 ? -9.891 -13.484 -1.158 1 97 290 LEU B N 1
ATOM 5311 C CA . LEU B 1 290 ? -9.953 -12.781 -2.436 1 97 290 LEU B CA 1
ATOM 5312 C C . LEU B 1 290 ? -8.57 -12.688 -3.072 1 97 290 LEU B C 1
ATOM 5314 O O . LEU B 1 290 ? -7.586 -12.398 -2.387 1 97 290 LEU B O 1
ATOM 5318 N N . GLN B 1 291 ? -8.547 -13.008 -4.312 1 96.69 291 GLN B N 1
ATOM 5319 C CA . GLN B 1 291 ? -7.414 -12.688 -5.172 1 96.69 291 GLN B CA 1
ATOM 5320 C C . GLN B 1 291 ? -7.785 -11.625 -6.199 1 96.69 291 GLN B C 1
ATOM 5322 O O . GLN B 1 291 ? -8.82 -11.727 -6.863 1 96.69 291 GLN B O 1
ATOM 5327 N N . VAL B 1 292 ? -6.961 -10.555 -6.25 1 97.62 292 VAL B N 1
ATOM 5328 C CA . VAL B 1 292 ? -7.152 -9.523 -7.266 1 97.62 292 VAL B CA 1
ATOM 5329 C C . VAL B 1 292 ? -6.496 -9.953 -8.57 1 97.62 292 VAL B C 1
ATOM 5331 O O . VAL B 1 292 ? -5.305 -10.273 -8.602 1 97.62 292 VAL B O 1
ATOM 5334 N N . LEU B 1 293 ? -7.301 -10.031 -9.609 1 97.75 293 LEU B N 1
ATOM 5335 C CA . LEU B 1 293 ? -6.715 -10.453 -10.875 1 97.75 293 LEU B CA 1
ATOM 5336 C C . LEU B 1 293 ? -6.109 -9.266 -11.617 1 97.75 293 LEU B C 1
ATOM 5338 O O . LEU B 1 293 ? -6.828 -8.336 -12.008 1 97.75 293 LEU B O 1
ATOM 5342 N N . SER B 1 294 ? -4.828 -9.305 -11.711 1 96.81 294 SER B N 1
ATOM 5343 C CA . SER B 1 294 ? -4.051 -8.266 -12.383 1 96.81 294 SER B CA 1
ATOM 5344 C C . SER B 1 294 ? -3.061 -8.875 -13.367 1 96.81 294 SER B C 1
ATOM 5346 O O . SER B 1 294 ? -2.574 -9.984 -13.164 1 96.81 294 SER B O 1
ATOM 5348 N N . ASP B 1 295 ? -2.814 -8.133 -14.398 1 96.5 295 ASP B N 1
ATOM 5349 C CA . ASP B 1 295 ? -1.802 -8.484 -15.391 1 96.5 295 ASP B CA 1
ATOM 5350 C C . ASP B 1 295 ? -0.546 -7.633 -15.211 1 96.5 295 ASP B C 1
ATOM 5352 O O . ASP B 1 295 ? -0.634 -6.449 -14.891 1 96.5 295 ASP B O 1
ATOM 5356 N N . VAL B 1 296 ? 0.535 -8.258 -15.344 1 97.25 296 VAL B N 1
ATOM 5357 C CA . VAL B 1 296 ? 1.79 -7.523 -15.461 1 97.25 296 VAL B CA 1
ATOM 5358 C C . VAL B 1 296 ? 2.777 -8.32 -16.312 1 97.25 296 VAL B C 1
ATOM 5360 O O . VAL B 1 296 ? 2.842 -9.547 -16.219 1 97.25 296 VAL B O 1
ATOM 5363 N N . ARG B 1 297 ? 3.525 -7.664 -17.125 1 97.81 297 ARG B N 1
ATOM 5364 C CA . ARG B 1 297 ? 4.57 -8.281 -17.938 1 97.81 297 ARG B CA 1
ATOM 5365 C C . ARG B 1 297 ? 5.734 -7.316 -18.156 1 97.81 297 ARG B C 1
ATOM 5367 O O . ARG B 1 297 ? 5.543 -6.219 -18.688 1 97.81 297 ARG B O 1
ATOM 5374 N N . SER B 1 298 ? 6.848 -7.707 -17.734 1 98.19 298 SER B N 1
ATOM 5375 C CA . SER B 1 298 ? 8.07 -6.957 -18 1 98.19 298 SER B CA 1
ATOM 5376 C C . SER B 1 298 ? 8.555 -7.188 -19.438 1 98.19 298 SER B C 1
ATOM 5378 O O . SER B 1 298 ? 8.516 -8.312 -19.938 1 98.19 298 SER B O 1
ATOM 5380 N N . THR B 1 299 ? 9.094 -6.191 -20.078 1 97.94 299 THR B N 1
ATOM 5381 C CA . THR B 1 299 ? 9.656 -6.32 -21.422 1 97.94 299 THR B CA 1
ATOM 5382 C C . THR B 1 299 ? 11.117 -6.758 -21.359 1 97.94 299 THR B C 1
ATOM 5384 O O . THR B 1 299 ? 11.766 -6.93 -22.391 1 97.94 299 THR B O 1
ATOM 5387 N N . ARG B 1 300 ? 11.656 -6.891 -20.203 1 98.38 300 ARG B N 1
ATOM 5388 C CA . ARG B 1 300 ? 13.016 -7.355 -19.953 1 98.38 300 ARG B CA 1
ATOM 5389 C C . ARG B 1 300 ? 13.047 -8.375 -18.828 1 98.38 300 ARG B C 1
ATOM 5391 O O . ARG B 1 300 ? 12.375 -8.203 -17.812 1 98.38 300 ARG B O 1
ATOM 5398 N N . MET B 1 301 ? 13.844 -9.43 -18.953 1 98.81 301 MET B N 1
ATOM 5399 C CA . MET B 1 301 ? 13.984 -10.461 -17.922 1 98.81 301 MET B CA 1
ATOM 5400 C C . MET B 1 301 ? 15.445 -10.695 -17.578 1 98.81 301 MET B C 1
ATOM 5402 O O . MET B 1 301 ? 15.758 -11.43 -16.641 1 98.81 301 MET B O 1
ATOM 5406 N N . ALA B 1 302 ? 16.297 -10.117 -18.359 1 98.75 302 ALA B N 1
ATOM 5407 C CA . ALA B 1 302 ? 17.734 -10.234 -18.141 1 98.75 302 ALA B CA 1
ATOM 5408 C C . ALA B 1 302 ? 18.406 -8.867 -18.141 1 98.75 302 ALA B C 1
ATOM 5410 O O . ALA B 1 302 ? 18.062 -8 -18.953 1 98.75 302 ALA B O 1
ATOM 5411 N N . MET B 1 303 ? 19.234 -8.625 -17.219 1 98.06 303 MET B N 1
ATOM 5412 C CA . MET B 1 303 ? 20.047 -7.422 -17.109 1 98.06 303 MET B CA 1
ATOM 5413 C C . MET B 1 303 ? 21.438 -7.758 -16.562 1 98.06 303 MET B C 1
ATOM 5415 O O . MET B 1 303 ? 21.625 -7.863 -15.352 1 98.06 303 MET B O 1
ATOM 5419 N N . GLY B 1 304 ? 22.484 -7.801 -17.484 1 97.94 304 GLY B N 1
ATOM 5420 C CA . GLY B 1 304 ? 23.812 -8.219 -17.047 1 97.94 304 GLY B CA 1
ATOM 5421 C C . GLY B 1 304 ? 23.828 -9.594 -16.406 1 97.94 304 GLY B C 1
ATOM 5422 O O . GLY B 1 304 ? 23.578 -10.594 -17.078 1 97.94 304 GLY B O 1
ATOM 5423 N N . ARG B 1 305 ? 24.078 -9.594 -15.094 1 98.19 305 ARG B N 1
ATOM 5424 C CA . ARG B 1 305 ? 24.203 -10.844 -14.344 1 98.19 305 ARG B CA 1
ATOM 5425 C C . ARG B 1 305 ? 22.953 -11.125 -13.516 1 98.19 305 ARG B C 1
ATOM 5427 O O . ARG B 1 305 ? 22.969 -11.992 -12.641 1 98.19 305 ARG B O 1
ATOM 5434 N N . VAL B 1 306 ? 21.844 -10.43 -13.805 1 98.81 306 VAL B N 1
ATOM 5435 C CA . VAL B 1 306 ? 20.625 -10.516 -13.016 1 98.81 306 VAL B CA 1
ATOM 5436 C C . VAL B 1 306 ? 19.469 -10.969 -13.898 1 98.81 306 VAL B C 1
ATOM 5438 O O . VAL B 1 306 ? 19.281 -10.438 -15 1 98.81 306 VAL B O 1
ATOM 5441 N N . ALA B 1 307 ? 18.703 -11.93 -13.438 1 98.88 307 ALA B N 1
ATOM 5442 C CA . ALA B 1 307 ? 17.547 -12.461 -14.156 1 98.88 307 ALA B CA 1
ATOM 5443 C C . ALA B 1 307 ? 16.266 -12.258 -13.359 1 98.88 307 ALA B C 1
ATOM 5445 O O . ALA B 1 307 ? 16.297 -12.234 -12.125 1 98.88 307 ALA B O 1
ATOM 5446 N N . LEU B 1 308 ? 15.203 -12.055 -14 1 98.81 308 LEU B N 1
ATOM 5447 C CA . LEU B 1 308 ? 13.844 -11.953 -13.469 1 98.81 308 LEU B CA 1
ATOM 5448 C C . LEU B 1 308 ? 12.969 -13.078 -14 1 98.81 308 LEU B C 1
ATOM 5450 O O . LEU B 1 308 ? 12.859 -13.266 -15.219 1 98.81 308 LEU B O 1
ATOM 5454 N N . ILE B 1 309 ? 12.281 -13.859 -13.078 1 98.56 309 ILE B N 1
ATOM 5455 C CA . ILE B 1 309 ? 11.57 -15.016 -13.602 1 98.56 309 ILE B CA 1
ATOM 5456 C C . ILE B 1 309 ? 10.203 -15.125 -12.938 1 98.56 309 ILE B C 1
ATOM 5458 O O . ILE B 1 309 ? 9.93 -14.445 -11.945 1 98.56 309 ILE B O 1
ATOM 5462 N N . GLY B 1 310 ? 9.344 -16 -13.477 1 97.88 310 GLY B N 1
ATOM 5463 C CA . GLY B 1 310 ? 8.031 -16.297 -12.906 1 97.88 310 GLY B CA 1
ATOM 5464 C C . GLY B 1 310 ? 7.121 -15.086 -12.852 1 97.88 310 GLY B C 1
ATOM 5465 O O . GLY B 1 310 ? 7.105 -14.273 -13.781 1 97.88 310 GLY B O 1
ATOM 5466 N N . ASP B 1 311 ? 6.367 -15.031 -11.773 1 97.06 311 ASP B N 1
ATOM 5467 C CA . ASP B 1 311 ? 5.395 -13.953 -11.602 1 97.06 311 ASP B CA 1
ATOM 5468 C C . ASP B 1 311 ? 6.09 -12.602 -11.453 1 97.06 311 ASP B C 1
ATOM 5470 O O . ASP B 1 311 ? 5.48 -11.555 -11.68 1 97.06 311 ASP B O 1
ATOM 5474 N N . ALA B 1 312 ? 7.371 -12.617 -11.047 1 98 312 ALA B N 1
ATOM 5475 C CA . ALA B 1 312 ? 8.141 -11.375 -10.992 1 98 312 ALA B CA 1
ATOM 5476 C C . ALA B 1 312 ? 8.273 -10.758 -12.383 1 98 312 ALA B C 1
ATOM 5478 O O . ALA B 1 312 ? 8.281 -9.531 -12.523 1 98 312 ALA B O 1
ATOM 5479 N N . ALA B 1 313 ? 8.375 -11.586 -13.383 1 98.38 313 ALA B N 1
ATOM 5480 C CA . ALA B 1 313 ? 8.539 -11.125 -14.766 1 98.38 313 ALA B CA 1
ATOM 5481 C C . ALA B 1 313 ? 7.188 -10.953 -15.445 1 98.38 313 ALA B C 1
ATOM 5483 O O . ALA B 1 313 ? 6.965 -9.961 -16.156 1 98.38 313 ALA B O 1
ATOM 5484 N N . CYS B 1 314 ? 6.355 -11.891 -15.234 1 97.5 314 CYS B N 1
ATOM 5485 C CA . CYS B 1 314 ? 5.043 -11.898 -15.875 1 97.5 314 CYS B CA 1
ATOM 5486 C C . CYS B 1 314 ? 4.027 -12.648 -15.023 1 97.5 314 CYS B C 1
ATOM 5488 O O . CYS B 1 314 ? 4.125 -13.867 -14.859 1 97.5 314 CYS B O 1
ATOM 5490 N N . ALA B 1 315 ? 3.152 -11.906 -14.414 1 94 315 ALA B N 1
ATOM 5491 C CA . ALA B 1 315 ? 2.031 -12.523 -13.703 1 94 315 ALA B CA 1
ATOM 5492 C C . ALA B 1 315 ? 0.772 -12.523 -14.57 1 94 315 ALA B C 1
ATOM 5494 O O . ALA B 1 315 ? 0.367 -11.477 -15.086 1 94 315 ALA B O 1
ATOM 5495 N N . SER B 1 316 ? 0.233 -13.766 -14.766 1 85.62 316 SER B N 1
ATOM 5496 C CA . SER B 1 316 ? -0.951 -13.914 -15.602 1 85.62 316 SER B CA 1
ATOM 5497 C C . SER B 1 316 ? -2.123 -14.484 -14.805 1 85.62 316 SER B C 1
ATOM 5499 O O . SER B 1 316 ? -1.93 -15.062 -13.742 1 85.62 316 SER B O 1
ATOM 5501 N N . ARG B 1 317 ? -3.271 -14.258 -15.352 1 92.62 317 ARG B N 1
ATOM 5502 C CA . ARG B 1 317 ? -4.504 -14.773 -14.758 1 92.62 317 ARG B CA 1
ATOM 5503 C C . ARG B 1 317 ? -4.484 -16.297 -14.695 1 92.62 317 ARG B C 1
ATOM 5505 O O . ARG B 1 317 ? -3.912 -16.953 -15.562 1 92.62 317 ARG B O 1
ATOM 5512 N N . PRO B 1 318 ? -5.074 -16.781 -13.688 1 93.44 318 PRO B N 1
ATOM 5513 C CA . PRO B 1 318 ? -4.879 -18.203 -13.406 1 93.44 318 PRO B CA 1
ATOM 5514 C C . PRO B 1 318 ? -5.762 -19.109 -14.273 1 93.44 318 PRO B C 1
ATOM 5516 O O . PRO B 1 318 ? -5.859 -20.312 -14.023 1 93.44 318 PRO B O 1
ATOM 5519 N N . HIS B 1 319 ? -6.266 -18.656 -15.328 1 94.56 319 HIS B N 1
ATOM 5520 C CA . HIS B 1 319 ? -7.227 -19.391 -16.141 1 94.56 319 HIS B CA 1
ATOM 5521 C C . HIS B 1 319 ? -6.59 -20.609 -16.781 1 94.56 319 HIS B C 1
ATOM 5523 O O . HIS B 1 319 ? -7.266 -21.609 -17.031 1 94.56 319 HIS B O 1
ATOM 5529 N N . ALA B 1 320 ? -5.324 -20.578 -17.016 1 92.31 320 ALA B N 1
ATOM 5530 C CA . ALA B 1 320 ? -4.641 -21.688 -17.688 1 92.31 320 ALA B CA 1
ATOM 5531 C C . ALA B 1 320 ? -3.914 -22.562 -16.672 1 92.31 320 ALA B C 1
ATOM 5533 O O . ALA B 1 320 ? -3.201 -23.5 -17.047 1 92.31 320 ALA B O 1
ATOM 5534 N N . ALA B 1 321 ? -4.008 -22.234 -15.406 1 92.44 321 ALA B N 1
ATOM 5535 C CA . ALA B 1 321 ? -3.273 -22.938 -14.359 1 92.44 321 ALA B CA 1
ATOM 5536 C C . ALA B 1 321 ? -1.796 -23.078 -14.719 1 92.44 321 ALA B C 1
ATOM 5538 O O . ALA B 1 321 ? -1.218 -24.156 -14.609 1 92.44 321 ALA B O 1
ATOM 5539 N N . ALA B 1 322 ? -1.189 -21.969 -15.086 1 92.56 322 ALA B N 1
ATOM 5540 C CA . ALA B 1 322 ? 0.12 -22.078 -15.719 1 92.56 322 ALA B CA 1
ATOM 5541 C C . ALA B 1 322 ? 1.16 -21.234 -15 1 92.56 322 ALA B C 1
ATOM 5543 O O . ALA B 1 322 ? 2.314 -21.156 -15.422 1 92.56 322 ALA B O 1
ATOM 5544 N N . GLY B 1 323 ? 0.83 -20.562 -13.922 1 93 323 GLY B N 1
ATOM 5545 C CA . GLY B 1 323 ? 1.772 -19.688 -13.242 1 93 323 GLY B CA 1
ATOM 5546 C C . GLY B 1 323 ? 3.014 -20.422 -12.758 1 93 323 GLY B C 1
ATOM 5547 O O . GLY B 1 323 ? 4.137 -20.016 -13.062 1 93 323 GLY B O 1
ATOM 5548 N N . THR B 1 324 ? 2.762 -21.5 -12.062 1 93.94 324 THR B N 1
ATOM 5549 C CA . THR B 1 324 ? 3.881 -22.281 -11.531 1 93.94 324 THR B CA 1
ATOM 5550 C C . THR B 1 324 ? 4.656 -22.953 -12.664 1 93.94 324 THR B C 1
ATOM 5552 O O . THR B 1 324 ? 5.879 -23.078 -12.594 1 93.94 324 THR B O 1
ATOM 5555 N N . ALA B 1 325 ? 3.93 -23.328 -13.672 1 95.31 325 ALA B N 1
ATOM 5556 C CA . ALA B 1 325 ? 4.574 -23.938 -14.828 1 95.31 325 ALA B CA 1
ATOM 5557 C C . ALA B 1 325 ? 5.488 -22.953 -15.539 1 95.31 325 ALA B C 1
ATOM 5559 O O . ALA B 1 325 ? 6.602 -23.297 -15.945 1 95.31 325 ALA B O 1
ATOM 5560 N N . LYS B 1 326 ? 5.027 -21.797 -15.688 1 96.62 326 LYS B N 1
ATOM 5561 C CA . LYS B 1 326 ? 5.832 -20.75 -16.312 1 96.62 326 LYS B CA 1
ATOM 5562 C C . LYS B 1 326 ? 7.098 -20.469 -15.508 1 96.62 326 LYS B C 1
ATOM 5564 O O . LYS B 1 326 ? 8.188 -20.344 -16.078 1 96.62 326 LYS B O 1
ATOM 5569 N N . ALA B 1 327 ? 6.984 -20.359 -14.227 1 97.06 327 ALA B N 1
ATOM 5570 C CA . ALA B 1 327 ? 8.133 -20.141 -13.359 1 97.06 327 ALA B CA 1
ATOM 5571 C C . ALA B 1 327 ? 9.148 -21.281 -13.492 1 97.06 327 ALA B C 1
ATOM 5573 O O . ALA B 1 327 ? 10.352 -21.047 -13.586 1 97.06 327 ALA B O 1
ATOM 5574 N N . ALA B 1 328 ? 8.633 -22.484 -13.516 1 97.56 328 ALA B N 1
ATOM 5575 C CA . ALA B 1 328 ? 9.492 -23.656 -13.672 1 97.56 328 ALA B CA 1
ATOM 5576 C C . ALA B 1 328 ? 10.172 -23.656 -15.039 1 97.56 328 ALA B C 1
ATOM 5578 O O . ALA B 1 328 ? 11.367 -23.938 -15.148 1 97.56 328 ALA B O 1
ATOM 5579 N N . ALA B 1 329 ? 9.391 -23.359 -16.031 1 97.81 329 ALA B N 1
ATOM 5580 C CA . ALA B 1 329 ? 9.945 -23.297 -17.375 1 97.81 329 ALA B CA 1
ATOM 5581 C C . ALA B 1 329 ? 11.078 -22.266 -17.453 1 97.81 329 ALA B C 1
ATOM 5583 O O . ALA B 1 329 ? 12.117 -22.531 -18.078 1 97.81 329 ALA B O 1
ATOM 5584 N N . ASP B 1 330 ? 10.852 -21.109 -16.891 1 98.5 330 ASP B N 1
ATOM 5585 C CA . ASP B 1 330 ? 11.898 -20.094 -16.828 1 98.5 330 ASP B CA 1
ATOM 5586 C C . ASP B 1 330 ? 13.172 -20.656 -16.188 1 98.5 330 ASP B C 1
ATOM 5588 O O . ASP B 1 330 ? 14.273 -20.422 -16.688 1 98.5 330 ASP B O 1
ATOM 5592 N N . ALA B 1 331 ? 13.016 -21.359 -15.117 1 98.62 331 ALA B N 1
ATOM 5593 C CA . ALA B 1 331 ? 14.141 -21.906 -14.383 1 98.62 331 ALA B CA 1
ATOM 5594 C C . ALA B 1 331 ? 14.891 -22.953 -15.219 1 98.62 331 ALA B C 1
ATOM 5596 O O . ALA B 1 331 ? 16.125 -22.906 -15.32 1 98.62 331 ALA B O 1
ATOM 5597 N N . TRP B 1 332 ? 14.172 -23.875 -15.812 1 98.44 332 TRP B N 1
ATOM 5598 C CA . TRP B 1 332 ? 14.781 -24.938 -16.594 1 98.44 332 TRP B CA 1
ATOM 5599 C C . TRP B 1 332 ? 15.531 -24.375 -17.797 1 98.44 332 TRP B C 1
ATOM 5601 O O . TRP B 1 332 ? 16.656 -24.781 -18.078 1 98.44 332 TRP B O 1
ATOM 5611 N N . THR B 1 333 ? 14.859 -23.469 -18.5 1 98.56 333 THR B N 1
ATOM 5612 C CA . THR B 1 333 ? 15.484 -22.906 -19.688 1 98.56 333 THR B CA 1
ATOM 5613 C C . THR B 1 333 ? 16.688 -22.031 -19.297 1 98.56 333 THR B C 1
ATOM 5615 O O . THR B 1 333 ? 17.672 -21.969 -20.031 1 98.56 333 THR B O 1
ATOM 5618 N N . LEU B 1 334 ? 16.641 -21.359 -18.156 1 98.44 334 LEU B N 1
ATOM 5619 C CA . LEU B 1 334 ? 17.781 -20.609 -17.656 1 98.44 334 LEU B CA 1
ATOM 5620 C C . LEU B 1 334 ? 18.969 -21.516 -17.391 1 98.44 334 LEU B C 1
ATOM 5622 O O . LEU B 1 334 ? 20.094 -21.234 -17.828 1 98.44 334 LEU B O 1
ATOM 5626 N N . ALA B 1 335 ? 18.734 -22.609 -16.703 1 97.25 335 ALA B N 1
ATOM 5627 C CA . ALA B 1 335 ? 19.781 -23.594 -16.438 1 97.25 335 ALA B CA 1
ATOM 5628 C C . ALA B 1 335 ? 20.391 -24.109 -17.734 1 97.25 335 ALA B C 1
ATOM 5630 O O . ALA B 1 335 ? 21.609 -24.25 -17.844 1 97.25 335 ALA B O 1
ATOM 5631 N N . GLY B 1 336 ? 19.547 -24.375 -18.703 1 97.12 336 GLY B N 1
ATOM 5632 C CA . GLY B 1 336 ? 20.031 -24.812 -20 1 97.12 336 GLY B CA 1
ATOM 5633 C C . GLY B 1 336 ? 20.922 -23.797 -20.688 1 97.12 336 GLY B C 1
ATOM 5634 O O . GLY B 1 336 ? 21.969 -24.156 -21.25 1 97.12 336 GLY B O 1
ATOM 5635 N N . ALA B 1 337 ? 20.469 -22.562 -20.656 1 97.62 337 ALA B N 1
ATOM 5636 C CA . ALA B 1 337 ? 21.25 -21.5 -21.266 1 97.62 337 ALA B CA 1
ATOM 5637 C C . ALA B 1 337 ? 22.609 -21.359 -20.594 1 97.62 337 ALA B C 1
ATOM 5639 O O . ALA B 1 337 ? 23.625 -21.125 -21.266 1 97.62 337 ALA B O 1
ATOM 5640 N N . LEU B 1 338 ? 22.641 -21.406 -19.281 1 97.12 338 LEU B N 1
ATOM 5641 C CA . LEU B 1 338 ? 23.891 -21.328 -18.531 1 97.12 338 LEU B CA 1
ATOM 5642 C C . LEU B 1 338 ? 24.828 -22.484 -18.891 1 97.12 338 LEU B C 1
ATOM 5644 O O . LEU B 1 338 ? 26.031 -22.281 -19.062 1 97.12 338 LEU B O 1
ATOM 5648 N N . ALA B 1 339 ? 24.266 -23.656 -19.016 1 94.38 339 ALA B N 1
ATOM 5649 C CA . ALA B 1 339 ? 25.047 -24.828 -19.359 1 94.38 339 ALA B CA 1
ATOM 5650 C C . ALA B 1 339 ? 25.656 -24.703 -20.75 1 94.38 339 ALA B C 1
ATOM 5652 O O . ALA B 1 339 ? 26.75 -25.234 -21.016 1 94.38 339 ALA B O 1
ATOM 5653 N N . ALA B 1 340 ? 24.938 -24 -21.531 1 93.44 340 ALA B N 1
ATOM 5654 C CA . ALA B 1 340 ? 25.359 -23.875 -22.922 1 93.44 340 ALA B CA 1
ATOM 5655 C C . ALA B 1 340 ? 26.359 -22.734 -23.094 1 93.44 340 ALA B C 1
ATOM 5657 O O . ALA B 1 340 ? 26.891 -22.516 -24.188 1 93.44 340 ALA B O 1
ATOM 5658 N N . SER B 1 341 ? 26.516 -22.109 -21.969 1 88.38 341 SER B N 1
ATOM 5659 C CA . SER B 1 341 ? 27.406 -20.953 -22.047 1 88.38 341 SER B CA 1
ATOM 5660 C C . SER B 1 341 ? 28.75 -21.234 -21.406 1 88.38 341 SER B C 1
ATOM 5662 O O . SER B 1 341 ? 28.859 -22.109 -20.531 1 88.38 341 SER B O 1
ATOM 5664 N N . ASP B 1 342 ? 29.938 -21.062 -22.094 1 86.75 342 ASP B N 1
ATOM 5665 C CA . ASP B 1 342 ? 31.297 -21.297 -21.625 1 86.75 342 ASP B CA 1
ATOM 5666 C C . ASP B 1 342 ? 31.656 -20.375 -20.469 1 86.75 342 ASP B C 1
ATOM 5668 O O . ASP B 1 342 ? 32.688 -19.703 -20.516 1 86.75 342 ASP B O 1
ATOM 5672 N N . GLY B 1 343 ? 30.688 -20.266 -19.391 1 89.56 343 GLY B N 1
ATOM 5673 C CA . GLY B 1 343 ? 31 -19.516 -18.188 1 89.56 343 GLY B CA 1
ATOM 5674 C C . GLY B 1 343 ? 30.641 -18.047 -18.297 1 89.56 343 GLY B C 1
ATOM 5675 O O . GLY B 1 343 ? 30.719 -17.312 -17.312 1 89.56 343 GLY B O 1
ATOM 5676 N N . ASP B 1 344 ? 30.281 -17.578 -19.391 1 93.88 344 ASP B N 1
ATOM 5677 C CA . ASP B 1 344 ? 29.844 -16.188 -19.594 1 93.88 344 ASP B CA 1
ATOM 5678 C C . ASP B 1 344 ? 28.375 -16.016 -19.234 1 93.88 344 ASP B C 1
ATOM 5680 O O . ASP B 1 344 ? 27.5 -16.109 -20.094 1 93.88 344 ASP B O 1
ATOM 5684 N N . ILE B 1 345 ? 28.125 -15.648 -18.016 1 96.81 345 ILE B N 1
ATOM 5685 C CA . ILE B 1 345 ? 26.781 -15.586 -17.453 1 96.81 345 ILE B CA 1
ATOM 5686 C C . ILE B 1 345 ? 25.969 -14.523 -18.188 1 96.81 345 ILE B C 1
ATOM 5688 O O . ILE B 1 345 ? 24.812 -14.758 -18.547 1 96.81 345 ILE B O 1
ATOM 5692 N N . ALA B 1 346 ? 26.531 -13.352 -18.422 1 97.06 346 ALA B N 1
ATOM 5693 C CA . ALA B 1 346 ? 25.812 -12.273 -19.109 1 97.06 346 ALA B CA 1
ATOM 5694 C C . ALA B 1 346 ? 25.375 -12.703 -20.5 1 97.06 346 ALA B C 1
ATOM 5696 O O . ALA B 1 346 ? 24.266 -12.414 -20.922 1 97.06 346 ALA B O 1
ATOM 5697 N N . ALA B 1 347 ? 26.219 -13.391 -21.188 1 96.5 347 ALA B N 1
ATOM 5698 C CA . ALA B 1 347 ? 25.906 -13.883 -22.516 1 96.5 347 ALA B CA 1
ATOM 5699 C C . ALA B 1 347 ? 24.797 -14.93 -22.469 1 96.5 347 ALA B C 1
ATOM 5701 O O . ALA B 1 347 ? 23.906 -14.953 -23.328 1 96.5 347 ALA B O 1
ATOM 5702 N N . ALA B 1 348 ? 24.891 -15.82 -21.484 1 97.5 348 ALA B N 1
ATOM 5703 C CA . ALA B 1 348 ? 23.859 -16.828 -21.312 1 97.5 348 ALA B CA 1
ATOM 5704 C C . ALA B 1 348 ? 22.484 -16.188 -21.109 1 97.5 348 ALA B C 1
ATOM 5706 O O . ALA B 1 348 ? 21.5 -16.625 -21.719 1 97.5 348 ALA B O 1
ATOM 5707 N N . LEU B 1 349 ? 22.438 -15.156 -20.312 1 98.44 349 LEU B N 1
ATOM 5708 C CA . LEU B 1 349 ? 21.172 -14.484 -20.016 1 98.44 349 LEU B CA 1
ATOM 5709 C C . LEU B 1 349 ? 20.625 -13.781 -21.25 1 98.44 349 LEU B C 1
ATOM 5711 O O . LEU B 1 349 ? 19.422 -13.812 -21.5 1 98.44 349 LEU B O 1
ATOM 5715 N N . ARG B 1 350 ? 21.469 -13.18 -22 1 97.88 350 ARG B N 1
ATOM 5716 C CA . ARG B 1 350 ? 21.047 -12.508 -23.219 1 97.88 350 ARG B CA 1
ATOM 5717 C C . ARG B 1 350 ? 20.438 -13.5 -24.203 1 97.88 350 ARG B C 1
ATOM 5719 O O . ARG B 1 350 ? 19.469 -13.18 -24.891 1 97.88 350 ARG B O 1
ATOM 5726 N N . LYS B 1 351 ? 21 -14.641 -24.266 1 97.75 351 LYS B N 1
ATOM 5727 C CA . LYS B 1 351 ? 20.5 -15.672 -25.172 1 97.75 351 LYS B CA 1
ATOM 5728 C C . LYS B 1 351 ? 19.203 -16.281 -24.656 1 97.75 351 LYS B C 1
ATOM 5730 O O . LYS B 1 351 ? 18.328 -16.656 -25.438 1 97.75 351 LYS B O 1
ATOM 5735 N N . TRP B 1 352 ? 19.078 -16.391 -23.406 1 98.56 352 TRP B N 1
ATOM 5736 C CA . TRP B 1 352 ? 17.953 -17 -22.703 1 98.56 352 TRP B CA 1
ATOM 5737 C C . TRP B 1 352 ? 16.703 -16.156 -22.828 1 98.56 352 TRP B C 1
ATOM 5739 O O . TRP B 1 352 ? 15.602 -16.672 -23.062 1 98.56 352 TRP B O 1
ATOM 5749 N N . GLU B 1 353 ? 16.766 -14.891 -22.797 1 98.69 353 GLU B N 1
ATOM 5750 C CA . GLU B 1 353 ? 15.695 -13.938 -22.516 1 98.69 353 GLU B CA 1
ATOM 5751 C C . GLU B 1 353 ? 14.641 -13.945 -23.625 1 98.69 353 GLU B C 1
ATOM 5753 O O . GLU B 1 353 ? 13.445 -14.039 -23.359 1 98.69 353 GLU B O 1
ATOM 5758 N N . PRO B 1 354 ? 14.984 -13.906 -24.922 1 98.5 354 PRO B N 1
ATOM 5759 C CA . PRO B 1 354 ? 13.984 -13.672 -25.969 1 98.5 354 PRO B CA 1
ATOM 5760 C C . PRO B 1 354 ? 12.891 -14.742 -25.969 1 98.5 354 PRO B C 1
ATOM 5762 O O . PRO B 1 354 ? 11.703 -14.414 -26.094 1 98.5 354 PRO B O 1
ATOM 5765 N N . ALA B 1 355 ? 13.234 -15.953 -25.828 1 98.25 355 ALA B N 1
ATOM 5766 C CA . ALA B 1 355 ? 12.242 -17.031 -25.859 1 98.25 355 ALA B CA 1
ATOM 5767 C C . ALA B 1 355 ? 11.297 -16.938 -24.672 1 98.25 355 ALA B C 1
ATOM 5769 O O . ALA B 1 355 ? 10.102 -17.234 -24.797 1 98.25 355 ALA B O 1
ATOM 5770 N N . GLN B 1 356 ? 11.859 -16.594 -23.578 1 98.12 356 GLN B N 1
ATOM 5771 C CA . GLN B 1 356 ? 11.039 -16.484 -22.375 1 98.12 356 GLN B CA 1
ATOM 5772 C C . GLN B 1 356 ? 10.094 -15.289 -22.453 1 98.12 356 GLN B C 1
ATOM 5774 O O . GLN B 1 356 ? 8.969 -15.352 -21.953 1 98.12 356 GLN B O 1
ATOM 5779 N N . LEU B 1 357 ? 10.562 -14.172 -23.031 1 98.38 357 LEU B N 1
ATOM 5780 C CA . LEU B 1 357 ? 9.68 -13.039 -23.25 1 98.38 357 LEU B CA 1
ATOM 5781 C C . LEU B 1 357 ? 8.531 -13.414 -24.188 1 98.38 357 LEU B C 1
ATOM 5783 O O . LEU B 1 357 ? 7.387 -13.016 -23.953 1 98.38 357 LEU B O 1
ATOM 5787 N N . GLN B 1 358 ? 8.836 -14.195 -25.172 1 97.88 358 GLN B N 1
ATOM 5788 C CA . GLN B 1 358 ? 7.801 -14.648 -26.094 1 97.88 358 GLN B CA 1
ATOM 5789 C C . GLN B 1 358 ? 6.809 -15.57 -25.391 1 97.88 358 GLN B C 1
ATOM 5791 O O . GLN B 1 358 ? 5.602 -15.477 -25.625 1 97.88 358 GLN B O 1
ATOM 5796 N N . LEU B 1 359 ? 7.309 -16.453 -24.625 1 96.81 359 LEU B N 1
ATOM 5797 C CA . LEU B 1 359 ? 6.449 -17.359 -23.875 1 96.81 359 LEU B CA 1
ATOM 5798 C C . LEU B 1 359 ? 5.508 -16.578 -22.969 1 96.81 359 LEU B C 1
ATOM 5800 O O . LEU B 1 359 ? 4.312 -16.875 -22.891 1 96.81 359 LEU B O 1
ATOM 5804 N N . SER B 1 360 ? 6.055 -15.578 -22.297 1 95.94 360 SER B N 1
ATOM 5805 C CA . SER B 1 360 ? 5.254 -14.734 -21.406 1 95.94 360 SER B CA 1
ATOM 5806 C C . SER B 1 360 ? 4.16 -14.008 -22.172 1 95.94 360 SER B C 1
ATOM 5808 O O . SER B 1 360 ? 3.02 -13.922 -21.703 1 95.94 360 SER B O 1
ATOM 5810 N N . ASP B 1 361 ? 4.508 -13.5 -23.266 1 96.56 361 ASP B N 1
ATOM 5811 C CA . ASP B 1 361 ? 3.555 -12.773 -24.109 1 96.56 361 ASP B CA 1
ATOM 5812 C C . ASP B 1 361 ? 2.422 -13.688 -24.578 1 96.56 361 ASP B C 1
ATOM 5814 O O . ASP B 1 361 ? 1.247 -13.328 -24.469 1 96.56 361 ASP B O 1
ATOM 5818 N N . SER B 1 362 ? 2.801 -14.852 -25.062 1 95.88 362 SER B N 1
ATOM 5819 C CA . SER B 1 362 ? 1.823 -15.812 -25.547 1 95.88 362 SER B CA 1
ATOM 5820 C C . SER B 1 362 ? 0.875 -16.25 -24.438 1 95.88 362 SER B C 1
ATOM 5822 O O . SER B 1 362 ? -0.341 -16.297 -24.641 1 95.88 362 SER B O 1
ATOM 5824 N N . LEU B 1 363 ? 1.417 -16.562 -23.328 1 95.44 363 LEU B N 1
ATOM 5825 C CA . LEU B 1 363 ? 0.602 -17 -22.203 1 95.44 363 LEU B CA 1
ATOM 5826 C C . LEU B 1 363 ? -0.357 -15.898 -21.766 1 95.44 363 LEU B C 1
ATOM 5828 O O . LEU B 1 363 ? -1.548 -16.156 -21.562 1 95.44 363 LEU B O 1
ATOM 5832 N N . LEU B 1 364 ? 0.179 -14.703 -21.625 1 96.31 364 LEU B N 1
ATOM 5833 C CA . LEU B 1 364 ? -0.637 -13.586 -21.156 1 96.31 364 LEU B CA 1
ATOM 5834 C C . LEU B 1 364 ? -1.792 -13.32 -22.109 1 96.31 364 LEU B C 1
ATOM 5836 O O . LEU B 1 364 ? -2.939 -13.172 -21.688 1 96.31 364 LEU B O 1
ATOM 5840 N N . ARG B 1 365 ? -1.536 -13.297 -23.406 1 95.81 365 ARG B N 1
ATOM 5841 C CA . ARG B 1 365 ? -2.588 -13.094 -24.406 1 95.81 365 ARG B CA 1
ATOM 5842 C C . ARG B 1 365 ? -3.66 -14.172 -24.297 1 95.81 365 ARG B C 1
ATOM 5844 O O . ARG B 1 365 ? -4.855 -13.875 -24.375 1 95.81 365 ARG B O 1
ATOM 5851 N N . ARG B 1 366 ? -3.225 -15.336 -24.109 1 95.5 366 ARG B N 1
ATOM 5852 C CA . ARG B 1 366 ? -4.152 -16.469 -24.047 1 95.5 366 ARG B CA 1
ATOM 5853 C C . ARG B 1 366 ? -5.047 -16.359 -22.812 1 95.5 366 ARG B C 1
ATOM 5855 O O . ARG B 1 366 ? -6.27 -16.5 -22.906 1 95.5 366 ARG B O 1
ATOM 5862 N N . VAL B 1 367 ? -4.469 -16.109 -21.719 1 96 367 VAL B N 1
ATOM 5863 C CA . VAL B 1 367 ? -5.254 -16.109 -20.484 1 96 367 VAL B CA 1
ATOM 5864 C C . VAL B 1 367 ? -6.152 -14.883 -20.438 1 96 367 VAL B C 1
ATOM 5866 O O . VAL B 1 367 ? -7.242 -14.922 -19.859 1 96 367 VAL B O 1
ATOM 5869 N N . VAL B 1 368 ? -5.723 -13.766 -21 1 96.75 368 VAL B N 1
ATOM 5870 C CA . VAL B 1 368 ? -6.594 -12.602 -21.141 1 96.75 368 VAL B CA 1
ATOM 5871 C C . VAL B 1 368 ? -7.816 -12.961 -21.969 1 96.75 368 VAL B C 1
ATOM 5873 O O . VAL B 1 368 ? -8.953 -12.648 -21.609 1 96.75 368 VAL B O 1
ATOM 5876 N N . ASP B 1 369 ? -7.562 -13.641 -23.062 1 95.62 369 ASP B N 1
ATOM 5877 C CA . ASP B 1 369 ? -8.656 -14.078 -23.938 1 95.62 369 ASP B CA 1
ATOM 5878 C C . ASP B 1 369 ? -9.609 -15.008 -23.188 1 95.62 369 ASP B C 1
ATOM 5880 O O . ASP B 1 369 ? -10.828 -14.859 -23.281 1 95.62 369 ASP B O 1
ATOM 5884 N N . MET B 1 370 ? -9.086 -15.977 -22.5 1 94.75 370 MET B N 1
ATOM 5885 C CA . MET B 1 370 ? -9.898 -16.891 -21.703 1 94.75 370 MET B CA 1
ATOM 5886 C C . MET B 1 370 ? -10.773 -16.125 -20.719 1 94.75 370 MET B C 1
ATOM 5888 O O . MET B 1 370 ? -11.977 -16.375 -20.625 1 94.75 370 MET B O 1
ATOM 5892 N N . GLY B 1 371 ? -10.133 -15.195 -19.969 1 95.88 371 GLY B N 1
ATOM 5893 C CA . GLY B 1 371 ? -10.875 -14.391 -19.016 1 95.88 371 GLY B CA 1
ATOM 5894 C C . GLY B 1 371 ? -11.961 -13.547 -19.656 1 95.88 371 GLY B C 1
ATOM 5895 O O . GL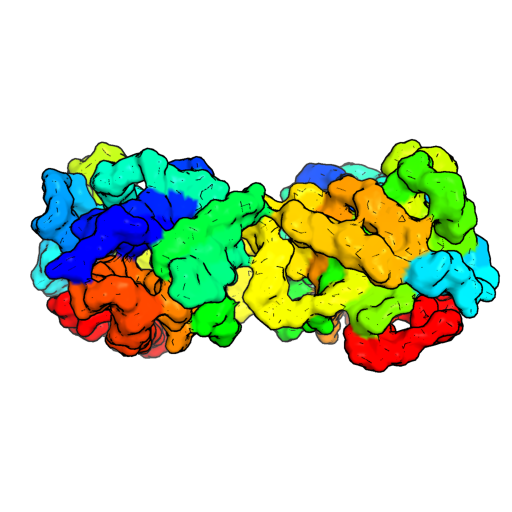Y B 1 371 ? -13.078 -13.469 -19.141 1 95.88 371 GLY B O 1
ATOM 5896 N N . ASP B 1 372 ? -11.664 -12.961 -20.797 1 96 372 ASP B N 1
ATOM 5897 C CA . ASP B 1 372 ? -12.625 -12.102 -21.484 1 96 372 ASP B CA 1
ATOM 5898 C C . ASP B 1 372 ? -13.844 -12.906 -21.938 1 96 372 ASP B C 1
ATOM 5900 O O . ASP B 1 372 ? -14.977 -12.43 -21.828 1 96 372 ASP B O 1
ATOM 5904 N N . ARG B 1 373 ? -13.633 -14.047 -22.391 1 95.06 373 ARG B N 1
ATOM 5905 C CA . ARG B 1 373 ? -14.711 -14.891 -22.891 1 95.06 373 ARG B CA 1
ATOM 5906 C C . ARG B 1 373 ? -15.648 -15.312 -21.75 1 95.06 373 ARG B C 1
ATOM 5908 O O . ARG B 1 373 ? -16.859 -15.43 -21.953 1 95.06 373 ARG B O 1
ATOM 5915 N N . SER B 1 374 ? -15.133 -15.617 -20.656 1 93 374 SER B N 1
ATOM 5916 C CA . SER B 1 374 ? -15.938 -16.062 -19.516 1 93 374 SER B CA 1
ATOM 5917 C C . SER B 1 374 ? -16.547 -14.883 -18.766 1 93 374 SER B C 1
ATOM 5919 O O . SER B 1 374 ? -17.734 -14.891 -18.453 1 93 374 SER B O 1
ATOM 5921 N N . GLN B 1 375 ? -15.797 -13.812 -18.516 1 96.06 375 GLN B N 1
ATOM 5922 C CA . GLN B 1 375 ? -16.156 -12.742 -17.594 1 96.06 375 GLN B CA 1
ATOM 5923 C C . GLN B 1 375 ? -16.938 -11.641 -18.297 1 96.06 375 GLN B C 1
ATOM 5925 O O . GLN B 1 375 ? -17.766 -10.961 -17.688 1 96.06 375 GLN B O 1
ATOM 5930 N N . PHE B 1 376 ? -16.719 -11.469 -19.609 1 97.06 376 PHE B N 1
ATOM 5931 C CA . PHE B 1 376 ? -17.266 -10.266 -20.203 1 97.06 376 PHE B CA 1
ATOM 5932 C C . PHE B 1 376 ? -18.094 -10.602 -21.438 1 97.06 376 PHE B C 1
ATOM 5934 O O . PHE B 1 376 ? -19.203 -10.07 -21.625 1 97.06 376 PHE B O 1
ATOM 5941 N N . HIS B 1 377 ? -17.609 -11.539 -22.297 1 96.56 377 HIS B N 1
ATOM 5942 C CA . HIS B 1 377 ? -18.266 -11.758 -23.594 1 96.56 377 HIS B CA 1
ATOM 5943 C C . HIS B 1 377 ? -19.281 -12.898 -23.516 1 96.56 377 HIS B C 1
ATOM 5945 O O . HIS B 1 377 ? -20.125 -13.031 -24.391 1 96.56 377 HIS B O 1
ATOM 5951 N N . ASN B 1 378 ? -19.156 -13.742 -22.484 1 94.56 378 ASN B N 1
ATOM 5952 C CA . ASN B 1 378 ? -20.047 -14.883 -22.297 1 94.56 378 ASN B CA 1
ATOM 5953 C C . ASN B 1 378 ? -20.031 -15.812 -23.516 1 94.56 378 ASN B C 1
ATOM 5955 O O . ASN B 1 378 ? -21.078 -16.234 -24 1 94.56 378 ASN B O 1
ATOM 5959 N N . THR B 1 379 ? -18.859 -16.047 -24.031 1 93.12 379 THR B N 1
ATOM 5960 C CA . THR B 1 379 ? -18.75 -16.922 -25.188 1 93.12 379 THR B CA 1
ATOM 5961 C C . THR B 1 379 ? -18.094 -18.25 -24.812 1 93.12 379 THR B C 1
ATOM 5963 O O . THR B 1 379 ? -17.766 -19.047 -25.688 1 93.12 379 THR B O 1
ATOM 5966 N N . TRP B 1 380 ? -17.906 -18.375 -23.562 1 88.81 380 TRP B N 1
ATOM 5967 C CA . TRP B 1 380 ? -17.406 -19.656 -23.047 1 88.81 380 TRP B CA 1
ATOM 5968 C C . TRP B 1 380 ? -18.469 -20.75 -23.172 1 88.81 380 TRP B C 1
ATOM 5970 O O . TRP B 1 380 ? -19.594 -20.594 -22.672 1 88.81 380 TRP B O 1
ATOM 5980 N N . TRP B 1 381 ? -18.156 -21.828 -23.828 1 88.06 381 TRP B N 1
ATOM 5981 C CA . TRP B 1 381 ? -19.094 -22.938 -23.891 1 88.06 381 TRP B CA 1
ATOM 5982 C C . TRP B 1 381 ? -18.469 -24.203 -23.312 1 88.06 381 TRP B C 1
ATOM 5984 O O . TRP B 1 381 ? -17.266 -24.438 -23.453 1 88.06 381 TRP B O 1
ATOM 5994 N N . PRO B 1 382 ? -19.297 -25.016 -22.594 1 89.12 382 PRO B N 1
ATOM 5995 C CA . PRO B 1 382 ? -18.812 -26.234 -21.969 1 89.12 382 PRO B CA 1
ATOM 5996 C C . PRO B 1 382 ? -18.062 -27.141 -22.938 1 89.12 382 PRO B C 1
ATOM 5998 O O . PRO B 1 382 ? -18.594 -27.484 -24 1 89.12 382 PRO B O 1
ATOM 6001 N N . GLY B 1 383 ? -16.812 -27.453 -22.547 1 87.69 383 GLY B N 1
ATOM 6002 C CA . GLY B 1 383 ? -16.016 -28.375 -23.344 1 87.69 383 GLY B CA 1
ATOM 6003 C C . GLY B 1 383 ? -15.148 -27.672 -24.375 1 87.69 383 GLY B C 1
ATOM 6004 O O . GLY B 1 383 ? -14.469 -28.312 -25.172 1 87.69 383 GLY B O 1
ATOM 6005 N N . ASP B 1 384 ? -15.148 -26.391 -24.344 1 88.31 384 ASP B N 1
ATOM 6006 C CA . ASP B 1 384 ? -14.305 -25.641 -25.281 1 88.31 384 ASP B CA 1
ATOM 6007 C C . ASP B 1 384 ? -12.836 -26.016 -25.109 1 88.31 384 ASP B C 1
ATOM 6009 O O . ASP B 1 384 ? -12.25 -25.781 -24.047 1 88.31 384 ASP B O 1
ATOM 6013 N N . PRO B 1 385 ? -12.211 -26.547 -26.109 1 85.69 385 PRO B N 1
ATOM 6014 C CA . PRO B 1 385 ? -10.828 -27.016 -25.984 1 85.69 385 PRO B CA 1
ATOM 6015 C C . PRO B 1 385 ? -9.836 -25.875 -25.75 1 85.69 385 PRO B C 1
ATOM 6017 O O . PRO B 1 385 ? -8.773 -26.094 -25.156 1 85.69 385 PRO B O 1
ATOM 6020 N N . ASP B 1 386 ? -10.164 -24.688 -26.203 1 85.62 386 ASP B N 1
ATOM 6021 C CA . ASP B 1 386 ? -9.273 -23.531 -26.078 1 85.62 386 ASP B CA 1
ATOM 6022 C C . ASP B 1 386 ? -9.18 -23.078 -24.625 1 85.62 386 ASP B C 1
ATOM 6024 O O . ASP B 1 386 ? -8.305 -22.281 -24.266 1 85.62 386 ASP B O 1
ATOM 6028 N N . LEU B 1 387 ? -9.992 -23.625 -23.828 1 84.81 387 LEU B N 1
ATOM 6029 C CA . LEU B 1 387 ? -10.078 -23.156 -22.438 1 84.81 387 LEU B CA 1
ATOM 6030 C C . LEU B 1 387 ? -9.477 -24.188 -21.484 1 84.81 387 LEU B C 1
ATOM 6032 O O . LEU B 1 387 ? -9.648 -24.078 -20.266 1 84.81 387 LEU B O 1
ATOM 6036 N N . ARG B 1 388 ? -8.727 -25.094 -22.031 1 84.5 388 ARG B N 1
ATOM 6037 C CA . ARG B 1 388 ? -8.062 -26.094 -21.203 1 84.5 388 ARG B CA 1
ATOM 6038 C C . ARG B 1 388 ? -6.785 -25.531 -20.578 1 84.5 388 ARG B C 1
ATOM 6040 O O . ARG B 1 388 ? -6.168 -24.625 -21.141 1 84.5 388 ARG B O 1
ATOM 6047 N N . PHE B 1 389 ? -6.418 -26.125 -19.469 1 88.06 389 PHE B N 1
ATOM 6048 C CA . PHE B 1 389 ? -5.195 -25.75 -18.781 1 88.06 389 PHE B CA 1
ATOM 6049 C C . PHE B 1 389 ? -3.971 -26.016 -19.641 1 88.06 389 PHE B C 1
ATOM 6051 O O . PHE B 1 389 ? -4.035 -26.797 -20.594 1 88.06 389 PHE B O 1
ATOM 6058 N N . GLY B 1 390 ? -2.869 -25.281 -19.344 1 89.56 390 GLY B N 1
ATOM 6059 C CA . GLY B 1 390 ? -1.591 -25.562 -19.969 1 89.56 390 GLY B CA 1
ATOM 6060 C C . GLY B 1 390 ? -0.774 -24.312 -20.25 1 89.56 390 GLY B C 1
ATOM 6061 O O . GLY B 1 390 ? -1.312 -23.297 -20.703 1 89.56 390 GLY B O 1
ATOM 6062 N N . LEU B 1 391 ? 0.464 -2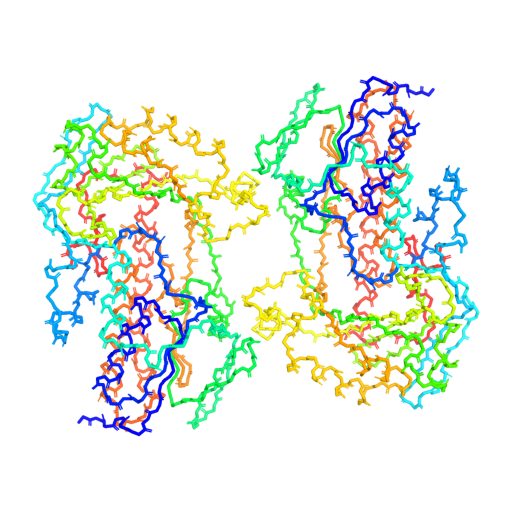4.453 -20.109 1 90.44 391 LEU B N 1
ATOM 6063 C CA . LEU B 1 391 ? 1.389 -23.344 -20.344 1 90.44 391 LEU B CA 1
ATOM 6064 C C . LEU B 1 391 ? 1.526 -23.062 -21.828 1 90.44 391 LEU B C 1
ATOM 6066 O O . LEU B 1 391 ? 1.487 -21.906 -22.25 1 90.44 391 LEU B O 1
ATOM 6070 N N . TYR B 1 392 ? 1.645 -24.016 -22.688 1 88 392 TYR B N 1
ATOM 6071 C CA . TYR B 1 392 ? 1.978 -23.859 -24.109 1 88 392 TYR B CA 1
ATOM 6072 C C . TYR B 1 392 ? 0.73 -23.969 -24.969 1 88 392 TYR B C 1
ATOM 6074 O O . TYR B 1 392 ? 0.826 -24.062 -26.203 1 88 392 TYR B O 1
ATOM 6082 N N . GLY B 1 393 ? -0.375 -24.031 -24.422 1 81.06 393 GLY B N 1
ATOM 6083 C CA . GLY B 1 393 ? -1.649 -24.203 -25.094 1 81.06 393 GLY B CA 1
ATOM 6084 C C . GLY B 1 393 ? -2.492 -25.312 -24.5 1 81.06 393 GLY B C 1
ATOM 6085 O O . GLY B 1 393 ? -2.061 -26 -23.562 1 81.06 393 GLY B O 1
ATOM 6086 N N . PRO B 1 394 ? -3.697 -25.406 -25.203 1 73.31 394 PRO B N 1
ATOM 6087 C CA . PRO B 1 394 ? -4.609 -26.406 -24.641 1 73.31 394 PRO B CA 1
ATOM 6088 C C . PRO B 1 394 ? -4.094 -27.828 -24.781 1 73.31 394 PRO B C 1
ATOM 6090 O O . PRO B 1 394 ? -3.832 -28.281 -25.906 1 73.31 394 PRO B O 1
ATOM 6093 N N . GLY B 1 395 ? -3.986 -28.578 -23.781 1 64.88 395 GLY B N 1
ATOM 6094 C CA . GLY B 1 395 ? -3.697 -30 -23.797 1 64.88 395 GLY B CA 1
ATOM 6095 C C . GLY B 1 395 ? -2.236 -30.312 -24.047 1 64.88 395 GLY B C 1
ATOM 6096 O O . GLY B 1 395 ? -1.875 -31.469 -24.281 1 64.88 395 GLY B O 1
ATOM 6097 N N . HIS B 1 396 ? -1.384 -29.25 -24.094 1 69.25 396 HIS B N 1
ATOM 6098 C CA . HIS B 1 396 ? 0.039 -29.516 -24.281 1 69.25 396 HIS B CA 1
ATOM 6099 C C . HIS B 1 396 ? 0.752 -29.625 -22.938 1 69.25 396 HIS B C 1
ATOM 6101 O O . HIS B 1 396 ? 0.333 -29.016 -21.953 1 69.25 396 HIS B O 1
#